Protein AF-0000000082424997 (afdb_homodimer)

pLDDT: mean 93.3, std 5.79, range [64.0, 98.88]

Organism: NCBI:txid62609

Foldseek 3Di:
DAFPLAAAEAEAEDADQKKKKKKKFFAFQLQDDQLQGQLQVLLLVQLQADFPPDHSVCLQVQLVVQAKGWDWDGDLGMIMIMMMGGQVCLLVVLVSVLRSLVGLDGDQVVSVVSLVVLLVVQVVLCQDCVNVQVLLFQCLQFNPWSRNADRNHDNSSSVVDHPVNSSVVSLQGSTRNRIYMYMYYNHDPSSVVSNNVRSNPGHHDDHDGDDIHTDHRHAAEAAHPDQFKKKKKKKKDWCPDVLLLVLLLVLLQCQQANDCNHQVNVQDVVVPQADDKHKDKDDDHTMIMIMIMTIGGHPVCVVVSVVSVCCCQQVVLVVCDPVNLVVCLVVLVVVLVVQSVDNRSQRVVQRVCVSSVHHRGSVVSSVVSSVCSRPSVSRHRPDIGIYMYMHD/DAF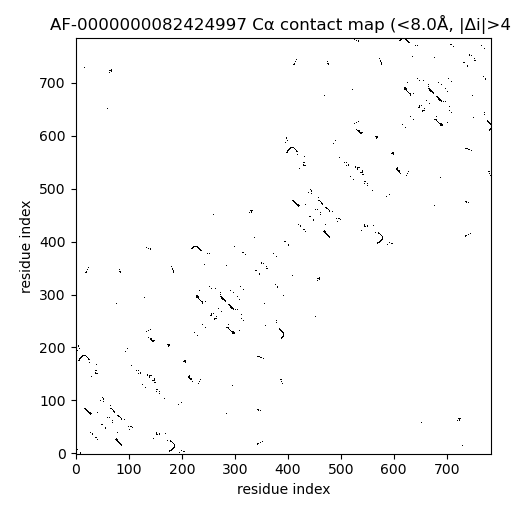PLAAAEAEAEDADQKKKKKKKFQAFQLQDDQLQGQLQVLLLVQLQADFPVGHSVCLQVQLVVQAKGWDWDGDLGMIMIMMMGGQVCLLVVLVSVLRSLVGLDGDQVVSVVSLVVLLVVQVVLCQDCVNVQVLLFQCLQFNPWSRNHDRNHDNSSSVPDHPVNSSVVSLQGSTRSRIYMYMYYNHDPSSVVSNNVRSNPGHHDDHDGDDIHTDDRHAAEAAHPDQFKKKKKKKKDWCPDVLLLVLLLVLLQCQQANDCNHQVNVQDVVVVQADDKHKDKDDDHTMIMIMIMTIGGHPVCVVVSVVSVCCCQQVVLVVCDPVNLVVCLVVLVVVLVVQSVDNRSLRVQQRVCVSSVHHRGSVVVSVVSSVCSRPSVSRHRPDIRIYMYMHD

Radius of gyration: 26.34 Å; Cα contacts (8 Å, |Δi|>4): 1669; chains: 2; bounding box: 63×74×59 Å

Sequence (784 aa):
MLLDNGVEISIDRAESRVTAIAVGVGVGSIYEEPHMRGISHLLEHMMFKSNKWISGEELDMTIEGLGGMANAFTGRDYTIYVFEVLSESAPSLIDVICKMMLNDKYSEDEFLSERDVVLSEIQLRDENPSSRIWDLGTQALFGRSDLGDPVTGYHETIGSVTLRDLVEHKARNYVGGNIKVAMVGNVGDEAVNAARACFSKIEPGRPDRKKPSMGSPRDVIERGRGDGAYISFSLAMDNEDPRSTYLRLALMEFQLSDGASSILFRNLRNKGLAYSFDVDWELFPGIAYMQAVVEAVEPDKLDSVLGQLRSAILEAHEFVGEDYLRRRRKYLEYVSASSLRNMFDRAYADSYFMLKGLPFNMPGYVDELSTAYWDRGNYAVGNASIATAIINMLLDNGVEISIDRAESRVTAIAVGVGVGSIYEEPHMRGISHLLEHMMFKSNKWISGEELDMTIEGLGGMANAFTGRDYTIYVFEVLSESAPSLIDVICKMMLNDKYSEDEFLSERDVVLSEIQLRDENPSSRIWDLGTQALFGRSDLGDPVTGYHETIGSVTLRDLVEHKARNYVGGNIKVAMVGNVGDEAVNAARACFSKIEPGRPDRKKPSMGSPRDVIERGRGDGAYISFSLAMDNEDPRSTYLRLALMEFQLSDGASSILFRNLRNKGLAYSFDVDWELFPGIAYMQAVVEAVEPDKLDSVLGQLRSAILEAHEFVGEDYLRRRRKYLEYVSASSLRNMFDRAYADSYFMLKGLPFNMPGYVDELSTAYWDRGNYAVGNASIATAIIN

Secondary structure (DSSP, 8-state):
-B-TTS-EEEEEE-S-SEEEEEEEES--GGGS-GGGTTHHHHHHHHTTS--SSS-HHHHHHHHHHTTEEEEEEE-SS-EEEEEEEEGGGHHHHHHHHHHHHH-----HHHHHHHHHHHHHHHHHHHH-HHHHHHHHHHHHHH-SSTTTS-TT--HHHHHH--HHHHHHHHHHHSSGGGEEEEEEES--HHHHHHHHHHHTTSPP--PPPPPPP------EEE--SSSSEEEEEEEEEEES-HHHHHHHHHHHHHHHHSSTTSHHIIIIITTTS-SEEEEEEEEETEEEEEEEEEEEE-GGGHHHHHHHHHHHHHTHHHH--HHHHHHHHHHHHHHHHHHHH-HHHHHHHHHHHHHTT--S-HHHHHHHHHHHTT-GGGG---S-EEEEEEE-/-B-TTS-EEEEEE-S-SEEEEEEEES--GGGS-GGGTTHHHHHHHHTTS--SSS-HHHHHHHHHHTTEEEEEEE-SS-EEEEEEEEGGGHHHHHHHHHHHHH-----HHHHHHHHHHHHHHHHHHHH-HHHHHHHHHHHHHH-SSTTTS-TT--HHHHHH--HHHHHHHHHHHSSGGGEEEEEEES--HHHHHHHHHHHTTSPP--PPPPPPP------EEE--SSSSEEEEEEEEEEES-HHHHHHHHHHHHHHHHSSTTSHHIIIIITTTS-SEEEEEEEEETEEEEEEEEEEEE-GGGHHHHHHHHHHHHHTHHHH--HHHHHHHHHHHHHHHHHHHH-HHHHHHHHHHHHHTTS-S-HHHHHHHHHHHTT-GGGG---S-EEEEEEE-

InterPro domains:
  IPR007863 Peptidase M16, C-terminal [PF05193] (160-323)
  IPR011249 Metalloenzyme, LuxS/M16 peptidase-like [SSF63411] (3-199)
  IPR011249 Metalloenzyme, LuxS/M16 peptidase-like [SSF63411] (220-361)
  IPR011765 Peptidase M16, N-terminal [PF00675] (12-150)
  IPR050361 Mitochondrial Processing Peptidase/Ubiquinol-cytochrome c Reductase Complex [PTHR11851] (3-327)

Solvent-accessible surface area (backbone atoms only — not comparable to full-atom values): 38989 Å² total; per-residue (Å²): 88,74,45,94,33,41,27,34,40,46,78,48,75,39,95,51,72,36,25,10,39,10,45,21,30,67,47,17,33,32,68,43,53,81,73,38,25,14,49,59,42,52,45,58,59,53,56,60,40,42,38,89,87,42,54,34,86,43,45,50,40,51,42,22,38,47,8,27,51,75,50,71,48,66,41,50,59,26,31,37,40,36,30,34,24,31,32,91,33,38,44,62,50,42,53,53,52,34,52,45,72,68,45,86,54,72,53,67,66,58,47,55,52,48,49,50,52,52,46,50,49,51,51,50,36,69,69,29,65,84,52,33,41,57,43,41,17,36,23,7,46,19,14,90,26,37,67,10,46,52,46,71,36,44,68,69,21,52,69,64,57,47,72,66,56,50,52,51,52,44,65,54,47,71,18,12,52,28,34,27,32,15,38,17,16,37,71,45,68,64,33,52,53,42,44,51,61,42,57,60,70,38,51,58,42,68,61,88,76,66,80,60,46,69,46,62,59,41,70,41,79,43,84,47,93,59,87,40,20,34,39,15,49,25,36,36,33,76,24,87,46,62,66,62,46,46,51,22,53,54,52,39,44,42,50,37,54,49,60,72,68,7,53,45,32,54,68,25,44,74,66,68,55,31,77,44,70,50,65,50,69,53,82,46,95,58,32,28,38,40,38,38,36,39,35,54,21,49,69,92,43,46,66,58,52,51,52,49,51,48,46,56,53,68,44,27,42,74,70,50,40,69,68,52,45,62,40,43,45,37,27,53,52,35,55,48,52,55,48,69,68,36,38,54,59,39,8,44,50,21,12,50,24,47,67,69,71,38,81,65,34,61,70,58,49,52,53,49,45,64,62,51,64,76,44,52,69,43,32,48,62,78,78,55,52,69,19,36,17,35,34,65,89,74,45,93,32,41,27,33,41,46,77,47,76,39,96,51,72,37,24,8,41,11,45,20,29,66,48,18,31,31,67,44,53,79,74,39,25,14,48,57,40,52,45,58,58,53,55,60,40,42,38,89,87,41,53,36,83,42,45,51,41,51,43,22,39,46,8,26,53,77,50,70,48,62,40,50,59,27,31,36,40,36,30,34,25,31,32,92,34,39,42,62,49,44,52,53,51,34,53,45,72,67,43,85,53,74,53,68,67,59,47,55,54,48,49,52,51,53,46,51,50,52,50,49,37,69,69,28,64,85,52,34,41,58,44,42,18,36,23,7,47,21,12,90,28,36,66,10,47,52,44,70,35,44,67,68,21,53,70,66,56,46,70,67,57,49,52,51,51,44,65,52,47,70,18,11,52,27,33,27,33,15,38,17,16,38,71,48,68,63,34,53,51,43,43,51,61,42,57,59,68,38,51,59,42,69,62,88,77,66,81,59,47,70,44,61,58,41,69,38,78,44,83,47,94,58,87,41,18,34,40,18,47,25,37,36,33,76,23,89,45,62,67,62,48,48,52,22,51,54,50,39,44,42,49,37,54,50,58,72,68,7,52,46,33,54,67,26,42,74,68,67,55,31,79,45,71,49,65,50,68,54,81,46,96,59,33,28,38,41,38,38,36,41,36,55,22,48,68,92,43,44,67,59,52,50,52,48,50,49,46,56,53,68,43,26,40,74,69,50,40,71,68,54,46,62,41,43,46,36,26,53,51,36,56,49,52,55,50,71,68,34,37,56,58,40,8,42,49,20,12,49,24,47,69,69,71,38,80,60,38,64,70,58,50,49,54,48,45,63,63,50,62,77,45,52,72,43,32,48,63,78,78,54,52,69,20,37,16,34,35,66

Structure (mmCIF, N/CA/C/O backbone):
data_AF-0000000082424997-model_v1
#
loop_
_entity.id
_entity.type
_entity.pdbx_description
1 polymer 'Peptidase M16'
#
loop_
_atom_site.group_PDB
_atom_site.id
_atom_site.type_symbol
_atom_site.label_atom_id
_atom_site.label_alt_id
_atom_site.label_comp_id
_atom_site.label_asym_id
_atom_site.label_entity_id
_atom_site.label_seq_id
_atom_site.pdbx_PDB_ins_code
_atom_site.Cartn_x
_atom_site.Cartn_y
_atom_site.Cartn_z
_atom_site.occupancy
_atom_site.B_iso_or_equiv
_atom_site.auth_seq_id
_atom_site.auth_comp_id
_atom_site.auth_asym_id
_atom_site.auth_atom_id
_atom_site.pdbx_PDB_model_num
ATOM 1 N N . MET A 1 1 ? 10.75 -29.719 6.668 1 93.38 1 MET A N 1
ATOM 2 C CA . MET A 1 1 ? 10.297 -31.109 6.574 1 93.38 1 MET A CA 1
ATOM 3 C C . MET A 1 1 ? 10.016 -31.5 5.125 1 93.38 1 MET A C 1
ATOM 5 O O . MET A 1 1 ? 9.445 -30.703 4.371 1 93.38 1 MET A O 1
ATOM 9 N N . LEU A 1 2 ? 10.508 -32.562 4.723 1 96.44 2 LEU A N 1
ATOM 10 C CA . LEU A 1 2 ? 10.25 -33.125 3.395 1 96.44 2 LEU A CA 1
ATOM 11 C C . LEU A 1 2 ? 9.289 -34.312 3.465 1 96.44 2 LEU A C 1
ATOM 13 O O . LEU A 1 2 ? 9.562 -35.281 4.16 1 96.44 2 LEU A O 1
ATOM 17 N N . LEU A 1 3 ? 8.234 -34.156 2.764 1 98 3 LEU A N 1
ATOM 18 C CA . LEU A 1 3 ? 7.242 -35.219 2.738 1 98 3 LEU A CA 1
ATOM 19 C C . LEU A 1 3 ? 7.617 -36.281 1.706 1 98 3 LEU A C 1
ATOM 21 O O . LEU A 1 3 ? 8.43 -36.031 0.814 1 98 3 LEU A O 1
ATOM 25 N N . ASP A 1 4 ? 7.004 -37.375 1.769 1 97.69 4 ASP A N 1
ATOM 26 C CA . ASP A 1 4 ? 7.328 -38.5 0.898 1 97.69 4 ASP A CA 1
ATOM 27 C C . ASP A 1 4 ? 7.027 -38.188 -0.562 1 97.69 4 ASP A C 1
ATOM 29 O O . ASP A 1 4 ? 7.707 -38.656 -1.467 1 97.69 4 ASP A O 1
ATOM 33 N N . ASN A 1 5 ? 6.074 -37.406 -0.762 1 98.19 5 ASN A N 1
ATOM 34 C CA . ASN A 1 5 ? 5.672 -37.094 -2.125 1 98.19 5 ASN A CA 1
ATOM 35 C C . ASN A 1 5 ? 6.484 -35.938 -2.691 1 98.19 5 ASN A C 1
ATOM 37 O O . ASN A 1 5 ? 6.234 -35.469 -3.809 1 98.19 5 ASN A O 1
ATOM 41 N N . GLY A 1 6 ? 7.355 -35.344 -1.904 1 97.88 6 GLY A N 1
ATOM 42 C CA . GLY A 1 6 ? 8.273 -34.344 -2.416 1 97.88 6 GLY A CA 1
ATOM 43 C C . GLY A 1 6 ? 7.953 -32.938 -1.934 1 97.88 6 GLY A C 1
ATOM 44 O O . GLY A 1 6 ? 8.75 -32.031 -2.111 1 97.88 6 GLY A O 1
ATOM 45 N N . VAL A 1 7 ? 6.812 -32.781 -1.268 1 98.31 7 VAL A N 1
ATOM 46 C CA . VAL A 1 7 ? 6.469 -31.438 -0.755 1 98.31 7 VAL A CA 1
ATOM 47 C C . VAL A 1 7 ? 7.41 -31.078 0.386 1 98.31 7 VAL A C 1
ATOM 49 O O . VAL A 1 7 ? 7.723 -31.906 1.239 1 98.31 7 VAL A O 1
ATOM 52 N N . GLU A 1 8 ? 7.906 -29.891 0.326 1 97.44 8 GLU A N 1
ATOM 53 C CA . GLU A 1 8 ? 8.734 -29.375 1.406 1 97.44 8 GLU A CA 1
ATOM 54 C C . GLU A 1 8 ? 7.969 -28.359 2.248 1 97.44 8 GLU A C 1
ATOM 56 O O . GLU A 1 8 ? 7.34 -27.438 1.709 1 97.44 8 GLU A O 1
ATOM 61 N N . ILE A 1 9 ? 7.98 -28.5 3.547 1 97.31 9 ILE A N 1
ATOM 62 C CA . ILE A 1 9 ? 7.301 -27.609 4.477 1 97.31 9 ILE A CA 1
ATOM 63 C C . ILE A 1 9 ? 8.32 -26.984 5.426 1 97.31 9 ILE A C 1
ATOM 65 O O . ILE A 1 9 ? 9.094 -27.688 6.074 1 97.31 9 ILE A O 1
ATOM 69 N N . SER A 1 10 ? 8.367 -25.703 5.398 1 96.12 10 SER A N 1
ATOM 70 C CA . SER A 1 10 ? 9.18 -24.984 6.371 1 96.12 10 SER A CA 1
ATOM 71 C C . SER A 1 10 ? 8.32 -24.375 7.473 1 96.12 10 SER A C 1
ATOM 73 O O . SER A 1 10 ? 7.207 -23.922 7.211 1 96.12 10 SER A O 1
ATOM 75 N N . ILE A 1 11 ? 8.812 -24.391 8.68 1 95.62 11 ILE A N 1
ATOM 76 C CA . ILE A 1 11 ? 8.133 -23.812 9.836 1 95.62 11 ILE A CA 1
ATOM 77 C C . ILE A 1 11 ? 9.023 -22.75 10.484 1 95.62 11 ILE A C 1
ATOM 79 O O . ILE A 1 11 ? 10.156 -23.031 10.875 1 95.62 11 ILE A O 1
ATOM 83 N N . ASP A 1 12 ? 8.586 -21.594 10.469 1 93.38 12 ASP A N 1
ATOM 84 C CA . ASP A 1 12 ? 9.258 -20.438 11.07 1 93.38 12 ASP A CA 1
ATOM 85 C C . ASP A 1 12 ? 8.414 -19.828 12.188 1 93.38 12 ASP A C 1
ATOM 87 O O . ASP A 1 12 ? 7.707 -18.844 11.977 1 93.38 12 ASP A O 1
ATOM 91 N N . ARG A 1 13 ? 8.602 -20.359 13.43 1 93.56 13 ARG A N 1
ATOM 92 C CA . ARG A 1 13 ? 7.77 -19.953 14.555 1 93.56 13 ARG A CA 1
ATOM 93 C C . ARG A 1 13 ? 8.188 -18.578 15.078 1 93.56 13 ARG A C 1
ATOM 95 O O . ARG A 1 13 ? 9.375 -18.266 15.117 1 93.56 13 ARG A O 1
ATOM 102 N N . ALA A 1 14 ? 7.215 -17.828 15.375 1 90.62 14 ALA A N 1
ATOM 103 C CA . ALA A 1 14 ? 7.379 -16.484 15.953 1 90.62 14 ALA A CA 1
ATOM 104 C C . ALA A 1 14 ? 6.191 -16.125 16.828 1 90.62 14 ALA A C 1
ATOM 106 O O . ALA A 1 14 ? 5.082 -16.625 16.641 1 90.62 14 ALA A O 1
ATOM 107 N N . GLU A 1 15 ? 6.441 -15.312 17.828 1 89.5 15 GLU A N 1
ATOM 108 C CA . GLU A 1 15 ? 5.336 -14.812 18.641 1 89.5 15 GLU A CA 1
ATOM 109 C C . GLU A 1 15 ? 4.422 -13.906 17.812 1 89.5 15 GLU A C 1
ATOM 111 O O . GLU A 1 15 ? 4.867 -12.883 17.297 1 89.5 15 GLU A O 1
ATOM 116 N N . SER A 1 16 ? 3.271 -14.328 17.688 1 91.5 16 SER A N 1
ATOM 117 C CA . SER A 1 16 ? 2.291 -13.578 16.906 1 91.5 16 SER A CA 1
ATOM 118 C C . SER A 1 16 ? 0.871 -14.047 17.203 1 91.5 16 SER A C 1
ATOM 120 O O . SER A 1 16 ? 0.667 -15.172 17.672 1 91.5 16 SER A O 1
ATOM 122 N N . ARG A 1 17 ? -0.08 -13.203 16.891 1 90.44 17 ARG A N 1
ATOM 123 C CA . ARG A 1 17 ? -1.487 -13.57 17.016 1 90.44 17 ARG A CA 1
ATOM 124 C C . ARG A 1 17 ? -1.975 -14.289 15.758 1 90.44 17 ARG A C 1
ATOM 126 O O . ARG A 1 17 ? -3.045 -14.898 15.766 1 90.44 17 ARG A O 1
ATOM 133 N N . VAL A 1 18 ? -1.118 -14.188 14.703 1 94.69 18 VAL A N 1
ATOM 134 C CA . VAL A 1 18 ? -1.564 -14.742 13.43 1 94.69 18 VAL A CA 1
ATOM 135 C C . VAL A 1 18 ? -0.572 -15.797 12.953 1 94.69 18 VAL A C 1
ATOM 137 O O . VAL A 1 18 ? 0.562 -15.859 13.43 1 94.69 18 VAL A O 1
ATOM 140 N N . THR A 1 19 ? -1.058 -16.625 12.102 1 97 19 THR A N 1
ATOM 141 C CA . THR A 1 19 ? -0.273 -17.594 11.344 1 97 19 THR A CA 1
ATOM 142 C C . THR A 1 19 ? -0.426 -17.375 9.844 1 97 19 THR A C 1
ATOM 144 O O . THR A 1 19 ? -1.543 -17.219 9.344 1 97 19 THR A O 1
ATOM 147 N N . ALA A 1 20 ? 0.681 -17.234 9.211 1 97.5 20 ALA A N 1
ATOM 148 C CA . ALA A 1 20 ? 0.675 -17.094 7.754 1 97.5 20 ALA A CA 1
ATOM 149 C C . ALA A 1 20 ? 1.157 -18.375 7.082 1 97.5 20 ALA A C 1
ATOM 151 O O . ALA A 1 20 ? 2.055 -19.062 7.59 1 97.5 20 ALA A O 1
ATOM 152 N N . ILE A 1 21 ? 0.543 -18.703 5.992 1 98.62 21 ILE A N 1
ATOM 153 C CA . ILE A 1 21 ? 0.89 -19.891 5.219 1 98.62 21 ILE A CA 1
ATOM 154 C C . ILE A 1 21 ? 1.035 -19.531 3.744 1 98.62 21 ILE A C 1
ATOM 156 O O . ILE A 1 21 ? 0.114 -18.969 3.143 1 98.62 21 ILE A O 1
ATOM 160 N N . ALA A 1 22 ? 2.17 -19.828 3.211 1 98.5 22 ALA A N 1
ATOM 161 C CA . ALA A 1 22 ? 2.412 -19.625 1.787 1 98.5 22 ALA A CA 1
ATOM 162 C C . ALA A 1 22 ? 2.645 -20.953 1.065 1 98.5 22 ALA A C 1
ATOM 164 O O . ALA A 1 22 ? 3.391 -21.797 1.549 1 98.5 22 ALA A O 1
ATOM 165 N N . VAL A 1 23 ? 1.967 -21.125 -0.012 1 98.88 23 VAL A N 1
ATOM 166 C CA . VAL A 1 23 ? 2.148 -22.281 -0.882 1 98.88 23 VAL A CA 1
ATOM 167 C C . VAL A 1 23 ? 2.734 -21.844 -2.221 1 98.88 23 VAL A C 1
ATOM 169 O O . VAL A 1 23 ? 2.023 -21.281 -3.059 1 98.88 23 VAL A O 1
ATOM 172 N N . GLY A 1 24 ? 3.994 -22.141 -2.344 1 98.56 24 GLY A N 1
ATOM 173 C CA . GLY A 1 24 ? 4.664 -21.797 -3.59 1 98.56 24 GLY A CA 1
ATOM 174 C C . GLY A 1 24 ? 4.715 -22.969 -4.566 1 98.56 24 GLY A C 1
ATOM 175 O O . GLY A 1 24 ? 4.973 -24.109 -4.176 1 98.56 24 GLY A O 1
ATOM 176 N N . VAL A 1 25 ? 4.418 -22.688 -5.793 1 98.69 25 VAL A N 1
ATOM 177 C CA . VAL A 1 25 ? 4.531 -23.641 -6.895 1 98.69 25 VAL A CA 1
ATOM 178 C C . VAL A 1 25 ? 5.555 -23.141 -7.91 1 98.69 25 VAL A C 1
ATOM 180 O O . VAL A 1 25 ? 5.484 -21.984 -8.359 1 98.69 25 VAL A O 1
ATOM 183 N N . GLY A 1 26 ? 6.508 -23.969 -8.266 1 97.19 26 GLY A N 1
ATOM 184 C CA . GLY A 1 26 ? 7.59 -23.609 -9.164 1 97.19 26 GLY A CA 1
ATOM 185 C C . GLY A 1 26 ? 7.16 -23.516 -10.617 1 97.19 26 GLY A C 1
ATOM 186 O O . GLY A 1 26 ? 7.766 -24.141 -11.484 1 97.19 26 GLY A O 1
ATOM 187 N N . VAL A 1 27 ? 6.117 -22.703 -10.844 1 97.62 27 VAL A N 1
ATOM 188 C CA . VAL A 1 27 ? 5.668 -22.516 -12.219 1 97.62 27 VAL A CA 1
ATOM 189 C C . VAL A 1 27 ? 5.246 -21.062 -12.438 1 97.62 27 VAL A C 1
ATOM 191 O O . VAL A 1 27 ? 4.648 -20.453 -11.555 1 97.62 27 VAL A O 1
ATOM 194 N N . GLY A 1 28 ? 5.613 -20.484 -13.562 1 97.12 28 GLY A N 1
ATOM 195 C CA . GLY A 1 28 ? 5.258 -19.141 -14.008 1 97.12 28 GLY A CA 1
ATOM 196 C C . GLY A 1 28 ? 5.352 -18.969 -15.516 1 97.12 28 GLY A C 1
ATOM 197 O O . GLY A 1 28 ? 5.344 -19.953 -16.266 1 97.12 28 GLY A O 1
ATOM 198 N N . SER A 1 29 ? 5.418 -17.828 -15.977 1 97.19 29 SER A N 1
ATOM 199 C CA . SER A 1 29 ? 5.223 -17.5 -17.391 1 97.19 29 SER A CA 1
ATOM 200 C C . SER A 1 29 ? 6.359 -18.047 -18.25 1 97.19 29 SER A C 1
ATOM 202 O O . SER A 1 29 ? 6.156 -18.375 -19.422 1 97.19 29 SER A O 1
ATOM 204 N N . ILE A 1 30 ? 7.551 -18.203 -17.688 1 96.38 30 ILE A N 1
ATOM 205 C CA . ILE A 1 30 ? 8.68 -18.562 -18.531 1 96.38 30 ILE A CA 1
ATOM 206 C C . ILE A 1 30 ? 8.594 -20.031 -18.922 1 96.38 30 ILE A C 1
ATOM 208 O O . ILE A 1 30 ? 9.32 -20.484 -19.812 1 96.38 30 ILE A O 1
ATOM 212 N N . TYR A 1 31 ? 7.727 -20.781 -18.266 1 96 31 TYR A N 1
ATOM 213 C CA . TYR A 1 31 ? 7.605 -22.219 -18.547 1 96 31 TYR A CA 1
ATOM 214 C C . TYR A 1 31 ? 6.375 -22.5 -19.391 1 96 31 TYR A C 1
ATOM 216 O O . TYR A 1 31 ? 6.062 -23.656 -19.688 1 96 31 TYR A O 1
ATOM 224 N N . GLU A 1 32 ? 5.703 -21.5 -19.797 1 96.88 32 GLU A N 1
ATOM 225 C CA . GLU A 1 32 ? 4.5 -21.625 -20.609 1 96.88 32 GLU A CA 1
ATOM 226 C C . GLU A 1 32 ? 4.848 -21.766 -22.094 1 96.88 32 GLU A C 1
ATOM 228 O O . GLU A 1 32 ? 5.859 -21.234 -22.547 1 96.88 32 GLU A O 1
ATOM 233 N N . GLU A 1 33 ? 4.023 -22.469 -22.781 1 94.69 33 GLU A N 1
ATOM 234 C CA . GLU A 1 33 ? 4.141 -22.469 -24.234 1 94.69 33 GLU A CA 1
ATOM 235 C C . GLU A 1 33 ? 3.68 -21.141 -24.812 1 94.69 33 GLU A C 1
ATOM 237 O O . GLU A 1 33 ? 2.77 -20.5 -24.281 1 94.69 33 GLU A O 1
ATOM 242 N N . PRO A 1 34 ? 4.211 -20.781 -25.938 1 94.44 34 PRO A N 1
ATOM 243 C CA . PRO A 1 34 ? 3.891 -19.469 -26.516 1 94.44 34 PRO A CA 1
ATOM 244 C C . PRO A 1 34 ? 2.395 -19.281 -26.766 1 94.44 34 PRO A C 1
ATOM 246 O O . PRO A 1 34 ? 1.856 -18.203 -26.531 1 94.44 34 PRO A O 1
ATOM 249 N N . HIS A 1 35 ? 1.728 -20.328 -27.141 1 95.62 35 HIS A N 1
ATOM 250 C CA . HIS A 1 35 ? 0.316 -20.203 -27.484 1 95.62 35 HIS A CA 1
ATOM 251 C C . HIS A 1 35 ? -0.562 -20.219 -26.234 1 95.62 35 HIS A C 1
ATOM 253 O O . HIS A 1 35 ? -1.776 -20.031 -26.328 1 95.62 35 HIS A O 1
ATOM 259 N N . MET A 1 36 ? 0.077 -20.391 -25.047 1 96.62 36 MET A N 1
ATOM 260 C CA . MET A 1 36 ? -0.676 -20.469 -23.797 1 96.62 36 MET A CA 1
ATOM 261 C C . MET A 1 36 ? -0.162 -19.438 -22.797 1 96.62 36 MET A C 1
ATOM 263 O O . MET A 1 36 ? -0.292 -19.625 -21.594 1 96.62 36 MET A O 1
ATOM 267 N N . ARG A 1 37 ? 0.446 -18.406 -23.328 1 97.69 37 ARG A N 1
ATOM 268 C CA . ARG A 1 37 ? 0.98 -17.375 -22.438 1 97.69 37 ARG A CA 1
ATOM 269 C C . ARG A 1 37 ? -0.103 -16.828 -21.516 1 97.69 37 ARG A C 1
ATOM 271 O O . ARG A 1 37 ? -1.19 -16.469 -21.969 1 97.69 37 ARG A O 1
ATOM 278 N N . GLY A 1 38 ? 0.202 -16.766 -20.25 1 98.19 38 GLY A N 1
ATOM 279 C CA . GLY A 1 38 ? -0.715 -16.203 -19.266 1 98.19 38 GLY A CA 1
ATOM 280 C C . GLY A 1 38 ? -1.497 -17.266 -18.5 1 98.19 38 GLY A C 1
ATOM 281 O O . GLY A 1 38 ? -2.213 -16.953 -17.547 1 98.19 38 GLY A O 1
ATOM 282 N N . ILE A 1 39 ? -1.305 -18.531 -18.828 1 98.5 39 ILE A N 1
ATOM 283 C CA . ILE A 1 39 ? -2.15 -19.594 -18.297 1 98.5 39 ILE A CA 1
ATOM 284 C C . ILE A 1 39 ? -1.878 -19.766 -16.812 1 98.5 39 ILE A C 1
ATOM 286 O O . ILE A 1 39 ? -2.783 -20.094 -16.031 1 98.5 39 ILE A O 1
ATOM 290 N N . SER A 1 40 ? -0.63 -19.609 -16.328 1 98.56 40 SER A N 1
ATOM 291 C CA . SER A 1 40 ? -0.326 -19.703 -14.906 1 98.56 40 SER A CA 1
ATOM 292 C C . SER A 1 40 ? -1.077 -18.641 -14.109 1 98.56 40 SER A C 1
ATOM 294 O O . SER A 1 40 ? -1.603 -18.922 -13.031 1 98.56 40 SER A O 1
ATOM 296 N N . HIS A 1 41 ? -1.076 -17.453 -14.656 1 98.5 41 HIS A N 1
ATOM 297 C CA . HIS A 1 41 ? -1.809 -16.359 -14.023 1 98.5 41 HIS A CA 1
ATOM 298 C C . HIS A 1 41 ? -3.309 -16.641 -14.008 1 98.5 41 HIS A C 1
ATOM 300 O O . HIS A 1 41 ? -3.982 -16.406 -13.008 1 98.5 41 HIS A O 1
ATOM 306 N N . LEU A 1 42 ? -3.822 -17.125 -15.102 1 98.12 42 LEU A N 1
ATOM 307 C CA . LEU A 1 42 ? -5.234 -17.484 -15.172 1 98.12 42 LEU A CA 1
ATOM 308 C C . LEU A 1 42 ? -5.562 -18.594 -14.18 1 98.12 42 LEU A C 1
ATOM 310 O O . LEU A 1 42 ? -6.613 -18.562 -13.531 1 98.12 42 LEU A O 1
ATOM 314 N N . LEU A 1 43 ? -4.699 -19.547 -14.094 1 98.31 43 LEU A N 1
ATOM 315 C CA . LEU A 1 43 ? -4.887 -20.625 -13.125 1 98.31 43 LEU A CA 1
ATOM 316 C C . LEU A 1 43 ? -4.914 -20.062 -11.703 1 98.31 43 LEU A C 1
ATOM 318 O O . LEU A 1 43 ? -5.73 -20.484 -10.883 1 98.31 43 LEU A O 1
ATOM 322 N N . GLU A 1 44 ? -3.988 -19.203 -11.398 1 98.06 44 GLU A N 1
ATOM 323 C CA . GLU A 1 44 ? -3.971 -18.547 -10.094 1 98.06 44 GLU A CA 1
ATOM 324 C C . GLU A 1 44 ? -5.344 -18 -9.734 1 98.06 44 GLU A C 1
ATOM 326 O O . GLU A 1 44 ? -5.84 -18.203 -8.625 1 98.06 44 GLU A O 1
ATOM 331 N N . HIS A 1 45 ? -6.004 -17.297 -10.703 1 95.06 45 HIS A N 1
ATOM 332 C CA . HIS A 1 45 ? -7.352 -16.781 -10.5 1 95.06 45 HIS A CA 1
ATOM 333 C C . HIS A 1 45 ? -8.336 -17.906 -10.211 1 95.06 45 HIS A C 1
ATOM 335 O O . HIS A 1 45 ? -9.156 -17.797 -9.297 1 95.06 45 HIS A O 1
ATOM 341 N N . MET A 1 46 ? -8.25 -18.953 -10.953 1 96.12 46 MET A N 1
ATOM 342 C CA . MET A 1 46 ? -9.219 -20.047 -10.891 1 96.12 46 MET A CA 1
ATOM 343 C C . MET A 1 46 ? -9.086 -20.812 -9.578 1 96.12 46 MET A C 1
ATOM 345 O O . MET A 1 46 ? -10.047 -21.422 -9.125 1 96.12 46 MET A O 1
ATOM 349 N N . MET A 1 47 ? -7.938 -20.734 -8.977 1 96.94 47 MET A N 1
ATOM 350 C CA . MET A 1 47 ? -7.707 -21.438 -7.715 1 96.94 47 MET A CA 1
ATOM 351 C C . MET A 1 47 ? -8.594 -20.859 -6.609 1 96.94 47 MET A C 1
ATOM 353 O O . MET A 1 47 ? -8.812 -21.516 -5.586 1 96.94 47 MET A O 1
ATOM 357 N N . PHE A 1 48 ? -9.086 -19.688 -6.789 1 93.88 48 PHE A N 1
ATOM 358 C CA . PHE A 1 48 ? -9.898 -19.031 -5.766 1 93.88 48 PHE A CA 1
ATOM 359 C C . PHE A 1 48 ? -11.383 -19.156 -6.098 1 93.88 48 PHE A C 1
ATOM 361 O O . PHE A 1 48 ? -12.219 -18.547 -5.43 1 93.88 48 PHE A O 1
ATOM 368 N N . LYS A 1 49 ? -11.711 -19.859 -7.152 1 92.69 49 LYS A N 1
ATOM 369 C CA . LYS A 1 49 ? -13.102 -20.062 -7.551 1 92.69 49 LYS A CA 1
ATOM 370 C C . LYS A 1 49 ? -13.664 -21.344 -6.953 1 92.69 49 LYS A C 1
ATOM 372 O O . LYS A 1 49 ? -13.109 -21.891 -6 1 92.69 49 LYS A O 1
ATOM 377 N N . SER A 1 50 ? -14.914 -21.703 -7.465 1 92.06 50 SER A N 1
ATOM 378 C CA . SER A 1 50 ? -15.578 -22.875 -6.906 1 92.06 50 SER A CA 1
ATOM 379 C C . SER A 1 50 ? -14.742 -24.125 -7.117 1 92.06 50 SER A C 1
ATOM 381 O O . SER A 1 50 ? -13.945 -24.203 -8.055 1 92.06 50 SER A O 1
ATOM 383 N N . ASN A 1 51 ? -14.82 -24.984 -6.137 1 91.19 51 ASN A N 1
ATOM 384 C CA . ASN A 1 51 ? -14.219 -26.297 -6.25 1 91.19 51 ASN A CA 1
ATOM 385 C C . ASN A 1 51 ? -15.18 -27.391 -5.789 1 91.19 51 ASN A C 1
ATOM 387 O O . ASN A 1 51 ? -16.359 -27.141 -5.566 1 91.19 51 ASN A O 1
ATOM 391 N N . LYS A 1 52 ? -14.727 -28.641 -5.652 1 92.44 52 LYS A N 1
ATOM 392 C CA . LYS A 1 52 ? -15.555 -29.797 -5.363 1 92.44 52 LYS A CA 1
ATOM 393 C C . LYS A 1 52 ? -16.25 -29.656 -4.016 1 92.44 52 LYS A C 1
ATOM 395 O O . LYS A 1 52 ? -17.328 -30.219 -3.805 1 92.44 52 LYS A O 1
ATOM 400 N N . TRP A 1 53 ? -15.672 -28.797 -3.182 1 94.44 53 TRP A N 1
ATOM 401 C CA . TRP A 1 53 ? -16.141 -28.797 -1.798 1 94.44 53 TRP A CA 1
ATOM 402 C C . TRP A 1 53 ? -16.766 -27.453 -1.44 1 94.44 53 TRP A C 1
ATOM 404 O O . TRP A 1 53 ? -17.625 -27.375 -0.557 1 94.44 53 TRP A O 1
ATOM 414 N N . ILE A 1 54 ? -16.281 -26.391 -2.104 1 92.44 54 ILE A N 1
ATOM 415 C CA . ILE A 1 54 ? -16.688 -25.047 -1.701 1 92.44 54 ILE A CA 1
ATOM 416 C C . ILE A 1 54 ? -17.109 -24.25 -2.93 1 92.44 54 ILE A C 1
ATOM 418 O O . ILE A 1 54 ? -16.375 -24.203 -3.928 1 92.44 54 ILE A O 1
ATOM 422 N N . SER A 1 55 ? -18.297 -23.578 -2.768 1 88.5 55 SER A N 1
ATOM 423 C CA . SER A 1 55 ? -18.719 -22.656 -3.818 1 88.5 55 SER A CA 1
ATOM 424 C C . SER A 1 55 ? -17.797 -21.438 -3.879 1 88.5 55 SER A C 1
ATOM 426 O O . SER A 1 55 ? -17.281 -20.984 -2.855 1 88.5 55 SER A O 1
ATOM 428 N N . GLY A 1 56 ? -17.531 -20.922 -5.141 1 79.62 56 GLY A N 1
ATOM 429 C CA . GLY A 1 56 ? -16.656 -19.781 -5.348 1 79.62 56 GLY A CA 1
ATOM 430 C C . GLY A 1 56 ? -17.062 -18.562 -4.551 1 79.62 56 GLY A C 1
ATOM 431 O O . GLY A 1 56 ? -16.219 -17.859 -4.004 1 79.62 56 GLY A O 1
ATOM 432 N N . GLU A 1 57 ? -18.312 -18.406 -4.398 1 77 57 GLU A N 1
ATOM 433 C CA . GLU A 1 57 ? -18.844 -17.281 -3.643 1 77 57 GLU A CA 1
ATOM 434 C C . GLU A 1 57 ? -18.578 -17.438 -2.15 1 77 57 GLU A C 1
ATOM 436 O O . GLU A 1 57 ? -18.516 -16.453 -1.414 1 77 57 GLU A O 1
ATOM 441 N N . GLU A 1 58 ? -18.219 -18.656 -1.798 1 88.19 58 GLU A N 1
ATOM 442 C CA . GLU A 1 58 ? -18.094 -18.953 -0.375 1 88.19 58 GLU A CA 1
ATOM 443 C C . GLU A 1 58 ? -16.641 -19.016 0.052 1 88.19 58 GLU A C 1
ATOM 445 O O . GLU A 1 58 ? -16.328 -18.938 1.243 1 88.19 58 GLU A O 1
ATOM 450 N N . LEU A 1 59 ? -15.773 -19.188 -0.853 1 90.69 59 LEU A N 1
ATOM 451 C CA . LEU A 1 59 ? -14.375 -19.406 -0.508 1 90.69 59 LEU A CA 1
ATOM 452 C C . LEU A 1 59 ? -13.812 -18.219 0.274 1 90.69 59 LEU A C 1
ATOM 454 O O . LEU A 1 59 ? -13.258 -18.391 1.358 1 90.69 59 LEU A O 1
ATOM 458 N N . ASP A 1 60 ? -14.047 -17.031 -0.221 1 89.69 60 ASP A N 1
ATOM 459 C CA . ASP A 1 60 ? -13.555 -15.82 0.434 1 89.69 60 ASP A CA 1
ATOM 460 C C . ASP A 1 60 ? -14.211 -15.633 1.799 1 89.69 60 ASP A C 1
ATOM 462 O O . ASP A 1 60 ? -13.547 -15.266 2.77 1 89.69 60 ASP A O 1
ATOM 466 N N . MET A 1 61 ? -15.477 -15.898 1.793 1 91.25 61 MET A N 1
ATOM 467 C CA . MET A 1 61 ? -16.219 -15.781 3.043 1 91.25 61 MET A CA 1
ATOM 468 C C . MET A 1 61 ? -15.719 -16.781 4.07 1 91.25 61 MET A C 1
ATOM 470 O O . MET A 1 61 ? -15.664 -16.484 5.266 1 91.25 61 MET A O 1
ATOM 474 N N . THR A 1 62 ? -15.391 -17.922 3.561 1 94.25 62 THR A N 1
ATOM 475 C CA . THR A 1 62 ? -14.883 -18.953 4.453 1 94.25 62 THR A CA 1
ATOM 476 C C . THR A 1 62 ? -13.547 -18.531 5.062 1 94.25 62 THR A C 1
ATOM 478 O O . THR A 1 62 ? -13.359 -18.609 6.277 1 94.25 62 THR A O 1
ATOM 481 N N . ILE A 1 63 ? -12.648 -18.031 4.312 1 95.56 63 ILE A N 1
ATOM 482 C CA . ILE A 1 63 ? -11.328 -17.625 4.785 1 95.56 63 ILE A CA 1
ATOM 483 C C . ILE A 1 63 ? -11.469 -16.438 5.734 1 95.56 63 ILE A C 1
ATOM 485 O O . ILE A 1 63 ? -10.898 -16.438 6.828 1 95.56 63 ILE A O 1
ATOM 489 N N . GLU A 1 64 ? -12.25 -15.484 5.305 1 94.56 64 GLU A N 1
ATOM 490 C CA . GLU A 1 64 ? -12.469 -14.312 6.148 1 94.56 64 GLU A CA 1
ATOM 491 C C . GLU A 1 64 ? -13.203 -14.688 7.434 1 94.56 64 GLU A C 1
ATOM 493 O O . GLU A 1 64 ? -12.938 -14.125 8.492 1 94.56 64 GLU A O 1
ATOM 498 N N . GLY A 1 65 ? -14.109 -15.641 7.332 1 94.31 65 GLY A N 1
ATOM 499 C CA . GLY A 1 65 ? -14.836 -16.125 8.492 1 94.31 65 GLY A CA 1
ATOM 500 C C . GLY A 1 65 ? -13.938 -16.766 9.531 1 94.31 65 GLY A C 1
ATOM 501 O O . GLY A 1 65 ? -14.297 -16.844 10.711 1 94.31 65 GLY A O 1
ATOM 502 N N . LEU A 1 66 ? -12.773 -17.172 9.125 1 95.88 66 LEU A N 1
ATOM 503 C CA . LEU A 1 66 ? -11.773 -17.75 10.023 1 95.88 66 LEU A CA 1
ATOM 504 C C . LEU A 1 66 ? -10.883 -16.641 10.609 1 95.88 66 LEU A C 1
ATOM 506 O O . LEU A 1 66 ? -10.008 -16.922 11.43 1 95.88 66 LEU A O 1
ATOM 510 N N . GLY A 1 67 ? -11.188 -15.438 10.219 1 95.38 67 GLY A N 1
ATOM 511 C CA . GLY A 1 67 ? -10.312 -14.344 10.609 1 95.38 67 GLY A CA 1
ATOM 512 C C . GLY A 1 67 ? -9.023 -14.305 9.82 1 95.38 67 GLY A C 1
ATOM 513 O O . GLY A 1 67 ? -7.934 -14.25 10.398 1 95.38 67 GLY A O 1
ATOM 514 N N . GLY A 1 68 ? -9.219 -14.367 8.516 1 95.62 68 GLY A N 1
ATOM 515 C CA . GLY A 1 68 ? -8.016 -14.406 7.695 1 95.62 68 GLY A CA 1
ATOM 516 C C . GLY A 1 68 ? -8.195 -13.742 6.344 1 95.62 68 GLY A C 1
ATOM 517 O O . GLY A 1 68 ? -9.234 -13.133 6.078 1 95.62 68 GLY A O 1
ATOM 518 N N . MET A 1 69 ? -7.152 -13.758 5.59 1 95.44 69 MET A N 1
ATOM 519 C CA . MET A 1 69 ? -7.113 -13.219 4.234 1 95.44 69 MET A CA 1
ATOM 520 C C . MET A 1 69 ? -6.25 -14.086 3.328 1 95.44 69 MET A C 1
ATOM 522 O O . MET A 1 69 ? -5.504 -14.945 3.809 1 95.44 69 MET A O 1
ATOM 526 N N . ALA A 1 70 ? -6.48 -13.883 2.088 1 95.88 70 ALA A N 1
ATOM 527 C CA . ALA A 1 70 ? -5.703 -14.609 1.087 1 95.88 70 ALA A CA 1
ATOM 528 C C . ALA A 1 70 ? -5.273 -13.688 -0.048 1 95.88 70 ALA A C 1
ATOM 530 O O . ALA A 1 70 ? -5.961 -12.703 -0.356 1 95.88 70 ALA A O 1
ATOM 531 N N . ASN A 1 71 ? -4.203 -13.992 -0.584 1 95.94 71 ASN A N 1
ATOM 532 C CA . ASN A 1 71 ? -3.674 -13.359 -1.784 1 95.94 71 ASN A CA 1
ATOM 533 C C . ASN A 1 71 ? -2.809 -14.32 -2.594 1 95.94 71 ASN A C 1
ATOM 535 O O . ASN A 1 71 ? -2.57 -15.453 -2.172 1 95.94 71 ASN A O 1
ATOM 539 N N . ALA A 1 72 ? -2.516 -13.914 -3.758 1 97.62 72 ALA A N 1
ATOM 540 C CA . ALA A 1 72 ? -1.65 -14.742 -4.598 1 97.62 72 ALA A CA 1
ATOM 541 C C . ALA A 1 72 ? -0.828 -13.883 -5.551 1 97.62 72 ALA A C 1
ATOM 543 O O . ALA A 1 72 ? -1.173 -12.727 -5.812 1 97.62 72 ALA A O 1
ATOM 544 N N . PHE A 1 73 ? 0.28 -14.445 -5.969 1 97.44 73 PHE A N 1
ATOM 545 C CA . PHE A 1 73 ? 1.193 -13.781 -6.891 1 97.44 73 PHE A CA 1
ATOM 546 C C . PHE A 1 73 ? 1.714 -14.758 -7.938 1 97.44 73 PHE A C 1
ATOM 548 O O . PHE A 1 73 ? 2.201 -15.844 -7.598 1 97.44 73 PHE A O 1
ATOM 555 N N . THR A 1 74 ? 1.581 -14.367 -9.156 1 98.06 74 THR A N 1
ATOM 556 C CA . THR A 1 74 ? 2.178 -15.125 -10.25 1 98.06 74 THR A CA 1
ATOM 557 C C . THR A 1 74 ? 3.377 -14.391 -10.836 1 98.06 74 THR A C 1
ATOM 559 O O . THR A 1 74 ? 3.254 -13.234 -11.266 1 98.06 74 THR A O 1
ATOM 562 N N . GLY A 1 75 ? 4.477 -14.969 -10.719 1 96.75 75 GLY A N 1
ATOM 563 C CA . GLY A 1 75 ? 5.68 -14.438 -11.336 1 96.75 75 GLY A CA 1
ATOM 564 C C . GLY A 1 75 ? 6.094 -15.195 -12.578 1 96.75 75 GLY A C 1
ATOM 565 O O . GLY A 1 75 ? 5.27 -15.867 -13.211 1 96.75 75 GLY A O 1
ATOM 566 N N . ARG A 1 76 ? 7.27 -15.047 -12.969 1 96.62 76 ARG A N 1
ATOM 567 C CA . ARG A 1 76 ? 7.758 -15.633 -14.211 1 96.62 76 ARG A CA 1
ATOM 568 C C . ARG A 1 76 ? 8.156 -17.094 -14.008 1 96.62 76 ARG A C 1
ATOM 570 O O . ARG A 1 76 ? 8.109 -17.891 -14.945 1 96.62 76 ARG A O 1
ATOM 577 N N . ASP A 1 77 ? 8.492 -17.469 -12.75 1 96.75 77 ASP A N 1
ATOM 578 C CA . ASP A 1 77 ? 8.875 -18.859 -12.562 1 96.75 77 ASP A CA 1
ATOM 579 C C . ASP A 1 77 ? 8.258 -19.438 -11.289 1 96.75 77 ASP A C 1
ATOM 581 O O . ASP A 1 77 ? 8.703 -20.469 -10.781 1 96.75 77 ASP A O 1
ATOM 585 N N . TYR A 1 78 ? 7.285 -18.703 -10.797 1 97.38 78 TYR A N 1
ATOM 586 C CA . TYR A 1 78 ? 6.609 -19.188 -9.602 1 97.38 78 TYR A CA 1
ATOM 587 C C . TYR A 1 78 ? 5.176 -18.672 -9.539 1 97.38 78 TYR A C 1
ATOM 589 O O . TYR A 1 78 ? 4.836 -17.688 -10.188 1 97.38 78 TYR A O 1
ATOM 597 N N . THR A 1 79 ? 4.348 -19.328 -8.859 1 98.69 79 THR A N 1
ATOM 598 C CA . THR A 1 79 ? 3.059 -18.875 -8.344 1 98.69 79 THR A CA 1
ATOM 599 C C . THR A 1 79 ? 2.959 -19.156 -6.844 1 98.69 79 THR A C 1
ATOM 601 O O . THR A 1 79 ? 3.176 -20.281 -6.395 1 98.69 79 THR A O 1
ATOM 604 N N . ILE A 1 80 ? 2.701 -18.109 -6.051 1 98.75 80 ILE A N 1
ATOM 605 C CA . ILE A 1 80 ? 2.654 -18.266 -4.602 1 98.75 80 ILE A CA 1
ATOM 606 C C . ILE A 1 80 ? 1.286 -17.828 -4.082 1 98.75 80 ILE A C 1
ATOM 608 O O . ILE A 1 80 ? 0.812 -16.734 -4.391 1 98.75 80 ILE A O 1
ATOM 612 N N . TYR A 1 81 ? 0.638 -18.734 -3.404 1 98.75 81 TYR A N 1
ATOM 613 C CA . TYR A 1 81 ? -0.571 -18.438 -2.645 1 98.75 81 TYR A CA 1
ATOM 614 C C . TYR A 1 81 ? -0.241 -18.156 -1.182 1 98.75 81 TYR A C 1
ATOM 616 O O . TYR A 1 81 ? 0.409 -18.969 -0.521 1 98.75 81 TYR A O 1
ATOM 624 N N . VAL A 1 82 ? -0.655 -17 -0.74 1 98.38 82 VAL A N 1
ATOM 625 C CA . VAL A 1 82 ? -0.319 -16.625 0.63 1 98.38 82 VAL A CA 1
ATOM 626 C C . VAL A 1 82 ? -1.597 -16.359 1.419 1 98.38 82 VAL A C 1
ATOM 628 O O . VAL A 1 82 ? -2.496 -15.664 0.935 1 98.38 82 VAL A O 1
ATOM 631 N N . PHE A 1 83 ? -1.575 -16.922 2.615 1 98.25 83 PHE A N 1
ATOM 632 C CA . PHE A 1 83 ? -2.701 -16.812 3.531 1 98.25 83 PHE A CA 1
ATOM 633 C C . PHE A 1 83 ? -2.236 -16.328 4.902 1 98.25 83 PHE A C 1
ATOM 635 O O . PHE A 1 83 ? -1.093 -16.578 5.293 1 98.25 83 PHE A O 1
ATOM 642 N N . GLU A 1 84 ? -3.041 -15.68 5.551 1 97.19 84 GLU A N 1
ATOM 643 C CA . GLU A 1 84 ? -2.842 -15.312 6.949 1 97.19 84 GLU A CA 1
ATOM 644 C C . GLU A 1 84 ? -4.148 -15.398 7.734 1 97.19 84 GLU A C 1
ATOM 646 O O . GLU A 1 84 ? -5.211 -15.039 7.223 1 97.19 84 GLU A O 1
ATOM 651 N N . VAL A 1 85 ? -4.07 -15.898 8.938 1 97.25 85 VAL A N 1
ATOM 652 C CA . VAL A 1 85 ? -5.273 -16.125 9.734 1 97.25 85 VAL A CA 1
ATOM 653 C C . VAL A 1 85 ? -4.941 -16 11.219 1 97.25 85 VAL A C 1
ATOM 655 O O . VAL A 1 85 ? -3.781 -16.125 11.617 1 97.25 85 VAL A O 1
ATOM 658 N N . LEU A 1 86 ? -6.031 -15.742 12.008 1 95.62 86 LEU A N 1
ATOM 659 C CA . LEU A 1 86 ? -5.844 -15.898 13.445 1 95.62 86 LEU A CA 1
ATOM 660 C C . LEU A 1 86 ? -5.34 -17.297 13.781 1 95.62 86 LEU A C 1
ATOM 662 O O . LEU A 1 86 ? -5.836 -18.281 13.242 1 95.62 86 LEU A O 1
ATOM 666 N N . SER A 1 87 ? -4.336 -17.375 14.664 1 95.94 87 SER A N 1
ATOM 667 C CA . SER A 1 87 ? -3.555 -18.594 14.859 1 95.94 87 SER A CA 1
ATOM 668 C C . SER A 1 87 ? -4.449 -19.766 15.258 1 95.94 87 SER A C 1
ATOM 670 O O . SER A 1 87 ? -4.203 -20.891 14.852 1 95.94 87 SER A O 1
ATOM 672 N N . GLU A 1 88 ? -5.473 -19.453 16.031 1 95.62 88 GLU A N 1
ATOM 673 C CA . GLU A 1 88 ? -6.367 -20.516 16.484 1 95.62 88 GLU A CA 1
ATOM 674 C C . GLU A 1 88 ? -7.109 -21.156 15.312 1 95.62 88 GLU A C 1
ATOM 676 O O . GLU A 1 88 ? -7.582 -22.297 15.414 1 95.62 88 GLU A O 1
ATOM 681 N N . SER A 1 89 ? -7.164 -20.469 14.172 1 97.44 89 SER A N 1
ATOM 682 C CA . SER A 1 89 ? -7.938 -20.938 13.031 1 97.44 89 SER A CA 1
ATOM 683 C C . SER A 1 89 ? -7.039 -21.562 11.977 1 97.44 89 SER A C 1
ATOM 685 O O . SER A 1 89 ? -7.512 -21.969 10.914 1 97.44 89 SER A O 1
ATOM 687 N N . ALA A 1 90 ? -5.754 -21.734 12.234 1 98 90 ALA A N 1
ATOM 688 C CA . ALA A 1 90 ? -4.777 -22.188 11.25 1 98 90 ALA A CA 1
ATOM 689 C C . ALA A 1 90 ? -5.133 -23.594 10.742 1 98 90 ALA A C 1
ATOM 691 O O . ALA A 1 90 ? -5.109 -23.828 9.531 1 98 90 ALA A O 1
ATOM 692 N N . PRO A 1 91 ? -5.559 -24.531 11.617 1 98.38 91 PRO A N 1
ATOM 693 C CA . PRO A 1 91 ? -5.914 -25.859 11.102 1 98.38 91 PRO A CA 1
ATOM 694 C C . PRO A 1 91 ? -7.09 -25.812 10.133 1 98.38 91 PRO A C 1
ATOM 696 O O . PRO A 1 91 ? -7.07 -26.484 9.102 1 98.38 91 PRO A O 1
ATOM 699 N N . SER A 1 92 ? -8.078 -24.984 10.445 1 97.88 92 SER A N 1
ATOM 700 C CA . SER A 1 92 ? -9.227 -24.828 9.562 1 97.88 92 SER A CA 1
ATOM 701 C C . SER A 1 92 ? -8.836 -24.219 8.227 1 97.88 92 SER A C 1
ATOM 703 O O . SER A 1 92 ? -9.352 -24.594 7.18 1 97.88 92 SER A O 1
ATOM 705 N N . LEU A 1 93 ? -7.941 -23.234 8.289 1 98.06 93 LEU A N 1
ATOM 706 C CA . LEU A 1 93 ? -7.449 -22.609 7.059 1 98.06 93 LEU A CA 1
ATOM 707 C C . LEU A 1 93 ? -6.734 -23.641 6.184 1 98.06 93 LEU A C 1
ATOM 709 O O . LEU A 1 93 ? -6.895 -23.641 4.961 1 98.06 93 LEU A O 1
ATOM 713 N N . ILE A 1 94 ? -5.969 -24.5 6.812 1 98.56 94 ILE A N 1
ATOM 714 C CA . ILE A 1 94 ? -5.223 -25.516 6.074 1 98.56 94 ILE A CA 1
ATOM 715 C C . ILE A 1 94 ? -6.195 -26.453 5.363 1 98.56 94 ILE A C 1
ATOM 717 O O . ILE A 1 94 ? -5.941 -26.875 4.238 1 98.56 94 ILE A O 1
ATOM 721 N N . ASP A 1 95 ? -7.277 -26.719 5.988 1 97.94 95 ASP A N 1
ATOM 722 C CA . ASP A 1 95 ? -8.305 -27.516 5.34 1 97.94 95 ASP A CA 1
ATOM 723 C C . ASP A 1 95 ? -8.805 -26.859 4.059 1 97.94 95 ASP A C 1
ATOM 725 O O . ASP A 1 95 ? -9.008 -27.516 3.043 1 97.94 95 ASP A O 1
ATOM 729 N N . VAL A 1 96 ? -9.016 -25.578 4.102 1 97.62 96 VAL A N 1
ATOM 730 C CA . VAL A 1 96 ? -9.453 -24.812 2.936 1 97.62 96 VAL A CA 1
ATOM 731 C C . VAL A 1 96 ? -8.375 -24.859 1.858 1 97.62 96 VAL A C 1
ATOM 733 O O . VAL A 1 96 ? -8.664 -25.094 0.684 1 97.62 96 VAL A O 1
ATOM 736 N N . ILE A 1 97 ? -7.125 -24.641 2.266 1 98.31 97 ILE A N 1
ATOM 737 C CA . ILE A 1 97 ? -5.996 -24.656 1.344 1 98.31 97 ILE A CA 1
ATOM 738 C C . ILE A 1 97 ? -5.906 -26.016 0.662 1 98.31 97 ILE A C 1
ATOM 740 O O . ILE A 1 97 ? -5.664 -26.109 -0.543 1 98.31 97 ILE A O 1
ATOM 744 N N . CYS A 1 98 ? -6.148 -27.062 1.415 1 97.88 98 CYS A N 1
ATOM 745 C CA . CYS A 1 98 ? -6.094 -28.422 0.883 1 97.88 98 CYS A CA 1
ATOM 746 C C . CYS A 1 98 ? -7.145 -28.625 -0.205 1 97.88 98 CYS A C 1
ATOM 748 O O . CYS A 1 98 ? -6.848 -29.188 -1.262 1 97.88 98 CYS A O 1
ATOM 750 N N . LYS A 1 99 ? -8.32 -28.156 0.095 1 97.31 99 LYS A N 1
ATOM 751 C CA . LYS A 1 99 ? -9.398 -28.266 -0.887 1 97.31 99 LYS A CA 1
ATOM 752 C C . LYS A 1 99 ? -9.039 -27.516 -2.168 1 97.31 99 LYS A C 1
ATOM 754 O O . LYS A 1 99 ? -9.352 -27.969 -3.27 1 97.31 99 LYS A O 1
ATOM 759 N N . MET A 1 100 ? -8.391 -26.406 -2.037 1 97.19 100 MET A N 1
ATOM 760 C CA . MET A 1 100 ? -7.957 -25.625 -3.195 1 97.19 100 MET A CA 1
ATOM 761 C C . MET A 1 100 ? -6.906 -26.391 -3.998 1 97.19 100 MET A C 1
ATOM 763 O O . MET A 1 100 ? -7.027 -26.516 -5.215 1 97.19 100 MET A O 1
ATOM 767 N N . MET A 1 101 ? -5.934 -26.938 -3.289 1 97.56 101 MET A N 1
ATOM 768 C CA . MET A 1 101 ? -4.785 -27.578 -3.928 1 97.56 101 MET A CA 1
ATOM 769 C C . MET A 1 101 ? -5.18 -28.906 -4.574 1 97.56 101 MET A C 1
ATOM 771 O O . MET A 1 101 ? -4.645 -29.266 -5.617 1 97.56 101 MET A O 1
ATOM 775 N N . LEU A 1 102 ? -6.148 -29.562 -4.004 1 97.19 102 LEU A N 1
ATOM 776 C CA . LEU A 1 102 ? -6.5 -30.906 -4.445 1 97.19 102 LEU A CA 1
ATOM 777 C C . LEU A 1 102 ? -7.621 -30.859 -5.477 1 97.19 102 LEU A C 1
ATOM 779 O O . LEU A 1 102 ? -7.91 -31.875 -6.125 1 97.19 102 LEU A O 1
ATOM 783 N N . ASN A 1 103 ? -8.203 -29.688 -5.637 1 96.06 103 ASN A N 1
ATOM 784 C CA . ASN A 1 103 ? -9.32 -29.562 -6.57 1 96.06 103 ASN A CA 1
ATOM 785 C C . ASN A 1 103 ? -8.883 -29.828 -8.008 1 96.06 103 ASN A C 1
ATOM 787 O O . ASN A 1 103 ? -7.809 -29.406 -8.43 1 96.06 103 ASN A O 1
ATOM 791 N N . ASP A 1 104 ? -9.688 -30.594 -8.766 1 92.69 104 ASP A N 1
ATOM 792 C CA . ASP A 1 104 ? -9.406 -30.875 -10.172 1 92.69 104 ASP A CA 1
ATOM 793 C C . ASP A 1 104 ? -10.648 -30.656 -11.031 1 92.69 104 ASP A C 1
ATOM 795 O O . ASP A 1 104 ? -10.672 -31.031 -12.203 1 92.69 104 ASP A O 1
ATOM 799 N N . LYS A 1 105 ? -11.664 -30.141 -10.422 1 92.56 105 LYS A N 1
ATOM 800 C CA . LYS A 1 105 ? -12.906 -29.859 -11.141 1 92.56 105 LYS A CA 1
ATOM 801 C C . LYS A 1 105 ? -13.266 -28.375 -11.062 1 92.56 105 LYS A C 1
ATOM 803 O O . LYS A 1 105 ? -13.484 -27.844 -9.977 1 92.56 105 LYS A O 1
ATOM 808 N N . TYR A 1 106 ? -13.391 -27.828 -12.227 1 94.88 106 TYR A N 1
ATOM 809 C CA . TYR A 1 106 ? -13.688 -26.391 -12.32 1 94.88 106 TYR A CA 1
ATOM 810 C C . TYR A 1 106 ? -14.961 -26.156 -13.133 1 94.88 106 TYR A C 1
ATOM 812 O O . TYR A 1 106 ? -15.312 -26.969 -13.992 1 94.88 106 TYR A O 1
ATOM 820 N N . SER A 1 107 ? -15.602 -25.094 -12.82 1 94.38 107 SER A N 1
ATOM 821 C CA . SER A 1 107 ? -16.797 -24.688 -13.539 1 94.38 107 SER A CA 1
ATOM 822 C C . SER A 1 107 ? -16.453 -23.984 -14.844 1 94.38 107 SER A C 1
ATOM 824 O O . SER A 1 107 ? -15.68 -23.031 -14.844 1 94.38 107 SER A O 1
ATOM 826 N N . GLU A 1 108 ? -17.094 -24.453 -15.93 1 95.56 108 GLU A N 1
ATOM 827 C CA . GLU A 1 108 ? -16.875 -23.812 -17.234 1 95.56 108 GLU A CA 1
ATOM 828 C C . GLU A 1 108 ? -17.344 -22.359 -17.219 1 95.56 108 GLU A C 1
ATOM 830 O O . GLU A 1 108 ? -16.672 -21.484 -17.766 1 95.56 108 GLU A O 1
ATOM 835 N N . ASP A 1 109 ? -18.453 -22.172 -16.562 1 93.75 109 ASP A N 1
ATOM 836 C CA . ASP A 1 109 ? -19 -20.828 -16.5 1 93.75 109 ASP A CA 1
ATOM 837 C C . ASP A 1 109 ? -18.062 -19.891 -15.727 1 93.75 109 ASP A C 1
ATOM 839 O O . ASP A 1 109 ? -17.844 -18.75 -16.141 1 93.75 109 ASP A O 1
ATOM 843 N N . GLU A 1 110 ? -17.562 -20.359 -14.633 1 92.88 110 GLU A N 1
ATOM 844 C CA . GLU A 1 110 ? -16.625 -19.547 -13.859 1 92.88 110 GLU A CA 1
ATOM 845 C C . GLU A 1 110 ? -15.328 -19.312 -14.617 1 92.88 110 GLU A C 1
ATOM 847 O O . GLU A 1 110 ? -14.734 -18.234 -14.523 1 92.88 110 GLU A O 1
ATOM 852 N N . PHE A 1 111 ? -14.984 -20.344 -15.359 1 95.62 111 PHE A N 1
ATOM 853 C CA . PHE A 1 111 ? -13.773 -20.219 -16.172 1 95.62 111 PHE A CA 1
ATOM 854 C C . PHE A 1 111 ? -13.938 -19.109 -17.203 1 95.62 111 PHE A C 1
ATOM 856 O O . PHE A 1 111 ? -13.07 -18.234 -17.328 1 95.62 111 PHE A O 1
ATOM 863 N N . LEU A 1 112 ? -15.008 -19.141 -17.906 1 94.81 112 LEU A N 1
ATOM 864 C CA . LEU A 1 112 ? -15.25 -18.141 -18.938 1 94.81 112 LEU A CA 1
ATOM 865 C C . LEU A 1 112 ? -15.336 -16.75 -18.344 1 94.81 112 LEU A C 1
ATOM 867 O O . LEU A 1 112 ? -14.781 -15.789 -18.906 1 94.81 112 LEU A O 1
ATOM 871 N N . SER A 1 113 ? -15.992 -16.688 -17.234 1 90.12 113 SER A N 1
ATOM 872 C CA . SER A 1 113 ? -16.125 -15.398 -16.562 1 90.12 113 SER A CA 1
ATOM 873 C C . SER A 1 113 ? -14.758 -14.875 -16.125 1 90.12 113 SER A C 1
ATOM 875 O O . SER A 1 113 ? -14.469 -13.688 -16.281 1 90.12 113 SER A O 1
ATOM 877 N N . GLU A 1 114 ? -13.984 -15.758 -15.547 1 92.06 114 GLU A N 1
ATOM 878 C CA . GLU A 1 114 ? -12.672 -15.344 -15.062 1 92.06 114 GLU A CA 1
ATOM 879 C C . GLU A 1 114 ? -11.734 -15 -16.219 1 92.06 114 GLU A C 1
ATOM 881 O O . GLU A 1 114 ? -10.898 -14.102 -16.094 1 92.06 114 GLU A O 1
ATOM 886 N N . ARG A 1 115 ? -11.844 -15.734 -17.25 1 94.38 115 ARG A N 1
ATOM 887 C CA . ARG A 1 115 ? -11.078 -15.391 -18.453 1 94.38 115 ARG A CA 1
ATOM 888 C C . ARG A 1 115 ? -11.375 -13.969 -18.906 1 94.38 115 ARG A C 1
ATOM 890 O O . ARG A 1 115 ? -10.469 -13.227 -19.281 1 94.38 115 ARG A O 1
ATOM 897 N N . ASP A 1 116 ? -12.586 -13.586 -18.875 1 90.12 116 ASP A N 1
ATOM 898 C CA . ASP A 1 116 ? -12.984 -12.234 -19.25 1 90.12 116 ASP A CA 1
ATOM 899 C C . ASP A 1 116 ? -12.367 -11.195 -18.312 1 90.12 116 ASP A C 1
ATOM 901 O O . ASP A 1 116 ? -11.977 -10.109 -18.75 1 90.12 116 ASP A O 1
ATOM 905 N N . VAL A 1 117 ? -12.367 -11.562 -17.062 1 86.88 117 VAL A N 1
ATOM 906 C CA . VAL A 1 117 ? -11.75 -10.672 -16.078 1 86.88 117 VAL A CA 1
ATOM 907 C C . VAL A 1 117 ? -10.273 -10.477 -16.406 1 86.88 117 VAL A C 1
ATOM 909 O O . VAL A 1 117 ? -9.773 -9.344 -16.406 1 86.88 117 VAL A O 1
ATOM 912 N N . VAL A 1 118 ? -9.578 -11.547 -16.688 1 92.69 118 VAL A N 1
ATOM 913 C CA . VAL A 1 118 ? -8.156 -11.492 -17 1 92.69 118 VAL A CA 1
ATOM 914 C C . VAL A 1 118 ? -7.934 -10.688 -18.281 1 92.69 118 VAL A C 1
ATOM 916 O O . VAL A 1 118 ? -6.984 -9.906 -18.375 1 92.69 118 VAL A O 1
ATOM 919 N N . LEU A 1 119 ? -8.828 -10.852 -19.25 1 92.25 119 LEU A N 1
ATOM 920 C CA . LEU A 1 119 ? -8.734 -10.094 -20.484 1 92.25 119 LEU A CA 1
ATOM 921 C C . LEU A 1 119 ? -8.883 -8.602 -20.234 1 92.25 119 LEU A C 1
ATOM 923 O O . LEU A 1 119 ? -8.164 -7.789 -20.812 1 92.25 119 LEU A O 1
ATOM 927 N N . SER A 1 120 ? -9.789 -8.273 -19.359 1 84.75 120 SER A N 1
ATOM 928 C CA . SER A 1 120 ? -9.953 -6.879 -18.984 1 84.75 120 SER A CA 1
ATOM 929 C C . SER A 1 120 ? -8.711 -6.344 -18.281 1 84.75 120 SER A C 1
ATOM 931 O O . SER A 1 120 ? -8.328 -5.188 -18.469 1 84.75 120 SER A O 1
ATOM 933 N N . GLU A 1 121 ? -8.133 -7.168 -17.453 1 86.69 121 GLU A N 1
ATOM 934 C CA . GLU A 1 121 ? -6.891 -6.793 -16.766 1 86.69 121 GLU A CA 1
ATOM 935 C C . GLU A 1 121 ? -5.777 -6.504 -17.766 1 86.69 121 GLU A C 1
ATOM 937 O O . GLU A 1 121 ? -5.023 -5.543 -17.609 1 86.69 121 GLU A O 1
ATOM 942 N N . ILE A 1 122 ? -5.688 -7.344 -18.734 1 91.88 122 ILE A N 1
ATOM 943 C CA . ILE A 1 122 ? -4.668 -7.184 -19.766 1 91.88 122 ILE A CA 1
ATOM 944 C C . ILE A 1 122 ? -4.898 -5.879 -20.516 1 91.88 122 ILE A C 1
ATOM 946 O O . ILE A 1 122 ? -3.953 -5.129 -20.781 1 91.88 122 ILE A O 1
ATOM 950 N N . GLN A 1 123 ? -6.102 -5.629 -20.781 1 87 123 GLN A N 1
ATOM 951 C CA . GLN A 1 123 ? -6.441 -4.383 -21.453 1 87 123 GLN A CA 1
ATOM 952 C C . GLN A 1 123 ? -6.059 -3.17 -20.609 1 87 123 GLN A C 1
ATOM 954 O O . GLN A 1 123 ? -5.477 -2.211 -21.125 1 87 123 GLN A O 1
ATOM 959 N N . LEU A 1 124 ? -6.379 -3.264 -19.391 1 80.44 124 LEU A N 1
ATOM 960 C CA . LEU A 1 124 ? -6.07 -2.166 -18.469 1 80.44 124 LEU A CA 1
ATOM 961 C C . LEU A 1 124 ? -4.562 -1.972 -18.359 1 80.44 124 LEU A C 1
ATOM 963 O O . LEU A 1 124 ? -4.074 -0.838 -18.359 1 80.44 124 LEU A O 1
ATOM 967 N N . ARG A 1 125 ? -3.891 -3.012 -18.188 1 85.12 125 ARG A N 1
ATOM 968 C CA . ARG A 1 125 ? -2.432 -2.955 -18.125 1 85.12 125 ARG A CA 1
ATOM 969 C C . ARG A 1 125 ? -1.866 -2.309 -19.391 1 85.12 125 ARG A C 1
ATOM 971 O O . ARG A 1 125 ? -0.992 -1.444 -19.312 1 85.12 125 ARG A O 1
ATOM 978 N N . ASP A 1 126 ? -2.381 -2.664 -20.5 1 87.06 126 ASP A N 1
ATOM 979 C CA . ASP A 1 126 ? -1.885 -2.191 -21.797 1 87.06 126 ASP A CA 1
ATOM 980 C C . ASP A 1 126 ? -2.188 -0.708 -21.984 1 87.06 126 ASP A C 1
ATOM 982 O O . ASP A 1 126 ? -1.45 -0.004 -22.688 1 87.06 126 ASP A O 1
ATOM 986 N N . GLU A 1 127 ? -3.154 -0.314 -21.344 1 81 127 GLU A N 1
ATOM 987 C CA . GLU A 1 127 ? -3.586 1.068 -21.516 1 81 127 GLU A CA 1
ATOM 988 C C . GLU A 1 127 ? -3.006 1.974 -20.438 1 81 127 GLU A C 1
ATOM 990 O O . GLU A 1 127 ? -3.086 3.199 -20.531 1 81 127 GLU A O 1
ATOM 995 N N . ASN A 1 128 ? -2.471 1.392 -19.469 1 81.88 128 ASN A N 1
ATOM 996 C CA . ASN A 1 128 ? -1.87 2.154 -18.375 1 81.88 128 ASN A CA 1
ATOM 997 C C . ASN A 1 128 ? -0.352 2.227 -18.516 1 81.88 128 ASN A C 1
ATOM 999 O O . ASN A 1 128 ? 0.347 1.246 -18.25 1 81.88 128 ASN A O 1
ATOM 1003 N N . PRO A 1 129 ? 0.15 3.377 -18.781 1 88.69 129 PRO A N 1
ATOM 1004 C CA . PRO A 1 129 ? 1.594 3.479 -19.016 1 88.69 129 PRO A CA 1
ATOM 1005 C C . PRO A 1 129 ? 2.414 3.072 -17.797 1 88.69 129 PRO A C 1
ATOM 1007 O O . PRO A 1 129 ? 3.52 2.545 -17.938 1 88.69 129 PRO A O 1
ATOM 1010 N N . SER A 1 130 ? 1.871 3.289 -16.641 1 87.94 130 SER A N 1
ATOM 1011 C CA . SER A 1 130 ? 2.578 2.941 -15.414 1 87.94 130 SER A CA 1
ATOM 1012 C C . SER A 1 130 ? 2.785 1.435 -15.297 1 87.94 130 SER A C 1
ATOM 1014 O O . SER A 1 130 ? 3.754 0.979 -14.688 1 87.94 130 SER A O 1
ATOM 1016 N N . SER A 1 131 ? 1.868 0.723 -15.852 1 90.5 131 SER A N 1
ATOM 1017 C CA . SER A 1 131 ? 1.981 -0.732 -15.844 1 90.5 131 SER A CA 1
ATOM 1018 C C . SER A 1 131 ? 2.703 -1.235 -17.094 1 90.5 131 SER A C 1
ATOM 1020 O O . SER A 1 131 ? 3.547 -2.129 -17 1 90.5 131 SER A O 1
ATOM 1022 N N . ARG A 1 132 ? 2.402 -0.664 -18.141 1 92.75 132 ARG A N 1
ATOM 1023 C CA . ARG A 1 132 ? 2.924 -1.086 -19.438 1 92.75 132 ARG A CA 1
ATOM 1024 C C . ARG A 1 132 ? 4.438 -0.923 -19.5 1 92.75 132 ARG A C 1
ATOM 1026 O O . ARG A 1 132 ? 5.129 -1.729 -20.125 1 92.75 132 ARG A O 1
ATOM 1033 N N . ILE A 1 133 ? 4.945 0.07 -18.875 1 95.69 133 ILE A N 1
ATOM 1034 C CA . ILE A 1 133 ? 6.367 0.393 -18.953 1 95.69 133 ILE A CA 1
ATOM 1035 C C . ILE A 1 133 ? 7.188 -0.758 -18.375 1 95.69 133 ILE A C 1
ATOM 1037 O O . ILE A 1 133 ? 8.305 -1.019 -18.828 1 95.69 133 ILE A O 1
ATOM 1041 N N . TRP A 1 134 ? 6.699 -1.449 -17.391 1 96.5 134 TRP A N 1
ATOM 1042 C CA . TRP A 1 134 ? 7.398 -2.588 -16.812 1 96.5 134 TRP A CA 1
ATOM 1043 C C . TRP A 1 134 ? 7.551 -3.715 -17.828 1 96.5 134 TRP A C 1
ATOM 1045 O O . TRP A 1 134 ? 8.633 -4.281 -17.969 1 96.5 134 TRP A O 1
ATOM 1055 N N . ASP A 1 135 ? 6.52 -4 -18.531 1 96 135 ASP A N 1
ATOM 1056 C CA . ASP A 1 135 ? 6.559 -5.055 -19.531 1 96 135 ASP A CA 1
ATOM 1057 C C . ASP A 1 135 ? 7.457 -4.66 -20.703 1 96 135 ASP A C 1
ATOM 1059 O O . ASP A 1 135 ? 8.188 -5.496 -21.25 1 96 135 ASP A O 1
ATOM 1063 N N . LEU A 1 136 ? 7.359 -3.42 -21.047 1 96.69 136 LEU A N 1
ATOM 1064 C CA . LEU A 1 136 ? 8.219 -2.947 -22.125 1 96.69 136 LEU A CA 1
ATOM 1065 C C . LEU A 1 136 ? 9.688 -3.068 -21.75 1 96.69 136 LEU A C 1
ATOM 1067 O O . LEU A 1 136 ? 10.531 -3.373 -22.594 1 96.69 136 LEU A O 1
ATOM 1071 N N . GLY A 1 137 ? 9.969 -2.816 -20.516 1 97.44 137 GLY A N 1
ATOM 1072 C CA . GLY A 1 137 ? 11.344 -2.936 -20.047 1 97.44 137 GLY A CA 1
ATOM 1073 C C . GLY A 1 137 ? 11.891 -4.344 -20.172 1 97.44 137 GLY A C 1
ATOM 1074 O O . GLY A 1 137 ? 13.023 -4.539 -20.625 1 97.44 137 GLY A O 1
ATOM 1075 N N . THR A 1 138 ? 11.148 -5.289 -19.797 1 96.69 138 THR A N 1
ATOM 1076 C CA . THR A 1 138 ? 11.602 -6.672 -19.891 1 96.69 138 THR A CA 1
ATOM 1077 C C . THR A 1 138 ? 11.688 -7.109 -21.344 1 96.69 138 THR A C 1
ATOM 1079 O O . THR A 1 138 ? 12.586 -7.867 -21.719 1 96.69 138 THR A O 1
ATOM 1082 N N . GLN A 1 139 ? 10.742 -6.641 -22.125 1 96.12 139 GLN A N 1
ATOM 1083 C CA . GLN A 1 139 ? 10.805 -6.938 -23.547 1 96.12 139 GLN A CA 1
ATOM 1084 C C . GLN A 1 139 ? 12.062 -6.34 -24.188 1 96.12 139 GLN A C 1
ATOM 1086 O O . GLN A 1 139 ? 12.672 -6.949 -25.062 1 96.12 139 GLN A O 1
ATOM 1091 N N . ALA A 1 140 ? 12.305 -5.133 -23.766 1 97.69 140 ALA A N 1
ATOM 1092 C CA . ALA A 1 140 ? 13.523 -4.496 -24.266 1 97.69 140 ALA A CA 1
ATOM 1093 C C . ALA A 1 140 ? 14.758 -5.305 -23.891 1 97.69 140 ALA A C 1
ATOM 1095 O O . ALA A 1 140 ? 15.695 -5.426 -24.688 1 97.69 140 ALA A O 1
ATOM 1096 N N . LEU A 1 141 ? 14.758 -5.855 -22.766 1 96.75 141 LEU A N 1
ATOM 1097 C CA . LEU A 1 141 ? 15.922 -6.547 -22.219 1 96.75 141 LEU A CA 1
ATOM 1098 C C . LEU A 1 141 ? 16.062 -7.941 -22.812 1 96.75 141 LEU A C 1
ATOM 1100 O O . LEU A 1 141 ? 17.172 -8.414 -23.047 1 96.75 141 LEU A O 1
ATOM 1104 N N . PHE A 1 142 ? 14.898 -8.625 -23.047 1 96.88 142 PHE A N 1
ATOM 1105 C CA . PHE A 1 142 ? 14.969 -10.047 -23.375 1 96.88 142 PHE A CA 1
ATOM 1106 C C . PHE A 1 142 ? 14.312 -10.312 -24.734 1 96.88 142 PHE A C 1
ATOM 1108 O O . PHE A 1 142 ? 14.297 -11.453 -25.203 1 96.88 142 PHE A O 1
ATOM 1115 N N . GLY A 1 143 ? 13.789 -9.289 -25.391 1 95 143 GLY A N 1
ATOM 1116 C CA . GLY A 1 143 ? 13.086 -9.484 -26.656 1 95 143 GLY A CA 1
ATOM 1117 C C . GLY A 1 143 ? 11.789 -10.258 -26.5 1 95 143 GLY A C 1
ATOM 1118 O O . GLY A 1 143 ? 11.414 -10.633 -25.391 1 95 143 GLY A O 1
ATOM 1119 N N . ARG A 1 144 ? 11.094 -10.383 -27.578 1 92.38 144 ARG A N 1
ATOM 1120 C CA . ARG A 1 144 ? 9.938 -11.273 -27.562 1 92.38 144 ARG A CA 1
ATOM 1121 C C . ARG A 1 144 ? 10.367 -12.719 -27.328 1 92.38 144 ARG A C 1
ATOM 1123 O O . ARG A 1 144 ? 10.922 -13.359 -28.219 1 92.38 144 ARG A O 1
ATOM 1130 N N . SER A 1 145 ? 10.227 -13.203 -26.109 1 96 145 SER A N 1
ATOM 1131 C CA . SER A 1 145 ? 10.727 -14.484 -25.625 1 96 145 SER A CA 1
ATOM 1132 C C . SER A 1 145 ? 10.008 -14.914 -24.359 1 96 145 SER A C 1
ATOM 1134 O O . SER A 1 145 ? 9.102 -14.219 -23.891 1 96 145 SER A O 1
ATOM 1136 N N . ASP A 1 146 ? 10.375 -16.078 -23.891 1 96.69 146 ASP A N 1
ATOM 1137 C CA . ASP A 1 146 ? 9.82 -16.531 -22.609 1 96.69 146 ASP A CA 1
ATOM 1138 C C . ASP A 1 146 ? 10.148 -15.539 -21.5 1 96.69 146 ASP A C 1
ATOM 1140 O O . ASP A 1 146 ? 9.289 -15.227 -20.672 1 96.69 146 ASP A O 1
ATOM 1144 N N . LEU A 1 147 ? 11.305 -14.984 -21.5 1 96.31 147 LEU A N 1
ATOM 1145 C CA . LEU A 1 147 ? 11.742 -14.07 -20.453 1 96.31 147 LEU A CA 1
ATOM 1146 C C . LEU A 1 147 ? 11.18 -12.672 -20.672 1 96.31 147 LEU A C 1
ATOM 1148 O O . LEU A 1 147 ? 11 -11.914 -19.719 1 96.31 147 LEU A O 1
ATOM 1152 N N . GLY A 1 148 ? 10.859 -12.359 -21.891 1 95.94 148 GLY A N 1
ATOM 1153 C CA . GLY A 1 148 ? 10.484 -10.992 -22.234 1 95.94 148 GLY A CA 1
ATOM 1154 C C . GLY A 1 148 ? 8.977 -10.773 -22.25 1 95.94 148 GLY A C 1
ATOM 1155 O O . GLY A 1 148 ? 8.508 -9.648 -22.094 1 95.94 148 GLY A O 1
ATOM 1156 N N . ASP A 1 149 ? 8.188 -11.844 -22.422 1 95.94 149 ASP A N 1
ATOM 1157 C CA . ASP A 1 149 ? 6.738 -11.742 -22.547 1 95.94 149 ASP A CA 1
ATOM 1158 C C . ASP A 1 149 ? 6.098 -11.414 -21.203 1 95.94 149 ASP A C 1
ATOM 1160 O O . ASP A 1 149 ? 6.641 -11.758 -20.141 1 95.94 149 ASP A O 1
ATOM 1164 N N . PRO A 1 150 ? 4.965 -10.734 -21.219 1 96.81 150 PRO A N 1
ATOM 1165 C CA . PRO A 1 150 ? 4.289 -10.406 -19.969 1 96.81 150 PRO A CA 1
ATOM 1166 C C . PRO A 1 150 ? 3.771 -11.648 -19.234 1 96.81 150 PRO A C 1
ATOM 1168 O O . PRO A 1 150 ? 3.326 -12.602 -19.875 1 96.81 150 PRO A O 1
ATOM 1171 N N . VAL A 1 151 ? 3.768 -11.602 -17.906 1 97.19 151 VAL A N 1
ATOM 1172 C CA . VAL A 1 151 ? 3.318 -12.695 -17.047 1 97.19 151 VAL A CA 1
ATOM 1173 C C . VAL A 1 151 ? 1.847 -12.992 -17.328 1 97.19 151 VAL A C 1
ATOM 1175 O O . VAL A 1 151 ? 1.428 -14.156 -17.297 1 97.19 151 VAL A O 1
ATOM 1178 N N . THR A 1 152 ? 1.073 -11.961 -17.672 1 96.75 152 THR A N 1
ATOM 1179 C CA . THR A 1 152 ? -0.37 -12.094 -17.828 1 96.75 152 THR A CA 1
ATOM 1180 C C . THR A 1 152 ? -0.709 -12.648 -19.203 1 96.75 152 THR A C 1
ATOM 1182 O O . THR A 1 152 ? -1.855 -13.016 -19.469 1 96.75 152 THR A O 1
ATOM 1185 N N . GLY A 1 153 ? 0.256 -12.672 -20.109 1 96.75 153 GLY A N 1
ATOM 1186 C CA . GLY A 1 153 ? -0.001 -13.117 -21.469 1 96.75 153 GLY A CA 1
ATOM 1187 C C . GLY A 1 153 ? -0.614 -12.047 -22.344 1 96.75 153 GLY A C 1
ATOM 1188 O O . GLY A 1 153 ? -0.383 -10.852 -22.125 1 96.75 153 GLY A O 1
ATOM 1189 N N . TYR A 1 154 ? -1.171 -12.523 -23.406 1 96.31 154 TYR A N 1
ATOM 1190 C CA . TYR A 1 154 ? -1.762 -11.648 -24.422 1 96.31 154 TYR A CA 1
ATOM 1191 C C . TYR A 1 154 ? -3.248 -11.945 -24.578 1 96.31 154 TYR A C 1
ATOM 1193 O O . TYR A 1 154 ? -3.732 -13 -24.172 1 96.31 154 TYR A O 1
ATOM 1201 N N . HIS A 1 155 ? -3.953 -10.93 -25.172 1 96.19 155 HIS A N 1
ATOM 1202 C CA . HIS A 1 155 ? -5.379 -11.109 -25.422 1 96.19 155 HIS A CA 1
ATOM 1203 C C . HIS A 1 155 ? -5.633 -12.359 -26.266 1 96.19 155 HIS A C 1
ATOM 1205 O O . HIS A 1 155 ? -6.535 -13.141 -25.969 1 96.19 155 HIS A O 1
ATOM 1211 N N . GLU A 1 156 ? -4.832 -12.578 -27.219 1 96.75 156 GLU A N 1
ATOM 1212 C CA . GLU A 1 156 ? -5.008 -13.695 -28.141 1 96.75 156 GLU A CA 1
ATOM 1213 C C . GLU A 1 156 ? -4.773 -15.031 -27.438 1 96.75 156 GLU A C 1
ATOM 1215 O O . GLU A 1 156 ? -5.539 -15.977 -27.625 1 96.75 156 GLU A O 1
ATOM 1220 N N . THR A 1 157 ? -3.734 -15.125 -26.656 1 97.94 157 THR A N 1
ATOM 1221 C CA . THR A 1 157 ? -3.4 -16.391 -26 1 97.94 157 THR A CA 1
ATOM 1222 C C . THR A 1 157 ? -4.426 -16.734 -24.938 1 97.94 157 THR A C 1
ATOM 1224 O O . THR A 1 157 ? -4.91 -17.859 -24.875 1 97.94 157 THR A O 1
ATOM 1227 N N . ILE A 1 158 ? -4.809 -15.773 -24.109 1 97.75 158 ILE A N 1
ATOM 1228 C CA . ILE A 1 158 ? -5.781 -16 -23.047 1 97.75 158 ILE A CA 1
ATOM 1229 C C . ILE A 1 158 ? -7.145 -16.328 -23.656 1 97.75 158 ILE A C 1
ATOM 1231 O O . ILE A 1 158 ? -7.875 -17.172 -23.141 1 97.75 158 ILE A O 1
ATOM 1235 N N . GLY A 1 159 ? -7.457 -15.609 -24.75 1 96.75 159 GLY A N 1
ATOM 1236 C CA . GLY A 1 159 ? -8.711 -15.875 -25.422 1 96.75 159 GLY A CA 1
ATOM 1237 C C . GLY A 1 159 ? -8.812 -17.281 -25.984 1 96.75 159 GLY A C 1
ATOM 1238 O O . GLY A 1 159 ? -9.906 -17.812 -26.172 1 96.75 159 GLY A O 1
ATOM 1239 N N . SER A 1 160 ? -7.742 -17.922 -26.203 1 96.69 160 SER A N 1
ATOM 1240 C CA . SER A 1 160 ? -7.727 -19.219 -26.875 1 96.69 160 SER A CA 1
ATOM 1241 C C . SER A 1 160 ? -7.566 -20.359 -25.875 1 96.69 160 SER A C 1
ATOM 1243 O O . SER A 1 160 ? -7.82 -21.516 -26.203 1 96.69 160 SER A O 1
ATOM 1245 N N . VAL A 1 161 ? -7.156 -20.109 -24.672 1 97.31 161 VAL A N 1
ATOM 1246 C CA . VAL A 1 161 ? -6.965 -21.125 -23.641 1 97.31 161 VAL A CA 1
ATOM 1247 C C . VAL A 1 161 ? -8.305 -21.75 -23.281 1 97.31 161 VAL A C 1
ATOM 1249 O O . VAL A 1 161 ? -9.312 -21.047 -23.156 1 97.31 161 VAL A O 1
ATOM 1252 N N . THR A 1 162 ? -8.336 -23.062 -23.125 1 97.44 162 THR A N 1
ATOM 1253 C CA . THR A 1 162 ? -9.539 -23.781 -22.719 1 97.44 162 THR A CA 1
ATOM 1254 C C . THR A 1 162 ? -9.438 -24.25 -21.281 1 97.44 162 THR A C 1
ATOM 1256 O O . THR A 1 162 ? -8.352 -24.266 -20.703 1 97.44 162 THR A O 1
ATOM 1259 N N . LEU A 1 163 ? -10.562 -24.625 -20.75 1 97.81 163 LEU A N 1
ATOM 1260 C CA . LEU A 1 163 ? -10.57 -25.188 -19.406 1 97.81 163 LEU A CA 1
ATOM 1261 C C . LEU A 1 163 ? -9.734 -26.469 -19.344 1 97.81 163 LEU A C 1
ATOM 1263 O O . LEU A 1 163 ? -9.055 -26.719 -18.344 1 97.81 163 LEU A O 1
ATOM 1267 N N . ARG A 1 164 ? -9.797 -27.219 -20.391 1 97.56 164 ARG A N 1
ATOM 1268 C CA . ARG A 1 164 ? -8.984 -28.438 -20.453 1 97.56 164 ARG A CA 1
ATOM 1269 C C . ARG A 1 164 ? -7.5 -28.109 -20.375 1 97.56 164 ARG A C 1
ATOM 1271 O O . ARG A 1 164 ? -6.758 -28.766 -19.641 1 97.56 164 ARG A O 1
ATOM 1278 N N . ASP A 1 165 ? -7.051 -27.109 -21.109 1 97.69 165 ASP A N 1
ATOM 1279 C CA . ASP A 1 165 ? -5.66 -26.656 -21.047 1 97.69 165 ASP A CA 1
ATOM 1280 C C . ASP A 1 165 ? -5.258 -26.297 -19.625 1 97.69 165 ASP A C 1
ATOM 1282 O O . ASP A 1 165 ? -4.164 -26.641 -19.172 1 97.69 165 ASP A O 1
ATOM 1286 N N . LEU A 1 166 ? -6.16 -25.625 -18.969 1 97.69 166 LEU A N 1
ATOM 1287 C CA . LEU A 1 166 ? -5.898 -25.156 -17.609 1 97.69 166 LEU A CA 1
ATOM 1288 C C . LEU A 1 166 ? -5.742 -26.328 -16.641 1 97.69 166 LEU A C 1
ATOM 1290 O O . LEU A 1 166 ? -4.812 -26.344 -15.828 1 97.69 166 LEU A O 1
ATOM 1294 N N . VAL A 1 167 ? -6.625 -27.266 -16.75 1 97.25 167 VAL A N 1
ATOM 1295 C CA . VAL A 1 167 ? -6.609 -28.422 -15.859 1 97.25 167 VAL A CA 1
ATOM 1296 C C . VAL A 1 167 ? -5.344 -29.25 -16.109 1 97.25 167 VAL A C 1
ATOM 1298 O O . VAL A 1 167 ? -4.707 -29.719 -15.156 1 97.25 167 VAL A O 1
ATOM 1301 N N . GLU A 1 168 ? -5 -29.391 -17.312 1 96.94 168 GLU A N 1
ATOM 1302 C CA . GLU A 1 168 ? -3.785 -30.109 -17.656 1 96.94 168 GLU A CA 1
ATOM 1303 C C . GLU A 1 168 ? -2.543 -29.391 -17.141 1 96.94 168 GLU A C 1
ATOM 1305 O O . GLU A 1 168 ? -1.599 -30.016 -16.672 1 96.94 168 GLU A O 1
ATOM 1310 N N . HIS A 1 169 ? -2.551 -28.078 -17.297 1 97.25 169 HIS A N 1
ATOM 1311 C CA . HIS A 1 169 ? -1.449 -27.266 -16.797 1 97.25 169 HIS A CA 1
ATOM 1312 C C . HIS A 1 169 ? -1.277 -27.438 -15.297 1 97.25 169 HIS A C 1
ATOM 1314 O O . HIS A 1 169 ? -0.155 -27.594 -14.812 1 97.25 169 HIS A O 1
ATOM 1320 N N . LYS A 1 170 ? -2.332 -27.406 -14.57 1 97.81 170 LYS A N 1
ATOM 1321 C CA . LYS A 1 170 ? -2.277 -27.609 -13.125 1 97.81 170 LYS A CA 1
ATOM 1322 C C . LYS A 1 170 ? -1.748 -28.984 -12.781 1 97.81 170 LYS A C 1
ATOM 1324 O O . LYS A 1 170 ? -0.852 -29.125 -11.945 1 97.81 170 LYS A O 1
ATOM 1329 N N . ALA A 1 171 ? -2.318 -30 -13.438 1 96.81 171 ALA A N 1
ATOM 1330 C CA . ALA A 1 171 ? -1.941 -31.391 -13.164 1 96.81 171 ALA A CA 1
ATOM 1331 C C . ALA A 1 171 ? -0.449 -31.609 -13.398 1 96.81 171 ALA A C 1
ATOM 1333 O O . ALA A 1 171 ? 0.193 -32.375 -12.672 1 96.81 171 ALA A O 1
ATOM 1334 N N . ARG A 1 172 ? 0.08 -30.953 -14.328 1 96.62 172 ARG A N 1
ATOM 1335 C CA . ARG A 1 172 ? 1.484 -31.109 -14.695 1 96.62 172 ARG A CA 1
ATOM 1336 C C . ARG A 1 172 ? 2.395 -30.438 -13.672 1 96.62 172 ARG A C 1
ATOM 1338 O O . ARG A 1 172 ? 3.492 -30.922 -13.398 1 96.62 172 ARG A O 1
ATOM 1345 N N . ASN A 1 173 ? 1.939 -29.328 -13.117 1 97.75 173 ASN A N 1
ATOM 1346 C CA . ASN A 1 173 ? 2.875 -28.484 -12.375 1 97.75 173 ASN A CA 1
ATOM 1347 C C . ASN A 1 173 ? 2.625 -28.547 -10.875 1 97.75 173 ASN A C 1
ATOM 1349 O O . ASN A 1 173 ? 3.531 -28.297 -10.078 1 97.75 173 ASN A O 1
ATOM 1353 N N . TYR A 1 174 ? 1.418 -28.812 -10.469 1 98.19 174 TYR A N 1
ATOM 1354 C CA . TYR A 1 174 ? 1.073 -28.828 -9.055 1 98.19 174 TYR A CA 1
ATOM 1355 C C . TYR A 1 174 ? 1.26 -30.234 -8.469 1 98.19 174 TYR A C 1
ATOM 1357 O O . TYR A 1 174 ? 0.294 -30.859 -8.039 1 98.19 174 TYR A O 1
ATOM 1365 N N . VAL A 1 175 ? 2.48 -30.672 -8.461 1 98.25 175 VAL A N 1
ATOM 1366 C CA . VAL A 1 175 ? 2.914 -31.969 -7.965 1 98.25 175 VAL A CA 1
ATOM 1367 C C . VAL A 1 175 ? 3.881 -31.797 -6.797 1 98.25 175 VAL A C 1
ATOM 1369 O O . VAL A 1 175 ? 4.453 -30.719 -6.621 1 98.25 175 VAL A O 1
ATOM 1372 N N . GLY A 1 176 ? 4.023 -32.812 -6.047 1 98.12 176 GLY A N 1
ATOM 1373 C CA . GLY A 1 176 ? 4.715 -32.75 -4.77 1 98.12 176 GLY A CA 1
ATOM 1374 C C . GLY A 1 176 ? 6.105 -32.156 -4.883 1 98.12 176 GLY A C 1
ATOM 1375 O O . GLY A 1 176 ? 6.48 -31.266 -4.098 1 98.12 176 GLY A O 1
ATOM 1376 N N . GLY A 1 177 ? 6.867 -32.531 -5.84 1 97.44 177 GLY A N 1
ATOM 1377 C CA . GLY A 1 177 ? 8.25 -32.094 -5.977 1 97.44 177 GLY A CA 1
ATOM 1378 C C . GLY A 1 177 ? 8.375 -30.641 -6.41 1 97.44 177 GLY A C 1
ATOM 1379 O O . GLY A 1 177 ? 9.477 -30.078 -6.414 1 97.44 177 GLY A O 1
ATOM 1380 N N . ASN A 1 178 ? 7.25 -30 -6.719 1 98.06 178 ASN A N 1
ATOM 1381 C CA . ASN A 1 178 ? 7.242 -28.625 -7.223 1 98.06 178 ASN A CA 1
ATOM 1382 C C . ASN A 1 178 ? 6.539 -27.688 -6.262 1 98.06 178 ASN A C 1
ATOM 1384 O O . ASN A 1 178 ? 6.262 -26.531 -6.605 1 98.06 178 ASN A O 1
ATOM 1388 N N . ILE A 1 179 ? 6.223 -28.141 -5.035 1 98.44 179 ILE A N 1
ATOM 1389 C CA . ILE A 1 179 ? 5.457 -27.344 -4.078 1 98.44 179 ILE A CA 1
ATOM 1390 C C . ILE A 1 179 ? 6.293 -27.094 -2.828 1 98.44 179 ILE A C 1
ATOM 1392 O O . ILE A 1 179 ? 6.879 -28.016 -2.27 1 98.44 179 ILE A O 1
ATOM 1396 N N . LYS A 1 180 ? 6.438 -25.844 -2.465 1 97.94 180 LYS A N 1
ATOM 1397 C CA . LYS A 1 180 ? 7.113 -25.375 -1.258 1 97.94 180 LYS A CA 1
ATOM 1398 C C . LYS A 1 180 ? 6.141 -24.656 -0.324 1 97.94 180 LYS A C 1
ATOM 1400 O O . LYS A 1 180 ? 5.555 -23.641 -0.691 1 97.94 180 LYS A O 1
ATOM 1405 N N . VAL A 1 181 ? 6.023 -25.141 0.917 1 98.31 181 VAL A N 1
ATOM 1406 C CA . VAL A 1 181 ? 5.078 -24.562 1.869 1 98.31 181 VAL A CA 1
ATOM 1407 C C . VAL A 1 181 ? 5.84 -23.922 3.023 1 98.31 181 VAL A C 1
ATOM 1409 O O . VAL A 1 181 ? 6.75 -24.531 3.592 1 98.31 181 VAL A O 1
ATOM 1412 N N . ALA A 1 182 ? 5.508 -22.688 3.297 1 97.69 182 ALA A N 1
ATOM 1413 C CA . ALA A 1 182 ? 6.07 -22 4.449 1 97.69 182 ALA A CA 1
ATOM 1414 C C . ALA A 1 182 ? 4.988 -21.641 5.461 1 97.69 182 ALA A C 1
ATOM 1416 O O . ALA A 1 182 ? 3.977 -21.031 5.105 1 97.69 182 ALA A O 1
ATOM 1417 N N . MET A 1 183 ? 5.117 -22.062 6.656 1 97.75 183 MET A N 1
ATOM 1418 C CA . MET A 1 183 ? 4.254 -21.688 7.777 1 97.75 183 MET A CA 1
ATOM 1419 C C . MET A 1 183 ? 4.996 -20.797 8.766 1 97.75 183 MET A C 1
ATOM 1421 O O . MET A 1 183 ? 6.055 -21.172 9.273 1 97.75 183 MET A O 1
ATOM 1425 N N . VAL A 1 184 ? 4.438 -19.641 8.977 1 96.62 184 VAL A N 1
ATOM 1426 C CA . VAL A 1 184 ? 5.152 -18.625 9.742 1 96.62 184 VAL A CA 1
ATOM 1427 C C . VAL A 1 184 ? 4.238 -18.062 10.828 1 96.62 184 VAL A C 1
ATOM 1429 O O . VAL A 1 184 ? 3.041 -17.875 10.602 1 96.62 184 VAL A O 1
ATOM 1432 N N . GLY A 1 185 ? 4.785 -17.734 12 1 95.56 185 GLY A N 1
ATOM 1433 C CA . GLY A 1 185 ? 4.051 -17.125 13.094 1 95.56 185 GLY A CA 1
ATOM 1434 C C . GLY A 1 185 ? 3.807 -18.078 14.258 1 95.56 185 GLY A C 1
ATOM 1435 O O . GLY A 1 185 ? 4.707 -18.812 14.656 1 95.56 185 GLY A O 1
ATOM 1436 N N . ASN A 1 186 ? 2.654 -18.016 14.867 1 95.62 186 ASN A N 1
ATOM 1437 C CA . ASN A 1 186 ? 2.297 -18.906 15.977 1 95.62 186 ASN A CA 1
ATOM 1438 C C . ASN A 1 186 ? 1.786 -20.25 15.469 1 95.62 186 ASN A C 1
ATOM 1440 O O . ASN A 1 186 ? 0.613 -20.578 15.648 1 95.62 186 ASN A O 1
ATOM 1444 N N . VAL A 1 187 ? 2.674 -21 14.984 1 96.75 187 VAL A N 1
ATOM 1445 C CA . VAL A 1 187 ? 2.352 -22.281 14.352 1 96.75 187 VAL A CA 1
ATOM 1446 C C . VAL A 1 187 ? 2.301 -23.391 15.414 1 96.75 187 VAL A C 1
ATOM 1448 O O . VAL A 1 187 ? 3.34 -23.844 15.891 1 96.75 187 VAL A O 1
ATOM 1451 N N . GLY A 1 188 ? 1.172 -23.875 15.727 1 96.25 188 GLY A N 1
ATOM 1452 C CA . GLY A 1 188 ? 1.008 -24.969 16.672 1 96.25 188 GLY A CA 1
ATOM 1453 C C . GLY A 1 188 ? 1.137 -26.328 16.031 1 96.25 188 GLY A C 1
ATOM 1454 O O . GLY A 1 188 ? 1.146 -26.453 14.812 1 96.25 188 GLY A O 1
ATOM 1455 N N . ASP A 1 189 ? 1.215 -27.266 16.875 1 96.88 189 ASP A N 1
ATOM 1456 C CA . ASP A 1 189 ? 1.394 -28.641 16.406 1 96.88 189 ASP A CA 1
ATOM 1457 C C . ASP A 1 189 ? 0.178 -29.109 15.609 1 96.88 189 ASP A C 1
ATOM 1459 O O . ASP A 1 189 ? 0.312 -29.891 14.664 1 96.88 189 ASP A O 1
ATOM 1463 N N . GLU A 1 190 ? -0.942 -28.641 16 1 97.94 190 GLU A N 1
ATOM 1464 C CA . GLU A 1 190 ? -2.152 -29.016 15.281 1 97.94 190 GLU A CA 1
ATOM 1465 C C . GLU A 1 190 ? -2.096 -28.531 13.828 1 97.94 190 GLU A C 1
ATOM 1467 O O . GLU A 1 190 ? -2.494 -29.25 12.914 1 97.94 190 GLU A O 1
ATOM 1472 N N . ALA A 1 191 ? -1.639 -27.359 13.672 1 97.94 191 ALA A N 1
ATOM 1473 C CA . ALA A 1 191 ? -1.507 -26.812 12.328 1 97.94 191 ALA A CA 1
ATOM 1474 C C . ALA A 1 191 ? -0.469 -27.578 11.516 1 97.94 191 ALA A C 1
ATOM 1476 O O . ALA A 1 191 ? -0.676 -27.859 10.336 1 97.94 191 ALA A O 1
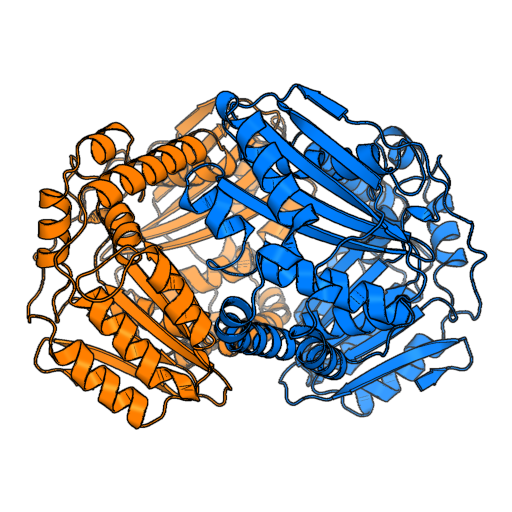ATOM 1477 N N . VAL A 1 192 ? 0.626 -27.938 12.172 1 98.06 192 VAL A N 1
ATOM 1478 C CA . VAL A 1 192 ? 1.688 -28.688 11.508 1 98.06 192 VAL A CA 1
ATOM 1479 C C . VAL A 1 192 ? 1.158 -30.047 11.055 1 98.06 192 VAL A C 1
ATOM 1481 O O . VAL A 1 192 ? 1.401 -30.469 9.922 1 98.06 192 VAL A O 1
ATOM 1484 N N . ASN A 1 193 ? 0.441 -30.688 11.93 1 98.19 193 ASN A N 1
ATOM 1485 C CA . ASN A 1 193 ? -0.123 -31.984 11.602 1 98.19 193 ASN A CA 1
ATOM 1486 C C . ASN A 1 193 ? -1.152 -31.891 10.484 1 98.19 193 ASN A C 1
ATOM 1488 O O . ASN A 1 193 ? -1.193 -32.75 9.594 1 98.19 193 ASN A O 1
ATOM 1492 N N . ALA A 1 194 ? -1.957 -30.875 10.547 1 98.38 194 ALA A N 1
ATOM 1493 C CA . ALA A 1 194 ? -2.943 -30.641 9.492 1 98.38 194 ALA A CA 1
ATOM 1494 C C . ALA A 1 194 ? -2.264 -30.422 8.141 1 98.38 194 ALA A C 1
ATOM 1496 O O . ALA A 1 194 ? -2.719 -30.938 7.117 1 98.38 194 ALA A O 1
ATOM 1497 N N . ALA A 1 195 ? -1.2 -29.672 8.141 1 98.56 195 ALA A N 1
ATOM 1498 C CA . ALA A 1 195 ? -0.46 -29.391 6.91 1 98.56 195 ALA A CA 1
ATOM 1499 C C . ALA A 1 195 ? 0.155 -30.672 6.34 1 98.56 195 ALA A C 1
ATOM 1501 O O . ALA A 1 195 ? 0.07 -30.922 5.133 1 98.56 195 ALA A O 1
ATOM 1502 N N . ARG A 1 196 ? 0.737 -31.422 7.195 1 98.19 196 ARG A N 1
ATOM 1503 C CA . ARG A 1 196 ? 1.319 -32.688 6.758 1 98.19 196 ARG A CA 1
ATOM 1504 C C . ARG A 1 196 ? 0.269 -33.562 6.098 1 98.19 196 ARG A C 1
ATOM 1506 O O . ARG A 1 196 ? 0.507 -34.125 5.027 1 98.19 196 ARG A O 1
ATOM 1513 N N . ALA A 1 197 ? -0.818 -33.656 6.785 1 98.25 197 ALA A N 1
ATOM 1514 C CA . ALA A 1 197 ? -1.899 -34.5 6.273 1 98.25 197 ALA A CA 1
ATOM 1515 C C . ALA A 1 197 ? -2.408 -33.969 4.934 1 98.25 197 ALA A C 1
ATOM 1517 O O . ALA A 1 197 ? -2.648 -34.75 4.004 1 98.25 197 ALA A O 1
ATOM 1518 N N . CYS A 1 198 ? -2.553 -32.719 4.844 1 98.06 198 CYS A N 1
ATOM 1519 C CA . CYS A 1 198 ? -3.072 -32.062 3.652 1 98.06 198 CYS A CA 1
ATOM 1520 C C . CYS A 1 198 ? -2.119 -32.219 2.477 1 98.06 198 CYS A C 1
ATOM 1522 O O . CYS A 1 198 ? -2.488 -32.812 1.45 1 98.06 198 CYS A O 1
ATOM 1524 N N . PHE A 1 199 ? -0.897 -31.891 2.627 1 98.5 199 PHE A N 1
ATOM 1525 C CA . PHE A 1 199 ? 0.023 -31.766 1.501 1 98.5 199 PHE A CA 1
ATOM 1526 C C . PHE A 1 199 ? 0.589 -33.125 1.114 1 98.5 199 PHE A C 1
ATOM 1528 O O . PHE A 1 199 ? 1.141 -33.281 0.023 1 98.5 199 PHE A O 1
ATOM 1535 N N . SER A 1 200 ? 0.423 -34.094 2.008 1 98.38 200 SER A N 1
ATOM 1536 C CA . SER A 1 200 ? 0.825 -35.438 1.67 1 98.38 200 SER A CA 1
ATOM 1537 C C . SER A 1 200 ? -0.105 -36.062 0.625 1 98.38 200 SER A C 1
ATOM 1539 O O . SER A 1 200 ? 0.227 -37.062 0.003 1 98.38 200 SER A O 1
ATOM 1541 N N . LYS A 1 201 ? -1.239 -35.469 0.442 1 98.19 201 LYS A N 1
ATOM 1542 C CA . LYS A 1 201 ? -2.23 -36 -0.489 1 98.19 201 LYS A CA 1
ATOM 1543 C C . LYS A 1 201 ? -1.934 -35.562 -1.919 1 98.19 201 LYS A C 1
ATOM 1545 O O . LYS A 1 201 ? -2.51 -36.094 -2.871 1 98.19 201 LYS A O 1
ATOM 1550 N N . ILE A 1 202 ? -1.02 -34.656 -2.066 1 98.06 202 ILE A N 1
ATOM 1551 C CA . ILE A 1 202 ? -0.676 -34.188 -3.398 1 98.06 202 ILE A CA 1
ATOM 1552 C C . ILE A 1 202 ? 0.088 -35.25 -4.164 1 98.06 202 ILE A C 1
ATOM 1554 O O . ILE A 1 202 ? 0.939 -35.938 -3.596 1 98.06 202 ILE A O 1
ATOM 1558 N N . GLU A 1 203 ? -0.182 -35.438 -5.414 1 97.44 203 GLU A N 1
ATOM 1559 C CA . GLU A 1 203 ? 0.504 -36.438 -6.238 1 97.44 203 GLU A CA 1
ATOM 1560 C C . GLU A 1 203 ? 2.002 -36.156 -6.312 1 97.44 203 GLU A C 1
ATOM 1562 O O . GLU A 1 203 ? 2.41 -35 -6.488 1 97.44 203 GLU A O 1
ATOM 1567 N N . PRO A 1 204 ? 2.791 -37.156 -6.098 1 97.5 204 PRO A N 1
ATOM 1568 C CA . PRO A 1 204 ? 4.227 -36.938 -6.273 1 97.5 204 PRO A CA 1
ATOM 1569 C C . PRO A 1 204 ? 4.602 -36.625 -7.719 1 97.5 204 PRO A C 1
ATOM 1571 O O . PRO A 1 204 ? 3.822 -36.875 -8.633 1 97.5 204 PRO A O 1
ATOM 1574 N N . GLY A 1 205 ? 5.746 -35.969 -7.867 1 95.81 205 GLY A N 1
ATOM 1575 C CA . GLY A 1 205 ? 6.234 -35.688 -9.211 1 95.81 205 GLY A CA 1
ATOM 1576 C C . GLY A 1 205 ? 7.129 -34.469 -9.273 1 95.81 205 GLY A C 1
ATOM 1577 O O . GLY A 1 205 ? 7.293 -33.781 -8.273 1 95.81 205 GLY A O 1
ATOM 1578 N N . ARG A 1 206 ? 7.77 -34.344 -10.438 1 93.25 206 ARG A N 1
ATOM 1579 C CA . ARG A 1 206 ? 8.555 -33.188 -10.82 1 93.25 206 ARG A CA 1
ATOM 1580 C C . ARG A 1 206 ? 8.297 -32.812 -12.273 1 93.25 206 ARG A C 1
ATOM 1582 O O . ARG A 1 206 ? 8.383 -33.656 -13.172 1 93.25 206 ARG A O 1
ATOM 1589 N N . PRO A 1 207 ? 7.922 -31.578 -12.398 1 93.5 207 PRO A N 1
ATOM 1590 C CA . PRO A 1 207 ? 7.66 -31.203 -13.789 1 93.5 207 PRO A CA 1
ATOM 1591 C C . PRO A 1 207 ? 8.93 -31.156 -14.633 1 93.5 207 PRO A C 1
ATOM 1593 O O . PRO A 1 207 ? 10.008 -30.844 -14.125 1 93.5 207 PRO A O 1
ATOM 1596 N N . ASP A 1 208 ? 8.75 -31.484 -15.93 1 89.25 208 ASP A N 1
ATOM 1597 C CA . ASP A 1 208 ? 9.812 -31.234 -16.906 1 89.25 208 ASP A CA 1
ATOM 1598 C C . ASP A 1 208 ? 9.891 -29.75 -17.25 1 89.25 208 ASP A C 1
ATOM 1600 O O . ASP A 1 208 ? 8.945 -29.188 -17.828 1 89.25 208 ASP A O 1
ATOM 1604 N N . ARG A 1 209 ? 10.969 -29.188 -16.938 1 88.06 209 ARG A N 1
ATOM 1605 C CA . ARG A 1 209 ? 11.078 -27.75 -17.156 1 88.06 209 ARG A CA 1
ATOM 1606 C C . ARG A 1 209 ? 11.812 -27.469 -18.469 1 88.06 209 ARG A C 1
ATOM 1608 O O . ARG A 1 209 ? 12.875 -28.031 -18.734 1 88.06 209 ARG A O 1
ATOM 1615 N N . LYS A 1 210 ? 11.195 -26.688 -19.188 1 89.69 210 LYS A N 1
ATOM 1616 C CA . LYS A 1 210 ? 11.875 -26.219 -20.406 1 89.69 210 LYS A CA 1
ATOM 1617 C C . LYS A 1 210 ? 12.883 -25.125 -20.078 1 89.69 210 LYS A C 1
ATOM 1619 O O . LYS A 1 210 ? 12.758 -24.438 -19.062 1 89.69 210 LYS A O 1
ATOM 1624 N N . LYS A 1 211 ? 13.898 -25.016 -20.938 1 91.56 211 LYS A N 1
ATOM 1625 C CA . LYS A 1 211 ? 14.781 -23.844 -20.891 1 91.56 211 LYS A CA 1
ATOM 1626 C C . LYS A 1 211 ? 14.117 -22.625 -21.516 1 91.56 211 LYS A C 1
ATOM 1628 O O . LYS A 1 211 ? 13.75 -22.641 -22.688 1 91.56 211 LYS A O 1
ATOM 1633 N N . PRO A 1 212 ? 13.984 -21.625 -20.719 1 94 212 PRO A N 1
ATOM 1634 C CA . PRO A 1 212 ? 13.312 -20.453 -21.297 1 94 212 PRO A CA 1
ATOM 1635 C C . PRO A 1 212 ? 14.109 -19.812 -22.422 1 94 212 PRO A C 1
ATOM 1637 O O . PRO A 1 212 ? 15.336 -19.75 -22.359 1 94 212 PRO A O 1
ATOM 1640 N N . SER A 1 213 ? 13.383 -19.359 -23.438 1 94.5 213 SER A N 1
ATOM 1641 C CA . SER A 1 213 ? 14.016 -18.656 -24.547 1 94.5 213 SER A CA 1
ATOM 1642 C C . SER A 1 213 ? 14.32 -17.203 -24.172 1 94.5 213 SER A C 1
ATOM 1644 O O . SER A 1 213 ? 13.703 -16.641 -23.266 1 94.5 213 SER A O 1
ATOM 1646 N N . MET A 1 214 ? 15.367 -16.734 -24.781 1 93.12 214 MET A N 1
ATOM 1647 C CA . MET A 1 214 ? 15.766 -15.336 -24.656 1 93.12 214 MET A CA 1
ATOM 1648 C C . MET A 1 214 ? 16.062 -14.734 -26.031 1 93.12 214 MET A C 1
ATOM 1650 O O . MET A 1 214 ? 16.656 -15.391 -26.875 1 93.12 214 MET A O 1
ATOM 1654 N N . GLY A 1 215 ? 15.531 -13.539 -26.156 1 91.69 215 GLY A N 1
ATOM 1655 C CA . GLY A 1 215 ? 15.867 -12.82 -27.375 1 91.69 215 GLY A CA 1
ATOM 1656 C C . GLY A 1 215 ? 17.047 -11.875 -27.203 1 91.69 215 GLY A C 1
ATOM 1657 O O . GLY A 1 215 ? 17.953 -12.141 -26.406 1 91.69 215 GLY A O 1
ATOM 1658 N N . SER A 1 216 ? 17.078 -10.875 -28.156 1 89.31 216 SER A N 1
ATOM 1659 C CA . SER A 1 216 ? 18.125 -9.875 -28.094 1 89.31 216 SER A CA 1
ATOM 1660 C C . SER A 1 216 ? 17.609 -8.555 -27.547 1 89.31 216 SER A C 1
ATOM 1662 O O . SER A 1 216 ? 16.516 -8.117 -27.891 1 89.31 216 SER A O 1
ATOM 1664 N N . PRO A 1 217 ? 18.453 -8.023 -26.625 1 90.5 217 PRO A N 1
ATOM 1665 C CA . PRO A 1 217 ? 18.062 -6.719 -26.094 1 90.5 217 PRO A CA 1
ATOM 1666 C C . PRO A 1 217 ? 17.938 -5.648 -27.172 1 90.5 217 PRO A C 1
ATOM 1668 O O . PRO A 1 217 ? 18.719 -5.625 -28.125 1 90.5 217 PRO A O 1
ATOM 1671 N N . ARG A 1 218 ? 16.875 -4.906 -27.141 1 94.19 218 ARG A N 1
ATOM 1672 C CA . ARG A 1 218 ? 16.656 -3.764 -28.016 1 94.19 218 ARG A CA 1
ATOM 1673 C C . ARG A 1 218 ? 15.844 -2.682 -27.312 1 94.19 218 ARG A C 1
ATOM 1675 O O . ARG A 1 218 ? 14.758 -2.951 -26.797 1 94.19 218 ARG A O 1
ATOM 1682 N N . ASP A 1 219 ? 16.375 -1.459 -27.391 1 95.69 219 ASP A N 1
ATOM 1683 C CA . ASP A 1 219 ? 15.625 -0.353 -26.828 1 95.69 219 ASP A CA 1
ATOM 1684 C C . ASP A 1 219 ? 14.266 -0.206 -27.5 1 95.69 219 ASP A C 1
ATOM 1686 O O . ASP A 1 219 ? 14.141 -0.419 -28.703 1 95.69 219 ASP A O 1
ATOM 1690 N N . VAL A 1 220 ? 13.289 0.166 -26.672 1 95.94 220 VAL A N 1
ATOM 1691 C CA . VAL A 1 220 ? 11.93 0.301 -27.188 1 95.94 220 VAL A CA 1
ATOM 1692 C C . VAL A 1 220 ? 11.383 1.688 -26.844 1 95.94 220 VAL A C 1
ATOM 1694 O O . VAL A 1 220 ? 11.594 2.191 -25.734 1 95.94 220 VAL A O 1
ATOM 1697 N N . ILE A 1 221 ? 10.75 2.328 -27.828 1 94.44 221 ILE A N 1
ATOM 1698 C CA . ILE A 1 221 ? 10.055 3.596 -27.625 1 94.44 221 ILE A CA 1
ATOM 1699 C C . ILE A 1 221 ? 8.617 3.477 -28.109 1 94.44 221 ILE A C 1
ATOM 1701 O O . ILE A 1 221 ? 8.367 3.033 -29.234 1 94.44 221 ILE A O 1
ATOM 1705 N N . GLU A 1 222 ? 7.742 3.771 -27.203 1 93.06 222 GLU A N 1
ATOM 1706 C CA . GLU A 1 222 ? 6.324 3.783 -27.547 1 93.06 222 GLU A CA 1
ATOM 1707 C C . GLU A 1 222 ? 5.715 5.164 -27.328 1 93.06 222 GLU A C 1
ATOM 1709 O O . GLU A 1 222 ? 6.148 5.906 -26.438 1 93.06 222 GLU A O 1
ATOM 1714 N N . ARG A 1 223 ? 4.637 5.52 -28.125 1 86.31 223 ARG A N 1
ATOM 1715 C CA . ARG A 1 223 ? 3.924 6.781 -27.953 1 86.31 223 ARG A CA 1
ATOM 1716 C C . ARG A 1 223 ? 2.869 6.668 -26.859 1 86.31 223 ARG A C 1
ATOM 1718 O O . ARG A 1 223 ? 2.057 5.742 -26.859 1 86.31 223 ARG A O 1
ATOM 1725 N N . GLY A 1 224 ? 2.99 7.547 -25.938 1 79.56 224 GLY A N 1
ATOM 1726 C CA . GLY A 1 224 ? 2 7.582 -24.875 1 79.56 224 GLY A CA 1
ATOM 1727 C C . GLY A 1 224 ? 0.878 8.57 -25.141 1 79.56 224 GLY A C 1
ATOM 1728 O O . GLY A 1 224 ? 0.959 9.375 -26.078 1 79.56 224 GLY A O 1
ATOM 1729 N N . ARG A 1 225 ? -0.272 8.508 -24.438 1 67.94 225 ARG A N 1
ATOM 1730 C CA . ARG A 1 225 ? -1.438 9.375 -24.594 1 67.94 225 ARG A CA 1
ATOM 1731 C C . ARG A 1 225 ? -1.416 10.516 -23.578 1 67.94 225 ARG A C 1
ATOM 1733 O O . ARG A 1 225 ? -2.195 11.461 -23.672 1 67.94 225 ARG A O 1
ATOM 1740 N N . GLY A 1 226 ? -0.452 10.469 -22.672 1 68.94 226 GLY A N 1
ATOM 1741 C CA . GLY A 1 226 ? -0.468 11.469 -21.625 1 68.94 226 GLY A CA 1
ATOM 1742 C C . GLY A 1 226 ? 0.674 12.461 -21.719 1 68.94 226 GLY A C 1
ATOM 1743 O O . GLY A 1 226 ? 1.455 12.422 -22.672 1 68.94 226 GLY A O 1
ATOM 1744 N N . ASP A 1 227 ? 0.678 13.398 -20.797 1 65.44 227 ASP A N 1
ATOM 1745 C CA . ASP A 1 227 ? 1.624 14.516 -20.828 1 65.44 227 ASP A CA 1
ATOM 1746 C C . ASP A 1 227 ? 2.967 14.109 -20.219 1 65.44 227 ASP A C 1
ATOM 1748 O O . ASP A 1 227 ? 3.982 14.766 -20.453 1 65.44 227 ASP A O 1
ATOM 1752 N N . GLY A 1 228 ? 3.012 13 -19.578 1 80.38 228 GLY A N 1
ATOM 1753 C CA . GLY A 1 228 ? 4.27 12.594 -18.969 1 80.38 228 GLY A CA 1
ATOM 1754 C C . GLY A 1 228 ? 4.848 11.336 -19.594 1 80.38 228 GLY A C 1
ATOM 1755 O O . GLY A 1 228 ? 4.109 10.5 -20.109 1 80.38 228 GLY A O 1
ATOM 1756 N N . ALA A 1 229 ? 6.18 11.344 -19.625 1 90.75 229 ALA A N 1
ATOM 1757 C CA . ALA A 1 229 ? 6.879 10.18 -20.156 1 90.75 229 ALA A CA 1
ATOM 1758 C C . ALA A 1 229 ? 7.176 9.164 -19.062 1 90.75 229 ALA A C 1
ATOM 1760 O O . ALA A 1 229 ? 7.172 9.508 -17.875 1 90.75 229 ALA A O 1
ATOM 1761 N N . TYR A 1 230 ? 7.371 7.93 -19.453 1 93.56 230 TYR A N 1
ATOM 1762 C CA . TYR A 1 230 ? 7.742 6.82 -18.578 1 93.56 230 TYR A CA 1
ATOM 1763 C C . TYR A 1 230 ? 9.008 6.137 -19.062 1 93.56 230 TYR A C 1
ATOM 1765 O O . TYR A 1 230 ? 9.188 5.938 -20.266 1 93.56 230 TYR A O 1
ATOM 1773 N N . ILE A 1 231 ? 9.867 5.832 -18.109 1 96.56 231 ILE A N 1
ATOM 1774 C CA . ILE A 1 231 ? 11.156 5.258 -18.484 1 96.56 231 ILE A CA 1
ATOM 1775 C C . ILE A 1 231 ? 11.391 3.965 -17.703 1 96.56 231 ILE A C 1
ATOM 1777 O O . ILE A 1 231 ? 11.117 3.896 -16.5 1 96.56 231 ILE A O 1
ATOM 1781 N N . SER A 1 232 ? 11.859 3 -18.391 1 97.44 232 SER A N 1
ATOM 1782 C CA . SER A 1 232 ? 12.422 1.809 -17.781 1 97.44 232 SER A CA 1
ATOM 1783 C C . SER A 1 232 ? 13.891 1.638 -18.141 1 97.44 232 SER A C 1
ATOM 1785 O O . SER A 1 232 ? 14.242 1.595 -19.328 1 97.44 232 SER A O 1
ATOM 1787 N N . PHE A 1 233 ? 14.703 1.648 -17.203 1 97.38 233 PHE A N 1
ATOM 1788 C CA . PHE A 1 233 ? 16.094 1.253 -17.344 1 97.38 233 PHE A CA 1
ATOM 1789 C C . PHE A 1 233 ? 16.328 -0.129 -16.734 1 97.38 233 PHE A C 1
ATOM 1791 O O . PHE A 1 233 ? 16.188 -0.319 -15.531 1 97.38 233 PHE A O 1
ATOM 1798 N N . SER A 1 234 ? 16.703 -1.065 -17.594 1 96.94 234 SER A N 1
ATOM 1799 C CA . SER A 1 234 ? 16.781 -2.461 -17.172 1 96.94 234 SER A CA 1
ATOM 1800 C C . SER A 1 234 ? 18.141 -3.07 -17.484 1 96.94 234 SER A C 1
ATOM 1802 O O . SER A 1 234 ? 18.797 -2.674 -18.453 1 96.94 234 SER A O 1
ATOM 1804 N N . LEU A 1 235 ? 18.531 -4.008 -16.672 1 96.38 235 LEU A N 1
ATOM 1805 C CA . LEU A 1 235 ? 19.766 -4.73 -16.938 1 96.38 235 LEU A CA 1
ATOM 1806 C C . LEU A 1 235 ? 19.625 -6.211 -16.609 1 96.38 235 LEU A C 1
ATOM 1808 O O . LEU A 1 235 ? 18.828 -6.578 -15.742 1 96.38 235 LEU A O 1
ATOM 1812 N N . ALA A 1 236 ? 20.312 -7.047 -17.297 1 96.31 236 ALA A N 1
ATOM 1813 C CA . ALA A 1 236 ? 20.406 -8.484 -17.047 1 96.31 236 ALA A CA 1
ATOM 1814 C C . ALA A 1 236 ? 21.844 -8.898 -16.766 1 96.31 236 ALA A C 1
ATOM 1816 O O . ALA A 1 236 ? 22.781 -8.383 -17.375 1 96.31 236 ALA A O 1
ATOM 1817 N N . MET A 1 237 ? 21.984 -9.805 -15.789 1 94.75 237 MET A N 1
ATOM 1818 C CA . MET A 1 237 ? 23.312 -10.305 -15.406 1 94.75 237 MET A CA 1
ATOM 1819 C C . MET A 1 237 ? 23.281 -11.82 -15.211 1 94.75 237 MET A C 1
ATOM 1821 O O . MET A 1 237 ? 22.203 -12.406 -15.055 1 94.75 237 MET A O 1
ATOM 1825 N N . ASP A 1 238 ? 24.453 -12.375 -15.188 1 94.06 238 ASP A N 1
ATOM 1826 C CA . ASP A 1 238 ? 24.562 -13.805 -14.938 1 94.06 238 ASP A CA 1
ATOM 1827 C C . ASP A 1 238 ? 24.203 -14.141 -13.492 1 94.06 238 ASP A C 1
ATOM 1829 O O . ASP A 1 238 ? 24.531 -13.383 -12.57 1 94.06 238 ASP A O 1
ATOM 1833 N N . ASN A 1 239 ? 23.547 -15.203 -13.344 1 94 239 ASN A N 1
ATOM 1834 C CA . ASN A 1 239 ? 23.219 -15.734 -12.031 1 94 239 ASN A CA 1
ATOM 1835 C C . ASN A 1 239 ? 23.891 -17.078 -11.773 1 94 239 ASN A C 1
ATOM 1837 O O . ASN A 1 239 ? 23.219 -18.109 -11.688 1 94 239 ASN A O 1
ATOM 1841 N N . GLU A 1 240 ? 25.172 -17.031 -11.555 1 91.31 240 GLU A N 1
ATOM 1842 C CA . GLU A 1 240 ? 25.938 -18.25 -11.305 1 91.31 240 GLU A CA 1
ATOM 1843 C C . GLU A 1 240 ? 25.797 -18.703 -9.852 1 91.31 240 GLU A C 1
ATOM 1845 O O . GLU A 1 240 ? 25.859 -19.906 -9.57 1 91.31 240 GLU A O 1
ATOM 1850 N N . ASP A 1 241 ? 25.641 -17.812 -8.992 1 92.88 241 ASP A N 1
ATOM 1851 C CA . ASP A 1 241 ? 25.422 -18.047 -7.566 1 92.88 241 ASP A CA 1
ATOM 1852 C C . ASP A 1 241 ? 24.172 -17.328 -7.066 1 92.88 241 ASP A C 1
ATOM 1854 O O . ASP A 1 241 ? 24.25 -16.172 -6.66 1 92.88 241 ASP A O 1
ATOM 1858 N N . PRO A 1 242 ? 23.109 -18.078 -6.984 1 91.81 242 PRO A N 1
ATOM 1859 C CA . PRO A 1 242 ? 21.844 -17.438 -6.637 1 91.81 242 PRO A CA 1
ATOM 1860 C C . PRO A 1 242 ? 21.891 -16.688 -5.312 1 91.81 242 PRO A C 1
ATOM 1862 O O . PRO A 1 242 ? 21.266 -15.641 -5.168 1 91.81 242 PRO A O 1
ATOM 1865 N N . ARG A 1 243 ? 22.625 -17.188 -4.344 1 91.56 243 ARG A N 1
ATOM 1866 C CA . ARG A 1 243 ? 22.734 -16.531 -3.047 1 91.56 243 ARG A CA 1
ATOM 1867 C C . ARG A 1 243 ? 23.422 -15.18 -3.17 1 91.56 243 ARG A C 1
ATOM 1869 O O . ARG A 1 243 ? 22.922 -14.172 -2.676 1 91.56 243 ARG A O 1
ATOM 1876 N N . SER A 1 244 ? 24.516 -15.148 -3.846 1 92.69 244 SER A N 1
ATOM 1877 C CA . SER A 1 244 ? 25.266 -13.914 -4.035 1 92.69 244 SER A CA 1
ATOM 1878 C C . SER A 1 244 ? 24.484 -12.914 -4.883 1 92.69 244 SER A C 1
ATOM 1880 O O . SER A 1 244 ? 24.469 -11.719 -4.59 1 92.69 244 SER A O 1
ATOM 1882 N N . THR A 1 245 ? 23.875 -13.445 -5.926 1 94.25 245 THR A N 1
ATOM 1883 C CA . THR A 1 245 ? 23.094 -12.586 -6.805 1 94.25 245 THR A CA 1
ATOM 1884 C C . THR A 1 245 ? 21.922 -11.969 -6.059 1 94.25 245 THR A C 1
ATOM 1886 O O . THR A 1 245 ? 21.594 -10.789 -6.25 1 94.25 245 THR A O 1
ATOM 1889 N N . TYR A 1 246 ? 21.297 -12.773 -5.211 1 93.94 246 TYR A N 1
ATOM 1890 C CA . TYR A 1 246 ? 20.203 -12.266 -4.406 1 93.94 246 TYR A CA 1
ATOM 1891 C C . TYR A 1 246 ? 20.656 -11.125 -3.506 1 93.94 246 TYR A C 1
ATOM 1893 O O . TYR A 1 246 ? 20.016 -10.078 -3.443 1 93.94 246 TYR A O 1
ATOM 1901 N N . LEU A 1 247 ? 21.75 -11.328 -2.764 1 94.12 247 LEU A N 1
ATOM 1902 C CA . LEU A 1 247 ? 22.25 -10.312 -1.843 1 94.12 247 LEU A CA 1
ATOM 1903 C C . LEU A 1 247 ? 22.594 -9.023 -2.584 1 94.12 247 LEU A C 1
ATOM 1905 O O . LEU A 1 247 ? 22.25 -7.934 -2.125 1 94.12 247 LEU A O 1
ATOM 1909 N N . ARG A 1 248 ? 23.141 -9.141 -3.727 1 94.56 248 ARG A N 1
ATOM 1910 C CA . ARG A 1 248 ? 23.516 -7.996 -4.547 1 94.56 248 ARG A CA 1
ATOM 1911 C C . ARG A 1 248 ? 22.281 -7.211 -4.984 1 94.56 248 ARG A C 1
ATOM 1913 O O . ARG A 1 248 ? 22.219 -5.996 -4.805 1 94.56 248 ARG A O 1
ATOM 1920 N N . LEU A 1 249 ? 21.344 -7.906 -5.523 1 95.88 249 LEU A N 1
ATOM 1921 C CA . LEU A 1 249 ? 20.156 -7.254 -6.062 1 95.88 249 LEU A CA 1
ATOM 1922 C C . LEU A 1 249 ? 19.312 -6.637 -4.945 1 95.88 249 LEU A C 1
ATOM 1924 O O . LEU A 1 249 ? 18.781 -5.539 -5.098 1 95.88 249 LEU A O 1
ATOM 1928 N N . ALA A 1 250 ? 19.203 -7.344 -3.824 1 95.19 250 ALA A N 1
ATOM 1929 C CA . ALA A 1 250 ? 18.453 -6.828 -2.678 1 95.19 250 ALA A CA 1
ATOM 1930 C C . ALA A 1 250 ? 19.109 -5.562 -2.129 1 95.19 250 ALA A C 1
ATOM 1932 O O . ALA A 1 250 ? 18.422 -4.586 -1.825 1 95.19 250 ALA A O 1
ATOM 1933 N N . LEU A 1 251 ? 20.406 -5.547 -2.025 1 96.62 251 LEU A N 1
ATOM 1934 C CA . LEU A 1 251 ? 21.125 -4.395 -1.507 1 96.62 251 LEU A CA 1
ATOM 1935 C C . LEU A 1 251 ? 21.078 -3.232 -2.496 1 96.62 251 LEU A C 1
ATOM 1937 O O . LEU A 1 251 ? 20.953 -2.074 -2.094 1 96.62 251 LEU A O 1
ATOM 1941 N N . MET A 1 252 ? 21.156 -3.592 -3.762 1 96.81 252 MET A N 1
ATOM 1942 C CA . MET A 1 252 ? 21.031 -2.559 -4.789 1 96.81 252 MET A CA 1
ATOM 1943 C C . MET A 1 252 ? 19.656 -1.902 -4.746 1 96.81 252 MET A C 1
ATOM 1945 O O . MET A 1 252 ? 19.547 -0.675 -4.777 1 96.81 252 MET A O 1
ATOM 1949 N N . GLU A 1 253 ? 18.672 -2.691 -4.691 1 97 253 GLU A N 1
ATOM 1950 C CA . GLU A 1 253 ? 17.328 -2.143 -4.602 1 97 253 GLU A CA 1
ATOM 1951 C C . GLU A 1 253 ? 17.188 -1.229 -3.389 1 97 253 GLU A C 1
ATOM 1953 O O . GLU A 1 253 ? 16.625 -0.136 -3.49 1 97 253 GLU A O 1
ATOM 1958 N N . PHE A 1 254 ? 17.734 -1.682 -2.252 1 96.5 254 PHE A N 1
ATOM 1959 C CA . PHE A 1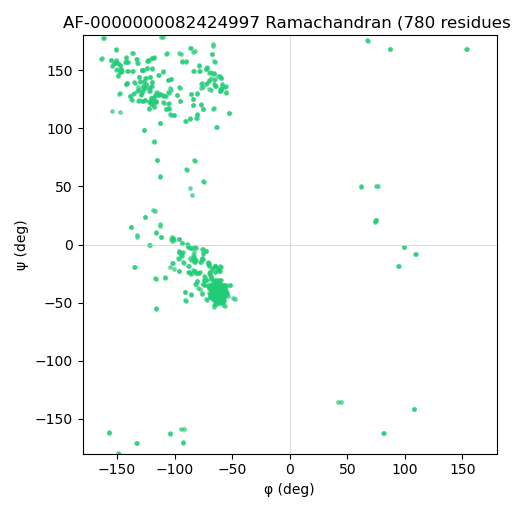 254 ? 17.672 -0.908 -1.019 1 96.5 254 PHE A CA 1
ATOM 1960 C C . PHE A 1 254 ? 18.328 0.455 -1.196 1 96.5 254 PHE A C 1
ATOM 1962 O O . PHE A 1 254 ? 17.734 1.485 -0.878 1 96.5 254 PHE A O 1
ATOM 1969 N N . GLN A 1 255 ? 19.484 0.492 -1.721 1 96.94 255 GLN A N 1
ATOM 1970 C CA . GLN A 1 255 ? 20.234 1.74 -1.84 1 96.94 255 GLN A CA 1
ATOM 1971 C C . GLN A 1 255 ? 19.641 2.625 -2.939 1 96.94 255 GLN A C 1
ATOM 1973 O O . GLN A 1 255 ? 19.719 3.854 -2.855 1 96.94 255 GLN A O 1
ATOM 1978 N N . LEU A 1 256 ? 19.031 1.995 -3.912 1 96.5 256 LEU A N 1
ATOM 1979 C CA . LEU A 1 256 ? 18.516 2.752 -5.051 1 96.5 256 LEU A CA 1
ATOM 1980 C C . LEU A 1 256 ? 17.156 3.375 -4.719 1 96.5 256 LEU A C 1
ATOM 1982 O O . LEU A 1 256 ? 16.875 4.496 -5.148 1 96.5 256 LEU A O 1
ATOM 1986 N N . SER A 1 257 ? 16.375 2.68 -3.91 1 95.5 257 SER A N 1
ATOM 1987 C CA . SER A 1 257 ? 14.977 3.117 -3.951 1 95.5 257 SER A CA 1
ATOM 1988 C C . SER A 1 257 ? 14.398 3.238 -2.547 1 95.5 257 SER A C 1
ATOM 1990 O O . SER A 1 257 ? 13.375 3.904 -2.346 1 95.5 257 SER A O 1
ATOM 1992 N N . ASP A 1 258 ? 14.977 2.625 -1.542 1 94.75 258 ASP A N 1
ATOM 1993 C CA . ASP A 1 258 ? 14.328 2.588 -0.237 1 94.75 258 ASP A CA 1
ATOM 1994 C C . ASP A 1 258 ? 14.625 3.852 0.565 1 94.75 258 ASP A C 1
ATOM 1996 O O . ASP A 1 258 ? 15.789 4.145 0.856 1 94.75 258 ASP A O 1
ATOM 2000 N N . GLY A 1 259 ? 13.539 4.488 0.865 1 92.31 259 GLY A N 1
ATOM 2001 C CA . GLY A 1 259 ? 13.695 5.637 1.743 1 92.31 259 GLY A CA 1
ATOM 2002 C C . GLY A 1 259 ? 14.016 6.922 0.998 1 92.31 259 GLY A C 1
ATOM 2003 O O . GLY A 1 259 ? 14.43 6.883 -0.161 1 92.31 259 GLY A O 1
ATOM 2004 N N . ALA A 1 260 ? 13.938 8 1.668 1 88.56 260 ALA A N 1
ATOM 2005 C CA . ALA A 1 260 ? 14.125 9.32 1.083 1 88.56 260 ALA A CA 1
ATOM 2006 C C . ALA A 1 260 ? 15.609 9.609 0.864 1 88.56 260 ALA A C 1
ATOM 2008 O O . ALA A 1 260 ? 15.969 10.531 0.125 1 88.56 260 ALA A O 1
ATOM 2009 N N . SER A 1 261 ? 16.5 8.828 1.486 1 90.75 261 SER A N 1
ATOM 2010 C CA . SER A 1 261 ? 17.938 9.031 1.346 1 90.75 261 SER A CA 1
ATOM 2011 C C . SER A 1 261 ? 18.516 8.125 0.269 1 90.75 261 SER A C 1
ATOM 2013 O O . SER A 1 261 ? 19.734 8.078 0.091 1 90.75 261 SER A O 1
ATOM 2015 N N . SER A 1 262 ? 17.656 7.41 -0.399 1 94.19 262 SER A N 1
ATOM 2016 C CA . SER A 1 262 ? 18.125 6.523 -1.459 1 94.19 262 SER A CA 1
ATOM 2017 C C . SER A 1 262 ? 18.688 7.312 -2.635 1 94.19 262 SER A C 1
ATOM 2019 O O . SER A 1 262 ? 18.453 8.516 -2.754 1 94.19 262 SER A O 1
ATOM 2021 N N . ILE A 1 263 ? 19.406 6.633 -3.451 1 93.62 263 ILE A N 1
ATOM 2022 C CA . ILE A 1 263 ? 20.125 7.262 -4.555 1 93.62 263 ILE A CA 1
ATOM 2023 C C . ILE A 1 263 ? 19.125 7.871 -5.539 1 93.62 263 ILE A C 1
ATOM 2025 O O . ILE A 1 263 ? 19.281 9.023 -5.957 1 93.62 263 ILE A O 1
ATOM 2029 N N . LEU A 1 264 ? 18.078 7.156 -5.84 1 93.5 264 LEU A N 1
ATOM 2030 C CA . LEU A 1 264 ? 17.141 7.637 -6.848 1 93.5 264 LEU A CA 1
ATOM 2031 C C . LEU A 1 264 ? 16.266 8.75 -6.285 1 93.5 264 LEU A C 1
ATOM 2033 O O . LEU A 1 264 ? 15.883 9.672 -7.012 1 93.5 264 LEU A O 1
ATOM 2037 N N . PHE A 1 265 ? 15.969 8.633 -5.023 1 88.88 265 PHE A N 1
ATOM 2038 C CA . PHE A 1 265 ? 15.211 9.719 -4.41 1 88.88 265 PHE A CA 1
ATOM 2039 C C . PHE A 1 265 ? 16 11.023 -4.461 1 88.88 265 PHE A C 1
ATOM 2041 O O . PHE A 1 265 ? 15.469 12.062 -4.875 1 88.88 265 PHE A O 1
ATOM 2048 N N . ARG A 1 266 ? 17.188 10.992 -4.102 1 84.44 266 ARG A N 1
ATOM 2049 C CA . ARG A 1 266 ? 18.047 12.172 -4.035 1 84.44 266 ARG A CA 1
ATOM 2050 C C . ARG A 1 266 ? 18.297 12.734 -5.43 1 84.44 266 ARG A C 1
ATOM 2052 O O . ARG A 1 266 ? 18.281 13.953 -5.621 1 84.44 266 ARG A O 1
ATOM 2059 N N . ASN A 1 267 ? 18.453 11.852 -6.344 1 86.5 267 ASN A N 1
ATOM 2060 C CA . ASN A 1 267 ? 18.891 12.281 -7.668 1 86.5 267 ASN A CA 1
ATOM 2061 C C . ASN A 1 267 ? 17.719 12.703 -8.539 1 86.5 267 ASN A C 1
ATOM 2063 O O . ASN A 1 267 ? 17.875 13.469 -9.492 1 86.5 267 ASN A O 1
ATOM 2067 N N . LEU A 1 268 ? 16.516 12.18 -8.258 1 85.19 268 LEU A N 1
ATOM 2068 C CA . LEU A 1 268 ? 15.383 12.422 -9.156 1 85.19 268 LEU A CA 1
ATOM 2069 C C . LEU A 1 268 ? 14.289 13.219 -8.453 1 85.19 268 LEU A C 1
ATOM 2071 O O . LEU A 1 268 ? 13.969 14.336 -8.859 1 85.19 268 LEU A O 1
ATOM 2075 N N . ARG A 1 269 ? 13.82 12.797 -7.375 1 71.38 269 ARG A N 1
ATOM 2076 C CA . ARG A 1 269 ? 12.648 13.383 -6.734 1 71.38 269 ARG A CA 1
ATOM 2077 C C . ARG A 1 269 ? 12.984 14.742 -6.117 1 71.38 269 ARG A C 1
ATOM 2079 O O . ARG A 1 269 ? 12.266 15.719 -6.32 1 71.38 269 ARG A O 1
ATOM 2086 N N . ASN A 1 270 ? 14.078 14.758 -5.414 1 70.56 270 ASN A N 1
ATOM 2087 C CA . ASN A 1 270 ? 14.445 15.992 -4.73 1 70.56 270 ASN A CA 1
ATOM 2088 C C . ASN A 1 270 ? 14.758 17.109 -5.723 1 70.56 270 ASN A C 1
ATOM 2090 O O . ASN A 1 270 ? 14.625 18.297 -5.395 1 70.56 270 ASN A O 1
ATOM 2094 N N . LYS A 1 271 ? 15.133 16.641 -6.926 1 71.81 271 LYS A N 1
ATOM 2095 C CA . LYS A 1 271 ? 15.477 17.625 -7.953 1 71.81 271 LYS A CA 1
ATOM 2096 C C . LYS A 1 271 ? 14.266 17.953 -8.82 1 71.81 271 LYS A C 1
ATOM 2098 O O . LYS A 1 271 ? 14.383 18.703 -9.789 1 71.81 271 LYS A O 1
ATOM 2103 N N . GLY A 1 272 ? 13.133 17.312 -8.469 1 73.19 272 GLY A N 1
ATOM 2104 C CA . GLY A 1 272 ? 11.906 17.594 -9.203 1 73.19 272 GLY A CA 1
ATOM 2105 C C . GLY A 1 272 ? 11.883 16.969 -10.586 1 73.19 272 GLY A C 1
ATOM 2106 O O . GLY A 1 272 ? 11.117 17.391 -11.453 1 73.19 272 GLY A O 1
ATOM 2107 N N . LEU A 1 273 ? 12.711 15.961 -10.805 1 76.81 273 LEU A N 1
ATOM 2108 C CA . LEU A 1 273 ? 12.852 15.375 -12.133 1 76.81 273 LEU A CA 1
ATOM 2109 C C . LEU A 1 273 ? 11.836 14.258 -12.344 1 76.81 273 LEU A C 1
ATOM 2111 O O . LEU A 1 273 ? 11.555 13.875 -13.484 1 76.81 273 LEU A O 1
ATOM 2115 N N . ALA A 1 274 ? 11.383 13.703 -11.258 1 77.38 274 ALA A N 1
ATOM 2116 C CA . ALA A 1 274 ? 10.438 12.602 -11.375 1 77.38 274 ALA A CA 1
ATOM 2117 C C . ALA A 1 274 ? 9.453 12.602 -10.203 1 77.38 274 ALA A C 1
ATOM 2119 O O . ALA A 1 274 ? 9.789 13.039 -9.102 1 77.38 274 ALA A O 1
ATOM 2120 N N . TYR A 1 275 ? 8.289 12.141 -10.547 1 73.44 275 TYR A N 1
ATOM 2121 C CA . TYR A 1 275 ? 7.246 12.07 -9.531 1 73.44 275 TYR A CA 1
ATOM 2122 C C . TYR A 1 275 ? 7.348 10.773 -8.734 1 73.44 275 TYR A C 1
ATOM 2124 O O . TYR A 1 275 ? 7.164 10.773 -7.516 1 73.44 275 TYR A O 1
ATOM 2132 N N . SER A 1 276 ? 7.59 9.703 -9.484 1 86.19 276 SER A N 1
ATOM 2133 C CA . SER A 1 276 ? 7.676 8.414 -8.812 1 86.19 276 SER A CA 1
ATOM 2134 C C . SER A 1 276 ? 8.688 7.496 -9.492 1 86.19 276 SER A C 1
ATOM 2136 O O . SER A 1 276 ? 8.961 7.645 -10.688 1 86.19 276 SER A O 1
ATOM 2138 N N . PHE A 1 277 ? 9.273 6.691 -8.711 1 93.06 277 PHE A N 1
ATOM 2139 C CA . PHE A 1 277 ? 10.203 5.68 -9.211 1 93.06 277 PHE A CA 1
ATOM 2140 C C . PHE A 1 277 ? 10.055 4.383 -8.422 1 93.06 277 PHE A C 1
ATOM 2142 O O . PHE A 1 277 ? 9.539 4.383 -7.309 1 93.06 277 PHE A O 1
ATOM 2149 N N . ASP A 1 278 ? 10.461 3.369 -9.062 1 96 278 ASP A N 1
ATOM 2150 C CA . ASP A 1 278 ? 10.469 2.066 -8.398 1 96 278 ASP A CA 1
ATOM 2151 C C . ASP A 1 278 ? 11.523 1.147 -9.016 1 96 278 ASP A C 1
ATOM 2153 O O . ASP A 1 278 ? 11.961 1.364 -10.148 1 96 278 ASP A O 1
ATOM 2157 N N . VAL A 1 279 ? 11.977 0.217 -8.195 1 97.38 279 VAL A N 1
ATOM 2158 C CA . VAL A 1 279 ? 12.977 -0.755 -8.633 1 97.38 279 VAL A CA 1
ATOM 2159 C C . VAL A 1 279 ? 12.484 -2.168 -8.32 1 97.38 279 VAL A C 1
ATOM 2161 O O . VAL A 1 279 ? 11.938 -2.422 -7.242 1 97.38 279 VAL A O 1
ATOM 2164 N N . ASP A 1 280 ? 12.594 -2.977 -9.281 1 96.81 280 ASP A N 1
ATOM 2165 C CA . ASP A 1 280 ? 12.273 -4.391 -9.109 1 96.81 280 ASP A CA 1
ATOM 2166 C C . ASP A 1 280 ? 13.352 -5.281 -9.703 1 96.81 280 ASP A C 1
ATOM 2168 O O . ASP A 1 280 ? 14.188 -4.812 -10.484 1 96.81 280 ASP A O 1
ATOM 2172 N N . TRP A 1 281 ? 13.422 -6.539 -9.266 1 96.75 281 TRP A N 1
ATOM 2173 C CA . TRP A 1 281 ? 14.398 -7.496 -9.781 1 96.75 281 TRP A CA 1
ATOM 2174 C C . TRP A 1 281 ? 13.898 -8.922 -9.609 1 96.75 281 TRP A C 1
ATOM 2176 O O . TRP A 1 281 ? 12.969 -9.18 -8.836 1 96.75 281 TRP A O 1
ATOM 2186 N N . GLU A 1 282 ? 14.414 -9.789 -10.352 1 95.88 282 GLU A N 1
ATOM 2187 C CA . GLU A 1 282 ? 14.07 -11.211 -10.266 1 95.88 282 GLU A CA 1
ATOM 2188 C C . GLU A 1 282 ? 15.273 -12.086 -10.586 1 95.88 282 GLU A C 1
ATOM 2190 O O . GLU A 1 282 ? 16.156 -11.688 -11.359 1 95.88 282 GLU A O 1
ATOM 2195 N N . LEU A 1 283 ? 15.258 -13.297 -9.969 1 94.69 283 LEU A N 1
ATOM 2196 C CA . LEU A 1 283 ? 16.281 -14.312 -10.195 1 94.69 283 LEU A CA 1
ATOM 2197 C C . LEU A 1 283 ? 15.711 -15.523 -10.914 1 94.69 283 LEU A C 1
ATOM 2199 O O . LEU A 1 283 ? 14.625 -16 -10.57 1 94.69 283 LEU A O 1
ATOM 2203 N N . PHE A 1 284 ? 16.422 -15.891 -11.977 1 93 284 PHE A N 1
ATOM 2204 C CA . PHE A 1 284 ? 16.141 -17.141 -12.68 1 93 284 PHE A CA 1
ATOM 2205 C C . PHE A 1 284 ? 17.375 -18.016 -12.742 1 93 284 PHE A C 1
ATOM 2207 O O . PHE A 1 284 ? 18.484 -17.562 -12.453 1 93 284 PHE A O 1
ATOM 2214 N N . PRO A 1 285 ? 17.125 -19.328 -12.93 1 87.69 285 PRO A N 1
ATOM 2215 C CA . PRO A 1 285 ? 18.312 -20.141 -13.172 1 87.69 285 PRO A CA 1
ATOM 2216 C C . PRO A 1 285 ? 19.172 -19.594 -14.305 1 87.69 285 PRO A C 1
ATOM 2218 O O . PRO A 1 285 ? 18.719 -19.484 -15.438 1 87.69 285 PRO A O 1
ATOM 2221 N N . GLY A 1 286 ? 20.359 -19.141 -13.961 1 91 286 GLY A N 1
ATOM 2222 C CA . GLY A 1 286 ? 21.344 -18.75 -14.953 1 91 286 GLY A CA 1
ATOM 2223 C C . GLY A 1 286 ? 21.328 -17.266 -15.266 1 91 286 GLY A C 1
ATOM 2224 O O . GLY A 1 286 ? 22.266 -16.734 -15.844 1 91 286 GLY A O 1
ATOM 2225 N N . ILE A 1 287 ? 20.234 -16.641 -14.922 1 94.5 287 ILE A N 1
ATOM 2226 C CA . ILE A 1 287 ? 20.172 -15.227 -15.297 1 94.5 287 ILE A CA 1
ATOM 2227 C C . ILE A 1 287 ? 19.328 -14.469 -14.266 1 94.5 287 ILE A C 1
ATOM 2229 O O . ILE A 1 287 ? 18.438 -15.039 -13.633 1 94.5 287 ILE A O 1
ATOM 2233 N N . ALA A 1 288 ? 19.672 -13.234 -14 1 95.81 288 ALA A N 1
ATOM 2234 C CA . ALA A 1 288 ? 18.906 -12.312 -13.164 1 95.81 288 ALA A CA 1
ATOM 2235 C C . ALA A 1 288 ? 18.75 -10.953 -13.836 1 95.81 288 ALA A C 1
ATOM 2237 O O . ALA A 1 288 ? 19.5 -10.617 -14.758 1 95.81 288 ALA A O 1
ATOM 2238 N N . TYR A 1 289 ? 17.734 -10.227 -13.469 1 96.75 289 TYR A N 1
ATOM 2239 C CA . TYR A 1 289 ? 17.594 -8.891 -14.039 1 96.75 289 TYR A CA 1
ATOM 2240 C C . TYR A 1 289 ? 17.109 -7.902 -12.992 1 96.75 289 TYR A C 1
ATOM 2242 O O . TYR A 1 289 ? 16.578 -8.305 -11.945 1 96.75 289 TYR A O 1
ATOM 2250 N N . MET A 1 290 ? 17.328 -6.66 -13.148 1 97.38 290 MET A N 1
ATOM 2251 C CA . MET A 1 290 ? 16.828 -5.527 -12.375 1 97.38 290 MET A CA 1
ATOM 2252 C C . MET A 1 290 ? 16.25 -4.457 -13.289 1 97.38 290 MET A C 1
ATOM 2254 O O . MET A 1 290 ? 16.766 -4.219 -14.383 1 97.38 290 MET A O 1
ATOM 2258 N N . GLN A 1 291 ? 15.18 -3.893 -12.852 1 97.5 291 GLN A N 1
ATOM 2259 C CA . GLN A 1 291 ? 14.508 -2.828 -13.594 1 97.5 291 GLN A CA 1
ATOM 2260 C C . GLN A 1 291 ? 14.242 -1.623 -12.695 1 97.5 291 GLN A C 1
ATOM 2262 O O . GLN A 1 291 ? 13.75 -1.773 -11.578 1 97.5 291 GLN A O 1
ATOM 2267 N N . ALA A 1 292 ? 14.633 -0.472 -13.133 1 97.56 292 ALA A N 1
ATOM 2268 C CA . ALA A 1 292 ? 14.234 0.794 -12.516 1 97.56 292 ALA A CA 1
ATOM 2269 C C . ALA A 1 292 ? 13.273 1.562 -13.422 1 97.56 292 ALA A C 1
ATOM 2271 O O . ALA A 1 292 ? 13.547 1.766 -14.602 1 97.56 292 ALA A O 1
ATOM 2272 N N . VAL A 1 293 ? 12.188 1.946 -12.828 1 96.69 293 VAL A N 1
ATOM 2273 C CA . VAL A 1 293 ? 11.172 2.66 -13.594 1 96.69 293 VAL A CA 1
ATOM 2274 C C . VAL A 1 293 ? 10.938 4.039 -12.984 1 96.69 293 VAL A C 1
ATOM 2276 O O . VAL A 1 293 ? 10.914 4.188 -11.758 1 96.69 293 VAL A O 1
ATOM 2279 N N . VAL A 1 294 ? 10.852 4.996 -13.859 1 94.81 294 VAL A N 1
ATOM 2280 C CA . VAL A 1 294 ? 10.516 6.363 -13.469 1 94.81 294 VAL A CA 1
ATOM 2281 C C . VAL A 1 294 ? 9.258 6.816 -14.211 1 94.81 294 VAL A C 1
ATOM 2283 O O . VAL A 1 294 ? 9.141 6.621 -15.422 1 94.81 294 VAL A O 1
ATOM 2286 N N . GLU A 1 295 ? 8.352 7.375 -13.422 1 88.81 295 GLU A N 1
ATOM 2287 C CA . GLU A 1 295 ? 7.07 7.762 -13.992 1 88.81 295 GLU A CA 1
ATOM 2288 C C . GLU A 1 295 ? 6.93 9.281 -14.062 1 88.81 295 GLU A C 1
ATOM 2290 O O . GLU A 1 295 ? 7.465 10 -13.219 1 88.81 295 GLU A O 1
ATOM 2295 N N . ALA A 1 296 ? 6.176 9.688 -15.094 1 82.06 296 ALA A N 1
ATOM 2296 C CA . ALA A 1 296 ? 5.711 11.062 -15.242 1 82.06 296 ALA A CA 1
ATOM 2297 C C . ALA A 1 296 ? 6.883 12.031 -15.367 1 82.06 296 ALA A C 1
ATOM 2299 O O . ALA A 1 296 ? 6.965 13.016 -14.633 1 82.06 296 ALA A O 1
ATOM 2300 N N . VAL A 1 297 ? 7.738 11.688 -16.234 1 87.88 297 VAL A N 1
ATOM 2301 C CA . VAL A 1 297 ? 8.891 12.531 -16.547 1 87.88 297 VAL A CA 1
ATOM 2302 C C . VAL A 1 297 ? 8.5 13.57 -17.594 1 87.88 297 VAL A C 1
ATOM 2304 O O . VAL A 1 297 ? 7.871 13.242 -18.609 1 87.88 297 VAL A O 1
ATOM 2307 N N . GLU A 1 298 ? 8.812 14.805 -17.297 1 84.62 298 GLU A N 1
ATOM 2308 C CA . GLU A 1 298 ? 8.633 15.805 -18.344 1 84.62 298 GLU A CA 1
ATOM 2309 C C . GLU A 1 298 ? 9.461 15.461 -19.594 1 84.62 298 GLU A C 1
ATOM 2311 O O . GLU A 1 298 ? 10.633 15.102 -19.469 1 84.62 298 GLU A O 1
ATOM 2316 N N . PRO A 1 299 ? 8.82 15.648 -20.688 1 84.38 299 PRO A N 1
ATOM 2317 C CA . PRO A 1 299 ? 9.484 15.211 -21.906 1 84.38 299 PRO A CA 1
ATOM 2318 C C . PRO A 1 299 ? 10.836 15.891 -22.125 1 84.38 299 PRO A C 1
ATOM 2320 O O . PRO A 1 299 ? 11.773 15.266 -22.625 1 84.38 299 PRO A O 1
ATOM 2323 N N . ASP A 1 300 ? 10.945 17.078 -21.75 1 86.88 300 ASP A N 1
ATOM 2324 C CA . ASP A 1 300 ? 12.18 17.812 -21.969 1 86.88 300 ASP A CA 1
ATOM 2325 C C . ASP A 1 300 ? 13.266 17.391 -20.984 1 86.88 300 ASP A C 1
ATOM 2327 O O . ASP A 1 300 ? 14.43 17.766 -21.141 1 86.88 300 ASP A O 1
ATOM 2331 N N . LYS A 1 301 ? 12.922 16.531 -20.078 1 90.06 301 LYS A N 1
ATOM 2332 C CA . LYS A 1 301 ? 13.875 16.078 -19.078 1 90.06 301 LYS A CA 1
ATOM 2333 C C . LYS A 1 301 ? 14.234 14.602 -19.281 1 90.06 301 LYS A C 1
ATOM 2335 O O . LYS A 1 301 ? 14.969 14.023 -18.484 1 90.06 301 LYS A O 1
ATOM 2340 N N . LEU A 1 302 ? 13.781 14.039 -20.297 1 91.69 302 LEU A N 1
ATOM 2341 C CA . LEU A 1 302 ? 13.93 12.609 -20.547 1 91.69 302 LEU A CA 1
ATOM 2342 C C . LEU A 1 302 ? 15.398 12.211 -20.562 1 91.69 302 LEU A C 1
ATOM 2344 O O . LEU A 1 302 ? 15.797 11.258 -19.891 1 91.69 302 LEU A O 1
ATOM 2348 N N . ASP A 1 303 ? 16.203 12.961 -21.266 1 92.94 303 ASP A N 1
ATOM 2349 C CA . ASP A 1 303 ? 17.609 12.633 -21.391 1 92.94 303 ASP A CA 1
ATOM 2350 C C . ASP A 1 303 ? 18.328 12.758 -20.047 1 92.94 303 ASP A C 1
ATOM 2352 O O . ASP A 1 303 ? 19.172 11.93 -19.719 1 92.94 303 ASP A O 1
ATOM 2356 N N . SER A 1 304 ? 17.953 13.719 -19.406 1 93.19 304 SER A N 1
ATOM 2357 C CA . SER A 1 304 ? 18.562 13.945 -18.094 1 93.19 304 SER A CA 1
ATOM 2358 C C . SER A 1 304 ? 18.219 12.812 -17.141 1 93.19 304 SER A C 1
ATOM 2360 O O . SER A 1 304 ? 19.109 12.305 -16.438 1 93.19 304 SER A O 1
ATOM 2362 N N . VAL A 1 305 ? 16.969 12.414 -17.109 1 94 305 VAL A N 1
ATOM 2363 C CA . VAL A 1 305 ? 16.516 11.352 -16.203 1 94 305 VAL A CA 1
ATOM 2364 C C . VAL A 1 305 ? 17.188 10.031 -16.594 1 94 305 VAL A C 1
ATOM 2366 O O . VAL A 1 305 ? 17.641 9.281 -15.719 1 94 305 VAL A O 1
ATOM 2369 N N . LEU A 1 306 ? 17.297 9.805 -17.844 1 94.38 306 LEU A N 1
ATOM 2370 C CA . LEU A 1 306 ? 17.953 8.586 -18.328 1 94.38 306 LEU A CA 1
ATOM 2371 C C . LEU A 1 306 ? 19.406 8.547 -17.906 1 94.38 306 LEU A C 1
ATOM 2373 O O . LEU A 1 306 ? 19.922 7.504 -17.5 1 94.38 306 LEU A O 1
ATOM 2377 N N . GLY A 1 307 ? 20.078 9.688 -18.094 1 94.06 307 GLY A N 1
ATOM 2378 C CA . GLY A 1 307 ? 21.469 9.781 -17.672 1 94.06 307 GLY A CA 1
ATOM 2379 C C . GLY A 1 307 ? 21.656 9.531 -16.188 1 94.06 307 GLY A C 1
ATOM 2380 O O . GLY A 1 307 ? 22.594 8.836 -15.781 1 94.06 307 GLY A O 1
ATOM 2381 N N . GLN A 1 308 ? 20.75 10 -15.383 1 93.44 308 GLN A N 1
ATOM 2382 C CA . GLN A 1 308 ? 20.812 9.805 -13.938 1 93.44 308 GLN A CA 1
ATOM 2383 C C . GLN A 1 308 ? 20.562 8.352 -13.57 1 93.44 308 GLN A C 1
ATOM 2385 O O . GLN A 1 308 ? 21.219 7.805 -12.68 1 93.44 308 GLN A O 1
ATOM 2390 N N . LEU A 1 309 ? 19.578 7.77 -14.234 1 94.69 309 LEU A N 1
ATOM 2391 C CA . LEU A 1 309 ? 19.297 6.363 -13.992 1 94.69 309 LEU A CA 1
ATOM 2392 C C . LEU A 1 309 ? 20.516 5.496 -14.32 1 94.69 309 LEU A C 1
ATOM 2394 O O . LEU A 1 309 ? 20.891 4.621 -13.539 1 94.69 309 LEU A O 1
ATOM 2398 N N . ARG A 1 310 ? 21.062 5.766 -15.445 1 94.62 310 ARG A N 1
ATOM 2399 C CA . ARG A 1 310 ? 22.234 5.02 -15.883 1 94.62 310 ARG A CA 1
ATOM 2400 C C . ARG A 1 310 ? 23.375 5.145 -14.875 1 94.62 310 ARG A C 1
ATOM 2402 O O . ARG A 1 310 ? 23.953 4.141 -14.453 1 94.62 310 ARG A O 1
ATOM 2409 N N . SER A 1 311 ? 23.641 6.348 -14.492 1 94.25 311 SER A N 1
ATOM 2410 C CA . SER A 1 311 ? 24.719 6.594 -13.531 1 94.25 311 SER A CA 1
ATOM 2411 C C . SER A 1 311 ? 24.422 5.949 -12.18 1 94.25 311 SER A C 1
ATOM 2413 O O . SER A 1 311 ? 25.281 5.289 -11.594 1 94.25 311 SER A O 1
ATOM 2415 N N . ALA A 1 312 ? 23.188 6.098 -11.703 1 94.31 312 ALA A N 1
ATOM 2416 C CA . ALA A 1 312 ? 22.781 5.582 -10.398 1 94.31 312 ALA A CA 1
ATOM 2417 C C . ALA A 1 312 ? 22.922 4.062 -10.336 1 94.31 312 ALA A C 1
ATOM 2419 O O . ALA A 1 312 ? 23.297 3.508 -9.305 1 94.31 312 ALA A O 1
ATOM 2420 N N . ILE A 1 313 ? 22.656 3.439 -11.438 1 94.19 313 ILE A N 1
ATOM 2421 C CA . ILE A 1 313 ? 22.625 1.98 -11.445 1 94.19 313 ILE A CA 1
ATOM 2422 C C . ILE A 1 313 ? 24 1.434 -11.773 1 94.19 313 ILE A C 1
ATOM 2424 O O . ILE A 1 313 ? 24.547 0.602 -11.039 1 94.19 313 ILE A O 1
ATOM 2428 N N . LEU A 1 314 ? 24.656 1.949 -12.828 1 94 314 LEU A N 1
ATOM 2429 C CA . LEU A 1 314 ? 25.922 1.385 -13.312 1 94 314 LEU A CA 1
ATOM 2430 C C . LEU A 1 314 ? 27.078 1.823 -12.43 1 94 314 LEU A C 1
ATOM 2432 O O . LEU A 1 314 ? 28.094 1.131 -12.344 1 94 314 LEU A O 1
ATOM 2436 N N . GLU A 1 315 ? 26.891 2.938 -11.758 1 92.94 315 GLU A N 1
ATOM 2437 C CA . GLU A 1 315 ? 27.969 3.457 -10.914 1 92.94 315 GLU A CA 1
ATOM 2438 C C . GLU A 1 315 ? 27.531 3.518 -9.453 1 92.94 315 GLU A C 1
ATOM 2440 O O . GLU A 1 315 ? 27.969 4.391 -8.703 1 92.94 315 GLU A O 1
ATOM 2445 N N . ALA A 1 316 ? 26.656 2.65 -9.078 1 92.56 316 ALA A N 1
ATOM 2446 C CA . ALA A 1 316 ? 26.094 2.666 -7.727 1 92.56 316 ALA A CA 1
ATOM 2447 C C . ALA A 1 316 ? 27.203 2.578 -6.68 1 92.56 316 ALA A C 1
ATOM 2449 O O . ALA A 1 316 ? 27.141 3.227 -5.633 1 92.56 316 ALA A O 1
ATOM 2450 N N . HIS A 1 317 ? 28.234 1.754 -6.941 1 92.38 317 HIS A N 1
ATOM 2451 C CA . HIS A 1 317 ? 29.328 1.539 -6 1 92.38 317 HIS A CA 1
ATOM 2452 C C . HIS A 1 317 ? 30.062 2.844 -5.691 1 92.38 317 HIS A C 1
ATOM 2454 O O . HIS A 1 317 ? 30.672 2.982 -4.633 1 92.38 317 HIS A O 1
ATOM 2460 N N . GLU A 1 318 ? 29.906 3.82 -6.531 1 91.19 318 GLU A N 1
ATOM 2461 C CA . GLU A 1 318 ? 30.531 5.117 -6.32 1 91.19 318 GLU A CA 1
ATOM 2462 C C . GLU A 1 318 ? 29.703 5.996 -5.391 1 91.19 318 GLU A C 1
ATOM 2464 O O . GLU A 1 318 ? 30.234 6.91 -4.754 1 91.19 318 GLU A O 1
ATOM 2469 N N . PHE A 1 319 ? 28.469 5.672 -5.34 1 90.94 319 PHE A N 1
ATOM 2470 C CA . PHE A 1 319 ? 27.562 6.504 -4.562 1 90.94 319 PHE A CA 1
ATOM 2471 C C . PHE A 1 319 ? 27.375 5.945 -3.156 1 90.94 319 PHE A C 1
ATOM 2473 O O . PHE A 1 319 ? 26.75 6.582 -2.305 1 90.94 319 PHE A O 1
ATOM 2480 N N . VAL A 1 320 ? 27.938 4.723 -2.916 1 93.88 320 VAL A N 1
ATOM 2481 C CA . VAL A 1 320 ? 27.719 4.082 -1.622 1 93.88 320 VAL A CA 1
ATOM 2482 C C . VAL A 1 320 ? 29.047 4.012 -0.859 1 93.88 320 VAL A C 1
ATOM 2484 O O . VAL A 1 320 ? 29.438 2.945 -0.385 1 93.88 320 VAL A O 1
ATOM 2487 N N . GLY A 1 321 ? 29.594 5.152 -0.655 1 92.56 321 GLY A N 1
ATOM 2488 C CA . GLY A 1 321 ? 30.812 5.191 0.14 1 92.56 321 GLY A CA 1
ATOM 2489 C C . GLY A 1 321 ? 30.594 4.809 1.591 1 92.56 321 GLY A C 1
ATOM 2490 O O . GLY A 1 321 ? 29.453 4.609 2.018 1 92.56 321 GLY A O 1
ATOM 2491 N N . GLU A 1 322 ? 31.641 4.641 2.33 1 92.75 322 GLU A N 1
ATOM 2492 C CA . GLU A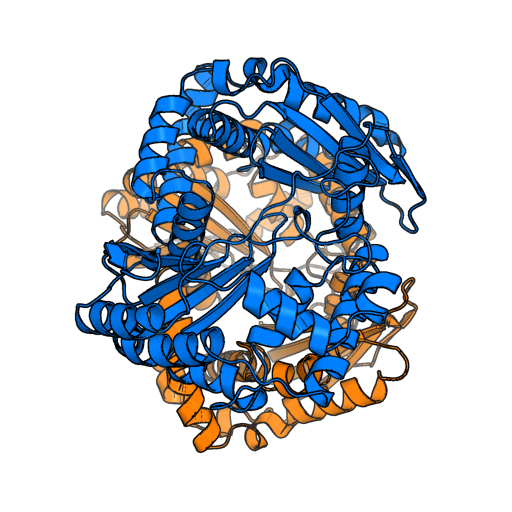 1 322 ? 31.594 4.176 3.715 1 92.75 322 GLU A CA 1
ATOM 2493 C C . GLU A 1 322 ? 30.703 5.074 4.566 1 92.75 322 GLU A C 1
ATOM 2495 O O . GLU A 1 322 ? 29.906 4.582 5.379 1 92.75 322 GLU A O 1
ATOM 2500 N N . ASP A 1 323 ? 30.859 6.305 4.383 1 92.69 323 ASP A N 1
ATOM 2501 C CA . ASP A 1 323 ? 30.062 7.25 5.168 1 92.69 323 ASP A CA 1
ATOM 2502 C C . ASP A 1 323 ? 28.578 7.098 4.867 1 92.69 323 ASP A C 1
ATOM 2504 O O . ASP A 1 323 ? 27.75 7.121 5.781 1 92.69 323 ASP A O 1
ATOM 2508 N N . TYR A 1 324 ? 28.281 7.004 3.621 1 93.25 324 TYR A N 1
ATOM 2509 C CA . TYR A 1 324 ? 26.891 6.809 3.221 1 93.25 324 TYR A CA 1
ATOM 2510 C C . TYR A 1 324 ? 26.328 5.527 3.816 1 93.25 324 TYR A C 1
ATOM 2512 O O . TYR A 1 324 ? 25.234 5.531 4.398 1 93.25 324 TYR A O 1
ATOM 2520 N N . LEU A 1 325 ? 27.078 4.477 3.717 1 95.75 325 LEU A N 1
ATOM 2521 C CA . LEU A 1 325 ? 26.641 3.186 4.234 1 95.75 325 LEU A CA 1
ATOM 2522 C C . LEU A 1 325 ? 26.453 3.236 5.746 1 95.75 325 LEU A C 1
ATOM 2524 O O . LEU A 1 325 ? 25.484 2.693 6.281 1 95.75 325 LEU A O 1
ATOM 2528 N N . ARG A 1 326 ? 27.391 3.871 6.363 1 93.94 326 ARG A N 1
ATOM 2529 C CA . ARG A 1 326 ? 27.297 3.99 7.816 1 93.94 326 ARG A CA 1
ATOM 2530 C C . ARG A 1 326 ? 26.016 4.711 8.227 1 93.94 326 ARG A C 1
ATOM 2532 O O . ARG A 1 326 ? 25.344 4.305 9.18 1 93.94 326 ARG A O 1
ATOM 2539 N N . ARG A 1 327 ? 25.688 5.637 7.523 1 91.06 327 ARG A N 1
ATOM 2540 C CA . ARG A 1 327 ? 24.531 6.457 7.863 1 91.06 327 ARG A CA 1
ATOM 2541 C C . ARG A 1 327 ? 23.234 5.711 7.566 1 91.06 327 ARG A C 1
ATOM 2543 O O . ARG A 1 327 ? 22.234 5.906 8.258 1 91.06 327 ARG A O 1
ATOM 2550 N N . ARG A 1 328 ? 23.266 4.867 6.582 1 94.31 328 ARG A N 1
ATOM 2551 C CA . ARG A 1 328 ? 22.031 4.203 6.168 1 94.31 328 ARG A CA 1
ATOM 2552 C C . ARG A 1 328 ? 21.875 2.863 6.879 1 94.31 328 ARG A C 1
ATOM 2554 O O . ARG A 1 328 ? 20.812 2.227 6.777 1 94.31 328 ARG A O 1
ATOM 2561 N N . ARG A 1 329 ? 22.875 2.486 7.594 1 94.5 329 ARG A N 1
ATOM 2562 C CA . ARG A 1 329 ? 22.891 1.155 8.188 1 94.5 329 ARG A CA 1
ATOM 2563 C C . ARG A 1 329 ? 21.703 0.961 9.133 1 94.5 329 ARG A C 1
ATOM 2565 O O . ARG A 1 329 ? 21.047 -0.08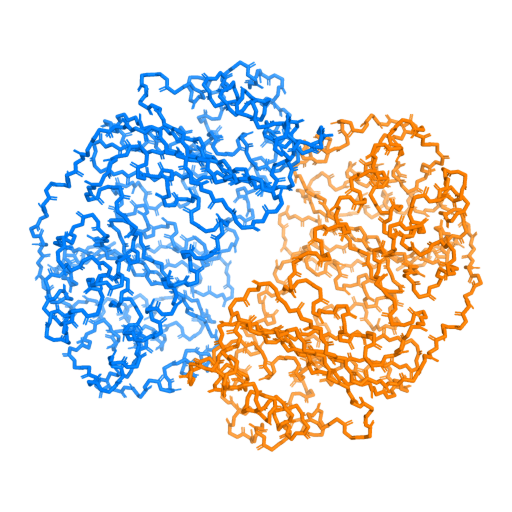6 9.109 1 94.5 329 ARG A O 1
ATOM 2572 N N . LYS A 1 330 ? 21.391 1.881 9.93 1 93.5 330 LYS A N 1
ATOM 2573 C CA . LYS A 1 330 ? 20.297 1.751 10.875 1 93.5 330 LYS A CA 1
ATOM 2574 C C . LYS A 1 330 ? 18.953 1.718 10.156 1 93.5 330 LYS A C 1
ATOM 2576 O O . LYS A 1 330 ? 18 1.091 10.625 1 93.5 330 LYS A O 1
ATOM 2581 N N . TYR A 1 331 ? 18.922 2.389 9.031 1 95.5 331 TYR A N 1
ATOM 2582 C CA . TYR A 1 331 ? 17.688 2.328 8.25 1 95.5 331 TYR A CA 1
ATOM 2583 C C . TYR A 1 331 ? 17.453 0.919 7.727 1 95.5 331 TYR A C 1
ATOM 2585 O O . TYR A 1 331 ? 16.312 0.444 7.703 1 95.5 331 TYR A O 1
ATOM 2593 N N . LEU A 1 332 ? 18.531 0.283 7.277 1 95.31 332 LEU A N 1
ATOM 2594 C CA . LEU A 1 332 ? 18.406 -1.114 6.875 1 95.31 332 LEU A CA 1
ATOM 2595 C C . LEU A 1 332 ? 17.875 -1.965 8.023 1 95.31 332 LEU A C 1
ATOM 2597 O O . LEU A 1 332 ? 17.031 -2.84 7.824 1 95.31 332 LEU A O 1
ATOM 2601 N N . GLU A 1 333 ? 18.391 -1.692 9.203 1 93 333 GLU A N 1
ATOM 2602 C CA . GLU A 1 333 ? 17.938 -2.414 10.383 1 93 333 GLU A CA 1
ATOM 2603 C C . GLU A 1 333 ? 16.453 -2.178 10.633 1 93 333 GLU A C 1
ATOM 2605 O O . GLU A 1 333 ? 15.711 -3.111 10.953 1 93 333 GLU A O 1
ATOM 2610 N N . TYR A 1 334 ? 16.062 -1.002 10.469 1 93.06 334 TYR A N 1
ATOM 2611 C CA . TYR A 1 334 ? 14.672 -0.63 10.672 1 93.06 334 TYR A CA 1
ATOM 2612 C C . TYR A 1 334 ? 13.766 -1.343 9.672 1 93.06 334 TYR A C 1
ATOM 2614 O O . TYR A 1 334 ? 12.781 -1.97 10.055 1 93.06 334 TYR A O 1
ATOM 2622 N N . VAL A 1 335 ? 14.125 -1.246 8.375 1 93.62 335 VAL A N 1
ATOM 2623 C CA . VAL A 1 335 ? 13.312 -1.845 7.324 1 93.62 335 VAL A CA 1
ATOM 2624 C C . VAL A 1 335 ? 13.258 -3.359 7.508 1 93.62 335 VAL A C 1
ATOM 2626 O O . VAL A 1 335 ? 12.219 -3.982 7.281 1 93.62 335 VAL A O 1
ATOM 2629 N N . SER A 1 336 ? 14.359 -3.943 7.906 1 89.94 336 SER A N 1
ATOM 2630 C CA . SER A 1 336 ? 14.43 -5.379 8.148 1 89.94 336 SER A CA 1
ATOM 2631 C C . SER A 1 336 ? 13.547 -5.785 9.32 1 89.94 336 SER A C 1
ATOM 2633 O O . SER A 1 336 ? 12.828 -6.785 9.25 1 89.94 336 SER A O 1
ATOM 2635 N N . ALA A 1 337 ? 13.586 -4.969 10.352 1 86.06 337 ALA A N 1
ATOM 2636 C CA . ALA A 1 337 ? 12.773 -5.258 11.531 1 86.06 337 ALA A CA 1
ATOM 2637 C C . ALA A 1 337 ? 11.281 -5.199 11.195 1 86.06 337 ALA A C 1
ATOM 2639 O O . ALA A 1 337 ? 10.508 -6.039 11.656 1 86.06 337 ALA A O 1
ATOM 2640 N N . SER A 1 338 ? 10.961 -4.262 10.438 1 86.19 338 SER A N 1
ATOM 2641 C CA . SER A 1 338 ? 9.562 -4.09 10.039 1 86.19 338 SER A CA 1
ATOM 2642 C C . SER A 1 338 ? 9.086 -5.266 9.195 1 86.19 338 SER A C 1
ATOM 2644 O O . SER A 1 338 ? 7.977 -5.773 9.398 1 86.19 338 SER A O 1
ATOM 2646 N N . SER A 1 339 ? 9.812 -5.668 8.242 1 86.12 339 SER A N 1
ATOM 2647 C CA . SER A 1 339 ? 9.477 -6.789 7.379 1 86.12 339 SER A CA 1
ATOM 2648 C C . SER A 1 339 ? 9.352 -8.086 8.172 1 86.12 339 SER A C 1
ATOM 2650 O O . SER A 1 339 ? 8.484 -8.914 7.898 1 86.12 339 SER A O 1
ATOM 2652 N N . LEU A 1 340 ? 10.203 -8.266 9.172 1 86.81 340 LEU A N 1
ATOM 2653 C CA . LEU A 1 340 ? 10.227 -9.477 9.984 1 86.81 340 LEU A CA 1
ATOM 2654 C C . LEU A 1 340 ? 8.992 -9.57 10.867 1 86.81 340 LEU A C 1
ATOM 2656 O O . LEU A 1 340 ? 8.578 -10.672 11.242 1 86.81 340 LEU A O 1
ATOM 2660 N N . ARG A 1 341 ? 8.336 -8.484 11.047 1 85.44 341 ARG A N 1
ATOM 2661 C CA . ARG A 1 341 ? 7.164 -8.469 11.922 1 85.44 341 ARG A CA 1
ATOM 2662 C C . ARG A 1 341 ? 5.898 -8.82 11.148 1 85.44 341 ARG A C 1
ATOM 2664 O O . ARG A 1 341 ? 4.871 -9.133 11.75 1 85.44 341 ARG A O 1
ATOM 2671 N N . ASN A 1 342 ? 5.938 -8.719 9.867 1 90 342 ASN A N 1
ATOM 2672 C CA . ASN A 1 342 ? 4.793 -9.047 9.023 1 90 342 ASN A CA 1
ATOM 2673 C C . ASN A 1 342 ? 4.805 -10.508 8.594 1 90 342 ASN A C 1
ATOM 2675 O O . ASN A 1 342 ? 5.52 -10.883 7.664 1 90 342 ASN A O 1
ATOM 2679 N N . MET A 1 343 ? 3.922 -11.281 9.195 1 93.38 343 MET A N 1
ATOM 2680 C CA . MET A 1 343 ? 3.965 -12.727 8.992 1 93.38 343 MET A CA 1
ATOM 2681 C C . MET A 1 343 ? 3.59 -13.078 7.555 1 93.38 343 MET A C 1
ATOM 2683 O O . MET A 1 343 ? 4.094 -14.055 7 1 93.38 343 MET A O 1
ATOM 2687 N N . PHE A 1 344 ? 2.682 -12.328 6.965 1 94 344 PHE A N 1
ATOM 2688 C CA . PHE A 1 344 ? 2.289 -12.531 5.578 1 94 344 PHE A CA 1
ATOM 2689 C C . PHE A 1 344 ? 3.492 -12.398 4.648 1 94 344 PHE A C 1
ATOM 2691 O O . PHE A 1 344 ? 3.758 -13.289 3.838 1 94 344 PHE A O 1
ATOM 2698 N N . ASP A 1 345 ? 4.25 -11.32 4.812 1 92.19 345 ASP A N 1
ATOM 2699 C CA . ASP A 1 345 ? 5.438 -11.062 4 1 92.19 345 ASP A CA 1
ATOM 2700 C C . ASP A 1 345 ? 6.508 -12.125 4.254 1 92.19 345 ASP A C 1
ATOM 2702 O O . ASP A 1 345 ? 7.207 -12.539 3.324 1 92.19 345 ASP A O 1
ATOM 2706 N N . ARG A 1 346 ? 6.629 -12.484 5.461 1 93.62 346 ARG A N 1
ATOM 2707 C CA . ARG A 1 346 ? 7.625 -13.484 5.832 1 93.62 346 ARG A CA 1
ATOM 2708 C C . ARG A 1 346 ? 7.32 -14.828 5.191 1 93.62 346 ARG A C 1
ATOM 2710 O O . ARG A 1 346 ? 8.227 -15.508 4.699 1 93.62 346 ARG A O 1
ATOM 2717 N N . ALA A 1 347 ? 6.062 -15.203 5.242 1 96.5 347 ALA A N 1
ATOM 2718 C CA . ALA A 1 347 ? 5.676 -16.469 4.637 1 96.5 347 ALA A CA 1
ATOM 2719 C C . ALA A 1 347 ? 5.906 -16.453 3.129 1 96.5 347 ALA A C 1
ATOM 2721 O O . ALA A 1 347 ? 6.41 -17.422 2.559 1 96.5 347 ALA A O 1
ATOM 2722 N N . TYR A 1 348 ? 5.543 -15.391 2.541 1 96.19 348 TYR A N 1
ATOM 2723 C CA . TYR A 1 348 ? 5.797 -15.219 1.115 1 96.19 348 TYR A CA 1
ATOM 2724 C C . TYR A 1 348 ? 7.285 -15.367 0.806 1 96.19 348 TYR A C 1
ATOM 2726 O O . TYR A 1 348 ? 7.668 -16.125 -0.085 1 96.19 348 TYR A O 1
ATOM 2734 N N . ALA A 1 349 ? 8.109 -14.617 1.508 1 94.19 349 ALA A N 1
ATOM 2735 C CA . ALA A 1 349 ? 9.555 -14.625 1.281 1 94.19 349 ALA A CA 1
ATOM 2736 C C . ALA A 1 349 ? 10.133 -16.016 1.472 1 94.19 349 ALA A C 1
ATOM 2738 O O . ALA A 1 349 ? 10.961 -16.469 0.674 1 94.19 349 ALA A O 1
ATOM 2739 N N . ASP A 1 350 ? 9.719 -16.656 2.539 1 95.5 350 ASP A N 1
ATOM 2740 C CA . ASP A 1 350 ? 10.25 -17.984 2.824 1 95.5 350 ASP A CA 1
ATOM 2741 C C . ASP A 1 350 ? 9.914 -18.969 1.701 1 95.5 350 ASP A C 1
ATOM 2743 O O . ASP A 1 350 ? 10.773 -19.734 1.265 1 95.5 350 ASP A O 1
ATOM 27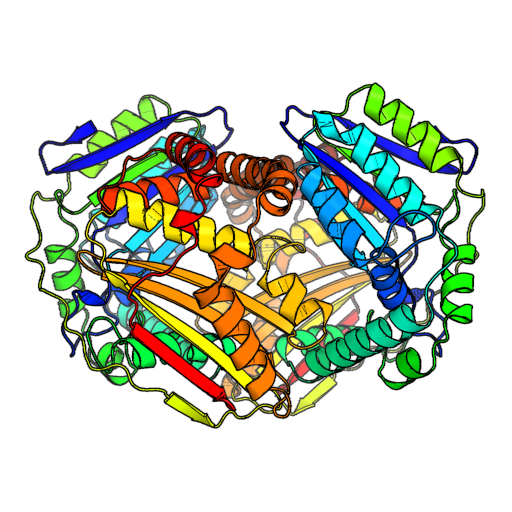47 N N . SER A 1 351 ? 8.641 -18.953 1.274 1 96.44 351 SER A N 1
ATOM 2748 C CA . SER A 1 351 ? 8.258 -19.828 0.162 1 96.44 351 SER A CA 1
ATOM 2749 C C . SER A 1 351 ? 9.023 -19.469 -1.106 1 96.44 351 SER A C 1
ATOM 2751 O O . SER A 1 351 ? 9.469 -20.359 -1.84 1 96.44 351 SER A O 1
ATOM 2753 N N . TYR A 1 352 ? 9.18 -18.219 -1.34 1 95.12 352 TYR A N 1
ATOM 2754 C CA . TYR A 1 352 ? 9.953 -17.734 -2.48 1 95.12 352 TYR A CA 1
ATOM 2755 C C . TYR A 1 352 ? 11.391 -18.219 -2.416 1 95.12 352 TYR A C 1
ATOM 2757 O O . TYR A 1 352 ? 11.93 -18.719 -3.41 1 95.12 352 TYR A O 1
ATOM 2765 N N . PHE A 1 353 ? 12.031 -18.109 -1.266 1 94.06 353 PHE A N 1
ATOM 2766 C CA . PHE A 1 353 ? 13.414 -18.547 -1.087 1 94.06 353 PHE A CA 1
ATOM 2767 C C . PHE A 1 353 ? 13.539 -20.047 -1.357 1 94.06 353 PHE A C 1
ATOM 2769 O O . PHE A 1 353 ? 14.477 -20.484 -2.037 1 94.06 353 PHE A O 1
ATOM 2776 N N . MET A 1 354 ? 12.586 -20.75 -0.873 1 94.31 354 MET A N 1
ATOM 2777 C CA . MET A 1 354 ? 12.609 -22.203 -1.093 1 94.31 354 MET A CA 1
ATOM 2778 C C . MET A 1 354 ? 12.523 -22.531 -2.58 1 94.31 354 MET A C 1
ATOM 2780 O O . MET A 1 354 ? 13.242 -23.391 -3.074 1 94.31 354 MET A O 1
ATOM 2784 N N . LEU A 1 355 ? 11.688 -21.797 -3.26 1 94.62 355 LEU A N 1
ATOM 2785 C CA . LEU A 1 355 ? 11.508 -22.016 -4.691 1 94.62 355 LEU A CA 1
ATOM 2786 C C . LEU A 1 355 ? 12.789 -21.703 -5.453 1 94.62 355 LEU A C 1
ATOM 2788 O O . LEU A 1 355 ? 13.094 -22.344 -6.461 1 94.62 355 LEU A O 1
ATOM 2792 N N . LYS A 1 356 ? 13.523 -20.703 -4.91 1 92.31 356 LYS A N 1
ATOM 2793 C CA . LYS A 1 356 ? 14.734 -20.25 -5.598 1 92.31 356 LYS A CA 1
ATOM 2794 C C . LYS A 1 356 ? 15.945 -21.062 -5.164 1 92.31 356 LYS A C 1
ATOM 2796 O O . LYS A 1 356 ? 17.062 -20.812 -5.625 1 92.31 356 LYS A O 1
ATOM 2801 N N . GLY A 1 357 ? 15.727 -21.984 -4.25 1 88.38 357 GLY A N 1
ATOM 2802 C CA . GLY A 1 357 ? 16.828 -22.781 -3.738 1 88.38 357 GLY A CA 1
ATOM 2803 C C . GLY A 1 357 ? 17.719 -22.031 -2.771 1 88.38 357 GLY A C 1
ATOM 2804 O O . GLY A 1 357 ? 18.906 -22.312 -2.66 1 88.38 357 GLY A O 1
ATOM 2805 N N . LEU A 1 358 ? 17.156 -20.984 -2.223 1 87.56 358 LEU A N 1
ATOM 2806 C CA . LEU A 1 358 ? 17.859 -20.188 -1.224 1 87.56 358 LEU A CA 1
ATOM 2807 C C . LEU A 1 358 ? 17.531 -20.656 0.187 1 87.56 358 LEU A C 1
ATOM 2809 O O . LEU A 1 358 ? 16.531 -21.359 0.389 1 87.56 358 LEU A O 1
ATOM 2813 N N . PRO A 1 359 ? 18.391 -20.391 1.181 1 76.69 359 PRO A N 1
ATOM 2814 C CA . PRO A 1 359 ? 18.031 -20.766 2.551 1 76.69 359 PRO A CA 1
ATOM 2815 C C . PRO A 1 359 ? 16.734 -20.109 3.02 1 76.69 359 PRO A C 1
ATOM 2817 O O . PRO A 1 359 ? 16.438 -18.969 2.654 1 76.69 359 PRO A O 1
ATOM 2820 N N . PHE A 1 360 ? 15.875 -20.906 3.643 1 64 360 PHE A N 1
ATOM 2821 C CA . PHE A 1 360 ? 14.453 -20.656 3.871 1 64 360 PHE A CA 1
ATOM 2822 C C . PHE A 1 360 ? 14.25 -19.859 5.156 1 64 360 PHE A C 1
ATOM 2824 O O . PHE A 1 360 ? 13.281 -20.078 5.887 1 64 360 PHE A O 1
ATOM 2831 N N . ASN A 1 361 ? 14.969 -18.719 5.434 1 76.94 361 ASN A N 1
ATOM 2832 C CA . ASN A 1 361 ? 14.523 -17.969 6.609 1 76.94 361 ASN A CA 1
ATOM 2833 C C . ASN A 1 361 ? 14.883 -16.5 6.508 1 76.94 361 ASN A C 1
ATOM 2835 O O . ASN A 1 361 ? 16.062 -16.141 6.484 1 76.94 361 ASN A O 1
ATOM 2839 N N . MET A 1 362 ? 13.758 -15.766 6.441 1 78.12 362 MET A N 1
ATOM 2840 C CA . MET A 1 362 ? 13.891 -14.32 6.281 1 78.12 362 MET A CA 1
ATOM 2841 C C . MET A 1 362 ? 14.82 -13.742 7.34 1 78.12 362 MET A C 1
ATOM 2843 O O . MET A 1 362 ? 15.672 -12.906 7.031 1 78.12 362 MET A O 1
ATOM 2847 N N . PRO A 1 363 ? 14.812 -14.305 8.609 1 80.62 363 PRO A N 1
ATOM 2848 C CA . PRO A 1 363 ? 15.766 -13.766 9.578 1 80.62 363 PRO A CA 1
ATOM 2849 C C . PRO A 1 363 ? 17.219 -14.047 9.203 1 80.62 363 PRO A C 1
ATOM 2851 O O . PRO A 1 363 ? 18.078 -13.18 9.367 1 80.62 363 PRO A O 1
ATOM 2854 N N . GLY A 1 364 ? 17.406 -15.195 8.664 1 83.88 364 GLY A N 1
ATOM 2855 C CA . GLY A 1 364 ? 18.75 -15.523 8.203 1 83.88 364 GLY A CA 1
ATOM 2856 C C . GLY A 1 364 ? 19.234 -14.633 7.07 1 83.88 364 GLY A C 1
ATOM 2857 O O . GLY A 1 364 ? 20.391 -14.211 7.051 1 83.88 364 GLY A O 1
ATOM 2858 N N . TYR A 1 365 ? 18.344 -14.328 6.223 1 83.94 365 TYR A N 1
ATOM 2859 C CA . TYR A 1 365 ? 18.688 -13.477 5.094 1 83.94 365 TYR A CA 1
ATOM 2860 C C . TYR A 1 365 ? 18.938 -12.039 5.547 1 83.94 365 TYR A C 1
ATOM 2862 O O . TYR A 1 365 ? 19.797 -11.352 5.012 1 83.94 365 TYR A O 1
ATOM 2870 N N . VAL A 1 366 ? 18.203 -11.633 6.496 1 86.06 366 VAL A N 1
ATOM 2871 C CA . VAL A 1 366 ? 18.422 -10.297 7.051 1 86.06 366 VAL A CA 1
ATOM 2872 C C . VAL A 1 366 ? 19.828 -10.211 7.637 1 86.06 366 VAL A C 1
ATOM 2874 O O . VAL A 1 366 ? 20.531 -9.219 7.441 1 86.06 366 VAL A O 1
ATOM 2877 N N . ASP A 1 367 ? 20.234 -11.297 8.266 1 89.25 367 ASP A N 1
ATOM 2878 C CA . ASP A 1 367 ? 21.578 -11.344 8.82 1 89.25 367 ASP A CA 1
ATOM 2879 C C . ASP A 1 367 ? 22.625 -11.32 7.711 1 89.25 367 ASP A C 1
ATOM 2881 O O . ASP A 1 367 ? 23.656 -10.648 7.836 1 89.25 367 ASP A O 1
ATOM 2885 N N . GLU A 1 368 ? 22.344 -12 6.703 1 91.31 368 GLU A N 1
ATOM 2886 C CA . GLU A 1 368 ? 23.281 -12.047 5.582 1 91.31 368 GLU A CA 1
ATOM 2887 C C . GLU A 1 368 ? 23.375 -10.688 4.887 1 91.31 368 GLU A C 1
ATOM 2889 O O . GLU A 1 368 ? 24.469 -10.266 4.488 1 91.31 368 GLU A O 1
ATOM 2894 N N . LEU A 1 369 ? 22.266 -10.102 4.723 1 91.88 369 LEU A N 1
ATOM 2895 C CA . LEU A 1 369 ? 22.234 -8.773 4.113 1 91.88 369 LEU A CA 1
ATOM 2896 C C . LEU A 1 369 ? 23.047 -7.781 4.93 1 91.88 369 LEU A C 1
ATOM 2898 O O . LEU A 1 369 ? 23.797 -6.969 4.371 1 91.88 369 LEU A O 1
ATOM 2902 N N . SER A 1 370 ? 22.938 -7.906 6.234 1 91.25 370 SER A N 1
ATOM 2903 C CA . SER A 1 370 ? 23.656 -6.996 7.125 1 91.25 370 SER A CA 1
ATOM 2904 C C . SER A 1 370 ? 25.156 -7.168 7.004 1 91.25 370 SER A C 1
ATOM 2906 O O . SER A 1 370 ? 25.906 -6.191 7.098 1 91.25 370 SER A O 1
ATOM 2908 N N . THR A 1 371 ? 25.531 -8.359 6.773 1 92.38 371 THR A N 1
ATOM 2909 C CA . THR A 1 371 ? 26.953 -8.648 6.617 1 92.38 371 THR A CA 1
ATOM 2910 C C . THR A 1 371 ? 27.453 -8.188 5.254 1 92.38 371 THR A C 1
ATOM 2912 O O . THR A 1 371 ? 28.5 -7.555 5.156 1 92.38 371 THR A O 1
ATOM 2915 N N . ALA A 1 372 ? 26.688 -8.406 4.238 1 95.12 372 ALA A N 1
ATOM 2916 C CA . ALA A 1 372 ? 27.062 -8.086 2.863 1 95.12 372 ALA A CA 1
ATOM 2917 C C . ALA A 1 372 ? 26.953 -6.586 2.604 1 95.12 372 ALA A C 1
ATOM 2919 O O . ALA A 1 372 ? 27.531 -6.078 1.635 1 95.12 372 ALA A O 1
ATOM 2920 N N . TYR A 1 373 ? 26.344 -5.941 3.504 1 96.38 373 TYR A N 1
ATOM 2921 C CA . TYR A 1 373 ? 25.984 -4.535 3.377 1 96.38 373 TYR A CA 1
ATOM 2922 C C . TYR A 1 373 ? 27.219 -3.67 3.186 1 96.38 373 TYR A C 1
ATOM 2924 O O . TYR A 1 373 ? 27.203 -2.715 2.408 1 96.38 373 TYR A O 1
ATOM 2932 N N . TRP A 1 374 ? 28.328 -4.078 3.738 1 95.75 374 TRP A N 1
ATOM 2933 C CA . TRP A 1 374 ? 29.5 -3.217 3.814 1 95.75 374 TRP A CA 1
ATOM 2934 C C . TRP A 1 374 ? 30.406 -3.428 2.609 1 95.75 374 TRP A C 1
ATOM 2936 O O . TRP A 1 374 ? 31.312 -2.629 2.361 1 95.75 374 TRP A O 1
ATOM 2946 N N . ASP A 1 375 ? 30.203 -4.52 1.888 1 95.12 375 ASP A N 1
ATOM 2947 C CA . ASP A 1 375 ? 31.031 -4.816 0.728 1 95.12 375 ASP A CA 1
ATOM 2948 C C . ASP A 1 375 ? 30.578 -4.031 -0.498 1 95.12 375 ASP A C 1
ATOM 2950 O O . ASP A 1 375 ? 29.594 -4.41 -1.151 1 95.12 375 ASP A O 1
ATOM 2954 N N . ARG A 1 376 ? 31.359 -3.131 -0.928 1 93.56 376 ARG A N 1
ATOM 2955 C CA . ARG A 1 376 ? 31.016 -2.248 -2.035 1 93.56 376 ARG A CA 1
ATOM 2956 C C . ARG A 1 376 ? 30.922 -3.021 -3.346 1 93.56 376 ARG A C 1
ATOM 2958 O O . ARG A 1 376 ? 30.297 -2.559 -4.305 1 93.56 376 ARG A O 1
ATOM 2965 N N . GLY A 1 377 ? 31.516 -4.141 -3.389 1 92.75 377 GLY A N 1
ATOM 2966 C CA . GLY A 1 377 ? 31.438 -4.996 -4.562 1 92.75 377 GLY A CA 1
ATOM 2967 C C . GLY A 1 377 ? 30.016 -5.441 -4.867 1 92.75 377 GLY A C 1
ATOM 2968 O O . GLY A 1 377 ? 29.688 -5.734 -6.016 1 92.75 377 GLY A O 1
ATOM 2969 N N . ASN A 1 378 ? 29.172 -5.402 -3.836 1 94.75 378 ASN A N 1
ATOM 2970 C CA . ASN A 1 378 ? 27.781 -5.824 -4.004 1 94.75 378 ASN A CA 1
ATOM 2971 C C . ASN A 1 378 ? 26.969 -4.77 -4.738 1 94.75 378 ASN A C 1
ATOM 2973 O O . ASN A 1 378 ? 25.844 -5.043 -5.168 1 94.75 378 ASN A O 1
ATOM 2977 N N . TYR A 1 379 ? 27.578 -3.654 -4.938 1 95.38 379 TYR A N 1
ATOM 2978 C CA . TYR A 1 379 ? 26.844 -2.568 -5.59 1 95.38 379 TYR A CA 1
ATOM 2979 C C . TYR A 1 379 ? 27.422 -2.279 -6.973 1 95.38 379 TYR A C 1
ATOM 2981 O O . TYR A 1 379 ? 27.141 -1.233 -7.559 1 95.38 379 TYR A O 1
ATOM 2989 N N . ALA A 1 380 ? 28.156 -3.217 -7.43 1 91.94 380 ALA A N 1
ATOM 2990 C CA . ALA A 1 380 ? 28.703 -3.127 -8.781 1 91.94 380 ALA A CA 1
ATOM 2991 C C . ALA A 1 380 ? 28.016 -4.105 -9.719 1 91.94 380 ALA A C 1
ATOM 2993 O O . ALA A 1 380 ? 27.75 -5.254 -9.352 1 91.94 380 ALA A O 1
ATOM 2994 N N . VAL A 1 381 ? 27.469 -3.77 -10.891 1 87.06 381 VAL A N 1
ATOM 2995 C CA . VAL A 1 381 ? 26.703 -4.586 -11.836 1 87.06 381 VAL A CA 1
ATOM 2996 C C . VAL A 1 381 ? 27.656 -5.352 -12.742 1 87.06 381 VAL A C 1
ATOM 2998 O O . VAL A 1 381 ? 27.328 -6.434 -13.234 1 87.06 381 VAL A O 1
ATOM 3001 N N . GLY A 1 382 ? 28.938 -5.188 -12.648 1 81.31 382 GLY A N 1
ATOM 3002 C CA . GLY A 1 382 ? 29.859 -5.855 -13.539 1 81.31 382 GLY A CA 1
ATOM 3003 C C . GLY A 1 382 ? 29.391 -5.867 -14.984 1 81.31 382 GLY A C 1
ATOM 3004 O O . GLY A 1 382 ? 28.906 -4.855 -15.492 1 81.31 382 GLY A O 1
ATOM 3005 N N . ASN A 1 383 ? 29.5 -7.074 -15.727 1 86.44 383 ASN A N 1
ATOM 3006 C CA . ASN A 1 383 ? 29.047 -7.242 -17.109 1 86.44 383 ASN A CA 1
ATOM 3007 C C . ASN A 1 383 ? 27.531 -7.492 -17.156 1 86.44 383 ASN A C 1
ATOM 3009 O O . ASN A 1 383 ? 27.047 -8.492 -16.625 1 86.44 383 ASN A O 1
ATOM 3013 N N . ALA A 1 384 ? 26.828 -6.535 -17.625 1 92 384 ALA A N 1
ATOM 3014 C CA . ALA A 1 384 ? 25.375 -6.648 -17.703 1 92 384 ALA A CA 1
ATOM 3015 C C . ALA A 1 384 ? 24.859 -6.156 -19.062 1 92 384 ALA A C 1
ATOM 3017 O O . ALA A 1 384 ? 25.453 -5.258 -19.656 1 92 384 ALA A O 1
ATOM 3018 N N . SER A 1 385 ? 23.922 -6.848 -19.578 1 94.31 385 SER A N 1
ATOM 3019 C CA . SER A 1 385 ? 23.188 -6.32 -20.719 1 94.31 385 SER A CA 1
ATOM 3020 C C . SER A 1 385 ? 22.172 -5.258 -20.297 1 94.31 385 SER A C 1
ATOM 3022 O O . SER A 1 385 ? 21.484 -5.422 -19.281 1 94.31 385 SER A O 1
ATOM 3024 N N . ILE A 1 386 ? 22.188 -4.203 -21.062 1 95.94 386 ILE A N 1
ATOM 3025 C CA . ILE A 1 386 ? 21.344 -3.08 -20.656 1 95.94 386 ILE A CA 1
ATOM 3026 C C . ILE A 1 386 ? 20.344 -2.766 -21.781 1 95.94 386 ILE A C 1
ATOM 3028 O O . ILE A 1 386 ? 20.672 -2.875 -22.953 1 95.94 386 ILE A O 1
ATOM 3032 N N . ALA A 1 387 ? 19.156 -2.379 -21.359 1 97.25 387 ALA A N 1
ATOM 3033 C CA . ALA A 1 387 ? 18.141 -1.918 -22.297 1 97.25 387 ALA A CA 1
ATOM 3034 C C . ALA A 1 387 ? 17.266 -0.841 -21.672 1 97.25 387 ALA A C 1
ATOM 3036 O O . ALA A 1 387 ? 17.156 -0.748 -20.453 1 97.25 387 ALA A O 1
ATOM 3037 N N . THR A 1 388 ? 16.703 -0.022 -22.516 1 97.44 388 THR A N 1
ATOM 3038 C CA . THR A 1 388 ? 15.797 1.035 -22.078 1 97.44 388 THR A CA 1
ATOM 3039 C C . THR A 1 388 ? 14.461 0.941 -22.812 1 97.44 388 THR A C 1
ATOM 3041 O O . THR A 1 388 ? 14.406 0.519 -23.969 1 97.44 388 THR A O 1
ATOM 3044 N N . ALA A 1 389 ? 13.453 1.239 -22.094 1 97.75 389 ALA A N 1
ATOM 3045 C CA . ALA A 1 389 ? 12.125 1.425 -22.672 1 97.75 389 ALA A CA 1
ATOM 3046 C C . ALA A 1 389 ? 11.531 2.771 -22.281 1 97.75 389 ALA A C 1
ATOM 3048 O O . ALA A 1 389 ? 11.68 3.207 -21.125 1 97.75 389 ALA A O 1
ATOM 3049 N N . ILE A 1 390 ? 10.867 3.432 -23.234 1 96.38 390 ILE A N 1
ATOM 3050 C CA . ILE A 1 390 ? 10.289 4.746 -22.984 1 96.38 390 ILE A CA 1
ATOM 3051 C C . ILE A 1 390 ? 8.875 4.805 -23.562 1 96.38 390 ILE A C 1
ATOM 3053 O O . ILE A 1 390 ? 8.641 4.332 -24.688 1 96.38 390 ILE A O 1
ATOM 3057 N N . ILE A 1 391 ? 7.969 5.246 -22.766 1 93.81 391 ILE A N 1
ATOM 3058 C CA . ILE A 1 391 ? 6.664 5.676 -23.25 1 93.81 391 ILE A CA 1
ATOM 3059 C C . ILE A 1 391 ? 6.598 7.203 -23.266 1 93.81 391 ILE A C 1
ATOM 3061 O O . ILE A 1 391 ? 6.711 7.848 -22.234 1 93.81 391 ILE A O 1
ATOM 3065 N N . ASN A 1 392 ? 6.535 7.809 -24.344 1 88.31 392 ASN A N 1
ATOM 3066 C CA . ASN A 1 392 ? 6.582 9.266 -24.469 1 88.31 392 ASN A CA 1
ATOM 3067 C C . ASN A 1 392 ? 5.355 9.805 -25.188 1 88.31 392 ASN A C 1
ATOM 3069 O O . ASN A 1 392 ? 4.863 9.188 -26.141 1 88.31 392 ASN A O 1
ATOM 3073 N N . MET B 1 1 ? -1.167 13.359 29 1 93.25 1 MET B N 1
ATOM 3074 C CA . MET B 1 1 ? -0.535 14.453 29.75 1 93.25 1 MET B CA 1
ATOM 3075 C C . MET B 1 1 ? -0.794 15.789 29.062 1 93.25 1 MET B C 1
ATOM 3077 O O . MET B 1 1 ? -0.723 15.891 27.844 1 93.25 1 MET B O 1
ATOM 3081 N N . LEU B 1 2 ? -1.201 16.719 29.781 1 96.5 2 LEU B N 1
ATOM 3082 C CA . LEU B 1 2 ? -1.409 18.078 29.297 1 96.5 2 LEU B CA 1
ATOM 3083 C C . LEU B 1 2 ? -0.304 19.016 29.797 1 96.5 2 LEU B C 1
ATOM 3085 O O . LEU B 1 2 ? -0.091 19.141 31 1 96.5 2 LEU B O 1
ATOM 3089 N N . LEU B 1 3 ? 0.343 19.578 28.859 1 98.06 3 LEU B N 1
ATOM 3090 C CA . LEU B 1 3 ? 1.416 20.516 29.203 1 98.06 3 LEU B CA 1
ATOM 3091 C C . LEU B 1 3 ? 0.862 21.891 29.516 1 98.06 3 LEU B C 1
ATOM 3093 O O . LEU B 1 3 ? -0.27 22.219 29.141 1 98.06 3 LEU B O 1
ATOM 3097 N N . ASP B 1 4 ? 1.639 22.719 30.078 1 97.69 4 ASP B N 1
ATOM 3098 C CA . ASP B 1 4 ? 1.206 24.047 30.516 1 97.69 4 ASP B CA 1
ATOM 3099 C C . ASP B 1 4 ? 0.831 24.906 29.312 1 97.69 4 ASP B C 1
ATOM 3101 O O . ASP B 1 4 ? -0.052 25.766 29.406 1 97.69 4 ASP B O 1
ATOM 3105 N N . ASN B 1 5 ? 1.461 24.703 28.266 1 98.12 5 ASN B N 1
ATOM 3106 C CA . ASN B 1 5 ? 1.221 25.531 27.078 1 98.12 5 ASN B CA 1
ATOM 3107 C C . ASN B 1 5 ? 0.052 25 26.25 1 98.12 5 ASN B C 1
ATOM 3109 O O . ASN B 1 5 ? -0.253 25.531 25.188 1 98.12 5 ASN B O 1
ATOM 3113 N N . GLY B 1 6 ? -0.52 23.875 26.656 1 97.88 6 GLY B N 1
ATOM 3114 C CA . GLY B 1 6 ? -1.731 23.391 26.016 1 97.88 6 GLY B CA 1
ATOM 3115 C C . GLY B 1 6 ? -1.504 22.156 25.172 1 97.88 6 GLY B C 1
ATOM 3116 O O . GLY B 1 6 ? -2.459 21.5 24.75 1 97.88 6 GLY B O 1
ATOM 3117 N N . VAL B 1 7 ? -0.244 21.766 24.969 1 98.31 7 VAL B N 1
ATOM 3118 C CA . VAL B 1 7 ? 0.03 20.562 24.203 1 98.31 7 VAL B CA 1
ATOM 3119 C C . VAL B 1 7 ? -0.431 19.328 24.969 1 98.31 7 VAL B C 1
ATOM 3121 O O . VAL B 1 7 ? -0.223 19.234 26.188 1 98.31 7 VAL B O 1
ATOM 3124 N N . GLU B 1 8 ? -1.104 18.484 24.297 1 97.5 8 GLU B N 1
ATOM 3125 C CA . GLU B 1 8 ? -1.512 17.203 24.891 1 97.5 8 GLU B CA 1
ATOM 3126 C C . GLU B 1 8 ? -0.667 16.062 24.344 1 97.5 8 GLU B C 1
ATOM 3128 O O . GLU B 1 8 ? -0.478 15.93 23.141 1 97.5 8 GLU B O 1
ATOM 3133 N N . ILE B 1 9 ? -0.14 15.227 25.203 1 97.38 9 ILE B N 1
ATOM 3134 C CA . ILE B 1 9 ? 0.683 14.078 24.844 1 97.38 9 ILE B CA 1
ATOM 3135 C C . ILE B 1 9 ? 0.032 12.797 25.359 1 97.38 9 ILE B C 1
ATOM 3137 O O . ILE B 1 9 ? -0.281 12.68 26.547 1 97.38 9 ILE B O 1
ATOM 3141 N N . SER B 1 10 ? -0.243 11.953 24.453 1 96.19 10 SER B N 1
ATOM 3142 C CA . SER B 1 10 ? -0.717 10.625 24.828 1 96.19 10 SER B CA 1
ATOM 3143 C C . SER B 1 10 ? 0.387 9.578 24.688 1 96.19 10 SER B C 1
ATOM 3145 O O . SER B 1 10 ? 1.199 9.648 23.766 1 96.19 10 SER B O 1
ATOM 3147 N N . ILE B 1 11 ? 0.426 8.641 25.594 1 95.56 11 ILE B N 1
ATOM 3148 C CA . ILE B 1 11 ? 1.396 7.551 25.578 1 95.56 11 ILE B CA 1
ATOM 3149 C C . ILE B 1 11 ? 0.665 6.211 25.562 1 95.56 11 ILE B C 1
ATOM 3151 O O . ILE B 1 11 ? -0.144 5.922 26.453 1 95.56 11 ILE B O 1
ATOM 3155 N N . ASP B 1 12 ? 0.851 5.504 24.562 1 93.31 12 ASP B N 1
ATOM 3156 C CA . ASP B 1 12 ? 0.282 4.176 24.375 1 93.31 12 ASP B CA 1
ATOM 3157 C C . ASP B 1 12 ? 1.38 3.121 24.25 1 93.31 12 ASP B C 1
ATOM 3159 O O . ASP B 1 12 ? 1.755 2.727 23.156 1 93.31 12 ASP B O 1
ATOM 3163 N N . ARG B 1 13 ? 1.799 2.562 25.438 1 93.5 13 ARG B N 1
ATOM 3164 C CA . ARG B 1 13 ? 2.926 1.636 25.469 1 93.5 13 ARG B CA 1
ATOM 3165 C C . ARG B 1 13 ? 2.514 0.256 24.969 1 93.5 13 ARG B C 1
ATOM 3167 O O . ARG B 1 13 ? 1.402 -0.202 25.234 1 93.5 13 ARG B O 1
ATOM 3174 N N . ALA B 1 14 ? 3.369 -0.294 24.203 1 90.62 14 ALA B N 1
ATOM 3175 C CA . ALA B 1 14 ? 3.213 -1.642 23.656 1 90.62 14 ALA B CA 1
ATOM 3176 C C . ALA B 1 14 ? 4.57 -2.303 23.438 1 90.62 14 ALA B C 1
ATOM 3178 O O . ALA B 1 14 ? 5.578 -1.618 23.234 1 90.62 14 ALA B O 1
ATOM 3179 N N . GLU B 1 15 ? 4.609 -3.619 23.531 1 89.44 15 GLU B N 1
ATOM 3180 C CA . GLU B 1 15 ? 5.84 -4.332 23.219 1 89.44 15 GLU B CA 1
ATOM 3181 C C . GLU B 1 15 ? 6.172 -4.211 21.719 1 89.44 15 GLU B C 1
ATOM 3183 O O . GLU B 1 15 ? 5.379 -4.621 20.875 1 89.44 15 GLU B O 1
ATOM 3188 N N . SER B 1 16 ? 7.227 -3.615 21.484 1 91.56 16 SER B N 1
ATOM 3189 C CA . SER B 1 16 ? 7.664 -3.398 20.109 1 91.56 16 SER B CA 1
ATOM 3190 C C . SER B 1 16 ? 9.141 -3.035 20.047 1 91.56 16 SER B C 1
ATOM 3192 O O . SER B 1 16 ? 9.711 -2.564 21.031 1 91.56 16 SER B O 1
ATOM 3194 N N . ARG B 1 17 ? 9.719 -3.207 18.875 1 90.5 17 ARG B N 1
ATOM 3195 C CA . ARG B 1 17 ? 11.102 -2.787 18.656 1 90.5 17 ARG B CA 1
ATOM 3196 C C . ARG B 1 17 ? 11.164 -1.321 18.234 1 90.5 17 ARG B C 1
ATOM 3198 O O . ARG B 1 17 ? 12.234 -0.715 18.234 1 90.5 17 ARG B O 1
ATOM 3205 N N . VAL B 1 18 ? 9.945 -0.793 17.906 1 94.75 18 VAL B N 1
ATOM 3206 C CA . VAL B 1 18 ? 9.938 0.566 17.375 1 94.75 18 VAL B CA 1
ATOM 3207 C C . VAL B 1 18 ? 9.039 1.45 18.234 1 94.75 18 VAL B C 1
ATOM 3209 O O . VAL B 1 18 ? 8.227 0.947 19.016 1 94.75 18 VAL B O 1
ATOM 3212 N N . THR B 1 19 ? 9.281 2.709 18.141 1 97 19 THR B N 1
ATOM 3213 C CA . THR B 1 19 ? 8.445 3.762 18.703 1 97 19 THR B CA 1
ATOM 3214 C C . THR B 1 19 ? 7.941 4.699 17.609 1 97 19 THR B C 1
ATOM 3216 O O . THR B 1 19 ? 8.719 5.16 16.766 1 97 19 THR B O 1
ATOM 3219 N N . ALA B 1 20 ? 6.668 4.852 17.594 1 97.56 20 ALA B N 1
ATOM 3220 C CA . ALA B 1 20 ? 6.066 5.793 16.641 1 97.56 20 ALA B CA 1
ATOM 3221 C C . ALA B 1 20 ? 5.594 7.059 17.359 1 97.56 20 ALA B C 1
ATOM 3223 O O . ALA B 1 20 ? 5.109 6.992 18.484 1 97.56 20 ALA B O 1
ATOM 3224 N N . ILE B 1 21 ? 5.766 8.172 16.719 1 98.62 21 ILE B N 1
ATOM 3225 C CA . ILE B 1 21 ? 5.359 9.469 17.25 1 98.62 21 ILE B CA 1
ATOM 3226 C C . ILE B 1 21 ? 4.57 10.234 16.188 1 98.62 21 ILE B C 1
ATOM 3228 O O . ILE B 1 21 ? 5.059 10.445 15.078 1 98.62 21 ILE B O 1
ATOM 3232 N N . ALA B 1 22 ? 3.395 10.617 16.547 1 98.5 22 ALA B N 1
ATOM 3233 C CA . ALA B 1 22 ? 2.566 11.438 15.672 1 98.5 22 ALA B CA 1
ATOM 3234 C C . ALA B 1 22 ? 2.307 12.805 16.281 1 98.5 22 ALA B C 1
ATOM 3236 O O . ALA B 1 22 ? 1.986 12.914 17.469 1 98.5 22 ALA B O 1
ATOM 3237 N N . VAL B 1 23 ? 2.521 13.828 15.516 1 98.88 23 VAL B N 1
ATOM 3238 C CA . VAL B 1 23 ? 2.219 15.195 15.906 1 98.88 23 VAL B CA 1
ATOM 3239 C C . VAL B 1 23 ? 1.078 15.742 15.047 1 98.88 23 VAL B C 1
ATOM 3241 O O . VAL B 1 23 ? 1.282 16.094 13.875 1 98.88 23 VAL B O 1
ATOM 3244 N N . GLY B 1 24 ? -0.054 15.797 15.688 1 98.56 24 GLY B N 1
ATOM 3245 C CA . GLY B 1 24 ? -1.216 16.328 14.992 1 98.56 24 GLY B CA 1
ATOM 3246 C C . GLY B 1 24 ? -1.445 17.812 15.266 1 98.56 24 GLY B C 1
ATOM 3247 O O . GLY B 1 24 ? -1.32 18.25 16.406 1 98.56 24 GLY B O 1
ATOM 3248 N N . VAL B 1 25 ? -1.716 18.547 14.25 1 98.69 25 VAL B N 1
ATOM 3249 C CA . VAL B 1 25 ? -2.086 19.953 14.328 1 98.69 25 VAL B CA 1
ATOM 3250 C C . VAL B 1 25 ? -3.504 20.141 13.797 1 98.69 25 VAL B C 1
ATOM 3252 O O . VAL B 1 25 ? -3.826 19.688 12.695 1 98.69 25 VAL B O 1
ATOM 3255 N N . GLY B 1 26 ? -4.352 20.797 14.555 1 97.19 26 GLY B N 1
ATOM 3256 C CA . GLY B 1 26 ? -5.754 20.984 14.211 1 97.19 26 GLY B CA 1
ATOM 3257 C C . GLY B 1 26 ? -5.965 22.031 13.133 1 97.19 26 GLY B C 1
ATOM 3258 O O . GLY B 1 26 ? -6.746 22.969 13.32 1 97.19 26 GLY B O 1
ATOM 3259 N N . VAL B 1 27 ? -5.266 21.828 12 1 97.62 27 VAL B N 1
ATOM 3260 C CA . VAL B 1 27 ? -5.453 22.766 10.891 1 97.62 27 VAL B CA 1
ATOM 3261 C C . VAL B 1 27 ? -5.426 22 9.57 1 97.62 27 VAL B C 1
ATOM 3263 O O . VAL B 1 27 ? -4.645 21.062 9.398 1 97.62 27 VAL B O 1
ATOM 3266 N N . GLY B 1 28 ? -6.305 22.328 8.656 1 97.12 28 GLY B N 1
ATOM 3267 C CA . GLY B 1 28 ? -6.41 21.797 7.309 1 97.12 28 GLY B CA 1
ATOM 3268 C C . GLY B 1 28 ? -7.125 22.734 6.348 1 97.12 28 GLY B C 1
ATOM 3269 O O . GLY B 1 28 ? -7.242 23.922 6.609 1 97.12 28 GLY B O 1
ATOM 3270 N N . SER B 1 29 ? -7.566 22.266 5.293 1 97.19 29 SER B N 1
ATOM 3271 C CA . SER B 1 29 ? -8.016 23.078 4.164 1 97.19 29 SER B CA 1
ATOM 3272 C C . SER B 1 29 ? -9.289 23.844 4.504 1 97.19 29 SER B C 1
ATOM 3274 O O . SER B 1 29 ? -9.516 24.938 3.979 1 97.19 29 SER B O 1
ATOM 3276 N N . ILE B 1 30 ? -10.102 23.328 5.43 1 96.38 30 ILE B N 1
ATOM 3277 C CA . ILE B 1 30 ? -11.398 23.969 5.641 1 96.38 30 ILE B CA 1
ATOM 3278 C C . ILE B 1 30 ? -11.219 25.266 6.43 1 96.38 30 ILE B C 1
ATOM 3280 O O . ILE B 1 30 ? -12.141 26.078 6.531 1 96.38 30 ILE B O 1
ATOM 3284 N N . TYR B 1 31 ? -10.031 25.469 7 1 96.06 31 TYR B N 1
ATOM 3285 C CA . TYR B 1 31 ? -9.781 26.656 7.801 1 96.06 31 TYR B CA 1
ATOM 3286 C C . TYR B 1 31 ? -8.969 27.688 7.023 1 96.06 31 TYR B C 1
ATOM 3288 O O . TYR B 1 31 ? -8.594 28.734 7.559 1 96.06 31 TYR B O 1
ATOM 3296 N N . GLU B 1 32 ? -8.703 27.391 5.809 1 96.88 32 GLU B N 1
ATOM 3297 C CA . GLU B 1 32 ? -7.918 28.281 4.957 1 96.88 32 GLU B CA 1
ATOM 3298 C C . GLU B 1 32 ? -8.797 29.375 4.336 1 96.88 32 GLU B C 1
ATOM 3300 O O . GLU B 1 32 ? -9.992 29.156 4.102 1 96.88 32 GLU B O 1
ATOM 3305 N N . GLU B 1 33 ? -8.203 30.5 4.105 1 94.62 33 GLU B N 1
ATOM 3306 C CA . GLU B 1 33 ? -8.891 31.5 3.301 1 94.62 33 GLU B CA 1
ATOM 3307 C C . GLU B 1 33 ? -8.945 31.094 1.832 1 94.62 33 GLU B C 1
ATOM 3309 O O . GLU B 1 33 ? -8.023 30.453 1.327 1 94.62 33 GLU B O 1
ATOM 3314 N N . PRO B 1 34 ? -9.938 31.531 1.139 1 94.31 34 PRO B N 1
ATOM 3315 C CA . PRO B 1 34 ? -10.117 31.109 -0.253 1 94.31 34 PRO B CA 1
ATOM 3316 C C . PRO B 1 34 ? -8.906 31.438 -1.126 1 94.31 34 PRO B C 1
ATOM 3318 O O . PRO B 1 34 ? -8.523 30.641 -1.982 1 94.31 34 PRO B O 1
ATOM 3321 N N . HIS B 1 35 ? -8.273 32.531 -0.871 1 95.5 35 HIS B N 1
ATOM 3322 C CA . HIS B 1 35 ? -7.164 32.969 -1.721 1 95.5 35 HIS B CA 1
ATOM 3323 C C . HIS B 1 35 ? -5.871 32.25 -1.338 1 95.5 35 HIS B C 1
ATOM 3325 O O . HIS B 1 35 ? -4.852 32.406 -2.012 1 95.5 35 HIS B O 1
ATOM 3331 N N . MET B 1 36 ? -5.934 31.406 -0.271 1 96.62 36 MET B N 1
ATOM 3332 C CA . MET B 1 36 ? -4.746 30.703 0.199 1 96.62 36 MET B CA 1
ATOM 3333 C C . MET B 1 36 ? -4.992 29.203 0.258 1 96.62 36 MET B C 1
ATOM 3335 O O . MET B 1 36 ? -4.359 28.484 1.041 1 96.62 36 MET B O 1
ATOM 3339 N N . ARG B 1 37 ? -5.953 28.766 -0.537 1 97.62 37 ARG B N 1
ATOM 3340 C CA . ARG B 1 37 ? -6.273 27.344 -0.539 1 97.62 37 ARG B CA 1
ATOM 3341 C C . ARG B 1 37 ? -5.031 26.5 -0.828 1 97.62 37 ARG B C 1
ATOM 3343 O O . ARG B 1 37 ? -4.309 26.766 -1.788 1 97.62 37 ARG B O 1
ATOM 3350 N N . GLY B 1 38 ? -4.801 25.5 -0.014 1 98.19 38 GLY B N 1
ATOM 3351 C CA . GLY B 1 38 ? -3.686 24.594 -0.207 1 98.19 38 GLY B CA 1
ATOM 3352 C C . GLY B 1 38 ? -2.488 24.906 0.665 1 98.19 38 GLY B C 1
ATOM 3353 O O . GLY B 1 38 ? -1.521 24.141 0.709 1 98.19 38 GLY B O 1
ATOM 3354 N N . ILE B 1 39 ? -2.557 25.969 1.451 1 98.5 39 ILE B N 1
ATOM 3355 C CA . ILE B 1 39 ? -1.389 26.469 2.172 1 98.5 39 ILE B CA 1
ATOM 3356 C C . ILE B 1 39 ? -1.004 25.469 3.271 1 98.5 39 ILE B C 1
ATOM 3358 O O . ILE B 1 39 ? 0.177 25.312 3.588 1 98.5 39 ILE B O 1
ATOM 3362 N N . SER B 1 40 ? -1.968 24.812 3.93 1 98.62 40 SER B N 1
ATOM 3363 C CA . SER B 1 40 ? -1.652 23.812 4.945 1 98.62 40 SER B CA 1
ATOM 3364 C C . SER B 1 40 ? -0.848 22.656 4.359 1 98.62 40 SER B C 1
ATOM 3366 O O . SER B 1 40 ? 0.106 22.172 4.977 1 98.62 40 SER B O 1
ATOM 3368 N N . HIS B 1 41 ? -1.282 22.234 3.201 1 98.5 41 HIS B N 1
ATOM 3369 C CA . HIS B 1 41 ? -0.564 21.172 2.506 1 98.5 41 HIS B CA 1
ATOM 3370 C C . HIS B 1 41 ? 0.836 21.625 2.105 1 98.5 41 HIS B C 1
ATOM 3372 O O . HIS B 1 41 ? 1.801 20.859 2.246 1 98.5 41 HIS B O 1
ATOM 3378 N N . LEU B 1 42 ? 0.947 22.812 1.604 1 98.12 42 LEU B N 1
ATOM 3379 C CA . LEU B 1 42 ? 2.25 23.359 1.253 1 98.12 42 LEU B CA 1
ATOM 3380 C C . LEU B 1 42 ? 3.146 23.469 2.482 1 98.12 42 LEU B C 1
ATOM 3382 O O . LEU B 1 42 ? 4.344 23.188 2.412 1 98.12 42 LEU B O 1
ATOM 3386 N N . LEU B 1 43 ? 2.576 23.906 3.561 1 98.31 43 LEU B N 1
ATOM 3387 C CA . LEU B 1 43 ? 3.328 23.984 4.809 1 98.31 43 LEU B CA 1
ATOM 3388 C C . LEU B 1 43 ? 3.818 22.609 5.23 1 98.31 43 LEU B C 1
ATOM 3390 O O . LEU B 1 43 ? 4.957 22.453 5.684 1 98.31 43 LEU B O 1
ATOM 3394 N N . GLU B 1 44 ? 2.965 21.641 5.16 1 98 44 GLU B N 1
ATOM 3395 C CA . GLU B 1 44 ? 3.354 20.266 5.457 1 98 44 GLU B CA 1
ATOM 3396 C C . GLU B 1 44 ? 4.629 19.875 4.715 1 98 44 GLU B C 1
ATOM 3398 O O . GLU B 1 44 ? 5.555 19.312 5.309 1 98 44 GLU B O 1
ATOM 3403 N N . HIS B 1 45 ? 4.707 20.203 3.398 1 94.81 45 HIS B N 1
ATOM 3404 C CA . HIS B 1 45 ? 5.906 19.953 2.607 1 94.81 45 HIS B CA 1
ATOM 3405 C C . HIS B 1 45 ? 7.109 20.703 3.178 1 94.81 45 HIS B C 1
ATOM 3407 O O . HIS B 1 45 ? 8.195 20.125 3.305 1 94.81 45 HIS B O 1
ATOM 3413 N N . MET B 1 46 ? 6.926 21.922 3.521 1 96.06 46 MET B N 1
ATOM 3414 C CA . MET B 1 46 ? 8.016 22.797 3.943 1 96.06 46 MET B CA 1
ATOM 3415 C C . MET B 1 46 ? 8.57 22.359 5.297 1 96.06 46 MET B C 1
ATOM 3417 O O . MET B 1 46 ? 9.727 22.625 5.613 1 96.06 46 MET B O 1
ATOM 3421 N N . MET B 1 47 ? 7.754 21.672 6.055 1 96.75 47 MET B N 1
ATOM 3422 C CA . MET B 1 47 ? 8.18 21.219 7.375 1 96.75 47 MET B CA 1
ATOM 3423 C C . MET B 1 47 ? 9.32 20.203 7.258 1 96.75 47 MET B C 1
ATOM 3425 O O . MET B 1 47 ? 10.039 19.969 8.227 1 96.75 47 MET B O 1
ATOM 3429 N N . PHE B 1 48 ? 9.484 19.625 6.113 1 93.75 48 PHE B N 1
ATOM 3430 C CA . PHE B 1 48 ? 10.508 18.594 5.922 1 93.75 48 PHE B CA 1
ATOM 3431 C C . PHE B 1 48 ? 11.727 19.188 5.215 1 93.75 48 PHE B C 1
ATOM 3433 O O . PHE B 1 48 ? 12.648 18.453 4.844 1 93.75 48 PHE B O 1
ATOM 3440 N N . LYS B 1 49 ? 11.734 20.469 4.973 1 92.62 49 LYS B N 1
ATOM 3441 C CA . LYS B 1 49 ? 12.859 21.141 4.32 1 92.62 49 LYS B CA 1
ATOM 3442 C C . LYS B 1 49 ? 13.844 21.688 5.348 1 92.62 49 LYS B C 1
ATOM 3444 O O . LYS B 1 49 ? 13.836 21.266 6.508 1 92.62 49 LYS B O 1
ATOM 3449 N N . SER B 1 50 ? 14.812 22.531 4.801 1 92.06 50 SER B N 1
ATOM 3450 C CA . SER B 1 50 ? 15.844 23.047 5.691 1 92.06 50 SER B CA 1
ATOM 3451 C C . SER B 1 50 ? 15.234 23.906 6.797 1 92.06 50 SER B C 1
ATOM 3453 O O . SER B 1 50 ? 14.164 24.484 6.621 1 92.06 50 SER B O 1
ATOM 3455 N N . ASN B 1 51 ? 15.852 23.797 7.941 1 91.12 51 ASN B N 1
ATOM 3456 C CA . ASN B 1 51 ? 15.5 24.672 9.055 1 91.12 51 ASN B CA 1
ATOM 3457 C C . ASN B 1 51 ? 16.734 25.266 9.719 1 91.12 51 ASN B C 1
ATOM 3459 O O . ASN B 1 51 ? 17.844 25.172 9.18 1 91.12 51 ASN B O 1
ATOM 3463 N N . LYS B 1 52 ? 16.609 25.938 10.852 1 92.5 52 LYS B N 1
ATOM 3464 C CA . LYS B 1 52 ? 17.672 26.672 11.516 1 92.5 52 LYS B CA 1
ATOM 3465 C C . LYS B 1 52 ? 18.812 25.75 11.914 1 92.5 52 LYS B C 1
ATOM 3467 O O . LYS B 1 52 ? 19.969 26.172 12.008 1 92.5 52 LYS B O 1
ATOM 3472 N N . TRP B 1 53 ? 18.469 24.469 12.031 1 94.38 53 TRP B N 1
ATOM 3473 C CA . TRP B 1 53 ? 19.438 23.562 12.648 1 94.38 53 TRP B CA 1
ATOM 3474 C C . TRP B 1 53 ? 19.906 22.516 11.648 1 94.38 53 TRP B C 1
ATOM 3476 O O . TRP B 1 53 ? 21.031 21.984 11.766 1 94.38 53 TRP B O 1
ATOM 3486 N N . ILE B 1 54 ? 19.016 22.172 10.688 1 92.25 54 ILE B N 1
ATOM 3487 C CA . ILE B 1 54 ? 19.297 21.047 9.812 1 92.25 54 ILE B CA 1
ATOM 3488 C C . ILE B 1 54 ? 19.031 21.438 8.359 1 92.25 54 ILE B C 1
ATOM 3490 O O . ILE B 1 54 ? 17.969 21.984 8.047 1 92.25 54 ILE B O 1
ATOM 3494 N N . SER B 1 55 ? 20.031 21.094 7.48 1 87.94 55 SER B N 1
ATOM 3495 C CA . SER B 1 55 ? 19.797 21.312 6.055 1 87.94 55 SER B CA 1
ATOM 3496 C C . SER B 1 55 ? 18.75 20.344 5.52 1 87.94 55 SER B C 1
ATOM 3498 O O . SER B 1 55 ? 18.578 19.234 6.039 1 87.94 55 SER B O 1
ATOM 3500 N N . GLY B 1 56 ? 17.969 20.828 4.5 1 78.75 56 GLY B N 1
ATOM 3501 C CA . GLY B 1 56 ? 16.891 20.016 3.922 1 78.75 56 GLY B CA 1
ATOM 3502 C C . GLY B 1 56 ? 17.375 18.672 3.416 1 78.75 56 GLY B C 1
ATOM 3503 O O . GLY B 1 56 ? 16.688 17.656 3.605 1 78.75 56 GLY B O 1
ATOM 3504 N N . GLU B 1 57 ? 18.5 18.656 2.895 1 76.25 57 GLU B N 1
ATOM 3505 C CA . GLU B 1 57 ? 19.062 17.422 2.355 1 76.25 57 GLU B CA 1
ATOM 3506 C C . GLU B 1 57 ? 19.438 16.453 3.473 1 76.25 57 GLU B C 1
ATOM 3508 O O . GLU B 1 57 ? 19.438 15.234 3.27 1 76.25 57 GLU B O 1
ATOM 3513 N N . GLU B 1 58 ? 19.516 17.016 4.66 1 87.56 58 GLU B N 1
ATOM 3514 C CA . GLU B 1 58 ? 20.031 16.219 5.77 1 87.56 58 GLU B CA 1
ATOM 3515 C C . GLU B 1 58 ? 18.891 15.688 6.641 1 87.56 58 GLU B C 1
ATOM 3517 O O . GLU B 1 58 ? 19.078 14.734 7.395 1 87.56 58 GLU B O 1
ATOM 3522 N N . LEU B 1 59 ? 17.781 16.297 6.57 1 90.06 59 LEU B N 1
ATOM 3523 C CA . LEU B 1 59 ? 16.703 15.953 7.484 1 90.06 59 LEU B CA 1
ATOM 3524 C C . LEU B 1 59 ? 16.297 14.5 7.312 1 90.06 59 LEU B C 1
ATOM 3526 O O . LEU B 1 59 ? 16.25 13.742 8.289 1 90.06 59 LEU B O 1
ATOM 3530 N N . ASP B 1 60 ? 16.094 14.07 6.102 1 89.19 60 ASP B N 1
ATOM 3531 C CA . ASP B 1 60 ? 15.695 12.703 5.812 1 89.19 60 ASP B CA 1
ATOM 3532 C C . ASP B 1 60 ? 16.797 11.711 6.203 1 89.19 60 ASP B C 1
ATOM 3534 O O . ASP B 1 60 ? 16.516 10.656 6.773 1 89.19 60 ASP B O 1
ATOM 3538 N N . MET B 1 61 ? 17.984 12.133 5.883 1 91.12 61 MET B N 1
ATOM 3539 C CA . MET B 1 61 ? 19.125 11.289 6.227 1 91.12 61 MET B CA 1
ATOM 3540 C C . MET B 1 61 ? 19.266 11.148 7.738 1 91.12 61 MET B C 1
ATOM 3542 O O . MET B 1 61 ? 19.641 10.086 8.234 1 91.12 61 MET B O 1
ATOM 3546 N N . THR B 1 62 ? 18.969 12.219 8.383 1 94.19 62 THR B N 1
ATOM 3547 C CA . THR B 1 62 ? 19.047 12.188 9.836 1 94.19 62 THR B CA 1
ATOM 3548 C C . THR B 1 62 ? 18.016 11.227 10.422 1 94.19 62 THR B C 1
ATOM 3550 O O . THR B 1 62 ? 18.344 10.383 11.25 1 94.19 62 THR B O 1
ATOM 3553 N N . ILE B 1 63 ? 16.828 11.273 9.984 1 95.44 63 ILE B N 1
ATOM 3554 C CA . ILE B 1 63 ? 15.758 10.422 10.5 1 95.44 63 ILE B CA 1
ATOM 3555 C C . ILE B 1 63 ? 16.047 8.961 10.141 1 95.44 63 ILE B C 1
ATOM 3557 O O . ILE B 1 63 ? 15.969 8.078 11 1 95.44 63 ILE B O 1
ATOM 3561 N N . GLU B 1 64 ? 16.406 8.758 8.898 1 94.44 64 GLU B N 1
ATOM 3562 C CA . GLU B 1 64 ? 16.719 7.402 8.469 1 94.44 64 GLU B CA 1
ATOM 3563 C C . GLU B 1 64 ? 17.969 6.875 9.18 1 94.44 64 GLU B C 1
ATOM 3565 O O . GLU B 1 64 ? 18.047 5.684 9.492 1 94.44 64 GLU B O 1
ATOM 3570 N N . GLY B 1 65 ? 18.906 7.758 9.445 1 94.19 65 GLY B N 1
ATOM 3571 C CA . GLY B 1 65 ? 20.125 7.391 10.164 1 94.19 65 GLY B CA 1
ATOM 3572 C C . GLY B 1 65 ? 19.844 6.934 11.586 1 94.19 65 GLY B C 1
ATOM 3573 O O . GLY B 1 65 ? 20.656 6.215 12.18 1 94.19 65 GLY B O 1
ATOM 3574 N N . LEU B 1 66 ? 18.703 7.285 12.102 1 95.81 66 LEU B N 1
ATOM 3575 C CA . LEU B 1 66 ? 18.266 6.852 13.422 1 95.81 66 LEU B CA 1
ATOM 3576 C C . LEU B 1 66 ? 17.516 5.531 13.344 1 95.81 66 LEU B C 1
ATOM 3578 O O . LEU B 1 66 ? 17.109 4.98 14.367 1 95.81 66 LEU B O 1
ATOM 3582 N N . GLY B 1 67 ? 17.406 5.043 12.141 1 95.44 67 GLY B N 1
ATOM 3583 C CA . GLY B 1 67 ? 16.594 3.859 11.945 1 95.44 67 GLY B CA 1
ATOM 3584 C C . GLY B 1 67 ? 15.102 4.156 11.969 1 95.44 67 GLY B C 1
ATOM 3585 O O . GLY B 1 67 ? 14.352 3.514 12.703 1 95.44 67 GLY B O 1
ATOM 3586 N N . GLY B 1 68 ? 14.766 5.156 11.172 1 95.62 68 GLY B N 1
ATOM 3587 C CA . GLY B 1 68 ? 13.367 5.547 11.203 1 95.62 68 GLY B CA 1
ATOM 3588 C C . GLY B 1 68 ? 12.867 6.086 9.883 1 95.62 68 GLY B C 1
ATOM 3589 O O . GLY B 1 68 ? 13.578 6.043 8.875 1 95.62 68 GLY B O 1
ATOM 3590 N N . MET B 1 69 ? 11.625 6.449 9.875 1 95.44 69 MET B N 1
ATOM 3591 C CA . MET B 1 69 ? 10.945 7.035 8.719 1 95.44 69 MET B CA 1
ATOM 3592 C C . MET B 1 69 ? 9.969 8.117 9.164 1 95.44 69 MET B C 1
ATOM 3594 O O . MET B 1 69 ? 9.641 8.227 10.344 1 95.44 69 MET B O 1
ATOM 3598 N N . ALA B 1 70 ? 9.656 8.906 8.211 1 95.75 70 ALA B N 1
ATOM 3599 C CA . ALA B 1 70 ? 8.688 9.969 8.453 1 95.75 70 ALA B CA 1
ATOM 3600 C C . ALA B 1 70 ? 7.676 10.07 7.312 1 95.75 70 ALA B C 1
ATOM 3602 O O . ALA B 1 70 ? 7.996 9.742 6.168 1 95.75 70 ALA B O 1
ATOM 3603 N N . ASN B 1 71 ? 6.559 10.461 7.648 1 95.88 71 ASN B N 1
ATOM 3604 C CA . ASN B 1 71 ? 5.488 10.789 6.715 1 95.88 71 ASN B CA 1
ATOM 3605 C C . ASN B 1 71 ? 4.559 11.859 7.273 1 95.88 71 ASN B C 1
ATOM 3607 O O . ASN B 1 71 ? 4.723 12.297 8.414 1 95.88 71 ASN B O 1
ATOM 3611 N N . ALA B 1 72 ? 3.764 12.367 6.426 1 97.56 72 ALA B N 1
ATOM 3612 C CA . ALA B 1 72 ? 2.799 13.367 6.875 1 97.56 72 ALA B CA 1
ATOM 3613 C C . ALA B 1 72 ? 1.522 13.312 6.043 1 97.56 72 ALA B C 1
ATOM 3615 O O . ALA B 1 72 ? 1.521 12.766 4.934 1 97.56 72 ALA B O 1
ATOM 3616 N N . PHE B 1 73 ? 0.455 13.789 6.648 1 97.44 73 PHE B N 1
ATOM 3617 C CA . PHE B 1 73 ? -0.855 13.82 6.008 1 97.44 73 PHE B CA 1
ATOM 3618 C C . PHE B 1 73 ? -1.568 15.141 6.305 1 97.44 73 PHE B C 1
ATOM 3620 O O . PHE B 1 73 ? -1.678 15.547 7.461 1 97.44 73 PHE B O 1
ATOM 3627 N N . THR B 1 74 ? -2.01 15.773 5.262 1 98.06 74 THR B N 1
ATOM 3628 C CA . THR B 1 74 ? -2.844 16.953 5.406 1 98.06 74 THR B CA 1
ATOM 3629 C C . THR B 1 74 ? -4.289 16.656 5.023 1 98.06 74 THR B C 1
ATOM 3631 O O . THR B 1 74 ? -4.559 16.203 3.912 1 98.06 74 THR B O 1
ATOM 3634 N N . GLY B 1 75 ? -5.125 16.766 5.949 1 96.75 75 GLY B N 1
ATOM 3635 C CA . GLY B 1 75 ? -6.551 16.625 5.695 1 96.75 75 GLY B CA 1
ATOM 3636 C C . GLY B 1 75 ? -7.285 17.953 5.68 1 96.75 75 GLY B C 1
ATOM 3637 O O . GLY B 1 75 ? -6.676 19 5.461 1 96.75 75 GLY B O 1
ATOM 3638 N N . ARG B 1 76 ? -8.523 17.891 5.805 1 96.62 76 ARG B N 1
ATOM 3639 C CA . ARG B 1 76 ? -9.352 19.094 5.699 1 96.62 76 ARG B CA 1
ATOM 3640 C C . ARG B 1 76 ? -9.375 19.859 7.012 1 96.62 76 ARG B C 1
ATOM 3642 O O . ARG B 1 76 ? -9.562 21.078 7.016 1 96.62 76 ARG B O 1
ATOM 3649 N N . ASP B 1 77 ? -9.102 19.188 8.141 1 96.75 77 ASP B N 1
ATOM 3650 C CA . ASP B 1 77 ? -9.117 19.938 9.391 1 96.75 77 ASP B CA 1
ATOM 3651 C C . ASP B 1 77 ? -7.945 19.531 10.289 1 96.75 77 ASP B C 1
ATOM 3653 O O . ASP B 1 77 ? -7.961 19.797 11.492 1 96.75 77 ASP B O 1
ATOM 3657 N N . TYR B 1 78 ? -7.016 18.859 9.656 1 97.38 78 TYR B N 1
ATOM 3658 C CA . TYR B 1 78 ? -5.84 18.453 10.43 1 97.38 78 TYR B CA 1
ATOM 3659 C C . TYR B 1 78 ? -4.617 18.328 9.523 1 97.38 78 TYR B C 1
ATOM 3661 O O . TYR B 1 78 ? -4.75 18.172 8.312 1 97.38 78 TYR B O 1
ATOM 3669 N N . THR B 1 79 ? -3.486 18.438 10.047 1 98.69 79 THR B N 1
ATOM 3670 C CA . THR B 1 79 ? -2.197 18 9.523 1 98.69 79 THR B CA 1
ATOM 3671 C C . THR B 1 79 ? -1.457 17.141 10.539 1 98.69 79 THR B C 1
ATOM 3673 O O . THR B 1 79 ? -1.268 17.547 11.688 1 98.69 79 THR B O 1
ATOM 3676 N N . ILE B 1 80 ? -1.097 15.914 10.156 1 98.75 80 ILE B N 1
ATOM 3677 C CA . ILE B 1 80 ? -0.444 15.008 11.094 1 98.75 80 ILE B CA 1
ATOM 3678 C C . ILE B 1 80 ? 0.918 14.586 10.539 1 98.75 80 ILE B C 1
ATOM 3680 O O . ILE B 1 80 ? 1.021 14.148 9.398 1 98.75 80 ILE B O 1
ATOM 3684 N N . TYR B 1 81 ? 1.933 14.836 11.312 1 98.75 81 TYR B N 1
ATOM 3685 C CA . TYR B 1 81 ? 3.27 14.312 11.062 1 98.75 81 TYR B CA 1
ATOM 3686 C C . TYR B 1 81 ? 3.506 13.023 11.844 1 98.75 81 TYR B C 1
ATOM 3688 O O . TYR B 1 81 ? 3.33 12.992 13.062 1 98.75 81 TYR B O 1
ATOM 3696 N N . VAL B 1 82 ? 3.848 12 11.117 1 98.31 82 VAL B N 1
ATOM 3697 C CA . VAL B 1 82 ? 4.023 10.711 11.781 1 98.31 82 VAL B CA 1
ATOM 3698 C C . VAL B 1 82 ? 5.438 10.188 11.531 1 98.31 82 VAL B C 1
ATOM 3700 O O . VAL B 1 82 ? 5.926 10.219 10.398 1 98.31 82 VAL B O 1
ATOM 3703 N N . PHE B 1 83 ? 5.996 9.727 12.641 1 98.25 83 PHE B N 1
ATOM 3704 C CA . PHE B 1 83 ? 7.355 9.195 12.633 1 98.25 83 PHE B CA 1
ATOM 3705 C C . PHE B 1 83 ? 7.398 7.812 13.281 1 98.25 83 PHE B C 1
ATOM 3707 O O . PHE B 1 83 ? 6.574 7.5 14.148 1 98.25 83 PHE B O 1
ATOM 3714 N N . GLU B 1 84 ? 8.266 7.047 12.867 1 97.25 84 GLU B N 1
ATOM 3715 C CA . GLU B 1 84 ? 8.578 5.766 13.5 1 97.25 84 GLU B CA 1
ATOM 3716 C C . GLU B 1 84 ? 10.086 5.508 13.492 1 97.25 84 GLU B C 1
ATOM 3718 O O . GLU B 1 84 ? 10.773 5.82 12.523 1 97.25 84 GLU B O 1
ATOM 3723 N N . VAL B 1 85 ? 10.586 4.984 14.586 1 97.25 85 VAL B N 1
ATOM 3724 C CA . VAL B 1 85 ? 12.031 4.797 14.727 1 97.25 85 VAL B CA 1
ATOM 3725 C C . VAL B 1 85 ? 12.305 3.602 15.633 1 97.25 85 VAL B C 1
ATOM 3727 O O . VAL B 1 85 ? 11.445 3.195 16.422 1 97.25 85 VAL B O 1
ATOM 3730 N N . LEU B 1 86 ? 13.547 3.061 15.453 1 95.69 86 LEU B N 1
ATOM 3731 C CA . LEU B 1 86 ? 13.984 2.113 16.469 1 95.69 86 LEU B CA 1
ATOM 3732 C C . LEU B 1 86 ? 13.914 2.738 17.859 1 95.69 86 LEU B C 1
ATOM 3734 O O . LEU B 1 86 ? 14.328 3.885 18.047 1 95.69 86 LEU B O 1
ATOM 3738 N N . SER B 1 87 ? 13.391 1.973 18.844 1 96 87 SER B N 1
ATOM 3739 C CA . SER B 1 87 ? 12.984 2.525 20.125 1 96 87 SER B CA 1
ATOM 3740 C C . SER B 1 87 ? 14.156 3.207 20.828 1 96 87 SER B C 1
ATOM 3742 O O . SER B 1 87 ? 13.977 4.227 21.5 1 96 87 SER B O 1
ATOM 3744 N N . GLU B 1 88 ? 15.328 2.643 20.656 1 95.56 88 GLU B N 1
ATOM 3745 C CA . GLU B 1 88 ? 16.5 3.203 21.312 1 95.56 88 GLU B CA 1
ATOM 3746 C C . GLU B 1 88 ? 16.828 4.602 20.797 1 95.56 88 GLU B C 1
ATOM 3748 O O . GLU B 1 88 ? 17.484 5.387 21.469 1 95.56 88 GLU B O 1
ATOM 3753 N N . SER B 1 89 ? 16.281 4.941 19.609 1 97.44 89 SER B N 1
ATOM 3754 C CA . SER B 1 89 ? 16.609 6.215 18.969 1 97.44 89 SER B CA 1
ATOM 3755 C C . SER B 1 89 ? 15.492 7.234 19.172 1 97.44 89 SER B C 1
ATOM 3757 O O . SER B 1 89 ? 15.562 8.352 18.656 1 97.44 89 SER B O 1
ATOM 3759 N N . ALA B 1 90 ? 14.469 6.93 19.953 1 98 90 ALA B N 1
ATOM 3760 C CA . ALA B 1 90 ? 13.281 7.77 20.109 1 98 90 ALA B CA 1
ATOM 3761 C C . ALA B 1 90 ? 13.648 9.148 20.656 1 98 90 ALA B C 1
ATOM 3763 O O . ALA B 1 90 ? 13.188 10.164 20.141 1 98 90 ALA B O 1
ATOM 3764 N N . PRO B 1 91 ? 14.547 9.242 21.656 1 98.38 91 PRO B N 1
ATOM 3765 C CA . PRO B 1 91 ? 14.898 10.578 22.156 1 98.38 91 PRO B CA 1
ATOM 3766 C C . PRO B 1 91 ? 15.562 11.445 21.094 1 98.38 91 PRO B C 1
ATOM 3768 O O . PRO B 1 91 ? 15.25 12.633 20.984 1 98.38 91 PRO B O 1
ATOM 3771 N N . SER B 1 92 ? 16.422 10.836 20.297 1 97.88 92 SER B N 1
ATOM 3772 C CA . SER B 1 92 ? 17.078 11.57 19.219 1 97.88 92 SER B CA 1
ATOM 3773 C C . SER B 1 92 ? 16.078 12.023 18.156 1 97.88 92 SER B C 1
ATOM 3775 O O . SER B 1 92 ? 16.203 13.117 17.609 1 97.88 92 SER B O 1
ATOM 3777 N N . LEU B 1 93 ? 15.125 11.141 17.844 1 98.06 93 LEU B N 1
ATOM 3778 C CA . LEU B 1 93 ? 14.086 11.508 16.891 1 98.06 93 LEU B CA 1
ATOM 3779 C C . LEU B 1 93 ? 13.273 12.695 17.406 1 98.06 93 LEU B C 1
ATOM 3781 O O . LEU B 1 93 ? 12.93 13.594 16.625 1 98.06 93 LEU B O 1
ATOM 3785 N N . ILE B 1 94 ? 12.992 12.703 18.672 1 98.56 94 ILE B N 1
ATOM 3786 C CA . ILE B 1 94 ? 12.203 13.781 19.266 1 98.56 94 ILE B CA 1
ATOM 3787 C C . ILE B 1 94 ? 12.961 15.102 19.125 1 98.56 94 ILE B C 1
ATOM 3789 O O . ILE B 1 94 ? 12.359 16.141 18.891 1 98.56 94 ILE B O 1
ATOM 3793 N N . ASP B 1 95 ? 14.234 15.023 19.25 1 97.88 95 ASP B N 1
ATOM 3794 C CA . ASP B 1 95 ? 15.047 16.219 19.031 1 97.88 95 ASP B CA 1
ATOM 3795 C C . ASP B 1 95 ? 14.859 16.766 17.625 1 97.88 95 ASP B C 1
ATOM 3797 O O . ASP B 1 95 ? 14.75 17.984 17.422 1 97.88 95 ASP B O 1
ATOM 3801 N N . VAL B 1 96 ? 14.836 15.914 16.656 1 97.56 96 VAL B N 1
ATOM 3802 C CA . VAL B 1 96 ? 14.625 16.297 15.258 1 97.56 96 VAL B CA 1
ATOM 3803 C C . VAL B 1 96 ? 13.234 16.891 15.094 1 97.56 96 VAL B C 1
ATOM 3805 O O . VAL B 1 96 ? 13.062 17.938 14.461 1 97.56 96 VAL B O 1
ATOM 3808 N N . ILE B 1 97 ? 12.242 16.219 15.672 1 98.25 97 ILE B N 1
ATOM 3809 C CA . ILE B 1 97 ? 10.859 16.688 15.609 1 98.25 97 ILE B CA 1
ATOM 3810 C C . ILE B 1 97 ? 10.75 18.078 16.219 1 98.25 97 ILE B C 1
ATOM 3812 O O . ILE B 1 97 ? 10.062 18.953 15.672 1 98.25 97 ILE B O 1
ATOM 3816 N N . CYS B 1 98 ? 11.461 18.312 17.281 1 97.88 98 CYS B N 1
ATOM 3817 C CA . CYS B 1 98 ? 11.445 19.594 17.969 1 97.88 98 CYS B CA 1
ATOM 3818 C C . CYS B 1 98 ? 11.984 20.703 17.062 1 97.88 98 CYS B C 1
ATOM 3820 O O . CYS B 1 98 ? 11.398 21.781 16.969 1 97.88 98 CYS B O 1
ATOM 3822 N N . LYS B 1 99 ? 13.086 20.375 16.438 1 97.25 99 LYS B N 1
ATOM 3823 C CA . LYS B 1 99 ? 13.672 21.344 15.5 1 97.25 99 LYS B CA 1
ATOM 3824 C C . LYS B 1 99 ? 12.711 21.672 14.367 1 97.25 99 LYS B C 1
ATOM 3826 O O . LYS B 1 99 ? 12.625 22.828 13.938 1 97.25 99 LYS B O 1
ATOM 3831 N N . MET B 1 100 ? 11.969 20.703 13.93 1 97.12 100 MET B N 1
ATOM 3832 C CA . MET B 1 100 ? 10.977 20.922 12.875 1 97.12 100 MET B CA 1
ATOM 3833 C C . MET B 1 100 ? 9.844 21.812 13.375 1 97.12 100 MET B C 1
ATOM 3835 O O . MET B 1 100 ? 9.492 22.797 12.719 1 97.12 100 MET B O 1
ATOM 3839 N N . MET B 1 101 ? 9.359 21.516 14.57 1 97.56 101 MET B N 1
ATOM 3840 C CA . MET B 1 101 ? 8.188 22.203 15.109 1 97.56 101 MET B CA 1
ATOM 3841 C C . MET B 1 101 ? 8.516 23.625 15.516 1 97.56 101 MET B C 1
ATOM 3843 O O . MET B 1 101 ? 7.68 24.516 15.391 1 97.56 101 MET B O 1
ATOM 3847 N N . LEU B 1 102 ? 9.734 23.844 15.922 1 97.19 102 LEU B N 1
ATOM 3848 C CA . LEU B 1 102 ? 10.109 25.141 16.484 1 97.19 102 LEU B CA 1
ATOM 3849 C C . LEU B 1 102 ? 10.695 26.047 15.406 1 97.19 102 LEU B C 1
ATOM 3851 O O . LEU B 1 102 ? 10.875 27.25 15.633 1 97.19 102 LEU B O 1
ATOM 3855 N N . ASN B 1 103 ? 10.938 25.469 14.25 1 96.06 103 ASN B N 1
ATOM 3856 C CA . ASN B 1 103 ? 11.539 26.25 13.172 1 96.06 103 ASN B CA 1
ATOM 3857 C C . ASN B 1 103 ? 10.625 27.375 12.711 1 96.06 103 ASN B C 1
ATOM 3859 O O . ASN B 1 103 ? 9.414 27.188 12.602 1 96.06 103 ASN B O 1
ATOM 3863 N N . ASP B 1 104 ? 11.18 28.562 12.492 1 92.75 104 ASP B N 1
ATOM 3864 C CA . ASP B 1 104 ? 10.414 29.703 11.984 1 92.75 104 ASP B CA 1
ATOM 3865 C C . ASP B 1 104 ? 11.148 30.391 10.828 1 92.75 104 ASP B C 1
ATOM 3867 O O . ASP B 1 104 ? 10.766 31.469 10.406 1 92.75 104 ASP B O 1
ATOM 3871 N N . LYS B 1 105 ? 12.203 29.781 10.398 1 92.69 105 LYS B N 1
ATOM 3872 C CA . LYS B 1 105 ? 12.984 30.328 9.289 1 92.69 105 LYS B CA 1
ATOM 3873 C C . LYS B 1 105 ? 13.07 29.328 8.141 1 92.69 105 LYS B C 1
ATOM 3875 O O . LYS B 1 105 ? 13.602 28.219 8.305 1 92.69 105 LYS B O 1
ATOM 3880 N N . TYR B 1 106 ? 12.625 29.797 7.023 1 94.81 106 TYR B N 1
ATOM 3881 C CA . TYR B 1 106 ? 12.602 28.938 5.836 1 94.81 106 TYR B CA 1
ATOM 3882 C C . TYR B 1 106 ? 13.375 29.594 4.691 1 94.81 106 TYR B C 1
ATOM 3884 O O . TYR B 1 106 ? 13.492 30.812 4.625 1 94.81 106 TYR B O 1
ATOM 3892 N N . SER B 1 107 ? 13.883 28.766 3.869 1 94.31 107 SER B N 1
ATOM 3893 C CA . SER B 1 107 ? 14.602 29.219 2.68 1 94.31 107 SER B CA 1
ATOM 3894 C C . SER B 1 107 ? 13.633 29.594 1.563 1 94.31 107 SER B C 1
ATOM 3896 O O . SER B 1 107 ? 12.766 28.797 1.193 1 94.31 107 SER B O 1
ATOM 3898 N N . GLU B 1 108 ? 13.852 30.797 1.003 1 95.56 108 GLU B N 1
ATOM 3899 C CA . GLU B 1 108 ? 13.023 31.25 -0.111 1 95.56 108 GLU B CA 1
ATOM 3900 C C . GLU B 1 108 ? 13.188 30.328 -1.323 1 95.56 108 GLU B C 1
ATOM 3902 O O . GLU B 1 108 ? 12.211 30 -1.999 1 95.56 108 GLU B O 1
ATOM 3907 N N . ASP B 1 109 ? 14.406 29.938 -1.522 1 93.81 109 ASP B N 1
ATOM 3908 C CA . ASP B 1 109 ? 14.688 29.062 -2.664 1 93.81 109 ASP B CA 1
ATOM 3909 C C . ASP B 1 109 ? 13.992 27.719 -2.512 1 93.81 109 ASP B C 1
ATOM 3911 O O . ASP B 1 109 ? 13.422 27.203 -3.473 1 93.81 109 ASP B O 1
ATOM 3915 N N . GLU B 1 110 ? 14.055 27.172 -1.343 1 92.81 110 GLU B N 1
ATOM 3916 C CA . GLU B 1 110 ? 13.391 25.906 -1.101 1 92.81 110 GLU B CA 1
ATOM 3917 C C . GLU B 1 110 ? 11.875 26.047 -1.185 1 92.81 110 GLU B C 1
ATOM 3919 O O . GLU B 1 110 ? 11.188 25.141 -1.651 1 92.81 110 GLU B O 1
ATOM 3924 N N . PHE B 1 111 ? 11.453 27.203 -0.736 1 95.56 111 PHE B N 1
ATOM 3925 C CA . PHE B 1 111 ? 10.023 27.469 -0.807 1 95.56 111 PHE B CA 1
ATOM 3926 C C . PHE B 1 111 ? 9.547 27.484 -2.254 1 95.56 111 PHE B C 1
ATOM 3928 O O . PHE B 1 111 ? 8.57 26.828 -2.598 1 95.56 111 PHE B O 1
ATOM 3935 N N . LEU B 1 112 ? 10.234 28.188 -3.07 1 94.81 112 LEU B N 1
ATOM 3936 C CA . LEU B 1 112 ? 9.859 28.297 -4.477 1 94.81 112 LEU B CA 1
ATOM 3937 C C . LEU B 1 112 ? 9.93 26.938 -5.16 1 94.81 112 LEU B C 1
ATOM 3939 O O . LEU B 1 112 ? 9.031 26.578 -5.934 1 94.81 112 LEU B O 1
ATOM 3943 N N . SER B 1 113 ? 10.953 26.234 -4.816 1 90.06 113 SER B N 1
ATOM 3944 C CA . SER B 1 113 ? 11.102 24.906 -5.395 1 90.06 113 SER B CA 1
ATOM 3945 C C . SER B 1 113 ? 9.969 23.969 -4.961 1 90.06 113 SER B C 1
ATOM 3947 O O . SER B 1 113 ? 9.422 23.234 -5.777 1 90.06 113 SER B O 1
ATOM 3949 N N . GLU B 1 114 ? 9.664 24.031 -3.689 1 92 114 GLU B N 1
ATOM 3950 C CA . GLU B 1 114 ? 8.609 23.172 -3.174 1 92 114 GLU B CA 1
ATOM 3951 C C . GLU B 1 114 ? 7.242 23.578 -3.705 1 92 114 GLU B C 1
ATOM 3953 O O . GLU B 1 114 ? 6.375 22.734 -3.938 1 92 114 GLU B O 1
ATOM 3958 N N . ARG B 1 115 ? 7.055 24.844 -3.832 1 94.38 115 ARG B N 1
ATOM 3959 C CA . ARG B 1 115 ? 5.824 25.312 -4.453 1 94.38 115 ARG B CA 1
ATOM 3960 C C . ARG B 1 115 ? 5.652 24.734 -5.852 1 94.38 115 ARG B C 1
ATOM 3962 O O . ARG B 1 115 ? 4.551 24.328 -6.23 1 94.38 115 ARG B O 1
ATOM 3969 N N . ASP B 1 116 ? 6.688 24.656 -6.59 1 90.12 116 ASP B N 1
ATOM 3970 C CA . ASP B 1 116 ? 6.645 24.078 -7.93 1 90.12 116 ASP B CA 1
ATOM 3971 C C . ASP B 1 116 ? 6.289 22.594 -7.871 1 90.12 116 ASP B C 1
ATOM 3973 O O . ASP B 1 116 ? 5.566 22.094 -8.734 1 90.12 116 ASP B O 1
ATOM 3977 N N . VAL B 1 117 ? 6.848 21.953 -6.887 1 86.88 117 VAL B N 1
ATOM 3978 C CA . VAL B 1 117 ? 6.531 20.547 -6.699 1 86.88 117 VAL B CA 1
ATOM 3979 C C . VAL B 1 117 ? 5.035 20.375 -6.445 1 86.88 117 VAL B C 1
ATOM 3981 O O . VAL B 1 117 ? 4.391 19.516 -7.039 1 86.88 117 VAL B O 1
ATOM 3984 N N . VAL B 1 118 ? 4.496 21.172 -5.57 1 92.62 118 VAL B N 1
ATOM 3985 C CA . VAL B 1 118 ? 3.08 21.094 -5.219 1 92.62 118 VAL B CA 1
ATOM 3986 C C . VAL B 1 118 ? 2.225 21.422 -6.438 1 92.62 118 VAL B C 1
ATOM 3988 O O . VAL B 1 118 ? 1.192 20.781 -6.668 1 92.62 118 VAL B O 1
ATOM 3991 N N . LEU B 1 119 ? 2.672 22.375 -7.246 1 92.19 119 LEU B N 1
ATOM 3992 C CA . LEU B 1 119 ? 1.953 22.734 -8.469 1 92.19 119 LEU B CA 1
ATOM 3993 C C . LEU B 1 119 ? 1.923 21.547 -9.438 1 92.19 119 LEU B C 1
ATOM 3995 O O . LEU B 1 119 ? 0.898 21.281 -10.07 1 92.19 119 LEU B O 1
ATOM 3999 N N . SER B 1 120 ? 3.033 20.891 -9.531 1 84.81 120 SER B N 1
ATOM 4000 C CA . SER B 1 120 ? 3.088 19.688 -10.367 1 84.81 120 SER B CA 1
ATOM 4001 C C . SER B 1 120 ? 2.154 18.609 -9.836 1 84.81 120 SER B C 1
ATOM 4003 O O . SER B 1 120 ? 1.52 17.891 -10.617 1 84.81 120 SER B O 1
ATOM 4005 N N . GLU B 1 121 ? 2.107 18.469 -8.539 1 86.69 121 GLU B N 1
ATOM 4006 C CA . GLU B 1 121 ? 1.2 17.516 -7.91 1 86.69 121 GLU B CA 1
ATOM 4007 C C . GLU B 1 121 ? -0.254 17.828 -8.258 1 86.69 121 GLU B C 1
ATOM 4009 O O . GLU B 1 121 ? -1.038 16.922 -8.539 1 86.69 121 GLU B O 1
ATOM 4014 N N . ILE B 1 122 ? -0.566 19.062 -8.172 1 91.75 122 ILE B N 1
ATOM 4015 C CA . ILE B 1 122 ? -1.924 19.5 -8.477 1 91.75 122 ILE B CA 1
ATOM 4016 C C . ILE B 1 122 ? -2.252 19.188 -9.93 1 91.75 122 ILE B C 1
ATOM 4018 O O . ILE B 1 122 ? -3.336 18.688 -10.234 1 91.75 122 ILE B O 1
ATOM 4022 N N . GLN B 1 123 ? -1.325 19.422 -10.742 1 86.94 123 GLN B N 1
ATOM 4023 C CA . GLN B 1 123 ? -1.515 19.125 -12.156 1 86.94 123 GLN B CA 1
ATOM 4024 C C . GLN B 1 123 ? -1.735 17.625 -12.383 1 86.94 123 GLN B C 1
ATOM 4026 O O . GLN B 1 123 ? -2.633 17.234 -13.125 1 86.94 123 GLN B O 1
ATOM 4031 N N . LEU B 1 124 ? -0.936 16.859 -11.734 1 80.44 124 LEU B N 1
ATOM 4032 C CA . LEU B 1 124 ? -1.048 15.414 -11.859 1 80.44 124 LEU B CA 1
ATOM 4033 C C . LEU B 1 124 ? -2.387 14.922 -11.328 1 80.44 124 LEU B C 1
ATOM 4035 O O . LEU B 1 124 ? -3.031 14.07 -11.938 1 80.44 124 LEU B O 1
ATOM 4039 N N . ARG B 1 125 ? -2.732 15.391 -10.219 1 85.12 125 ARG B N 1
ATOM 4040 C CA . ARG B 1 125 ? -4.031 15.047 -9.648 1 85.12 125 ARG B CA 1
ATOM 4041 C C . ARG B 1 125 ? -5.16 15.406 -10.609 1 85.12 125 ARG B C 1
ATOM 4043 O O . ARG B 1 125 ? -6.074 14.602 -10.828 1 85.12 125 ARG B O 1
ATOM 4050 N N . ASP B 1 126 ? -5.082 16.531 -11.211 1 87 126 ASP B N 1
ATOM 4051 C CA . ASP B 1 126 ? -6.129 17.031 -12.094 1 87 126 ASP B CA 1
ATOM 4052 C C . ASP B 1 126 ? -6.199 16.219 -13.383 1 87 126 ASP B C 1
ATOM 4054 O O . ASP B 1 126 ? -7.27 16.094 -13.984 1 87 126 ASP B O 1
ATOM 4058 N N . GLU B 1 127 ? -5.133 15.656 -13.664 1 81 127 GLU B N 1
ATOM 4059 C CA . GLU B 1 127 ? -5.066 14.914 -14.922 1 81 127 GLU B CA 1
ATOM 4060 C C . GLU B 1 127 ? -5.316 13.43 -14.703 1 81 127 GLU B C 1
ATOM 4062 O O . GLU B 1 127 ? -5.496 12.672 -15.664 1 81 127 GLU B O 1
ATOM 4067 N N . ASN B 1 128 ? -5.309 13.047 -13.516 1 81.75 128 ASN B N 1
ATOM 4068 C CA . ASN B 1 128 ? -5.547 11.641 -13.18 1 81.75 128 ASN B CA 1
ATOM 4069 C C . ASN B 1 128 ? -6.98 11.414 -12.703 1 81.75 128 ASN B C 1
ATOM 4071 O O . ASN B 1 128 ? -7.324 11.773 -11.57 1 81.75 128 ASN B O 1
ATOM 4075 N N . PRO B 1 129 ? -7.738 10.734 -13.469 1 88.56 129 PRO B N 1
ATOM 4076 C CA . PRO B 1 129 ? -9.141 10.57 -13.102 1 88.56 129 PRO B CA 1
ATOM 4077 C C . PRO B 1 129 ? -9.32 9.836 -11.773 1 88.56 129 PRO B C 1
ATOM 4079 O O . PRO B 1 129 ? -10.281 10.102 -11.039 1 88.56 129 PRO B O 1
ATOM 4082 N N . SER B 1 130 ? -8.422 8.961 -11.477 1 87.94 130 SER B N 1
ATOM 4083 C CA . SER B 1 130 ? -8.508 8.203 -10.234 1 87.94 130 SER B CA 1
ATOM 4084 C C . SER B 1 130 ? -8.375 9.117 -9.016 1 87.94 130 SER B C 1
ATOM 4086 O O . SER B 1 130 ? -8.922 8.82 -7.953 1 87.94 130 SER B O 1
ATOM 4088 N N . SER B 1 131 ? -7.637 10.156 -9.203 1 90.56 131 SER B N 1
ATOM 4089 C CA . SER B 1 131 ? -7.473 11.125 -8.125 1 90.56 131 SER B CA 1
ATOM 4090 C C . SER B 1 131 ? -8.531 12.219 -8.195 1 90.56 131 SER B C 1
ATOM 4092 O O . SER B 1 131 ? -9.094 12.617 -7.176 1 90.56 131 SER B O 1
ATOM 4094 N N . ARG B 1 132 ? -8.789 12.633 -9.336 1 92.81 132 ARG B N 1
ATOM 4095 C CA . ARG B 1 132 ? -9.703 13.75 -9.578 1 92.81 132 ARG B CA 1
ATOM 4096 C C . ARG B 1 132 ? -11.117 13.406 -9.125 1 92.81 132 ARG B C 1
ATOM 4098 O O . ARG B 1 132 ? -11.844 14.273 -8.641 1 92.81 132 ARG B O 1
ATOM 4105 N N . ILE B 1 133 ? -11.5 12.195 -9.258 1 95.69 133 ILE B N 1
ATOM 4106 C CA . ILE B 1 133 ? -12.867 11.773 -8.961 1 95.69 133 ILE B CA 1
ATOM 4107 C C . ILE B 1 133 ? -13.164 12 -7.48 1 95.69 133 ILE B C 1
ATOM 4109 O O . ILE B 1 133 ? -14.305 12.297 -7.109 1 95.69 133 ILE B O 1
ATOM 4113 N N . TRP B 1 134 ? -12.211 11.859 -6.621 1 96.5 134 TRP B N 1
ATOM 4114 C CA . TRP B 1 134 ? -12.391 12.094 -5.191 1 96.5 134 TRP B CA 1
ATOM 4115 C C . TRP B 1 134 ? -12.734 13.562 -4.922 1 96.5 134 TRP B C 1
ATOM 4117 O O . TRP B 1 134 ? -13.672 13.859 -4.176 1 96.5 134 TRP B O 1
ATOM 4127 N N . ASP B 1 135 ? -12.039 14.445 -5.539 1 96 135 ASP B N 1
ATOM 4128 C CA . ASP B 1 135 ? -12.297 15.867 -5.367 1 96 135 ASP B CA 1
ATOM 4129 C C . ASP B 1 135 ? -13.641 16.266 -5.965 1 96 135 ASP B C 1
ATOM 4131 O O . ASP B 1 135 ? -14.359 17.094 -5.398 1 96 135 ASP B O 1
ATOM 4135 N N . LEU B 1 136 ? -13.922 15.672 -7.078 1 96.69 136 LEU B N 1
ATOM 4136 C CA . LEU B 1 136 ? -15.203 15.969 -7.699 1 96.69 136 LEU B CA 1
ATOM 4137 C C . LEU B 1 136 ? -16.359 15.516 -6.801 1 96.69 136 LEU B C 1
ATOM 4139 O O . LEU B 1 136 ? -17.391 16.172 -6.746 1 96.69 136 LEU B O 1
ATOM 4143 N N . GLY B 1 137 ? -16.156 14.414 -6.152 1 97.44 137 GLY B N 1
ATOM 4144 C CA . GLY B 1 137 ? -17.188 13.922 -5.254 1 97.44 137 GLY B CA 1
ATOM 4145 C C . GLY B 1 137 ? -17.484 14.867 -4.102 1 97.44 137 GLY B C 1
ATOM 4146 O O . GLY B 1 137 ? -18.641 15.117 -3.779 1 97.44 137 GLY B O 1
ATOM 4147 N N . THR B 1 138 ? -16.484 15.375 -3.506 1 96.69 138 THR B N 1
ATOM 4148 C CA . THR B 1 138 ? -16.688 16.312 -2.402 1 96.69 138 THR B CA 1
ATOM 4149 C C . THR B 1 138 ? -17.266 17.625 -2.906 1 96.69 138 THR B C 1
ATOM 4151 O O . THR B 1 138 ? -18.094 18.25 -2.23 1 96.69 138 THR B O 1
ATOM 4154 N N . GLN B 1 139 ? -16.812 18.031 -4.07 1 96.19 139 GLN B N 1
ATOM 4155 C CA . GLN B 1 139 ? -17.391 19.234 -4.664 1 96.19 139 GLN B CA 1
ATOM 4156 C C . GLN B 1 139 ? -18.875 19.031 -4.953 1 96.19 139 GLN B C 1
ATOM 4158 O O . GLN B 1 139 ? -19.672 19.969 -4.785 1 96.19 139 GLN B O 1
ATOM 4163 N N . ALA B 1 140 ? -19.156 17.875 -5.461 1 97.69 140 ALA B N 1
ATOM 4164 C CA . ALA B 1 140 ? -20.547 17.578 -5.719 1 97.69 140 ALA B CA 1
ATOM 4165 C C . ALA B 1 140 ? -21.375 17.641 -4.434 1 97.69 140 ALA B C 1
ATOM 4167 O O . ALA B 1 140 ? -22.516 18.109 -4.434 1 97.69 140 ALA B O 1
ATOM 4168 N N . LEU B 1 141 ? -20.828 17.203 -3.393 1 96.88 141 LEU B N 1
ATOM 4169 C CA . LEU B 1 141 ? -21.516 17.062 -2.119 1 96.88 141 LEU B CA 1
ATOM 4170 C C . LEU B 1 141 ? -21.641 18.422 -1.42 1 96.88 141 LEU B C 1
ATOM 4172 O O . LEU B 1 141 ? -22.656 18.703 -0.775 1 96.88 141 LEU B O 1
ATOM 4176 N N . PHE B 1 142 ? -20.578 19.266 -1.525 1 96.81 142 PHE B N 1
ATOM 4177 C CA . PHE B 1 142 ? -20.531 20.453 -0.688 1 96.81 142 PHE B CA 1
ATOM 4178 C C . PHE B 1 142 ? -20.438 21.719 -1.544 1 96.81 142 PHE B C 1
ATOM 4180 O O . PHE B 1 142 ? -20.422 22.828 -1.017 1 96.81 142 PHE B O 1
ATOM 4187 N N . GLY B 1 143 ? -20.406 21.594 -2.871 1 95 143 GLY B N 1
ATOM 4188 C CA . GLY B 1 143 ? -20.25 22.75 -3.74 1 95 143 GLY B CA 1
ATOM 4189 C C . GLY B 1 143 ? -18.875 23.391 -3.623 1 95 143 GLY B C 1
ATOM 4190 O O . GLY B 1 143 ? -18.031 22.922 -2.859 1 95 143 GLY B O 1
ATOM 4191 N N . ARG B 1 144 ? -18.656 24.359 -4.441 1 92.25 144 ARG B N 1
ATOM 4192 C CA . ARG B 1 144 ? -17.453 25.172 -4.258 1 92.25 144 ARG B CA 1
ATOM 4193 C C . ARG B 1 144 ? -17.484 25.906 -2.924 1 92.25 144 ARG B C 1
ATOM 4195 O O . ARG B 1 144 ? -18.25 26.859 -2.76 1 92.25 144 ARG B O 1
ATOM 4202 N N . SER B 1 145 ? -16.781 25.422 -1.946 1 96 145 SER B N 1
ATOM 4203 C CA . SER B 1 145 ? -16.812 25.859 -0.555 1 96 145 SER B CA 1
ATOM 4204 C C . SER B 1 145 ? -15.57 25.375 0.198 1 96 145 SER B C 1
ATOM 4206 O O . SER B 1 145 ? -14.703 24.734 -0.381 1 96 145 SER B O 1
ATOM 4208 N N . ASP B 1 146 ? -15.516 25.781 1.441 1 96.69 146 ASP B N 1
ATOM 4209 C CA . ASP B 1 146 ? -14.43 25.281 2.277 1 96.69 146 ASP B CA 1
ATOM 4210 C C . ASP B 1 146 ? -14.453 23.75 2.361 1 96.69 146 ASP B C 1
ATOM 4212 O O . ASP B 1 146 ? -13.414 23.094 2.279 1 96.69 146 ASP B O 1
ATOM 4216 N N . LEU B 1 147 ? -15.602 23.172 2.434 1 96.31 147 LEU B N 1
ATOM 4217 C CA . LEU B 1 147 ? -15.742 21.734 2.576 1 96.31 147 LEU B CA 1
ATOM 4218 C C . LEU B 1 147 ? -15.57 21.031 1.231 1 96.31 147 LEU B C 1
ATOM 4220 O O . LEU B 1 147 ? -15.164 19.875 1.18 1 96.31 147 LEU B O 1
ATOM 4224 N N . GLY B 1 148 ? -15.828 21.734 0.163 1 95.88 148 GLY B N 1
ATOM 4225 C CA . GLY B 1 148 ? -15.867 21.109 -1.147 1 95.88 148 GLY B CA 1
ATOM 4226 C C . GLY B 1 148 ? -14.562 21.234 -1.908 1 95.88 148 GLY B C 1
ATOM 4227 O O . GLY B 1 148 ? -14.273 20.438 -2.801 1 95.88 148 GLY B O 1
ATOM 4228 N N . ASP B 1 149 ? -13.727 22.234 -1.572 1 96 149 ASP B N 1
ATOM 4229 C CA . ASP B 1 149 ? -12.492 22.5 -2.297 1 96 149 ASP B CA 1
ATOM 4230 C C . ASP B 1 149 ? -11.43 21.438 -2.004 1 96 149 ASP B C 1
ATOM 4232 O O . ASP B 1 149 ? -11.445 20.828 -0.935 1 96 149 ASP B O 1
ATOM 4236 N N . PRO B 1 150 ? -10.547 21.203 -2.953 1 96.75 150 PRO B N 1
ATOM 4237 C CA . PRO B 1 150 ? -9.492 20.219 -2.723 1 96.75 150 PRO B CA 1
ATOM 4238 C C . PRO B 1 150 ? -8.516 20.641 -1.629 1 96.75 150 PRO B C 1
ATOM 4240 O O . PRO B 1 150 ? -8.203 21.828 -1.501 1 96.75 150 PRO B O 1
ATOM 4243 N N . VAL B 1 151 ? -7.984 19.672 -0.894 1 97.19 151 VAL B N 1
ATOM 4244 C CA . VAL B 1 151 ? -7.043 19.891 0.199 1 97.19 151 VAL B CA 1
ATOM 4245 C C . VAL B 1 151 ? -5.777 20.562 -0.337 1 97.19 151 VAL B C 1
ATOM 4247 O O . VAL B 1 151 ? -5.184 21.406 0.33 1 97.19 151 VAL B O 1
ATOM 4250 N N . THR B 1 152 ? -5.406 20.234 -1.572 1 96.75 152 THR B N 1
ATOM 4251 C CA . THR B 1 152 ? -4.152 20.703 -2.156 1 96.75 152 THR B CA 1
ATOM 4252 C C . THR B 1 152 ? -4.297 22.125 -2.695 1 96.75 152 THR B C 1
ATOM 4254 O O . THR B 1 152 ? -3.305 22.766 -3.039 1 96.75 152 THR B O 1
ATOM 4257 N N . GLY B 1 153 ? -5.52 22.609 -2.811 1 96.69 153 GLY B N 1
ATOM 4258 C CA . GLY B 1 153 ? -5.754 23.922 -3.385 1 96.69 153 GLY B CA 1
ATOM 4259 C C . GLY B 1 153 ? -5.746 23.922 -4.902 1 96.69 153 GLY B C 1
ATOM 4260 O O . GLY B 1 153 ? -6.078 22.906 -5.527 1 96.69 153 GLY B O 1
ATOM 4261 N N . TYR B 1 154 ? -5.594 25.094 -5.398 1 96.25 154 TYR B N 1
ATOM 4262 C CA . TYR B 1 154 ? -5.621 25.312 -6.836 1 96.25 154 TYR B CA 1
ATOM 4263 C C . TYR B 1 154 ? -4.301 25.906 -7.324 1 96.25 154 TYR B C 1
ATOM 4265 O O . TYR B 1 154 ? -3.512 26.422 -6.527 1 96.25 154 TYR B O 1
ATOM 4273 N N . HIS B 1 155 ? -4.078 25.75 -8.664 1 96.12 155 HIS B N 1
ATOM 4274 C CA . HIS B 1 155 ? -2.869 26.312 -9.258 1 96.12 155 HIS B CA 1
ATOM 4275 C C . HIS B 1 155 ? -2.748 27.797 -8.961 1 96.12 155 HIS B C 1
ATOM 4277 O O . HIS B 1 155 ? -1.673 28.281 -8.594 1 96.12 155 HIS B O 1
ATOM 4283 N N . GLU B 1 156 ? -3.805 28.484 -9.031 1 96.69 156 GLU B N 1
ATOM 4284 C CA . GLU B 1 156 ? -3.814 29.938 -8.844 1 96.69 156 GLU B CA 1
ATOM 4285 C C . GLU B 1 156 ? -3.508 30.297 -7.398 1 96.69 156 GLU B C 1
ATOM 4287 O O . GLU B 1 156 ? -2.719 31.219 -7.141 1 96.69 156 GLU B O 1
ATOM 4292 N N . THR B 1 157 ? -4.121 29.625 -6.465 1 97.88 157 THR B N 1
ATOM 4293 C CA . THR B 1 157 ? -3.936 29.969 -5.059 1 97.88 157 THR B CA 1
ATOM 4294 C C . THR B 1 157 ? -2.521 29.625 -4.598 1 97.88 157 THR B C 1
ATOM 4296 O O . THR B 1 157 ? -1.859 30.438 -3.951 1 97.88 157 THR B O 1
ATOM 4299 N N . ILE B 1 158 ? -2.02 28.453 -4.961 1 97.69 158 ILE B N 1
ATOM 4300 C CA . ILE B 1 158 ? -0.679 28.031 -4.57 1 97.69 158 ILE B CA 1
ATOM 4301 C C . ILE B 1 158 ? 0.358 28.938 -5.238 1 97.69 158 ILE B C 1
ATOM 4303 O O . ILE B 1 158 ? 1.377 29.281 -4.633 1 97.69 158 ILE B O 1
ATOM 4307 N N . GLY B 1 159 ? 0.082 29.266 -6.508 1 96.75 159 GLY B N 1
ATOM 4308 C CA . GLY B 1 159 ? 0.987 30.156 -7.223 1 96.75 159 GLY B CA 1
ATOM 4309 C C . GLY B 1 159 ? 1.102 31.531 -6.59 1 96.75 159 GLY B C 1
ATOM 4310 O O . GLY B 1 159 ? 2.115 32.219 -6.75 1 96.75 159 GLY B O 1
ATOM 4311 N N . SER B 1 160 ? 0.169 31.922 -5.832 1 96.62 160 SER B N 1
ATOM 4312 C CA . SER B 1 160 ? 0.119 33.281 -5.297 1 96.62 160 SER B CA 1
ATOM 4313 C C . SER B 1 160 ? 0.583 33.312 -3.846 1 96.62 160 SER B C 1
ATOM 4315 O O . SER B 1 160 ? 0.891 34.406 -3.316 1 96.62 160 SER B O 1
ATOM 4317 N N . VAL B 1 161 ? 0.658 32.219 -3.164 1 97.31 161 VAL B N 1
ATOM 4318 C CA . VAL B 1 161 ? 1.078 32.156 -1.769 1 97.31 161 VAL B CA 1
ATOM 4319 C C . VAL B 1 161 ? 2.543 32.562 -1.65 1 97.31 161 VAL B C 1
ATOM 4321 O O . VAL B 1 161 ? 3.371 32.188 -2.482 1 97.31 161 VAL B O 1
ATOM 4324 N N . THR B 1 162 ? 2.869 33.344 -0.637 1 97.44 162 THR B N 1
ATOM 4325 C CA . THR B 1 162 ? 4.242 33.781 -0.384 1 97.44 162 THR B CA 1
ATOM 4326 C C . THR B 1 162 ? 4.812 33.062 0.834 1 97.44 162 THR B C 1
ATOM 4328 O O . THR B 1 162 ? 4.07 32.469 1.614 1 97.44 162 THR B O 1
ATOM 4331 N N . LEU B 1 163 ? 6.098 33.125 0.956 1 97.81 163 LEU B N 1
ATOM 4332 C CA . LEU B 1 163 ? 6.746 32.562 2.135 1 97.81 163 LEU B CA 1
ATOM 4333 C C . LEU B 1 163 ? 6.25 33.25 3.406 1 97.81 163 LEU B C 1
ATOM 4335 O O . LEU B 1 163 ? 6.078 32.594 4.438 1 97.81 163 LEU B O 1
ATOM 4339 N N . ARG B 1 164 ? 6.027 34.531 3.307 1 97.56 164 ARG B N 1
ATOM 4340 C CA . ARG B 1 164 ? 5.492 35.25 4.449 1 97.56 164 ARG B CA 1
ATOM 4341 C C . ARG B 1 164 ? 4.133 34.719 4.863 1 97.56 164 ARG B C 1
ATOM 4343 O O . ARG B 1 164 ? 3.875 34.5 6.051 1 97.56 164 ARG B O 1
ATOM 4350 N N . ASP B 1 165 ? 3.246 34.469 3.906 1 97.69 165 ASP B N 1
ATOM 4351 C CA . ASP B 1 165 ? 1.941 33.875 4.184 1 97.69 165 ASP B CA 1
ATOM 4352 C C . ASP B 1 165 ? 2.09 32.531 4.922 1 97.69 165 ASP B C 1
ATOM 4354 O O . ASP B 1 165 ? 1.346 32.25 5.863 1 97.69 165 ASP B O 1
ATOM 4358 N N . LEU B 1 166 ? 3.043 31.781 4.465 1 97.69 166 LEU B N 1
ATOM 4359 C CA . LEU B 1 166 ? 3.264 30.453 5.02 1 97.69 166 LEU B CA 1
ATOM 4360 C C . LEU B 1 166 ? 3.727 30.531 6.469 1 97.69 166 LEU B C 1
ATOM 4362 O O . LEU B 1 166 ? 3.227 29.797 7.328 1 97.69 166 LEU B O 1
ATOM 4366 N N . VAL B 1 167 ? 4.648 31.406 6.723 1 97.31 167 VAL B N 1
ATOM 4367 C CA . VAL B 1 167 ? 5.199 31.562 8.062 1 97.31 167 VAL B CA 1
ATOM 4368 C C . VAL B 1 167 ? 4.113 32.062 9.016 1 97.31 167 VAL B C 1
ATOM 4370 O O . VAL B 1 167 ? 4.008 31.609 10.148 1 97.31 167 VAL B O 1
ATOM 4373 N N . GLU B 1 168 ? 3.34 32.969 8.555 1 96.94 168 GLU B N 1
ATOM 4374 C CA . GLU B 1 168 ? 2.238 33.469 9.359 1 96.94 168 GLU B CA 1
ATOM 4375 C C . GLU B 1 168 ? 1.197 32.406 9.633 1 96.94 168 GLU B C 1
ATOM 4377 O O . GLU B 1 168 ? 0.653 32.312 10.734 1 96.94 168 GLU B O 1
ATOM 4382 N N . HIS B 1 169 ? 0.909 31.609 8.609 1 97.25 169 HIS B N 1
ATOM 4383 C CA . HIS B 1 169 ? -0.026 30.516 8.766 1 97.25 169 HIS B CA 1
ATOM 4384 C C . HIS B 1 169 ? 0.455 29.531 9.828 1 97.25 169 HIS B C 1
ATOM 4386 O O . HIS B 1 169 ? -0.329 29.078 10.664 1 97.25 169 HIS B O 1
ATOM 4392 N N . LYS B 1 170 ? 1.683 29.188 9.797 1 97.88 170 LYS B N 1
ATOM 4393 C CA . LYS B 1 170 ? 2.248 28.281 10.797 1 97.88 170 LYS B CA 1
ATOM 4394 C C . LYS B 1 170 ? 2.16 28.891 12.195 1 97.88 170 LYS B C 1
ATOM 4396 O O . LYS B 1 170 ? 1.72 28.234 13.141 1 97.88 170 LYS B O 1
ATOM 4401 N N . ALA B 1 171 ? 2.592 30.156 12.297 1 96.81 171 ALA B N 1
ATOM 4402 C CA . ALA B 1 171 ? 2.611 30.844 13.594 1 96.81 171 ALA B CA 1
ATOM 4403 C C . ALA B 1 171 ? 1.218 30.875 14.211 1 96.81 171 ALA B C 1
ATOM 4405 O O . ALA B 1 171 ? 1.07 30.766 15.43 1 96.81 171 ALA B O 1
ATOM 4406 N N . ARG B 1 172 ? 0.254 31 13.414 1 96.69 172 ARG B N 1
ATOM 4407 C CA . ARG B 1 172 ? -1.126 31.109 13.875 1 96.69 172 ARG B CA 1
ATOM 4408 C C . ARG B 1 172 ? -1.652 29.766 14.359 1 96.69 172 ARG B C 1
ATOM 4410 O O . ARG B 1 172 ? -2.436 29.703 15.312 1 96.69 172 ARG B O 1
ATOM 4417 N N . ASN B 1 173 ? -1.229 28.703 13.719 1 97.81 173 ASN B N 1
ATOM 4418 C CA . ASN B 1 173 ? -1.926 27.438 13.922 1 97.81 173 ASN B CA 1
ATOM 4419 C C . ASN B 1 173 ? -1.089 26.469 14.742 1 97.81 173 ASN B C 1
ATOM 4421 O O . ASN B 1 173 ? -1.631 25.562 15.391 1 97.81 173 ASN B O 1
ATOM 4425 N N . TYR B 1 174 ? 0.206 26.562 14.672 1 98.19 174 TYR B N 1
ATOM 4426 C CA . TYR B 1 174 ? 1.087 25.641 15.375 1 98.19 174 TYR B CA 1
ATOM 4427 C C . TYR B 1 174 ? 1.404 26.141 16.781 1 98.19 174 TYR B C 1
ATOM 4429 O O . TYR B 1 174 ? 2.559 26.438 17.094 1 98.19 174 TYR B O 1
ATOM 4437 N N . VAL B 1 175 ? 0.392 26.219 17.578 1 98.25 175 VAL B N 1
ATOM 4438 C CA . VAL B 1 175 ? 0.435 26.672 18.969 1 98.25 175 VAL B CA 1
ATOM 4439 C C . VAL B 1 175 ? 0.001 25.547 19.906 1 98.25 175 VAL B C 1
ATOM 4441 O O . VAL B 1 175 ? -0.636 24.594 19.469 1 98.25 175 VAL B O 1
ATOM 4444 N N . GLY B 1 176 ? 0.357 25.703 21.125 1 98.12 176 GLY B N 1
ATOM 4445 C CA . GLY B 1 176 ? 0.236 24.609 22.078 1 98.12 176 GLY B CA 1
ATOM 4446 C C . GLY B 1 176 ? -1.166 24.031 22.156 1 98.12 176 GLY B C 1
ATOM 4447 O O . GLY B 1 176 ? -1.345 22.812 22.141 1 98.12 176 GLY B O 1
ATOM 4448 N N . GLY B 1 177 ? -2.168 24.828 22.172 1 97.44 177 GLY B N 1
ATOM 4449 C CA . GLY B 1 177 ? -3.541 24.375 22.344 1 97.44 177 GLY B CA 1
ATOM 4450 C C . GLY B 1 177 ? -4.09 23.672 21.109 1 97.44 177 GLY B C 1
ATOM 4451 O O . GLY B 1 177 ? -5.172 23.094 21.156 1 97.44 177 GLY B O 1
ATOM 4452 N N . ASN B 1 178 ? -3.316 23.656 20.031 1 98.06 178 ASN B N 1
ATOM 4453 C CA . ASN B 1 178 ? -3.758 23.094 18.766 1 98.06 178 ASN B CA 1
ATOM 4454 C C . ASN B 1 178 ? -2.91 21.891 18.375 1 98.06 178 ASN B C 1
ATOM 4456 O O . ASN B 1 178 ? -3.004 21.406 17.25 1 98.06 178 ASN B O 1
ATOM 4460 N N . ILE B 1 179 ? -2.055 21.391 19.266 1 98.44 179 ILE B N 1
ATOM 4461 C CA . ILE B 1 179 ? -1.127 20.312 18.953 1 98.44 179 ILE B CA 1
ATOM 4462 C C . ILE B 1 179 ? -1.425 19.094 19.844 1 98.44 179 ILE B C 1
ATOM 4464 O O . ILE B 1 179 ? -1.561 19.219 21.062 1 98.44 179 ILE B O 1
ATOM 4468 N N . LYS B 1 180 ? -1.629 17.969 19.219 1 97.94 180 LYS B N 1
ATOM 4469 C CA . LYS B 1 180 ? -1.839 16.672 19.859 1 97.94 180 LYS B CA 1
ATOM 4470 C C . LYS B 1 180 ? -0.717 15.695 19.5 1 97.94 180 LYS B C 1
ATOM 4472 O O . LYS B 1 180 ? -0.521 15.359 18.328 1 97.94 180 LYS B O 1
ATOM 4477 N N . VAL B 1 181 ? -0.031 15.172 20.516 1 98.31 181 VAL B N 1
ATOM 4478 C CA . VAL B 1 181 ? 1.096 14.273 20.281 1 98.31 181 VAL B CA 1
ATOM 4479 C C . VAL B 1 181 ? 0.756 12.875 20.797 1 98.31 181 VAL B C 1
ATOM 4481 O O . VAL B 1 181 ? 0.273 12.719 21.922 1 98.31 181 VAL B O 1
ATOM 4484 N N . ALA B 1 182 ? 0.943 11.898 19.953 1 97.69 182 ALA B N 1
ATOM 4485 C CA . ALA B 1 182 ? 0.771 10.508 20.359 1 97.69 182 ALA B CA 1
ATOM 4486 C C . ALA B 1 182 ? 2.088 9.742 20.25 1 97.69 182 ALA B C 1
ATOM 4488 O O . ALA B 1 182 ? 2.742 9.758 19.219 1 97.69 182 ALA B O 1
ATOM 4489 N N . MET B 1 183 ? 2.523 9.164 21.297 1 97.81 183 MET B N 1
ATOM 4490 C CA . MET B 1 183 ? 3.68 8.273 21.344 1 97.81 183 MET B CA 1
ATOM 4491 C C . MET B 1 183 ? 3.246 6.828 21.578 1 97.81 183 MET B C 1
ATOM 4493 O O . MET B 1 183 ? 2.566 6.531 22.562 1 97.81 183 MET B O 1
ATOM 4497 N N . VAL B 1 184 ? 3.627 5.988 20.656 1 96.62 184 VAL B N 1
ATOM 4498 C CA . VAL B 1 184 ? 3.111 4.625 20.672 1 96.62 184 VAL B CA 1
ATOM 4499 C C . VAL B 1 184 ? 4.266 3.635 20.531 1 96.62 184 VAL B C 1
ATOM 4501 O O . VAL B 1 184 ? 5.219 3.887 19.797 1 96.62 184 VAL B O 1
ATOM 4504 N N . GLY B 1 185 ? 4.188 2.486 21.203 1 95.62 185 GLY B N 1
ATOM 4505 C CA . GLY B 1 185 ? 5.176 1.425 21.109 1 95.62 185 GLY B CA 1
ATOM 4506 C C . GLY B 1 185 ? 6.031 1.293 22.359 1 95.62 185 GLY B C 1
ATOM 4507 O O . GLY B 1 185 ? 5.516 1.351 23.484 1 95.62 185 GLY B O 1
ATOM 4508 N N . ASN B 1 186 ? 7.301 1.017 22.219 1 95.69 186 ASN B N 1
ATOM 4509 C CA . ASN B 1 186 ? 8.227 0.904 23.344 1 95.69 186 ASN B CA 1
ATOM 4510 C C . ASN B 1 186 ? 8.719 2.271 23.797 1 95.69 186 ASN B C 1
ATOM 4512 O O . ASN B 1 186 ? 9.906 2.584 23.672 1 95.69 186 ASN B O 1
ATOM 4516 N N . VAL B 1 187 ? 7.859 2.975 24.406 1 96.81 187 VAL B N 1
ATOM 4517 C CA . VAL B 1 187 ? 8.125 4.348 24.828 1 96.81 187 VAL B CA 1
ATOM 4518 C C . VAL B 1 187 ? 8.797 4.355 26.203 1 96.81 187 VAL B C 1
ATOM 4520 O O . VAL B 1 187 ? 8.133 4.152 27.219 1 96.81 187 VAL B O 1
ATOM 4523 N N . GLY B 1 188 ? 10.031 4.672 26.281 1 96.25 188 GLY B N 1
ATOM 4524 C CA . GLY B 1 188 ? 10.758 4.77 27.531 1 96.25 188 GLY B CA 1
ATOM 4525 C C . GLY B 1 188 ? 10.633 6.129 28.188 1 96.25 188 GLY B C 1
ATOM 4526 O O . GLY B 1 188 ? 10.148 7.082 27.578 1 96.25 188 GLY B O 1
ATOM 4527 N N . ASP B 1 189 ? 11.07 6.164 29.375 1 96.88 189 ASP B N 1
ATOM 4528 C CA . ASP B 1 189 ? 10.969 7.398 30.141 1 96.88 189 ASP B CA 1
ATOM 4529 C C . ASP B 1 189 ? 11.82 8.5 29.516 1 96.88 189 ASP B C 1
ATOM 4531 O O . ASP B 1 189 ? 11.461 9.68 29.578 1 96.88 189 ASP B O 1
ATOM 4535 N N . GLU B 1 190 ? 12.906 8.109 28.969 1 97.94 190 GLU B N 1
ATOM 4536 C CA . GLU B 1 190 ? 13.766 9.102 28.328 1 97.94 190 GLU B CA 1
ATOM 4537 C C . GLU B 1 190 ? 13.047 9.781 27.172 1 97.94 190 GLU B C 1
ATOM 4539 O O . GLU B 1 190 ? 13.164 10.992 26.984 1 97.94 190 GLU B O 1
ATOM 4544 N N . ALA B 1 191 ? 12.359 9.016 26.422 1 97.94 191 ALA B N 1
ATOM 4545 C CA . ALA B 1 191 ? 11.602 9.562 25.297 1 97.94 191 ALA B CA 1
ATOM 4546 C C . ALA B 1 191 ? 10.484 10.477 25.797 1 97.94 191 ALA B C 1
ATOM 4548 O O . ALA B 1 191 ? 10.242 11.539 25.219 1 97.94 191 ALA B O 1
ATOM 4549 N N . VAL B 1 192 ? 9.828 10.062 26.875 1 98.06 192 VAL B N 1
ATOM 4550 C CA . VAL B 1 192 ? 8.742 10.852 27.453 1 98.06 192 VAL B CA 1
ATOM 4551 C C . VAL B 1 192 ? 9.281 12.195 27.938 1 98.06 192 VAL B C 1
ATOM 4553 O O . VAL B 1 192 ? 8.688 13.242 27.672 1 98.06 192 VAL B O 1
ATOM 4556 N N . ASN B 1 193 ? 10.391 12.141 28.594 1 98.19 193 ASN B N 1
ATOM 4557 C CA . ASN B 1 193 ? 11 13.359 29.109 1 98.19 193 ASN B CA 1
ATOM 4558 C C . ASN B 1 193 ? 11.453 14.273 27.984 1 98.19 193 ASN B C 1
ATOM 4560 O O . ASN B 1 193 ? 11.297 15.492 28.062 1 98.19 193 ASN B O 1
ATOM 4564 N N . ALA B 1 194 ? 12.023 13.68 26.969 1 98.38 194 ALA B N 1
ATOM 4565 C CA . ALA B 1 194 ? 12.445 14.453 25.797 1 98.38 194 ALA B CA 1
ATOM 4566 C C . ALA B 1 194 ? 11.25 15.125 25.125 1 98.38 194 ALA B C 1
ATOM 4568 O O . ALA B 1 194 ? 11.344 16.281 24.719 1 98.38 194 ALA B O 1
ATOM 4569 N N . ALA B 1 195 ? 10.164 14.43 25.031 1 98.56 195 ALA B N 1
ATOM 4570 C CA . ALA B 1 195 ? 8.961 14.977 24.406 1 98.56 195 ALA B CA 1
ATOM 4571 C C . ALA B 1 195 ? 8.406 16.141 25.234 1 98.56 195 ALA B C 1
ATOM 4573 O O . ALA B 1 195 ? 8.039 17.188 24.672 1 98.56 195 ALA B O 1
ATOM 4574 N N . ARG B 1 196 ? 8.359 15.938 26.5 1 98.19 196 ARG B N 1
ATOM 4575 C CA . ARG B 1 196 ? 7.891 17.016 27.375 1 98.19 196 ARG B CA 1
ATOM 4576 C C . ARG B 1 196 ? 8.727 18.266 27.203 1 98.19 196 ARG B C 1
ATOM 4578 O O . ARG B 1 196 ? 8.188 19.375 27.078 1 98.19 196 ARG B O 1
ATOM 4585 N N . ALA B 1 197 ? 10 18.047 27.219 1 98.25 197 ALA B N 1
ATOM 4586 C CA . ALA B 1 197 ? 10.914 19.172 27.078 1 98.25 197 ALA B CA 1
ATOM 4587 C C . ALA B 1 197 ? 10.742 19.859 25.734 1 98.25 197 ALA B C 1
ATOM 4589 O O . ALA B 1 197 ? 10.719 21.078 25.641 1 98.25 197 ALA B O 1
ATOM 4590 N N . CYS B 1 198 ? 10.609 19.078 24.734 1 98.06 198 CYS B N 1
ATOM 4591 C CA . CYS B 1 198 ? 10.477 19.578 23.359 1 98.06 198 CYS B CA 1
ATOM 4592 C C . CYS B 1 198 ? 9.18 20.359 23.188 1 98.06 198 CYS B C 1
ATOM 4594 O O . CYS B 1 198 ? 9.203 21.531 22.844 1 98.06 198 CYS B O 1
ATOM 4596 N N . PHE B 1 199 ? 8.086 19.797 23.516 1 98.5 199 PHE B N 1
ATOM 4597 C CA . PHE B 1 199 ? 6.785 20.344 23.156 1 98.5 199 PHE B CA 1
ATOM 4598 C C . PHE B 1 199 ? 6.363 21.438 24.125 1 98.5 199 PHE B C 1
ATOM 4600 O O . PHE B 1 199 ? 5.461 22.219 23.828 1 98.5 199 PHE B O 1
ATOM 4607 N N . SER B 1 200 ? 7.043 21.484 25.25 1 98.38 200 SER B N 1
ATOM 4608 C CA . SER B 1 200 ? 6.793 22.594 26.188 1 98.38 200 SER B CA 1
ATOM 4609 C C . SER B 1 200 ? 7.316 23.906 25.641 1 98.38 200 SER B C 1
ATOM 4611 O O . SER B 1 200 ? 6.945 24.984 26.125 1 98.38 200 SER B O 1
ATOM 4613 N N . LYS B 1 201 ? 8.156 23.844 24.656 1 98.19 201 LYS B N 1
ATOM 4614 C CA . LYS B 1 201 ? 8.766 25.047 24.094 1 98.19 201 LYS B CA 1
ATOM 4615 C C . LYS B 1 201 ? 7.848 25.703 23.062 1 98.19 201 LYS B C 1
ATOM 4617 O O . LYS B 1 201 ? 8.078 26.844 22.672 1 98.19 201 LYS B O 1
ATOM 4622 N N . ILE B 1 202 ? 6.805 25.031 22.719 1 98.06 202 ILE B N 1
ATOM 4623 C CA . ILE B 1 202 ? 5.875 25.578 21.734 1 98.06 202 ILE B CA 1
ATOM 4624 C C . ILE B 1 202 ? 5.074 26.719 22.359 1 98.06 202 ILE B C 1
ATOM 4626 O O . ILE B 1 202 ? 4.66 26.625 23.531 1 98.06 202 ILE B O 1
ATOM 4630 N N . GLU B 1 203 ? 4.863 27.781 21.672 1 97.44 203 GLU B N 1
ATOM 4631 C CA . GLU B 1 203 ? 4.098 28.922 22.172 1 97.44 203 GLU B CA 1
ATOM 4632 C C . GLU B 1 203 ? 2.67 28.516 22.516 1 97.44 203 GLU B C 1
ATOM 4634 O O . GLU B 1 203 ? 2.025 27.781 21.766 1 97.44 203 GLU B O 1
ATOM 4639 N N . PRO B 1 204 ? 2.227 28.922 23.688 1 97.5 204 PRO B N 1
ATOM 4640 C CA . PRO B 1 204 ? 0.825 28.625 24 1 97.5 204 PRO B CA 1
ATOM 4641 C C . PRO B 1 204 ? -0.147 29.375 23.078 1 97.5 204 PRO B C 1
ATOM 4643 O O . PRO B 1 204 ? 0.238 30.344 22.422 1 97.5 204 PRO B O 1
ATOM 4646 N N . GLY B 1 205 ? -1.343 28.828 23 1 95.75 205 GLY B N 1
ATOM 4647 C CA . GLY B 1 205 ? -2.367 29.5 22.219 1 95.75 205 GLY B CA 1
ATOM 4648 C C . GLY B 1 205 ? -3.42 28.547 21.672 1 95.75 205 GLY B C 1
ATOM 4649 O O . GLY B 1 205 ? -3.301 27.328 21.828 1 95.75 205 GLY B O 1
ATOM 4650 N N . ARG B 1 206 ? -4.488 29.188 21.172 1 93.12 206 ARG B N 1
ATOM 4651 C CA . ARG B 1 206 ? -5.559 28.531 20.438 1 93.12 206 ARG B CA 1
ATOM 4652 C C . ARG B 1 206 ? -5.977 29.344 19.219 1 93.12 206 ARG B C 1
ATOM 4654 O O . ARG B 1 206 ? -6.262 30.531 19.328 1 93.12 206 ARG B O 1
ATOM 4661 N N . PRO B 1 207 ? -5.898 28.656 18.125 1 93.5 207 PRO B N 1
ATOM 4662 C CA . PRO B 1 207 ? -6.289 29.422 16.938 1 93.5 207 PRO B CA 1
ATOM 4663 C C . PRO B 1 207 ? -7.777 29.766 16.922 1 93.5 207 PRO B C 1
ATOM 4665 O O . PRO B 1 207 ? -8.594 28.984 17.422 1 93.5 207 PRO B O 1
ATOM 4668 N N . ASP B 1 208 ? -8.07 30.938 16.328 1 89.38 208 ASP B N 1
ATOM 4669 C CA . ASP B 1 208 ? -9.461 31.266 16.016 1 89.38 208 ASP B CA 1
ATOM 4670 C C . ASP B 1 208 ? -9.938 30.469 14.797 1 89.38 208 ASP B C 1
ATOM 4672 O O . ASP B 1 208 ? -9.414 30.656 13.695 1 89.38 208 ASP B O 1
ATOM 4676 N N . ARG B 1 209 ? -10.875 29.672 15.031 1 88.25 209 ARG B N 1
ATOM 4677 C CA . ARG B 1 209 ? -11.328 28.828 13.922 1 88.25 209 ARG B CA 1
ATOM 4678 C C . ARG B 1 209 ? -12.562 29.422 13.258 1 88.25 209 ARG B C 1
ATOM 4680 O O . ARG B 1 209 ? -13.516 29.812 13.938 1 88.25 209 ARG B O 1
ATOM 4687 N N . LYS B 1 210 ? -12.445 29.516 12.023 1 90 210 LYS B N 1
ATOM 4688 C CA . LYS B 1 210 ? -13.625 29.938 11.273 1 90 210 LYS B CA 1
ATOM 4689 C C . LYS B 1 210 ? -14.602 28.781 11.078 1 90 210 LYS B C 1
ATOM 4691 O O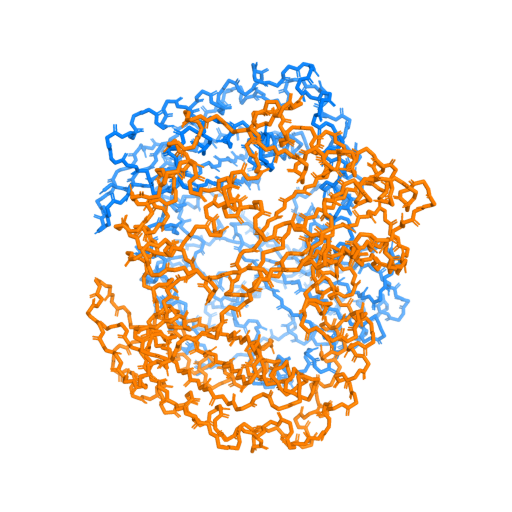 . LYS B 1 210 ? -14.203 27.609 11.125 1 90 210 LYS B O 1
ATOM 4696 N N . LYS B 1 211 ? -15.883 29.141 10.906 1 91.81 211 LYS B N 1
ATOM 4697 C CA . LYS B 1 211 ? -16.859 28.141 10.461 1 91.81 211 LYS B CA 1
ATOM 4698 C C . LYS B 1 211 ? -16.734 27.875 8.969 1 91.81 211 LYS B C 1
ATOM 4700 O O . LYS B 1 211 ? -16.875 28.781 8.148 1 91.81 211 LYS B O 1
ATOM 4705 N N . PRO B 1 212 ? -16.484 26.656 8.664 1 94.12 212 PRO B N 1
ATOM 4706 C CA . PRO B 1 212 ? -16.312 26.391 7.234 1 94.12 212 PRO B CA 1
ATOM 4707 C C . PRO B 1 212 ? -17.594 26.609 6.438 1 94.12 212 PRO B C 1
ATOM 4709 O O . PRO B 1 212 ? -18.688 26.312 6.922 1 94.12 212 PRO B O 1
ATOM 4712 N N . SER B 1 213 ? -17.422 27.156 5.242 1 94.56 213 SER B N 1
ATOM 4713 C CA . SER B 1 213 ? -18.562 27.344 4.344 1 94.56 213 SER B CA 1
ATOM 4714 C C . SER B 1 213 ? -18.953 26.047 3.656 1 94.56 213 SER B C 1
ATOM 4716 O O . SER B 1 213 ? -18.141 25.125 3.531 1 94.56 213 SER B O 1
ATOM 4718 N N . MET B 1 214 ? -20.219 25.969 3.391 1 93.19 214 MET B N 1
ATOM 4719 C CA . MET B 1 214 ? -20.797 24.859 2.615 1 93.19 214 MET B CA 1
ATOM 4720 C C . MET B 1 214 ? -21.688 25.391 1.495 1 93.19 214 MET B C 1
ATOM 4722 O O . MET B 1 214 ? -22.438 26.344 1.693 1 93.19 214 MET B O 1
ATOM 4726 N N . GLY B 1 215 ? -21.422 24.797 0.355 1 91.94 215 GLY B N 1
ATOM 4727 C CA . GLY B 1 215 ? -22.312 25.125 -0.751 1 91.94 215 GLY B CA 1
ATOM 4728 C C . GLY B 1 215 ? -23.484 24.188 -0.878 1 91.94 215 GLY B C 1
ATOM 4729 O O . GLY B 1 215 ? -23.984 23.656 0.122 1 91.94 215 GLY B O 1
ATOM 4730 N N . SER B 1 216 ? -24.047 24.188 -2.133 1 89.44 216 SER B N 1
ATOM 4731 C CA . SER B 1 216 ? -25.188 23.297 -2.412 1 89.44 216 SER B CA 1
ATOM 4732 C C . SER B 1 216 ? -24.75 22.078 -3.203 1 89.44 216 SER B C 1
ATOM 4734 O O . SER B 1 216 ? -23.969 22.188 -4.156 1 89.44 216 SER B O 1
ATOM 4736 N N . PRO B 1 217 ? -25.25 20.938 -2.691 1 90.38 217 PRO B N 1
ATOM 4737 C CA . PRO B 1 217 ? -24.922 19.719 -3.436 1 90.38 217 PRO B CA 1
ATOM 4738 C C . PRO B 1 217 ? -25.438 19.75 -4.871 1 90.38 217 PRO B C 1
ATOM 4740 O O . PRO B 1 217 ? -26.531 20.266 -5.129 1 90.38 217 PRO B O 1
ATOM 4743 N N . ARG B 1 218 ? -24.609 19.375 -5.793 1 94.06 218 ARG B N 1
ATOM 4744 C CA . ARG B 1 218 ? -24.969 19.234 -7.199 1 94.06 218 ARG B CA 1
ATOM 4745 C C . ARG B 1 218 ? -24.156 18.125 -7.871 1 94.06 218 ARG B C 1
ATOM 4747 O O . ARG B 1 218 ? -22.938 18.141 -7.812 1 94.06 218 ARG B O 1
ATOM 4754 N N . ASP B 1 219 ? -24.906 17.234 -8.547 1 95.62 219 ASP B N 1
ATOM 4755 C CA . ASP B 1 219 ? -24.203 16.203 -9.289 1 95.62 219 ASP B CA 1
ATOM 4756 C C . ASP B 1 219 ? -23.281 16.812 -10.336 1 95.62 219 ASP B C 1
ATOM 4758 O O . ASP B 1 219 ? -23.609 17.844 -10.938 1 95.62 219 ASP B O 1
ATOM 4762 N N . VAL B 1 220 ? -22.141 16.156 -10.508 1 95.94 220 VAL B N 1
ATOM 4763 C CA . VAL B 1 220 ? -21.141 16.672 -11.445 1 95.94 220 VAL B CA 1
ATOM 4764 C C . VAL B 1 220 ? -20.781 15.578 -12.453 1 95.94 220 VAL B C 1
ATOM 4766 O O . VAL B 1 220 ? -20.625 14.414 -12.086 1 95.94 220 VAL B O 1
ATOM 4769 N N . ILE B 1 221 ? -20.719 15.945 -13.719 1 94.44 221 ILE B N 1
ATOM 4770 C CA . ILE B 1 221 ? -20.234 15.062 -14.781 1 94.44 221 ILE B CA 1
ATOM 4771 C C . ILE B 1 221 ? -19.109 15.75 -15.555 1 94.44 221 ILE B C 1
ATOM 4773 O O . ILE B 1 221 ? -19.266 16.891 -15.992 1 94.44 221 ILE B O 1
ATOM 4777 N N . GLU B 1 222 ? -18.016 15.062 -15.594 1 93.06 222 GLU B N 1
ATOM 4778 C CA . GLU B 1 222 ? -16.891 15.555 -16.375 1 93.06 222 GLU B CA 1
ATOM 4779 C C . GLU B 1 222 ? -16.5 14.562 -17.469 1 93.06 222 GLU B C 1
ATOM 4781 O O . GLU B 1 222 ? -16.656 13.352 -17.297 1 93.06 222 GLU B O 1
ATOM 4786 N N . ARG B 1 223 ? -15.914 15.094 -18.609 1 86.25 223 ARG B N 1
ATOM 4787 C CA . ARG B 1 223 ? -15.422 14.242 -19.688 1 86.25 223 ARG B CA 1
ATOM 4788 C C . ARG B 1 223 ? -14.016 13.742 -19.391 1 86.25 223 ARG B C 1
ATOM 4790 O O . ARG B 1 223 ? -13.125 14.531 -19.062 1 86.25 223 ARG B O 1
ATOM 4797 N N . GLY B 1 224 ? -13.906 12.461 -19.438 1 79.5 224 GLY B N 1
ATOM 4798 C CA . GLY B 1 224 ? -12.594 11.867 -19.234 1 79.5 224 GLY B CA 1
ATOM 4799 C C . GLY B 1 224 ? -11.875 11.57 -20.547 1 79.5 224 GLY B C 1
ATOM 4800 O O . GLY B 1 224 ? -12.477 11.656 -21.625 1 79.5 224 GLY B O 1
ATOM 4801 N N . ARG B 1 225 ? -10.539 11.312 -20.562 1 67.81 225 ARG B N 1
ATOM 4802 C CA . ARG B 1 225 ? -9.719 11.031 -21.734 1 67.81 225 ARG B CA 1
ATOM 4803 C C . ARG B 1 225 ? -9.547 9.531 -21.938 1 67.81 225 ARG B C 1
ATOM 4805 O O . ARG B 1 225 ? -9.07 9.094 -22.984 1 67.81 225 ARG B O 1
ATOM 4812 N N . GLY B 1 226 ? -10.031 8.766 -21 1 68.75 226 GLY B N 1
ATOM 4813 C CA . GLY B 1 226 ? -9.781 7.34 -21.094 1 68.75 226 GLY B CA 1
ATOM 4814 C C . GLY B 1 226 ? -11.023 6.527 -21.406 1 68.75 226 GLY B C 1
ATOM 4815 O O . GLY B 1 226 ? -12.102 7.09 -21.625 1 68.75 226 GLY B O 1
ATOM 4816 N N . ASP B 1 227 ? -10.82 5.23 -21.531 1 65.31 227 ASP B N 1
ATOM 4817 C CA . ASP B 1 227 ? -11.883 4.324 -21.969 1 65.31 227 ASP B CA 1
ATOM 4818 C C . ASP B 1 227 ? -12.773 3.934 -20.781 1 65.31 227 ASP B C 1
ATOM 4820 O O . ASP B 1 227 ? -13.898 3.465 -20.984 1 65.31 227 ASP B O 1
ATOM 4824 N N . GLY B 1 228 ? -12.352 4.199 -19.609 1 80.44 228 GLY B N 1
ATOM 4825 C CA . GLY B 1 228 ? -13.164 3.824 -18.469 1 80.44 228 GLY B CA 1
ATOM 4826 C C . GLY B 1 228 ? -13.703 5.02 -17.703 1 80.44 228 GLY B C 1
ATOM 4827 O O . GLY B 1 228 ? -13.094 6.09 -17.688 1 80.44 228 GLY B O 1
ATOM 4828 N N . ALA B 1 229 ? -14.922 4.805 -17.188 1 90.62 229 ALA B N 1
ATOM 4829 C CA . ALA B 1 229 ? -15.555 5.852 -16.391 1 90.62 229 ALA B CA 1
ATOM 4830 C C . ALA B 1 229 ? -15.203 5.711 -14.914 1 90.62 229 ALA B C 1
ATOM 4832 O O . ALA B 1 229 ? -14.773 4.641 -14.477 1 90.62 229 ALA B O 1
ATOM 4833 N N . TYR B 1 230 ? -15.312 6.797 -14.195 1 93.5 230 TYR B N 1
ATOM 4834 C CA . TYR B 1 230 ? -15.102 6.863 -12.75 1 93.5 230 TYR B CA 1
ATOM 4835 C C . TYR B 1 230 ? -16.312 7.449 -12.047 1 93.5 230 TYR B C 1
ATOM 4837 O O . TYR B 1 230 ? -16.922 8.406 -12.539 1 93.5 230 TYR B O 1
ATOM 4845 N N . ILE B 1 231 ? -16.641 6.832 -10.93 1 96.5 231 ILE B N 1
ATOM 4846 C CA . ILE B 1 231 ? -17.844 7.254 -10.219 1 96.5 231 ILE B CA 1
ATOM 4847 C C . ILE B 1 231 ? -17.516 7.547 -8.758 1 96.5 231 ILE B C 1
ATOM 4849 O O . ILE B 1 231 ? -16.766 6.797 -8.125 1 96.5 231 ILE B O 1
ATOM 4853 N N . SER B 1 232 ? -18.031 8.609 -8.297 1 97.44 232 SER B N 1
ATOM 4854 C CA . SER B 1 232 ? -18.078 8.883 -6.859 1 97.44 232 SER B CA 1
ATOM 4855 C C . SER B 1 232 ? -19.516 8.992 -6.363 1 97.44 232 SER B C 1
ATOM 4857 O O . SER B 1 232 ? -20.297 9.797 -6.887 1 97.44 232 SER B O 1
ATOM 4859 N N . PHE B 1 233 ? -19.875 8.18 -5.496 1 97.38 233 PHE B N 1
ATOM 4860 C CA . PHE B 1 233 ? -21.109 8.289 -4.738 1 97.38 233 PHE B CA 1
ATOM 4861 C C . PHE B 1 233 ? -20.828 8.766 -3.316 1 97.38 233 PHE B C 1
ATOM 4863 O O . PHE B 1 233 ? -20.188 8.062 -2.537 1 97.38 233 PHE B O 1
ATOM 4870 N N . SER B 1 234 ? -21.359 9.93 -2.992 1 97 234 SER B N 1
ATOM 4871 C CA . SER B 1 234 ? -21 10.57 -1.731 1 97 234 SER B CA 1
ATOM 4872 C C . SER B 1 234 ? -22.234 10.961 -0.934 1 97 234 SER B C 1
ATOM 4874 O O . SER B 1 234 ? -23.281 11.25 -1.512 1 97 234 SER B O 1
ATOM 4876 N N . LEU B 1 235 ? -22.094 10.961 0.351 1 96.38 235 LEU B N 1
ATOM 4877 C CA . LEU B 1 235 ? -23.188 11.414 1.212 1 96.38 235 LEU B CA 1
ATOM 4878 C C . LEU B 1 235 ? -22.656 12.219 2.391 1 96.38 235 LEU B C 1
ATOM 4880 O O . LEU B 1 235 ? -21.516 12 2.834 1 96.38 235 LEU B O 1
ATOM 4884 N N . ALA B 1 236 ? -23.406 13.148 2.861 1 96.31 236 ALA B N 1
ATOM 4885 C CA . ALA B 1 236 ? -23.125 13.945 4.059 1 96.31 236 ALA B CA 1
ATOM 4886 C C . ALA B 1 236 ? -24.234 13.758 5.102 1 96.31 236 ALA B C 1
ATOM 4888 O O . ALA B 1 236 ? -25.406 13.672 4.758 1 96.31 236 ALA B O 1
ATOM 4889 N N . MET B 1 237 ? -23.797 13.664 6.359 1 94.75 237 MET B N 1
ATOM 4890 C CA . MET B 1 237 ? -24.75 13.492 7.465 1 94.75 237 MET B CA 1
ATOM 4891 C C . MET B 1 237 ? -24.375 14.391 8.641 1 94.75 237 MET B C 1
ATOM 4893 O O . MET B 1 237 ? -23.25 14.883 8.719 1 94.75 237 MET B O 1
ATOM 4897 N N . ASP B 1 238 ? -25.312 14.539 9.523 1 94.06 238 ASP B N 1
ATOM 4898 C CA . ASP B 1 238 ? -25.062 15.32 10.727 1 94.06 238 ASP B CA 1
ATOM 4899 C C . ASP B 1 238 ? -24.094 14.586 11.664 1 94.06 238 ASP B C 1
ATOM 4901 O O . ASP B 1 238 ? -24.156 13.359 11.789 1 94.06 238 ASP B O 1
ATOM 4905 N N . ASN B 1 239 ? -23.266 15.328 12.234 1 94 239 ASN B N 1
ATOM 4906 C CA . ASN B 1 239 ? -22.344 14.82 13.242 1 94 239 ASN B CA 1
ATOM 4907 C C . ASN B 1 239 ? -22.609 15.438 14.609 1 94 239 ASN B C 1
ATOM 4909 O O . ASN B 1 239 ? -21.781 16.203 15.125 1 94 239 ASN B O 1
ATOM 4913 N N . GLU B 1 240 ? -23.672 15.031 15.203 1 91.38 240 GLU B N 1
ATOM 4914 C CA . GLU B 1 240 ? -24.047 15.547 16.516 1 91.38 240 GLU B CA 1
ATOM 4915 C C . GLU B 1 240 ? -23.266 14.852 17.625 1 91.38 240 GLU B C 1
ATOM 4917 O O . GLU B 1 240 ? -22.984 15.453 18.672 1 91.38 240 GLU B O 1
ATOM 4922 N N . ASP B 1 241 ? -22.938 13.648 17.438 1 92.88 241 ASP B N 1
ATOM 4923 C CA . ASP B 1 241 ? -22.125 12.852 18.359 1 92.88 241 ASP B CA 1
ATOM 4924 C C . ASP B 1 241 ? -20.938 12.227 17.641 1 92.88 241 ASP B C 1
ATOM 4926 O O . ASP B 1 241 ? -21.047 11.133 17.078 1 92.88 241 ASP B O 1
ATOM 4930 N N . PRO B 1 242 ? -19.812 12.867 17.781 1 91.81 242 PRO B N 1
ATOM 4931 C CA . PRO B 1 242 ? -18.641 12.414 17.031 1 91.81 242 PRO B CA 1
ATOM 4932 C C . PRO B 1 242 ? -18.297 10.953 17.297 1 91.81 242 PRO B C 1
ATOM 4934 O O . PRO B 1 242 ? -17.859 10.242 16.391 1 91.81 242 PRO B O 1
ATOM 4937 N N . ARG B 1 243 ? -18.484 10.477 18.5 1 91.56 243 ARG B N 1
ATOM 4938 C CA . ARG B 1 243 ? -18.172 9.086 18.828 1 91.56 243 ARG B CA 1
ATOM 4939 C C . ARG B 1 243 ? -19.094 8.133 18.078 1 91.56 243 ARG B C 1
ATOM 4941 O O . ARG B 1 243 ? -18.625 7.18 17.438 1 91.56 243 ARG B O 1
ATOM 4948 N N . SER B 1 244 ? -20.344 8.391 18.109 1 92.56 244 SER B N 1
ATOM 4949 C CA . SER B 1 244 ? -21.312 7.543 17.422 1 92.56 244 SER B CA 1
ATOM 4950 C C . SER B 1 244 ? -21.125 7.602 15.906 1 92.56 244 SER B C 1
ATOM 4952 O O . SER B 1 244 ? -21.219 6.582 15.227 1 92.56 244 SER B O 1
ATOM 4954 N N . THR B 1 245 ? -20.906 8.82 15.43 1 94.25 245 THR B N 1
ATOM 4955 C CA . THR B 1 245 ? -20.719 9 13.992 1 94.25 245 THR B CA 1
ATOM 4956 C C . THR B 1 245 ? -19.469 8.258 13.516 1 94.25 245 THR B C 1
ATOM 4958 O O . THR B 1 245 ? -19.469 7.652 12.445 1 94.25 245 THR B O 1
ATOM 4961 N N . TYR B 1 246 ? -18.438 8.32 14.344 1 93.94 246 TYR B N 1
ATOM 4962 C CA . TYR B 1 246 ? -17.203 7.602 14 1 93.94 246 TYR B CA 1
ATOM 4963 C C . TYR B 1 246 ? -17.469 6.105 13.898 1 93.94 246 TYR B C 1
ATOM 4965 O O . TYR B 1 246 ? -17.047 5.461 12.93 1 93.94 246 TYR B O 1
ATOM 4973 N N . LEU B 1 247 ? -18.109 5.523 14.914 1 94.12 247 LEU B N 1
ATOM 4974 C CA . LEU B 1 247 ? -18.375 4.09 14.938 1 94.12 247 LEU B CA 1
ATOM 4975 C C . LEU B 1 247 ? -19.203 3.674 13.727 1 94.12 247 LEU B C 1
ATOM 4977 O O . LEU B 1 247 ? -18.906 2.664 13.078 1 94.12 247 LEU B O 1
ATOM 4981 N N . ARG B 1 248 ? -20.141 4.461 13.367 1 94.5 248 ARG B N 1
ATOM 4982 C CA . ARG B 1 248 ? -21 4.191 12.227 1 94.5 248 ARG B CA 1
ATOM 4983 C C . ARG B 1 248 ? -20.219 4.188 10.93 1 94.5 248 ARG B C 1
ATOM 4985 O O . ARG B 1 248 ? -20.297 3.242 10.141 1 94.5 248 ARG B O 1
ATOM 4992 N N . LEU B 1 249 ? -19.453 5.211 10.727 1 95.81 249 LEU B N 1
ATOM 4993 C CA . LEU B 1 249 ? -18.719 5.359 9.477 1 95.81 249 LEU B CA 1
ATOM 4994 C C . LEU B 1 249 ? -17.625 4.297 9.352 1 95.81 249 LEU B C 1
ATOM 4996 O O . LEU B 1 249 ? -17.406 3.752 8.273 1 95.81 249 LEU B O 1
ATOM 5000 N N . ALA B 1 250 ? -16.953 4.008 10.453 1 95.12 250 ALA B N 1
ATOM 5001 C CA . ALA B 1 250 ? -15.914 2.977 10.461 1 95.12 250 ALA B CA 1
ATOM 5002 C C . ALA B 1 250 ? -16.5 1.605 10.141 1 95.12 250 ALA B C 1
ATOM 5004 O O . ALA B 1 250 ? -15.938 0.847 9.352 1 95.12 250 ALA B O 1
ATOM 5005 N N . LEU B 1 251 ? -17.625 1.296 10.711 1 96.56 251 LEU B N 1
ATOM 5006 C CA . LEU B 1 251 ? -18.281 0.008 10.484 1 96.56 251 LEU B CA 1
ATOM 5007 C C . LEU B 1 251 ? -18.844 -0.076 9.07 1 96.56 251 LEU B C 1
ATOM 5009 O O . LEU B 1 251 ? -18.766 -1.126 8.43 1 96.56 251 LEU B O 1
ATOM 5013 N N . M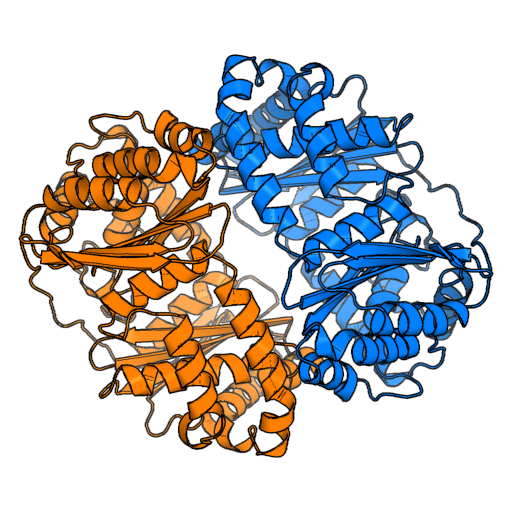ET B 1 252 ? -19.359 1.047 8.625 1 96.75 252 MET B N 1
ATOM 5014 C CA . MET B 1 252 ? -19.859 1.085 7.254 1 96.75 252 MET B CA 1
ATOM 5015 C C . MET B 1 252 ? -18.719 0.859 6.262 1 96.75 252 MET B C 1
ATOM 5017 O O . MET B 1 252 ? -18.859 0.064 5.328 1 96.75 252 MET B O 1
ATOM 5021 N N . GLU B 1 253 ? -17.672 1.543 6.453 1 96.94 253 GLU B N 1
ATOM 5022 C CA . GLU B 1 253 ? -16.516 1.348 5.578 1 96.94 253 GLU B CA 1
ATOM 5023 C C . GLU B 1 253 ? -16.062 -0.11 5.574 1 96.94 253 GLU B C 1
ATOM 5025 O O . GLU B 1 253 ? -15.805 -0.682 4.516 1 96.94 253 GLU B O 1
ATOM 5030 N N . PHE B 1 254 ? -16.031 -0.708 6.777 1 96.38 254 PHE B N 1
ATOM 5031 C CA . PHE B 1 254 ? -15.602 -2.098 6.914 1 96.38 254 PHE B CA 1
ATOM 5032 C C . PHE B 1 254 ? -16.516 -3.02 6.109 1 96.38 254 PHE B C 1
ATOM 5034 O O . PHE B 1 254 ? -16.031 -3.842 5.324 1 96.38 254 PHE B O 1
ATOM 5041 N N . GLN B 1 255 ? -17.766 -2.871 6.242 1 96.88 255 GLN B N 1
ATOM 5042 C CA . GLN B 1 255 ? -18.719 -3.773 5.59 1 96.88 255 GLN B CA 1
ATOM 5043 C C . GLN B 1 255 ? -18.797 -3.494 4.094 1 96.88 255 GLN B C 1
ATOM 5045 O O . GLN B 1 255 ? -19.047 -4.402 3.299 1 96.88 255 GLN B O 1
ATOM 5050 N N . LEU B 1 256 ? -18.516 -2.273 3.725 1 96.38 256 LEU B N 1
ATOM 5051 C CA . LEU B 1 256 ? -18.641 -1.893 2.322 1 96.38 256 LEU B CA 1
ATOM 5052 C C . LEU B 1 256 ? -17.406 -2.307 1.53 1 96.38 256 LEU B C 1
ATOM 5054 O O . LEU B 1 256 ? -17.516 -2.717 0.372 1 96.38 256 LEU B O 1
ATOM 5058 N N . SER B 1 257 ? -16.25 -2.262 2.176 1 95.44 257 SER B N 1
ATOM 5059 C CA . SER B 1 257 ? -15.094 -2.279 1.286 1 95.44 257 SER B CA 1
ATOM 5060 C C . SER B 1 257 ? -14.031 -3.252 1.782 1 95.44 257 SER B C 1
ATOM 5062 O O . SER B 1 257 ? -13.156 -3.662 1.019 1 95.44 257 SER B O 1
ATOM 5064 N N . ASP B 1 258 ? -14.039 -3.645 3.039 1 94.62 258 ASP B N 1
ATOM 5065 C CA . ASP B 1 258 ? -12.93 -4.43 3.561 1 94.62 258 ASP B CA 1
ATOM 5066 C C . ASP B 1 258 ? -13.109 -5.914 3.252 1 94.62 258 ASP B C 1
ATOM 5068 O O . ASP B 1 258 ? -14.094 -6.523 3.676 1 94.62 258 ASP B O 1
ATOM 5072 N N . GLY B 1 259 ? -12.117 -6.367 2.533 1 92.31 259 GLY B N 1
ATOM 5073 C CA . GLY B 1 259 ? -12.117 -7.801 2.291 1 92.31 259 GLY B CA 1
ATOM 5074 C C . GLY B 1 259 ? -12.93 -8.203 1.075 1 92.31 259 GLY B C 1
ATOM 5075 O O . GLY B 1 259 ? -13.766 -7.43 0.595 1 92.31 259 GLY B O 1
ATOM 5076 N N . ALA B 1 260 ? -12.789 -9.398 0.673 1 88.56 260 ALA B N 1
ATOM 5077 C CA . ALA B 1 260 ? -13.43 -9.914 -0.531 1 88.56 260 ALA B CA 1
ATOM 5078 C C . ALA B 1 260 ? -14.906 -10.227 -0.275 1 88.56 260 ALA B C 1
ATOM 5080 O O . ALA B 1 260 ? -15.688 -10.383 -1.216 1 88.56 260 ALA B O 1
ATOM 5081 N N . SER B 1 261 ? -15.312 -10.297 0.997 1 90.88 261 SER B N 1
ATOM 5082 C CA . SER B 1 261 ? -16.703 -10.594 1.338 1 90.88 261 SER B CA 1
ATOM 5083 C C . SER B 1 261 ? -17.5 -9.32 1.592 1 90.88 261 SER B C 1
ATOM 5085 O O . SER B 1 261 ? -18.656 -9.375 2.01 1 90.88 261 SER B O 1
ATOM 5087 N N . SER B 1 262 ? -16.859 -8.211 1.373 1 94.19 262 SER B N 1
ATOM 5088 C CA . SER B 1 262 ? -17.547 -6.938 1.573 1 94.19 262 SER B CA 1
ATOM 5089 C C . SER B 1 262 ? -18.656 -6.742 0.553 1 94.19 262 SER B C 1
ATOM 5091 O O . SER B 1 262 ? -18.703 -7.43 -0.468 1 94.19 262 SER B O 1
ATOM 5093 N N . ILE B 1 263 ? -19.5 -5.824 0.849 1 93.56 263 ILE B N 1
ATOM 5094 C CA . ILE B 1 263 ? -20.703 -5.598 0.049 1 93.56 263 ILE B CA 1
ATOM 5095 C C . ILE B 1 263 ? -20.312 -5.133 -1.352 1 93.56 263 ILE B C 1
ATOM 5097 O O . ILE B 1 263 ? -20.812 -5.652 -2.35 1 93.56 263 ILE B O 1
ATOM 5101 N N . LEU B 1 264 ? -19.375 -4.246 -1.437 1 93.44 264 LEU B N 1
ATOM 5102 C CA . LEU B 1 264 ? -19.016 -3.691 -2.738 1 93.44 264 LEU B CA 1
ATOM 5103 C C . LEU B 1 264 ? -18.203 -4.688 -3.551 1 93.44 264 LEU B C 1
ATOM 5105 O O . LEU B 1 264 ? -18.312 -4.734 -4.777 1 93.44 264 LEU B O 1
ATOM 5109 N N . PHE B 1 265 ? -17.406 -5.453 -2.857 1 88.75 265 PHE B N 1
ATOM 5110 C CA . PHE B 1 265 ? -16.672 -6.488 -3.576 1 88.75 265 PHE B CA 1
ATOM 5111 C C . PHE B 1 265 ? -17.625 -7.484 -4.219 1 88.75 265 PHE B C 1
ATOM 5113 O O . PHE B 1 265 ? -17.5 -7.793 -5.406 1 88.75 265 PHE B O 1
ATOM 5120 N N . ARG B 1 266 ? -18.547 -7.93 -3.502 1 84.44 266 ARG B N 1
ATOM 5121 C CA . ARG B 1 266 ? -19.5 -8.938 -3.959 1 84.44 266 ARG B CA 1
ATOM 5122 C C . ARG B 1 266 ? -20.391 -8.383 -5.07 1 84.44 266 ARG B C 1
ATOM 5124 O O . ARG B 1 266 ? -20.672 -9.07 -6.051 1 84.44 266 ARG B O 1
ATOM 5131 N N . ASN B 1 267 ? -20.734 -7.156 -4.914 1 86.38 267 ASN B N 1
ATOM 5132 C CA . ASN B 1 267 ? -21.734 -6.59 -5.816 1 86.38 267 ASN B CA 1
ATOM 5133 C C . ASN B 1 267 ? -21.094 -6.047 -7.09 1 86.38 267 ASN B C 1
ATOM 5135 O O . ASN B 1 267 ? -21.75 -5.93 -8.117 1 86.38 267 ASN B O 1
ATOM 5139 N N . LEU B 1 268 ? -19.812 -5.676 -7.039 1 85.06 268 LEU B N 1
ATOM 5140 C CA . LEU B 1 268 ? -19.203 -5.004 -8.18 1 85.06 268 LEU B CA 1
ATOM 5141 C C . LEU B 1 268 ? -18.094 -5.855 -8.773 1 85.06 268 LEU B C 1
ATOM 5143 O O . LEU B 1 268 ? -18.172 -6.273 -9.93 1 85.06 268 LEU B O 1
ATOM 5147 N N . ARG B 1 269 ? -17.156 -6.238 -8.039 1 71.5 269 ARG B N 1
ATOM 5148 C CA . ARG B 1 269 ? -15.945 -6.887 -8.547 1 71.5 269 ARG B CA 1
ATOM 5149 C C . ARG B 1 269 ? -16.25 -8.305 -9.016 1 71.5 269 ARG B C 1
ATOM 5151 O O . ARG B 1 269 ? -15.852 -8.703 -10.117 1 71.5 269 ARG B O 1
ATOM 5158 N N . ASN B 1 270 ? -16.953 -9.016 -8.172 1 70.5 270 ASN B N 1
ATOM 5159 C CA . ASN B 1 270 ? -17.234 -10.406 -8.5 1 70.5 270 ASN B CA 1
ATOM 5160 C C . ASN B 1 270 ? -18.125 -10.523 -9.742 1 70.5 270 ASN B C 1
ATOM 5162 O O . ASN B 1 270 ? -18.078 -11.531 -10.453 1 70.5 270 ASN B O 1
ATOM 5166 N N . LYS B 1 271 ? -18.844 -9.422 -9.953 1 71.75 271 LYS B N 1
ATOM 5167 C CA . LYS B 1 271 ? -19.75 -9.422 -11.109 1 71.75 271 LYS B CA 1
ATOM 5168 C C . LYS B 1 271 ? -19.078 -8.82 -12.336 1 71.75 271 LYS B C 1
ATOM 5170 O O . LYS B 1 271 ? -19.703 -8.672 -13.383 1 71.75 271 LYS B O 1
ATOM 5175 N N . GLY B 1 272 ? -17.781 -8.422 -12.141 1 73.19 272 GLY B N 1
ATOM 5176 C CA . GLY B 1 272 ? -17.031 -7.879 -13.258 1 73.19 272 GLY B CA 1
ATOM 5177 C C . GLY B 1 272 ? -17.453 -6.465 -13.625 1 73.19 272 GLY B C 1
ATOM 5178 O O . GLY B 1 272 ? -17.188 -6.004 -14.734 1 73.19 272 GLY B O 1
ATOM 5179 N N . LEU B 1 273 ? -18.109 -5.773 -12.719 1 76.69 273 LEU B N 1
ATOM 5180 C CA . LEU B 1 273 ? -18.656 -4.457 -13.023 1 76.69 273 LEU B CA 1
ATOM 5181 C C . LEU B 1 273 ? -17.625 -3.361 -12.766 1 76.69 273 LEU B C 1
ATOM 5183 O O . LEU B 1 273 ? -17.766 -2.25 -13.281 1 76.69 273 LEU B O 1
ATOM 5187 N N . ALA B 1 274 ? -16.688 -3.67 -11.914 1 77.38 274 ALA B N 1
ATOM 5188 C CA . ALA B 1 274 ? -15.68 -2.666 -11.586 1 77.38 274 ALA B CA 1
ATOM 5189 C C . ALA B 1 274 ? -14.328 -3.318 -11.297 1 77.38 274 ALA B C 1
ATOM 5191 O O . ALA B 1 274 ? -14.273 -4.461 -10.836 1 77.38 274 ALA B O 1
ATOM 5192 N N . TYR B 1 275 ? -13.344 -2.545 -11.633 1 73.44 275 TYR B N 1
ATOM 5193 C CA . TYR B 1 275 ? -11.984 -3.033 -11.414 1 73.44 275 TYR B CA 1
ATOM 5194 C C . TYR B 1 275 ? -11.523 -2.734 -9.992 1 73.44 275 TYR B C 1
ATOM 5196 O O . TYR B 1 275 ? -10.859 -3.562 -9.367 1 73.44 275 TYR B O 1
ATOM 5204 N N . SER B 1 276 ? -11.836 -1.519 -9.578 1 86.12 276 SER B N 1
ATOM 5205 C CA . SER B 1 276 ? -11.414 -1.131 -8.234 1 86.12 276 SER B CA 1
ATOM 5206 C C . SER B 1 276 ? -12.43 -0.202 -7.578 1 86.12 276 SER B C 1
ATOM 5208 O O . SER B 1 276 ? -13.18 0.493 -8.266 1 86.12 276 SER B O 1
ATOM 5210 N N . PHE B 1 277 ? -12.5 -0.304 -6.312 1 93.06 277 PHE B N 1
ATOM 5211 C CA . PHE B 1 277 ? -13.352 0.575 -5.512 1 93.06 277 PHE B CA 1
ATOM 5212 C C . PHE B 1 277 ? -12.672 0.923 -4.191 1 93.06 277 PHE B C 1
ATOM 5214 O O . PHE B 1 277 ? -11.758 0.223 -3.752 1 93.06 277 PHE B O 1
ATOM 5221 N N . ASP B 1 278 ? -13.109 1.988 -3.682 1 95.88 278 ASP B N 1
ATOM 5222 C CA . ASP B 1 278 ? -12.625 2.402 -2.371 1 95.88 278 ASP B CA 1
ATOM 5223 C C . ASP B 1 278 ? -13.648 3.273 -1.651 1 95.88 278 ASP B C 1
ATOM 5225 O O . ASP B 1 278 ? -14.539 3.848 -2.287 1 95.88 278 ASP B O 1
ATOM 5229 N N . VAL B 1 279 ? -13.562 3.258 -0.345 1 97.31 279 VAL B N 1
ATOM 5230 C CA . VAL B 1 279 ? -14.461 4.047 0.494 1 97.31 279 VAL B CA 1
ATOM 5231 C C . VAL B 1 279 ? -13.648 4.879 1.479 1 97.31 279 VAL B C 1
ATOM 5233 O O . VAL B 1 279 ? -12.68 4.391 2.064 1 97.31 279 VAL B O 1
ATOM 5236 N N . ASP B 1 280 ? -13.984 6.09 1.533 1 96.75 280 ASP B N 1
ATOM 5237 C CA . ASP B 1 280 ? -13.375 6.988 2.508 1 96.75 280 ASP B CA 1
ATOM 5238 C C . ASP B 1 280 ? -14.43 7.82 3.229 1 96.75 280 ASP B C 1
ATOM 5240 O O . ASP B 1 280 ? -15.578 7.902 2.781 1 96.75 280 ASP B O 1
ATOM 5244 N N . TRP B 1 281 ? -14.078 8.359 4.395 1 96.75 281 TRP B N 1
ATOM 5245 C CA . TRP B 1 281 ? -14.992 9.195 5.168 1 96.75 281 TRP B CA 1
ATOM 5246 C C . TRP B 1 281 ? -14.219 10.141 6.082 1 96.75 281 TRP B C 1
ATOM 5248 O O . TRP B 1 281 ? -13.031 9.93 6.34 1 96.75 281 TRP B O 1
ATOM 5258 N N . GLU B 1 282 ? -14.82 11.164 6.473 1 95.81 282 GLU B N 1
ATOM 5259 C CA . GLU B 1 282 ? -14.227 12.133 7.391 1 95.81 282 GLU B CA 1
ATOM 5260 C C . GLU B 1 282 ? -15.281 12.742 8.312 1 95.81 282 GLU B C 1
ATOM 5262 O O . GLU B 1 282 ? -16.453 12.859 7.934 1 95.81 282 GLU B O 1
ATOM 5267 N N . LEU B 1 283 ? -14.797 13.133 9.523 1 94.69 283 LEU B N 1
ATOM 5268 C CA . LEU B 1 283 ? -15.633 13.797 10.523 1 94.69 283 LEU B CA 1
ATOM 5269 C C . LEU B 1 283 ? -15.18 15.242 10.734 1 94.69 283 LEU B C 1
ATOM 5271 O O . LEU B 1 283 ? -13.984 15.516 10.852 1 94.69 283 LEU B O 1
ATOM 5275 N N . PHE B 1 284 ? -16.188 16.109 10.648 1 92.94 284 PHE B N 1
ATOM 5276 C CA . PHE B 1 284 ? -15.984 17.516 11.016 1 92.94 284 PHE B CA 1
ATOM 5277 C C . PHE B 1 284 ? -16.969 17.938 12.102 1 92.94 284 PHE B C 1
ATOM 5279 O O . PHE B 1 284 ? -17.922 17.219 12.383 1 92.94 284 PHE B O 1
ATOM 5286 N N . PRO B 1 285 ? -16.578 19 12.82 1 87.62 285 PRO B N 1
ATOM 5287 C CA . PRO B 1 285 ? -17.594 19.516 13.742 1 87.62 285 PRO B CA 1
ATOM 5288 C C . PRO B 1 285 ? -18.938 19.797 13.039 1 87.62 285 PRO B C 1
ATOM 5290 O O . PRO B 1 285 ? -18.984 20.594 12.109 1 87.62 285 PRO B O 1
ATOM 5293 N N . GLY B 1 286 ? -19.938 19.031 13.391 1 91.06 286 GLY B N 1
ATOM 5294 C CA . GLY B 1 286 ? -21.281 19.281 12.938 1 91.06 286 GLY B CA 1
ATOM 5295 C C . GLY B 1 286 ? -21.656 18.5 11.695 1 91.06 286 GLY B C 1
ATOM 5296 O O . GLY B 1 286 ? -22.844 18.375 11.359 1 91.06 286 GLY B O 1
ATOM 5297 N N . ILE B 1 287 ? -20.672 18.031 11.008 1 94.56 287 ILE B N 1
ATOM 5298 C CA . ILE B 1 287 ? -21 17.344 9.758 1 94.56 287 ILE B CA 1
ATOM 5299 C C . ILE B 1 287 ? -19.969 16.25 9.484 1 94.56 287 ILE B C 1
ATOM 5301 O O . ILE B 1 287 ? -18.828 16.344 9.914 1 94.56 287 ILE B O 1
ATOM 5305 N N . ALA B 1 288 ? -20.406 15.148 8.898 1 95.88 288 ALA B N 1
ATOM 5306 C CA . ALA B 1 288 ? -19.547 14.062 8.43 1 95.88 288 ALA B CA 1
ATOM 5307 C C . ALA B 1 288 ? -19.906 13.648 7.012 1 95.88 288 ALA B C 1
ATOM 5309 O O . ALA B 1 288 ? -21.016 13.93 6.543 1 95.88 288 ALA B O 1
ATOM 5310 N N . TYR B 1 289 ? -18.984 13.07 6.312 1 96.75 289 TYR B N 1
ATOM 5311 C CA . TYR B 1 289 ? -19.328 12.586 4.98 1 96.75 289 TYR B CA 1
ATOM 5312 C C . TYR B 1 289 ? -18.641 11.258 4.688 1 96.75 289 TYR B C 1
ATOM 5314 O O . TYR B 1 289 ? -17.688 10.883 5.367 1 96.75 289 TYR B O 1
ATOM 5322 N N . MET B 1 290 ? -19.125 10.477 3.803 1 97.38 290 MET B N 1
ATOM 5323 C CA . MET B 1 290 ? -18.578 9.25 3.25 1 97.38 290 MET B CA 1
ATOM 5324 C C . MET B 1 290 ? -18.609 9.273 1.726 1 97.38 290 MET B C 1
ATOM 5326 O O . MET B 1 290 ? -19.562 9.789 1.131 1 97.38 290 MET B O 1
ATOM 5330 N N . GLN B 1 291 ? -17.578 8.781 1.153 1 97.5 291 GLN B N 1
ATOM 5331 C CA . GLN B 1 291 ? -17.469 8.695 -0.299 1 97.5 291 GLN B CA 1
ATOM 5332 C C . GLN B 1 291 ? -17.078 7.289 -0.741 1 97.5 291 GLN B C 1
ATOM 5334 O O . GLN B 1 291 ? -16.156 6.688 -0.178 1 97.5 291 GLN B O 1
ATOM 5339 N N . ALA B 1 292 ? -17.797 6.746 -1.652 1 97.56 292 ALA B N 1
ATOM 5340 C CA . ALA B 1 292 ? -17.422 5.52 -2.355 1 97.56 292 ALA B CA 1
ATOM 5341 C C . ALA B 1 292 ? -17.062 5.812 -3.809 1 97.56 292 ALA B C 1
ATOM 5343 O O . ALA B 1 292 ? -17.828 6.469 -4.523 1 97.56 292 ALA B O 1
ATOM 5344 N N . VAL B 1 293 ? -15.914 5.332 -4.176 1 96.69 293 VAL B N 1
ATOM 5345 C CA . VAL B 1 293 ? -15.438 5.574 -5.531 1 96.69 293 VAL B CA 1
ATOM 5346 C C . VAL B 1 293 ? -15.234 4.242 -6.25 1 96.69 293 VAL B C 1
ATOM 5348 O O . VAL B 1 293 ? -14.75 3.275 -5.656 1 96.69 293 VAL B O 1
ATOM 5351 N N . VAL B 1 294 ? -15.68 4.219 -7.473 1 94.81 294 VAL B N 1
ATOM 5352 C CA . VAL B 1 294 ? -15.469 3.072 -8.344 1 94.81 294 VAL B CA 1
ATOM 5353 C C . VAL B 1 294 ? -14.719 3.512 -9.602 1 94.81 294 VAL B C 1
ATOM 5355 O O . VAL B 1 294 ? -15.062 4.523 -10.219 1 94.81 294 VAL B O 1
ATOM 5358 N N . GLU B 1 295 ? -13.688 2.736 -9.898 1 88.81 295 GLU B N 1
ATOM 5359 C CA . GLU B 1 295 ? -12.828 3.107 -11.023 1 88.81 295 GLU B CA 1
ATOM 5360 C C . GLU B 1 295 ? -13 2.145 -12.195 1 88.81 295 GLU B C 1
ATOM 5362 O O . GLU B 1 295 ? -13.258 0.957 -11.992 1 88.81 295 GLU B O 1
ATOM 5367 N N . ALA B 1 296 ? -12.812 2.742 -13.375 1 81.88 296 ALA B N 1
ATOM 5368 C CA . ALA B 1 296 ? -12.695 1.987 -14.617 1 81.88 296 ALA B CA 1
ATOM 5369 C C . ALA B 1 296 ? -13.977 1.206 -14.906 1 81.88 296 ALA B C 1
ATOM 5371 O O . ALA B 1 296 ? -13.93 -0.003 -15.141 1 81.88 296 ALA B O 1
ATOM 5372 N N . VAL B 1 297 ? -15.031 1.896 -14.828 1 87.69 297 VAL B N 1
ATOM 5373 C CA . VAL B 1 297 ? -16.344 1.328 -15.148 1 87.69 297 VAL B CA 1
ATOM 5374 C C . VAL B 1 297 ? -16.594 1.432 -16.656 1 87.69 297 VAL B C 1
ATOM 5376 O O . VAL B 1 297 ? -16.391 2.488 -17.25 1 87.69 297 VAL B O 1
ATOM 5379 N N . GLU B 1 298 ? -16.969 0.327 -17.234 1 84.44 298 GLU B N 1
ATOM 5380 C CA . GLU B 1 298 ? -17.406 0.422 -18.609 1 84.44 298 GLU B CA 1
ATOM 5381 C C . GLU B 1 298 ? -18.594 1.385 -18.766 1 84.44 298 GLU B C 1
ATOM 5383 O O . GLU B 1 298 ? -19.531 1.342 -17.969 1 84.44 298 GLU B O 1
ATOM 5388 N N . PRO B 1 299 ? -18.484 2.141 -19.797 1 84.38 299 PRO B N 1
ATOM 5389 C CA . PRO B 1 299 ? -19.5 3.189 -19.922 1 84.38 299 PRO B CA 1
ATOM 5390 C C . PRO B 1 299 ? -20.922 2.633 -19.984 1 84.38 299 PRO B C 1
ATOM 5392 O O . PRO B 1 299 ? -21.859 3.25 -19.469 1 84.38 299 PRO B O 1
ATOM 5395 N N . ASP B 1 300 ? -21.094 1.537 -20.578 1 86.69 300 ASP B N 1
ATOM 5396 C CA . ASP B 1 300 ? -22.422 0.972 -20.734 1 86.69 300 ASP B CA 1
ATOM 5397 C C . ASP B 1 300 ? -22.922 0.373 -19.422 1 86.69 300 ASP B C 1
ATOM 5399 O O . ASP B 1 300 ? -24.094 0.009 -19.312 1 86.69 300 ASP B O 1
ATOM 5403 N N . LYS B 1 301 ? -22.094 0.382 -18.438 1 89.94 301 LYS B N 1
ATOM 5404 C CA . LYS B 1 301 ? -22.469 -0.195 -17.141 1 89.94 301 LYS B CA 1
ATOM 5405 C C . LYS B 1 301 ? -22.594 0.887 -16.078 1 89.94 301 LYS B C 1
ATOM 5407 O O . LYS B 1 301 ? -22.828 0.584 -14.906 1 89.94 301 LYS B O 1
ATOM 5412 N N . LEU B 1 302 ? -22.5 2.076 -16.453 1 91.5 302 LEU B N 1
ATOM 5413 C CA . LEU B 1 302 ? -22.469 3.201 -15.523 1 91.5 302 LEU B CA 1
ATOM 5414 C C . LEU B 1 302 ? -23.734 3.223 -14.656 1 91.5 302 LEU B C 1
ATOM 5416 O O . LEU B 1 302 ? -23.656 3.324 -13.43 1 91.5 302 LEU B O 1
ATOM 5420 N N . ASP B 1 303 ? -24.859 3.062 -15.281 1 92.88 303 ASP B N 1
ATOM 5421 C CA . ASP B 1 303 ? -26.125 3.125 -14.562 1 92.88 303 ASP B CA 1
ATOM 5422 C C . ASP B 1 303 ? -26.266 1.962 -13.586 1 92.88 303 ASP B C 1
ATOM 5424 O O . ASP B 1 303 ? -26.734 2.141 -12.461 1 92.88 303 ASP B O 1
ATOM 5428 N N . SER B 1 304 ? -25.844 0.922 -14.039 1 93.06 304 SER B N 1
ATOM 5429 C CA . SER B 1 304 ? -25.906 -0.265 -13.195 1 93.06 304 SER B CA 1
ATOM 5430 C C . SER B 1 304 ? -25.016 -0.117 -11.961 1 93.06 304 SER B C 1
ATOM 5432 O O . SER B 1 304 ? -25.438 -0.422 -10.844 1 93.06 304 SER B O 1
ATOM 5434 N N . VAL B 1 305 ? -23.812 0.352 -12.164 1 93.94 305 VAL B N 1
ATOM 5435 C CA . VAL B 1 305 ? -22.859 0.522 -11.07 1 93.94 305 VAL B CA 1
ATOM 5436 C C . VAL B 1 305 ? -23.375 1.576 -10.094 1 93.94 305 VAL B C 1
ATOM 5438 O O . VAL B 1 305 ? -23.297 1.395 -8.875 1 93.94 305 VAL B O 1
ATOM 5441 N N . LEU B 1 306 ? -23.938 2.609 -10.617 1 94.38 306 LEU B N 1
ATOM 5442 C CA . LEU B 1 306 ? -24.484 3.66 -9.773 1 94.38 306 LEU B CA 1
ATOM 5443 C C . LEU B 1 306 ? -25.625 3.125 -8.922 1 94.38 306 LEU B C 1
ATOM 5445 O O . LEU B 1 306 ? -25.734 3.459 -7.738 1 94.38 306 LEU B O 1
ATOM 5449 N N . GLY B 1 307 ? -26.5 2.355 -9.57 1 94 307 GLY B N 1
ATOM 5450 C CA . GLY B 1 307 ? -27.594 1.74 -8.836 1 94 307 GLY B CA 1
ATOM 5451 C C . GLY B 1 307 ? -27.125 0.827 -7.719 1 94 307 GLY B C 1
ATOM 5452 O O . GLY B 1 307 ? -27.688 0.843 -6.621 1 94 307 GLY B O 1
ATOM 5453 N N . GLN B 1 308 ? -26.078 0.106 -7.945 1 93.38 308 GLN B N 1
ATOM 5454 C CA . GLN B 1 308 ? -25.516 -0.799 -6.949 1 93.38 308 GLN B CA 1
ATOM 5455 C C . GLN B 1 308 ? -24.875 -0.024 -5.797 1 93.38 308 GLN B C 1
ATOM 5457 O O . GLN B 1 308 ? -25.031 -0.4 -4.633 1 93.38 308 GLN B O 1
ATOM 5462 N N . LEU B 1 309 ? -24.172 1.021 -6.164 1 94.75 309 LEU B N 1
ATOM 5463 C CA . LEU B 1 309 ? -23.562 1.862 -5.137 1 94.75 309 LEU B CA 1
ATOM 5464 C C . LEU B 1 309 ? -24.641 2.467 -4.23 1 94.75 309 LEU B C 1
ATOM 5466 O O . LEU B 1 309 ? -24.5 2.438 -3.006 1 94.75 309 LEU B O 1
ATOM 5470 N N . ARG B 1 310 ? -25.625 2.98 -4.848 1 94.69 310 ARG B N 1
ATOM 5471 C CA . ARG B 1 310 ? -26.734 3.586 -4.102 1 94.69 310 ARG B CA 1
ATOM 5472 C C . ARG B 1 310 ? -27.375 2.578 -3.152 1 94.69 310 ARG B C 1
ATOM 5474 O O . ARG B 1 310 ? -27.547 2.859 -1.965 1 94.69 310 ARG B O 1
ATOM 5481 N N . SER B 1 311 ? -27.672 1.441 -3.68 1 94.25 311 SER B N 1
ATOM 5482 C CA . SER B 1 311 ? -28.297 0.401 -2.869 1 94.25 311 SER B CA 1
ATOM 5483 C C . SER B 1 311 ? -27.375 -0.061 -1.75 1 94.25 311 SER B C 1
ATOM 5485 O O . SER B 1 311 ? -27.797 -0.182 -0.598 1 94.25 311 SER B O 1
ATOM 5487 N N . ALA B 1 312 ? -26.109 -0.289 -2.062 1 94.25 312 ALA B N 1
ATOM 5488 C CA . ALA B 1 312 ? -25.125 -0.79 -1.101 1 94.25 312 ALA B CA 1
ATOM 5489 C C . ALA B 1 312 ? -24.953 0.18 0.066 1 94.25 312 ALA B C 1
ATOM 5491 O O . ALA B 1 312 ? -24.781 -0.242 1.212 1 94.25 312 ALA B O 1
ATOM 5492 N N . ILE B 1 313 ? -25.047 1.442 -0.242 1 94.12 313 ILE B N 1
ATOM 5493 C CA . ILE B 1 313 ? -24.75 2.447 0.776 1 94.12 313 ILE B CA 1
ATOM 5494 C C . ILE B 1 313 ? -26.031 2.805 1.526 1 94.12 313 ILE B C 1
ATOM 5496 O O . ILE B 1 313 ? -26.078 2.752 2.758 1 94.12 313 ILE B O 1
ATOM 5500 N N . LEU B 1 314 ? -27.141 3.08 0.809 1 94 314 LEU B N 1
ATOM 5501 C CA . LEU B 1 314 ? -28.359 3.578 1.432 1 94 314 LEU B CA 1
ATOM 5502 C C . LEU B 1 314 ? -29.125 2.445 2.098 1 94 314 LEU B C 1
ATOM 5504 O O . LEU B 1 314 ? -29.891 2.676 3.043 1 94 314 LEU B O 1
ATOM 5508 N N . GLU B 1 315 ? -28.906 1.255 1.619 1 92.81 315 GLU B N 1
ATOM 5509 C CA . GLU B 1 315 ? -29.609 0.107 2.168 1 92.81 315 GLU B CA 1
ATOM 5510 C C . GLU B 1 315 ? -28.656 -0.894 2.799 1 92.81 315 GLU B C 1
ATOM 5512 O O . GLU B 1 315 ? -28.906 -2.1 2.789 1 92.81 315 GLU B O 1
ATOM 5517 N N . ALA B 1 316 ? -27.562 -0.411 3.279 1 92.19 316 ALA B N 1
ATOM 5518 C CA . ALA B 1 316 ? -26.516 -1.283 3.832 1 92.19 316 ALA B CA 1
ATOM 5519 C C . ALA B 1 316 ? -27.078 -2.164 4.945 1 92.19 316 ALA B C 1
ATOM 5521 O O . ALA B 1 316 ? -26.719 -3.336 5.062 1 92.19 316 ALA B O 1
ATOM 5522 N N . HIS B 1 317 ? -27.969 -1.588 5.793 1 92.25 317 HIS B N 1
ATOM 5523 C CA . HIS B 1 317 ? -28.531 -2.305 6.934 1 92.25 317 HIS B CA 1
ATOM 5524 C C . HIS B 1 317 ? -29.297 -3.541 6.48 1 92.25 317 HIS B C 1
ATOM 5526 O O . HIS B 1 317 ? -29.453 -4.496 7.246 1 92.25 317 HIS B O 1
ATOM 5532 N N . GLU B 1 318 ? -29.656 -3.59 5.238 1 91.12 318 GLU B N 1
ATOM 5533 C CA . GLU B 1 318 ? -30.375 -4.738 4.699 1 91.12 318 GLU B CA 1
ATOM 5534 C C . GLU B 1 318 ? -29.422 -5.852 4.289 1 91.12 318 GLU B C 1
ATOM 5536 O O . GLU B 1 318 ? -29.812 -7.02 4.223 1 91.12 318 GLU B O 1
ATOM 5541 N N . PHE B 1 319 ? -28.219 -5.449 4.066 1 90.88 319 PHE B N 1
ATOM 5542 C CA . PHE B 1 319 ? -27.25 -6.406 3.568 1 90.88 319 PHE B CA 1
ATOM 5543 C C . PHE B 1 319 ? -26.422 -6.98 4.711 1 90.88 319 PHE B C 1
ATOM 5545 O O . PHE B 1 319 ? -25.609 -7.883 4.504 1 90.88 319 PHE B O 1
ATOM 5552 N N . VAL B 1 320 ? -26.609 -6.426 5.93 1 93.88 320 VAL B N 1
ATOM 5553 C CA . VAL B 1 320 ? -25.781 -6.859 7.055 1 93.88 320 VAL B CA 1
ATOM 5554 C C . VAL B 1 320 ? -26.656 -7.59 8.078 1 93.88 320 VAL B C 1
ATOM 5556 O O . VAL B 1 320 ? -26.641 -7.262 9.266 1 93.88 320 VAL B O 1
ATOM 5559 N N . GLY B 1 321 ? -27.281 -8.609 7.617 1 92.38 321 GLY B N 1
ATOM 5560 C CA . GLY B 1 321 ? -28.062 -9.422 8.539 1 92.38 321 GLY B CA 1
ATOM 5561 C C . GLY B 1 321 ? -27.219 -10.148 9.562 1 92.38 321 GLY B C 1
ATOM 5562 O O . GLY B 1 321 ? -25.984 -10.117 9.492 1 92.38 321 GLY B O 1
ATOM 5563 N N . GLU B 1 322 ? -27.828 -10.773 10.523 1 92.75 322 GLU B N 1
ATOM 5564 C CA . GLU B 1 322 ? -27.141 -11.43 11.633 1 92.75 322 GLU B CA 1
ATOM 5565 C C . GLU B 1 322 ? -26.156 -12.484 11.133 1 92.75 322 GLU B C 1
ATOM 5567 O O . GLU B 1 322 ? -25.047 -12.586 11.641 1 92.75 322 GLU B O 1
ATOM 5572 N N . ASP B 1 323 ? -26.594 -13.211 10.219 1 92.62 323 ASP B N 1
ATOM 5573 C CA . ASP B 1 323 ? -25.75 -14.273 9.688 1 92.62 323 ASP B CA 1
ATOM 5574 C C . ASP B 1 323 ? -24.5 -13.688 9.023 1 92.62 323 ASP B C 1
ATOM 5576 O O . ASP B 1 323 ? -23.391 -14.211 9.203 1 92.62 323 ASP B O 1
ATOM 5580 N N . TYR B 1 324 ? -24.719 -12.688 8.242 1 93.25 324 TYR B N 1
ATOM 5581 C CA . TYR B 1 324 ? -23.594 -12.016 7.594 1 93.25 324 TYR B CA 1
ATOM 5582 C C . TYR B 1 324 ? -22.609 -11.469 8.625 1 93.25 324 TYR B C 1
ATOM 5584 O O . TYR B 1 324 ? -21.406 -11.688 8.523 1 93.25 324 TYR B O 1
ATOM 5592 N N . LEU B 1 325 ? -23.141 -10.82 9.617 1 95.69 325 LEU B N 1
ATOM 5593 C CA . LEU B 1 325 ? -22.312 -10.227 10.656 1 95.69 325 LEU B CA 1
ATOM 5594 C C . LEU B 1 325 ? -21.547 -11.305 11.422 1 95.69 325 LEU B C 1
ATOM 5596 O O . LEU B 1 325 ? -20.375 -11.141 11.727 1 95.69 325 LEU B O 1
ATOM 5600 N N . ARG B 1 326 ? -22.25 -12.336 11.703 1 93.94 326 ARG B N 1
ATOM 5601 C CA . ARG B 1 326 ? -21.609 -13.438 12.43 1 93.94 326 ARG B CA 1
ATOM 5602 C C . ARG B 1 326 ? -20.438 -13.992 11.641 1 93.94 326 ARG B C 1
ATOM 5604 O O . ARG B 1 326 ? -19.375 -14.273 12.219 1 93.94 326 ARG B O 1
ATOM 5611 N N . ARG B 1 327 ? -20.578 -14.062 10.445 1 91.06 327 ARG B N 1
ATOM 5612 C CA . ARG B 1 327 ? -19.547 -14.656 9.594 1 91.06 327 ARG B CA 1
ATOM 5613 C C . ARG B 1 327 ? -18.359 -13.711 9.438 1 91.06 327 ARG B C 1
ATOM 5615 O O . ARG B 1 327 ? -17.219 -14.156 9.297 1 91.06 327 ARG B O 1
ATOM 5622 N N . ARG B 1 328 ? -18.625 -12.43 9.484 1 94.31 328 ARG B N 1
ATOM 5623 C CA . ARG B 1 328 ? -17.562 -11.469 9.219 1 94.31 328 ARG B CA 1
ATOM 5624 C C . ARG B 1 328 ? -16.891 -11.031 10.516 1 94.31 328 ARG B C 1
ATOM 5626 O O . ARG B 1 328 ? -15.883 -10.328 10.492 1 94.31 328 ARG B O 1
ATOM 5633 N N . ARG B 1 329 ? -17.453 -11.461 11.602 1 94.44 329 ARG B N 1
ATOM 5634 C CA . ARG B 1 329 ? -16.984 -10.984 12.898 1 94.44 329 ARG B CA 1
ATOM 5635 C C . ARG B 1 329 ? -15.508 -11.305 13.102 1 94.44 329 ARG B C 1
ATOM 5637 O O . ARG B 1 329 ? -14.742 -10.461 13.578 1 94.44 329 ARG B O 1
ATOM 5644 N N . LYS B 1 330 ? -15.07 -12.445 12.797 1 93.5 330 LYS B N 1
ATOM 5645 C CA . LYS B 1 330 ? -13.68 -12.828 12.984 1 93.5 330 LYS B CA 1
ATOM 5646 C C . LYS B 1 330 ? -12.758 -12.055 12.055 1 93.5 330 LYS B C 1
ATOM 5648 O O . LYS B 1 330 ? -11.602 -11.789 12.391 1 93.5 330 LYS B O 1
ATOM 5653 N N . TYR B 1 331 ? -13.312 -11.703 10.914 1 95.56 331 TYR B N 1
ATOM 5654 C CA . TYR B 1 331 ? -12.508 -10.891 10.016 1 95.56 331 TYR B CA 1
ATOM 5655 C C . TYR B 1 331 ? -12.25 -9.508 10.609 1 95.56 331 TYR B C 1
ATOM 5657 O O . TYR B 1 331 ? -11.148 -8.969 10.477 1 95.56 331 TYR B O 1
ATOM 5665 N N . LEU B 1 332 ? -13.281 -8.953 11.227 1 95.25 332 LEU B N 1
ATOM 5666 C CA . LEU B 1 332 ? -13.086 -7.695 11.938 1 95.25 332 LEU B CA 1
ATOM 5667 C C . LEU B 1 332 ? -12 -7.836 13 1 95.25 332 LEU B C 1
ATOM 5669 O O . LEU B 1 332 ? -11.164 -6.941 13.164 1 95.25 332 LEU B O 1
ATOM 5673 N N . GLU B 1 333 ? -12.031 -8.945 13.688 1 92.94 333 GLU B N 1
ATOM 5674 C CA . GLU B 1 333 ? -11.016 -9.203 14.703 1 92.94 333 GLU B CA 1
ATOM 5675 C C . GLU B 1 333 ? -9.625 -9.273 14.078 1 92.94 333 GLU B C 1
ATOM 5677 O O . GLU B 1 333 ? -8.664 -8.734 14.633 1 92.94 333 GLU B O 1
ATOM 5682 N N . TYR B 1 334 ? -9.547 -9.883 13 1 93.06 334 TYR B N 1
ATOM 5683 C CA . TYR B 1 334 ? -8.281 -10.031 12.297 1 93.06 334 TYR B CA 1
ATOM 5684 C C . TYR B 1 334 ? -7.746 -8.672 11.859 1 93.06 334 TYR B C 1
ATOM 5686 O O . TYR B 1 334 ? -6.59 -8.336 12.125 1 93.06 334 TYR B O 1
ATOM 5694 N N . VAL B 1 335 ? -8.617 -7.891 11.18 1 93.62 335 VAL B N 1
ATOM 5695 C CA . VAL B 1 335 ? -8.211 -6.586 10.664 1 93.62 335 VAL B CA 1
ATOM 5696 C C . VAL B 1 335 ? -7.812 -5.672 11.828 1 93.62 335 VAL B C 1
ATOM 5698 O O . VAL B 1 335 ? -6.859 -4.902 11.719 1 93.62 335 VAL B O 1
ATOM 5701 N N . SER B 1 336 ? -8.531 -5.758 12.922 1 89.81 336 SER B N 1
ATOM 5702 C CA . SER B 1 336 ? -8.234 -4.965 14.109 1 89.81 336 SER B CA 1
ATOM 5703 C C . SER B 1 336 ? -6.895 -5.359 14.719 1 89.81 336 SER B C 1
ATOM 5705 O O . SER B 1 336 ? -6.098 -4.496 15.102 1 89.81 336 SER B O 1
ATOM 5707 N N . ALA B 1 337 ? -6.664 -6.652 14.758 1 85.88 337 ALA B N 1
ATOM 5708 C CA . ALA B 1 337 ? -5.41 -7.148 15.312 1 85.88 337 ALA B CA 1
ATOM 5709 C C . ALA B 1 337 ? -4.219 -6.684 14.484 1 85.88 337 ALA B C 1
ATOM 5711 O O . ALA B 1 337 ? -3.182 -6.301 15.031 1 85.88 337 ALA B O 1
ATOM 5712 N N . SER B 1 338 ? -4.402 -6.73 13.242 1 86.12 338 SER B N 1
ATOM 5713 C CA . SER B 1 338 ? -3.34 -6.32 12.336 1 86.12 338 SER B CA 1
ATOM 5714 C C . SER B 1 338 ? -3.035 -4.832 12.477 1 86.12 338 SER B C 1
ATOM 5716 O O . SER B 1 338 ? -1.87 -4.43 12.5 1 86.12 338 SER B O 1
ATOM 5718 N N . SER B 1 339 ? -4.004 -4.016 12.508 1 86.12 339 SER B N 1
ATOM 5719 C CA . SER B 1 339 ? -3.842 -2.572 12.664 1 86.12 339 SER B CA 1
ATOM 5720 C C . SER B 1 339 ? -3.184 -2.229 14 1 86.12 339 SER B C 1
ATOM 5722 O O . SER B 1 339 ? -2.361 -1.314 14.07 1 86.12 339 SER B O 1
ATOM 5724 N N . LEU B 1 340 ? -3.5 -2.961 15.039 1 86.56 340 LEU B N 1
ATOM 5725 C CA . LEU B 1 340 ? -2.98 -2.711 16.375 1 86.56 340 LEU B CA 1
ATOM 5726 C C . LEU B 1 340 ? -1.496 -3.051 16.453 1 86.56 340 LEU B C 1
ATOM 5728 O O . LEU B 1 340 ? -0.772 -2.492 17.281 1 86.56 340 LEU B O 1
ATOM 5732 N N . ARG B 1 341 ? -1.038 -3.805 15.539 1 85.25 341 ARG B N 1
ATOM 5733 C CA . ARG B 1 341 ? 0.358 -4.227 15.562 1 85.25 341 ARG B CA 1
ATOM 5734 C C . ARG B 1 341 ? 1.249 -3.209 14.859 1 85.25 341 ARG B C 1
ATOM 5736 O O . ARG B 1 341 ? 2.471 -3.23 15.023 1 85.25 341 ARG B O 1
ATOM 5743 N N . ASN B 1 342 ? 0.678 -2.373 14.062 1 90.12 342 ASN B N 1
ATOM 5744 C CA . ASN B 1 342 ? 1.426 -1.35 13.336 1 90.12 342 ASN B CA 1
ATOM 5745 C C . ASN B 1 342 ? 1.509 -0.049 14.133 1 90.12 342 ASN B C 1
ATOM 5747 O O . ASN B 1 342 ? 0.559 0.736 14.148 1 90.12 342 ASN B O 1
ATOM 5751 N N . MET B 1 343 ? 2.689 0.218 14.672 1 93.44 343 MET B N 1
ATOM 5752 C CA . MET B 1 343 ? 2.828 1.345 15.586 1 93.44 343 MET B CA 1
ATOM 5753 C C . MET B 1 343 ? 2.654 2.67 14.852 1 93.44 343 MET B C 1
ATOM 5755 O O . MET B 1 343 ? 2.156 3.641 15.422 1 93.44 343 MET B O 1
ATOM 5759 N N . PHE B 1 344 ? 3.09 2.73 13.609 1 94 344 PHE B N 1
ATOM 5760 C CA . PHE B 1 344 ? 2.924 3.924 12.789 1 94 344 PHE B CA 1
ATOM 5761 C C . PHE B 1 344 ? 1.448 4.277 12.633 1 94 344 PHE B C 1
ATOM 5763 O O . PHE B 1 344 ? 1.046 5.41 12.898 1 94 344 PHE B O 1
ATOM 5770 N N . ASP B 1 345 ? 0.638 3.293 12.281 1 92.19 345 ASP B N 1
ATOM 5771 C CA . ASP B 1 345 ? -0.798 3.484 12.102 1 92.19 345 ASP B CA 1
ATOM 5772 C C . ASP B 1 345 ? -1.472 3.838 13.43 1 92.19 345 ASP B C 1
ATOM 5774 O O . ASP B 1 345 ? -2.396 4.652 13.461 1 92.19 345 ASP B O 1
ATOM 5778 N N . ARG B 1 346 ? -1.028 3.211 14.438 1 93.69 346 ARG B N 1
ATOM 5779 C CA . ARG B 1 346 ? -1.596 3.453 15.758 1 93.69 346 ARG B CA 1
ATOM 5780 C C . ARG B 1 346 ? -1.335 4.887 16.219 1 93.69 346 ARG B C 1
ATOM 5782 O O . ARG B 1 346 ? -2.221 5.535 16.766 1 93.69 346 ARG B O 1
ATOM 5789 N N . ALA B 1 347 ? -0.115 5.32 16 1 96.5 347 ALA B N 1
ATOM 5790 C CA . ALA B 1 347 ? 0.217 6.688 16.391 1 96.5 347 ALA B CA 1
ATOM 5791 C C . ALA B 1 347 ? -0.598 7.699 15.594 1 96.5 347 ALA B C 1
ATOM 5793 O O . ALA B 1 347 ? -1.105 8.672 16.156 1 96.5 347 ALA B O 1
ATOM 5794 N N . TYR B 1 348 ? -0.703 7.445 14.367 1 96.12 348 TYR B N 1
ATOM 5795 C CA . TYR B 1 348 ? -1.533 8.297 13.516 1 96.12 348 TYR B CA 1
ATOM 5796 C C . TYR B 1 348 ? -2.965 8.344 14.031 1 96.12 348 TYR B C 1
ATOM 5798 O O . TYR B 1 348 ? -3.529 9.43 14.211 1 96.12 348 TYR B O 1
ATOM 5806 N N . ALA B 1 349 ? -3.559 7.191 14.242 1 94.12 349 ALA B N 1
ATOM 5807 C CA . ALA B 1 349 ? -4.945 7.098 14.695 1 94.12 349 ALA B CA 1
ATOM 5808 C C . ALA B 1 349 ? -5.141 7.812 16.031 1 94.12 349 ALA B C 1
ATOM 5810 O O . ALA B 1 349 ? -6.121 8.531 16.219 1 94.12 349 ALA B O 1
ATOM 5811 N N . ASP B 1 350 ? -4.219 7.57 16.922 1 95.44 350 ASP B N 1
ATOM 5812 C CA . ASP B 1 350 ? -4.34 8.18 18.25 1 95.44 350 ASP B CA 1
ATOM 5813 C C . ASP B 1 350 ? -4.316 9.703 18.156 1 95.44 350 ASP B C 1
ATOM 5815 O O . ASP B 1 350 ? -5.125 10.383 18.797 1 95.44 350 ASP B O 1
ATOM 5819 N N . SER B 1 351 ? -3.348 10.227 17.391 1 96.5 351 SER B N 1
ATOM 5820 C CA . SER B 1 351 ? -3.291 11.672 17.203 1 96.5 351 SER B CA 1
ATOM 5821 C C . SER B 1 351 ? -4.551 12.195 16.516 1 96.5 351 SER B C 1
ATOM 5823 O O . SER B 1 351 ? -5.086 13.234 16.906 1 96.5 351 SER B O 1
ATOM 5825 N N . TYR B 1 352 ? -5.016 11.477 15.562 1 95.06 352 TYR B N 1
ATOM 5826 C CA . TYR B 1 352 ? -6.25 11.812 14.867 1 95.06 352 TYR B CA 1
ATOM 5827 C C . TYR B 1 352 ? -7.43 11.844 15.828 1 95.06 352 TYR B C 1
ATOM 5829 O O . TYR B 1 352 ? -8.227 12.789 15.82 1 95.06 352 TYR B O 1
ATOM 5837 N N . PHE B 1 353 ? -7.562 10.836 16.672 1 94 353 PHE B N 1
ATOM 5838 C CA . PHE B 1 353 ? -8.648 10.758 17.641 1 94 353 PHE B CA 1
ATOM 5839 C C . PHE B 1 353 ? -8.609 11.953 18.594 1 94 353 PHE B C 1
ATOM 5841 O O . PHE B 1 353 ? -9.641 12.562 18.891 1 94 353 PHE B O 1
ATOM 5848 N N . MET B 1 354 ? -7.43 12.266 19 1 94.31 354 MET B N 1
ATOM 5849 C CA . MET B 1 354 ? -7.281 13.398 19.906 1 94.31 354 MET B CA 1
ATOM 5850 C C . MET B 1 354 ? -7.742 14.695 19.234 1 94.31 354 MET B C 1
ATOM 5852 O O . MET B 1 354 ? -8.43 15.508 19.859 1 94.31 354 MET B O 1
ATOM 5856 N N . LEU B 1 355 ? -7.391 14.828 17.984 1 94.69 355 LEU B N 1
ATOM 5857 C CA . LEU B 1 355 ? -7.766 16.031 17.234 1 94.69 355 LEU B CA 1
ATOM 5858 C C . LEU B 1 355 ? -9.281 16.109 17.078 1 94.69 355 LEU B C 1
ATOM 5860 O O . LEU B 1 355 ? -9.844 17.219 17.062 1 94.69 355 LEU B O 1
ATOM 5864 N N . LYS B 1 356 ? -9.891 14.922 16.984 1 92.44 356 LYS B N 1
ATOM 5865 C CA . LYS B 1 356 ? -11.336 14.883 16.75 1 92.44 356 LYS B CA 1
ATOM 5866 C C . LYS B 1 356 ? -12.109 14.914 18.062 1 92.44 356 LYS B C 1
ATOM 5868 O O . LYS B 1 356 ? -13.336 14.867 18.078 1 92.44 356 LYS B O 1
ATOM 5873 N N . GLY B 1 357 ? -11.383 14.93 19.156 1 88.38 357 GLY B N 1
ATOM 5874 C CA . GLY B 1 357 ? -12.023 14.914 20.469 1 88.38 357 GLY B CA 1
ATOM 5875 C C . GLY B 1 357 ? -12.57 13.555 20.844 1 88.38 357 GLY B C 1
ATOM 5876 O O . GLY B 1 357 ? -13.547 13.453 21.594 1 88.38 357 GLY B O 1
ATOM 5877 N N . LEU B 1 358 ? -12.039 12.562 20.203 1 87.75 358 LEU B N 1
ATOM 5878 C CA . LEU B 1 358 ? -12.406 11.18 20.5 1 87.75 358 LEU B CA 1
ATOM 5879 C C . LEU B 1 358 ? -11.445 10.562 21.516 1 87.75 358 LEU B C 1
ATOM 5881 O O . LEU B 1 358 ? -10.344 11.086 21.719 1 87.75 358 LEU B O 1
ATOM 5885 N N . PRO B 1 359 ? -11.859 9.516 22.219 1 76.81 359 PRO B N 1
ATOM 5886 C CA . PRO B 1 359 ? -10.914 8.859 23.125 1 76.81 359 PRO B CA 1
ATOM 5887 C C . PRO B 1 359 ? -9.68 8.32 22.406 1 76.81 359 PRO B C 1
ATOM 5889 O O . PRO B 1 359 ? -9.781 7.844 21.266 1 76.81 359 PRO B O 1
ATOM 5892 N N . PHE B 1 360 ? -8.5 8.57 22.938 1 64.31 360 PHE B N 1
ATOM 5893 C CA . PHE B 1 360 ? -7.199 8.453 22.297 1 64.31 360 PHE B CA 1
ATOM 5894 C C . PHE B 1 360 ? -6.676 7.023 22.391 1 64.31 360 PHE B C 1
ATOM 5896 O O . PHE B 1 360 ? -5.469 6.793 22.281 1 64.31 360 PHE B O 1
ATOM 5903 N N . ASN B 1 361 ? -7.422 5.965 22.188 1 77 361 ASN B N 1
ATOM 5904 C CA . ASN B 1 361 ? -6.68 4.707 22.188 1 77 361 ASN B CA 1
ATOM 5905 C C . ASN B 1 361 ? -7.305 3.689 21.234 1 77 361 ASN B C 1
ATOM 5907 O O . ASN B 1 361 ? -8.438 3.254 21.438 1 77 361 ASN B O 1
ATOM 5911 N N . MET B 1 362 ? -6.461 3.426 20.219 1 77.62 362 MET B N 1
ATOM 5912 C CA . MET B 1 362 ? -6.898 2.529 19.156 1 77.62 362 MET B CA 1
ATOM 5913 C C . MET B 1 362 ? -7.414 1.214 19.734 1 77.62 362 MET B C 1
ATOM 5915 O O . MET B 1 362 ? -8.445 0.702 19.297 1 77.62 362 MET B O 1
ATOM 5919 N N . PRO B 1 363 ? -6.809 0.71 20.875 1 80.19 363 PRO B N 1
ATOM 5920 C CA . PRO B 1 363 ? -7.375 -0.518 21.438 1 80.19 363 PRO B CA 1
ATOM 5921 C C . PRO B 1 363 ? -8.781 -0.317 21.984 1 80.19 363 PRO B C 1
ATOM 5923 O O . PRO B 1 363 ? -9.648 -1.185 21.828 1 80.19 363 PRO B O 1
ATOM 5926 N N . GLY B 1 364 ? -8.961 0.82 22.562 1 83.5 364 GLY B N 1
ATOM 5927 C CA . GLY B 1 364 ? -10.289 1.137 23.047 1 83.5 364 GLY B CA 1
ATOM 5928 C C . GLY B 1 364 ? -11.328 1.233 21.938 1 83.5 364 GLY B C 1
ATOM 5929 O O . GLY B 1 364 ? -12.453 0.754 22.094 1 83.5 364 GLY B O 1
ATOM 5930 N N . TYR B 1 365 ? -10.914 1.771 20.875 1 83.88 365 TYR B N 1
ATOM 5931 C CA . TYR B 1 365 ? -11.828 1.912 19.75 1 83.88 365 TYR B CA 1
ATOM 5932 C C . TYR B 1 365 ? -12.117 0.561 19.109 1 83.88 365 TYR B C 1
ATOM 5934 O O . TYR B 1 365 ? -13.234 0.309 18.656 1 83.88 365 TYR B O 1
ATOM 5942 N N . VAL B 1 366 ? -11.156 -0.257 19.094 1 85.94 366 VAL B N 1
ATOM 5943 C CA . VAL B 1 366 ? -11.383 -1.604 18.578 1 85.94 366 VAL B CA 1
ATOM 5944 C C . VAL B 1 366 ? -12.43 -2.316 19.422 1 85.94 366 VAL B C 1
ATOM 5946 O O . VAL B 1 366 ? -13.32 -2.984 18.891 1 85.94 366 VAL B O 1
ATOM 5949 N N . ASP B 1 367 ? -12.344 -2.076 20.703 1 89.06 367 ASP B N 1
ATOM 5950 C CA . ASP B 1 367 ? -13.336 -2.662 21.609 1 89.06 367 ASP B CA 1
ATOM 5951 C C . ASP B 1 367 ? -14.719 -2.08 21.359 1 89.06 367 ASP B C 1
ATOM 5953 O O . ASP B 1 367 ? -15.719 -2.807 21.375 1 89.06 367 ASP B O 1
ATOM 5957 N N . GLU B 1 368 ? -14.75 -0.854 21.125 1 91.19 368 GLU B N 1
ATOM 5958 C CA . GLU B 1 368 ? -16.031 -0.192 20.875 1 91.19 368 GLU B CA 1
ATOM 5959 C C . GLU B 1 368 ? -16.641 -0.652 19.547 1 91.19 368 GLU B C 1
ATOM 5961 O O . GLU B 1 368 ? -17.844 -0.857 19.453 1 91.19 368 GLU B O 1
ATOM 5966 N N . LEU B 1 369 ? -15.805 -0.747 18.594 1 91.81 369 LEU B N 1
ATOM 5967 C CA . LEU B 1 369 ? -16.266 -1.223 17.297 1 91.81 369 LEU B CA 1
ATOM 5968 C C . LEU B 1 369 ? -16.859 -2.627 17.406 1 91.81 369 LEU B C 1
ATOM 5970 O O . LEU B 1 369 ? -17.891 -2.922 16.797 1 91.81 369 LEU B O 1
ATOM 5974 N N . SER B 1 370 ? -16.203 -3.432 18.203 1 91.19 370 SER B N 1
ATOM 5975 C CA . SER B 1 370 ? -16.641 -4.812 18.375 1 91.19 370 SER B CA 1
ATOM 5976 C C . SER B 1 370 ? -18.016 -4.871 19.031 1 91.19 370 SER B C 1
ATOM 5978 O O . SER B 1 370 ? -18.844 -5.734 18.688 1 91.19 370 SER B O 1
ATOM 5980 N N . THR B 1 371 ? -18.234 -3.961 19.875 1 92.19 371 THR B N 1
ATOM 5981 C CA . THR B 1 371 ? -19.516 -3.898 20.562 1 92.19 371 THR B CA 1
ATOM 5982 C C . THR B 1 371 ? -20.594 -3.342 19.625 1 92.19 371 THR B C 1
ATOM 5984 O O . THR B 1 371 ? -21.703 -3.891 19.547 1 92.19 371 THR B O 1
ATOM 5987 N N . ALA B 1 372 ? -20.281 -2.334 18.891 1 95.06 372 ALA B N 1
ATOM 5988 C CA . ALA B 1 372 ? -21.234 -1.65 18.016 1 95.06 372 ALA B CA 1
ATOM 5989 C C . ALA B 1 372 ? -21.5 -2.471 16.766 1 95.06 372 ALA B C 1
ATOM 5991 O O . ALA B 1 372 ? -22.5 -2.232 16.062 1 95.06 372 ALA B O 1
ATOM 5992 N N . TYR B 1 373 ? -20.703 -3.445 16.594 1 96.31 373 TYR B N 1
ATOM 5993 C CA . TYR B 1 373 ? -20.688 -4.25 15.375 1 96.31 373 TYR B CA 1
ATOM 5994 C C . TYR B 1 373 ? -22.031 -4.922 15.148 1 96.31 373 TYR B C 1
ATOM 5996 O O . TYR B 1 373 ? -22.5 -5.02 14.008 1 96.31 373 TYR B O 1
ATOM 6004 N N . TRP B 1 374 ? -22.734 -5.234 16.188 1 95.69 374 TRP B N 1
ATOM 6005 C CA . TRP B 1 374 ? -23.922 -6.086 16.078 1 95.69 374 TRP B CA 1
ATOM 6006 C C . TRP B 1 374 ? -25.172 -5.246 15.898 1 95.69 374 TRP B C 1
ATOM 6008 O O . TRP B 1 374 ? -26.234 -5.773 15.539 1 95.69 374 TRP B O 1
ATOM 6018 N N . ASP B 1 375 ? -25.078 -3.951 16.172 1 95.12 375 ASP B N 1
ATOM 6019 C CA . ASP B 1 375 ? -26.234 -3.072 16.047 1 95.12 375 ASP B CA 1
ATOM 6020 C C . ASP B 1 375 ? -26.453 -2.658 14.594 1 95.12 375 ASP B C 1
ATOM 6022 O O . ASP B 1 375 ? -25.766 -1.764 14.086 1 95.12 375 ASP B O 1
ATOM 6026 N N . ARG B 1 376 ? -27.484 -3.107 14.016 1 93.56 376 ARG B N 1
ATOM 6027 C CA . ARG B 1 376 ? -27.766 -2.863 12.602 1 93.56 376 ARG B CA 1
ATOM 6028 C C . ARG B 1 376 ? -28.062 -1.389 12.352 1 93.56 376 ARG B C 1
ATOM 6030 O O . ARG B 1 376 ? -27.969 -0.916 11.219 1 93.56 376 ARG B O 1
ATOM 6037 N N . GLY B 1 377 ? -28.438 -0.706 13.367 1 92.75 377 GLY B N 1
ATOM 6038 C CA . GLY B 1 377 ? -28.672 0.725 13.25 1 92.75 377 GLY B CA 1
ATOM 6039 C C . GLY B 1 377 ? -27.438 1.498 12.82 1 92.75 377 GLY B C 1
ATOM 6040 O O . GLY B 1 377 ? -27.547 2.574 12.234 1 92.75 377 GLY B O 1
ATOM 6041 N N . ASN B 1 378 ? -26.266 0.896 13.062 1 94.75 378 ASN B N 1
ATOM 6042 C CA . ASN B 1 378 ? -25.016 1.555 12.711 1 94.75 378 ASN B CA 1
ATOM 6043 C C . ASN B 1 378 ? -24.75 1.503 11.211 1 94.75 378 ASN B C 1
ATOM 6045 O O . ASN B 1 378 ? -23.875 2.199 10.703 1 94.75 378 ASN B O 1
ATOM 6049 N N . TYR B 1 379 ? -25.594 0.767 10.547 1 95.25 379 TYR B N 1
ATOM 6050 C CA . TYR B 1 379 ? -25.391 0.618 9.109 1 95.25 379 TYR B CA 1
ATOM 6051 C C . TYR B 1 379 ? -26.5 1.3 8.328 1 95.25 379 TYR B C 1
ATOM 6053 O O . TYR B 1 379 ? -26.672 1.064 7.129 1 95.25 379 TYR B O 1
ATOM 6061 N N . ALA B 1 380 ? -27.188 2.127 9.023 1 91.88 380 ALA B N 1
ATOM 6062 C CA . ALA B 1 380 ? -28.234 2.924 8.391 1 91.88 380 ALA B CA 1
ATOM 6063 C C . ALA B 1 380 ? -27.812 4.383 8.258 1 91.88 380 ALA B C 1
ATOM 6065 O O . ALA B 1 380 ? -27.234 4.953 9.18 1 91.88 380 ALA B O 1
ATOM 6066 N N . VAL B 1 381 ? -27.859 5.059 7.121 1 87.19 381 VAL B N 1
ATOM 6067 C CA . VAL B 1 381 ? -27.406 6.418 6.844 1 87.19 381 VAL B CA 1
ATOM 6068 C C . VAL B 1 381 ? -28.484 7.418 7.266 1 87.19 381 VAL B C 1
ATOM 6070 O O . VAL B 1 381 ? -28.172 8.555 7.637 1 87.19 381 VAL B O 1
ATOM 6073 N N . GLY B 1 382 ? -29.625 7.004 7.656 1 81.56 382 GLY B N 1
ATOM 6074 C CA . GLY B 1 382 ? -30.688 7.934 7.992 1 81.56 382 GLY B CA 1
ATOM 6075 C C . GLY B 1 382 ? -30.844 9.055 6.984 1 81.56 382 GLY B C 1
ATOM 6076 O O . GLY B 1 382 ? -30.812 8.82 5.773 1 81.56 382 GLY B O 1
ATOM 6077 N N . ASN B 1 383 ? -31.016 10.383 7.473 1 86.5 383 ASN B N 1
ATOM 6078 C CA . ASN B 1 383 ? -31.125 11.555 6.617 1 86.5 383 ASN B CA 1
ATOM 6079 C C . ASN B 1 383 ? -29.75 12.039 6.156 1 86.5 383 ASN B C 1
ATOM 6081 O O . ASN B 1 383 ? -28.906 12.414 6.98 1 86.5 383 ASN B O 1
ATOM 6085 N N . ALA B 1 384 ? -29.469 11.844 4.93 1 91.94 384 ALA B N 1
ATOM 6086 C CA . ALA B 1 384 ? -28.172 12.25 4.379 1 91.94 384 ALA B CA 1
ATOM 6087 C C . ALA B 1 384 ? -28.344 12.961 3.039 1 91.94 384 ALA B C 1
ATOM 6089 O O . ALA B 1 384 ? -29.281 12.664 2.287 1 91.94 384 ALA B O 1
ATOM 6090 N N . SER B 1 385 ? -27.594 13.992 2.848 1 94.19 385 SER B N 1
ATOM 6091 C CA . SER B 1 385 ? -27.484 14.57 1.512 1 94.19 385 SER B CA 1
ATOM 6092 C C . SER B 1 385 ? -26.594 13.711 0.61 1 94.19 385 SER B C 1
ATOM 6094 O O . SER B 1 385 ? -25.547 13.227 1.04 1 94.19 385 SER B O 1
ATOM 6096 N N . ILE B 1 386 ? -27.109 13.539 -0.587 1 95.94 386 ILE B N 1
ATOM 6097 C CA . ILE B 1 386 ? -26.391 12.648 -1.489 1 95.94 386 ILE B CA 1
ATOM 6098 C C . ILE B 1 386 ? -26 13.398 -2.758 1 95.94 386 ILE B C 1
ATOM 6100 O O . ILE B 1 386 ? -26.75 14.25 -3.24 1 95.94 386 ILE B O 1
ATOM 6104 N N . ALA B 1 387 ? -24.828 13.055 -3.262 1 97.25 387 ALA B N 1
ATOM 6105 C CA . ALA B 1 387 ? -24.391 13.594 -4.543 1 97.25 387 ALA B CA 1
ATOM 6106 C C . ALA B 1 387 ? -23.531 12.578 -5.301 1 97.25 387 ALA B C 1
ATOM 6108 O O . ALA B 1 387 ? -22.969 11.656 -4.699 1 97.25 387 ALA B O 1
ATOM 6109 N N . THR B 1 388 ? -23.516 12.711 -6.59 1 97.44 388 THR B N 1
ATOM 6110 C CA . THR B 1 388 ? -22.719 11.844 -7.449 1 97.44 388 THR B CA 1
ATOM 6111 C C . THR B 1 388 ? -21.797 12.664 -8.344 1 97.44 388 THR B C 1
ATOM 6113 O O . THR B 1 388 ? -22.141 13.781 -8.734 1 97.44 388 THR B O 1
ATOM 6116 N N . ALA B 1 389 ? -20.656 12.141 -8.547 1 97.75 389 ALA B N 1
ATOM 6117 C CA . ALA B 1 389 ? -19.734 12.664 -9.547 1 97.75 389 ALA B CA 1
ATOM 6118 C C . ALA B 1 389 ? -19.281 11.57 -10.508 1 97.75 389 ALA B C 1
ATOM 6120 O O . ALA B 1 389 ? -19.031 10.438 -10.086 1 97.75 389 ALA B O 1
ATOM 6121 N N . ILE B 1 390 ? -19.172 11.914 -11.797 1 96.38 390 ILE B N 1
ATOM 6122 C CA . ILE B 1 390 ? -18.797 10.945 -12.812 1 96.38 390 ILE B CA 1
ATOM 6123 C C . ILE B 1 390 ? -17.766 11.57 -13.766 1 96.38 390 ILE B C 1
ATOM 6125 O O . ILE B 1 390 ? -17.922 12.727 -14.172 1 96.38 390 ILE B O 1
ATOM 6129 N N . ILE B 1 391 ? -16.703 10.867 -13.969 1 93.81 391 ILE B N 1
ATOM 6130 C CA . ILE B 1 391 ? -15.805 11.156 -15.086 1 93.81 391 ILE B CA 1
ATOM 6131 C C . ILE B 1 391 ? -16.031 10.141 -16.203 1 93.81 391 ILE B C 1
ATOM 6133 O O . ILE B 1 391 ? -15.828 8.938 -16.016 1 93.81 391 ILE B O 1
ATOM 6137 N N . ASN B 1 392 ? -16.531 10.516 -17.266 1 88.44 392 ASN B N 1
ATOM 6138 C CA . ASN B 1 392 ? -16.875 9.602 -18.359 1 88.44 392 ASN B CA 1
ATOM 6139 C C . ASN B 1 392 ? -16.125 9.945 -19.641 1 88.44 392 ASN B C 1
ATOM 6141 O O . ASN B 1 392 ? -15.906 11.117 -19.938 1 88.44 392 ASN B O 1
#

Nearest PDB structures (foldseek):
  7v4y-assembly1_A  TM=8.601E-01  e=1.278E-26  Thermus thermophilus HB8
  8iao-assembly1_AA  TM=8.460E-01  e=3.202E-26  Mus musculus
  6haw-assembly1_A  TM=8.478E-01  e=1.337E-24  Bos taurus
  6qc2-assembly1_a1  TM=8.215E-01  e=2.498E-23  Ovis aries
  8b6j-assembly1_B  TM=8.327E-01  e=6.468E-19  Tetrahymena thermophila SB210